Protein AF-A0A3M1HQQ3-F1 (afdb_monomer_lite)

Secondary structure (DSSP, 8-state):
--PPPPPPP-----PPPPP--HHHHHHHHHHHHHHHHHIIIIII--EEE----HHHHHHHHHHH-S-TTSS----PPBT---EEEE-SEE--B-SS---TTBGGGG---GGG-B----HHHHHHHHHHHHHHHHHTT-HHHH--TTSSS-HHHHHHHHHHHHHHHHHHHHIIIIIB-TTS-B--TTS---HHHHHHHHHHHHHHHHHHH-SS-TT-SS-TT--HHHHHHHHHHHHHHHHHTTTPPP-SHHHHHHHHHHHHHHHHH-S-HHHHHHHHHHHHHHHHHHHT----SHHHHHHHHHHHHHHHHHH--HHHHHHHHHHHHHHHHHEETTTTEETTB-EEEHHHHHHHHHHHHHHHHH-GGGS-HHHHHHHHHHHIIIIIIITSSB-----TTSSS-GGG-SS-GGGGS-TTSPPGGGSSTTT-B-S-B-SEEEE-SS-EEEEE-SEEHHHHHHHHHHHHGGGTTTS-SS------S--S-------TT--HHHHHHHHHHHHHHHHHIIIIII--EEE----HHHHHHHHHHH-S-TTSS----PPBS---EEEE-SEEEEEESS---TTBGGGG-EEE------HHHHHHHHHHHHHHHHHTT-HHHH--TTSSS-HHHHHHHHHHTTHHHHHHHHHHHSGGGS---HHHHHHHHHHHHHHHHHHH-SS-TTSSS-TT--HHHHHHHHHHHHHHHHHHHH----SHHHHHHHHHHHHHHHHH---HHHHHHHHHHHHHHHHHHTTS---SHHHHHHHHHHHHHHHHHHT-HHHHHHHHHHHHHHHHHEETTTTEETTB-EEEHHHHHHHHHHHHHHHHHTGGGS-HHHHHHHHHHHIIIIIITT-SB-----HHHHS-GGGTTS-HHHH--TTSPPGGGSSSSS-B-S-B-SEEEE-SS-EEE-TT-EEHHHHHHHHHHHHTT-TTTS-SSPPP-

Foldseek 3Di:
DDDDDDDDDDDDPPDDPDDQFLLLLLLQLQQLLLQALCLFFWAAPQAAFDDDDPVLLVVLQCQLAVDCPLQQGADDQAQTTGHLFGFFWFFQAFPAADDLRHSVRRYGDPVGTRRKTALLLLLLSLLSLQLQLLLLQQCVPQNGNHDSGNSNSNSSSSSSLVSSLSNLVCQVPQQQDPLLAGHMNVRHHDLLSLLSLLLSLLSSLQLQCDQAGPNHPGRSNHDNPSSVVSLVSSVSSLVSCLPDDDDDLSSLLSLLLSLQSNLQRHPDPVSNVSSLVSLLVSLVVLLPDDQQFLLSLLSSLNSLLSSCQSPLDCSSLLSSLVSVVVNLVQADLVQLDGVSDFKDFLLSVLSNLLSLLSCCVRSPPSHDNVSSRSSNSSNSCAVPAFQCQQLAFADQVRPDDPVRRPDDPSSRGHPPRHHQCGSDDPRGGRRFGFGMWGDPVPGIYRPGRMHRSSSRSSSSLSSSCSPCVSGNSRRRNLQDLPPFFFDDPRDPPQFLLLLLLQLQQLLVQALCLQFWQALQAQFDDDPPVLLVVLQCQLAVDCPLVAHADDAARTGGHLFHFQKFFQAFPAADDLSHSPRRYGPYDRRQGALLLLLLSLLSLLLQLLLLQQCVPQNGNHDSGNSHSSSSSLSSLVSSLSNLVCCVVVVVRYDDDLLSLLSLLLSLLSNLCLQCDQDGPNHPGRSSHDVVSNVSSQVVSVVSLVVLLPDDDQDLQSLQSSLLSLQSNLQRHPDPVSNVSSLVSLLVSLVNSLVRDDDDLLSLLSNLNSLLSNCVQNVNVVSLLSSLVSVVVSLVQQDLRQLDGNPDFKDFLLSLLSNLLSLLSCLVRNPPSHDNVSSRSSNSSNCCRCVASLCQFQAAADLVSPDDPVRSPDDPSSNHDSSHHHQCSSDDPRGGRRFGARMWGDPVGGIDGNSRMGRSSSRSSNSSSSSCSPCSSGNSRRDHD

pLDDT: mean 91.17, std 12.1, range [28.81, 98.88]

Structure (mmCIF, N/CA/C/O backbone):
data_AF-A0A3M1HQQ3-F1
#
_entry.id   AF-A0A3M1HQQ3-F1
#
loop_
_atom_site.group_PDB
_atom_site.id
_atom_site.type_symbol
_atom_site.label_atom_id
_atom_site.label_alt_id
_atom_site.label_comp_id
_atom_site.label_asym_id
_atom_site.label_entity_id
_atom_site.label_seq_id
_atom_site.pdbx_PDB_ins_code
_atom_site.Cartn_x
_atom_site.Cartn_y
_atom_site.Cartn_z
_atom_site.occupancy
_atom_site.B_iso_or_equiv
_atom_site.auth_seq_id
_atom_site.auth_comp_id
_atom_site.auth_asym_id
_atom_site.auth_atom_id
_atom_site.pdbx_PDB_model_num
ATOM 1 N N . THR A 1 1 ? 75.666 17.805 -26.712 1.00 41.66 1 THR A N 1
ATOM 2 C CA . THR A 1 1 ? 74.300 18.071 -27.202 1.00 41.66 1 THR A CA 1
ATOM 3 C C . THR A 1 1 ? 73.526 16.767 -27.164 1.00 41.66 1 THR A C 1
ATOM 5 O O . THR A 1 1 ? 73.668 15.949 -28.060 1.00 41.66 1 THR A O 1
ATOM 8 N N . GLN A 1 2 ? 72.806 16.530 -26.065 1.00 29.91 2 GLN A N 1
ATOM 9 C CA . GLN A 1 2 ? 71.859 15.421 -25.904 1.00 29.91 2 GLN A CA 1
ATOM 10 C C . GLN A 1 2 ? 70.430 15.991 -25.946 1.00 29.91 2 GLN A C 1
ATOM 12 O O . GLN A 1 2 ? 70.246 17.128 -25.502 1.00 29.91 2 GLN A O 1
ATOM 17 N N . PRO A 1 3 ? 69.455 15.251 -26.502 1.00 31.06 3 PRO A N 1
ATOM 18 C CA . PRO A 1 3 ? 68.058 15.666 -26.545 1.00 31.06 3 PRO A CA 1
ATOM 19 C C . PRO A 1 3 ? 67.423 15.602 -25.142 1.00 31.06 3 PRO A C 1
ATOM 21 O O . PRO A 1 3 ? 67.915 14.855 -24.292 1.00 31.06 3 PRO A O 1
ATOM 24 N N . PRO A 1 4 ? 66.373 16.401 -24.877 1.00 32.31 4 PRO A N 1
ATOM 25 C CA . PRO A 1 4 ? 65.733 16.465 -23.567 1.00 32.31 4 PRO A CA 1
ATOM 26 C C . PRO A 1 4 ? 64.999 15.152 -23.238 1.00 32.31 4 PRO A C 1
ATOM 28 O O . PRO A 1 4 ? 64.588 14.437 -24.157 1.00 32.31 4 PRO A O 1
ATOM 31 N N . PRO A 1 5 ? 64.842 14.820 -21.945 1.00 33.06 5 PRO A N 1
ATOM 32 C CA . PRO A 1 5 ? 64.223 13.576 -21.514 1.00 33.06 5 PRO A CA 1
ATOM 33 C C . PRO A 1 5 ? 62.713 13.581 -21.777 1.00 33.06 5 PRO A C 1
ATOM 35 O O . PRO A 1 5 ? 62.028 14.584 -21.584 1.00 33.06 5 PRO A O 1
ATOM 38 N N . THR A 1 6 ? 62.220 12.422 -22.206 1.00 31.19 6 THR A N 1
ATOM 39 C CA . THR A 1 6 ? 60.808 12.049 -22.312 1.00 31.19 6 THR A CA 1
ATOM 40 C C . THR A 1 6 ? 60.094 12.269 -20.971 1.00 31.19 6 THR A C 1
ATOM 42 O O . THR A 1 6 ? 60.658 11.887 -19.941 1.00 31.19 6 THR A O 1
ATOM 45 N N . PRO A 1 7 ? 58.870 12.831 -20.940 1.00 30.50 7 PRO A N 1
ATOM 46 C CA . PRO A 1 7 ? 58.086 12.872 -19.717 1.00 30.50 7 PRO A CA 1
ATOM 47 C C . PRO A 1 7 ? 57.716 11.439 -19.328 1.00 30.50 7 PRO A C 1
ATOM 49 O O . PRO A 1 7 ? 57.070 10.720 -20.089 1.00 30.50 7 PRO A O 1
ATOM 52 N N . THR A 1 8 ? 58.167 11.017 -18.152 1.00 30.44 8 THR A N 1
ATOM 53 C CA . THR A 1 8 ? 57.666 9.836 -17.451 1.00 30.44 8 THR A CA 1
ATOM 54 C C . THR A 1 8 ? 56.163 9.988 -17.254 1.00 30.44 8 THR A C 1
ATOM 56 O O . THR A 1 8 ? 55.733 10.909 -16.562 1.00 30.44 8 THR A O 1
ATOM 59 N N . GLN A 1 9 ? 55.386 9.088 -17.863 1.00 32.16 9 GLN A N 1
ATOM 60 C CA . GLN A 1 9 ? 53.999 8.856 -17.481 1.00 32.16 9 GLN A CA 1
ATOM 61 C C . GLN A 1 9 ? 53.966 8.580 -15.976 1.00 32.16 9 GLN A C 1
ATOM 63 O O . GLN A 1 9 ? 54.674 7.698 -15.482 1.00 32.16 9 GLN A O 1
ATOM 68 N N . SER A 1 10 ? 53.188 9.379 -15.251 1.00 29.61 10 SER A N 1
ATOM 69 C CA . SER A 1 10 ? 52.742 9.048 -13.908 1.00 29.61 10 SER A CA 1
ATOM 70 C C . SER A 1 10 ? 52.031 7.702 -13.983 1.00 29.61 10 SER A C 1
ATOM 72 O O . SER A 1 10 ? 51.030 7.566 -14.678 1.00 29.61 10 SER A O 1
ATOM 74 N N . VAL A 1 11 ? 52.598 6.702 -13.318 1.00 35.53 11 VAL A N 1
ATOM 75 C CA . VAL A 1 11 ? 51.930 5.426 -13.078 1.00 35.53 11 VAL A CA 1
ATOM 76 C C . VAL A 1 11 ? 50.754 5.740 -12.158 1.00 35.53 11 VAL A C 1
ATOM 78 O O . VAL A 1 11 ? 50.969 6.087 -10.995 1.00 35.53 11 VAL A O 1
ATOM 81 N N . GLU A 1 12 ? 49.538 5.706 -12.703 1.00 34.16 12 GLU A N 1
ATOM 82 C CA . GLU A 1 12 ? 48.314 5.681 -11.904 1.00 34.16 12 GLU A CA 1
ATOM 83 C C . GLU A 1 12 ? 48.396 4.517 -10.906 1.00 34.16 12 GLU A C 1
ATOM 85 O O . GLU A 1 12 ? 48.943 3.457 -11.239 1.00 34.16 12 GLU A O 1
ATOM 90 N N . PRO A 1 13 ? 47.918 4.701 -9.666 1.00 34.16 13 PRO A N 1
ATOM 91 C CA . PRO A 1 13 ? 47.920 3.630 -8.688 1.00 34.16 13 PRO A CA 1
ATOM 92 C C . PRO A 1 13 ? 47.094 2.469 -9.246 1.00 34.16 13 PRO A C 1
ATOM 94 O O . PRO A 1 13 ? 45.936 2.639 -9.610 1.00 34.16 13 PRO A O 1
ATOM 97 N N . THR A 1 14 ? 47.699 1.284 -9.329 1.00 40.09 14 THR A N 1
ATOM 98 C CA . THR A 1 14 ? 47.002 0.038 -9.650 1.00 40.09 14 THR A CA 1
ATOM 99 C C . THR A 1 14 ? 45.963 -0.222 -8.565 1.00 40.09 14 THR A C 1
ATOM 101 O O . THR A 1 14 ? 46.295 -0.788 -7.520 1.00 40.09 14 THR A O 1
ATOM 104 N N . ALA A 1 15 ? 44.735 0.244 -8.793 1.00 46.03 15 ALA A N 1
ATOM 105 C CA . ALA A 1 15 ? 43.575 -0.140 -8.012 1.00 46.03 15 ALA A CA 1
ATOM 106 C C . ALA A 1 15 ? 43.469 -1.669 -8.038 1.00 46.03 15 ALA A C 1
ATOM 108 O O . ALA A 1 15 ? 43.688 -2.307 -9.072 1.00 46.03 15 ALA A O 1
ATOM 109 N N . THR A 1 16 ? 43.206 -2.263 -6.878 1.00 43.47 16 THR A N 1
ATOM 110 C CA . THR A 1 16 ? 42.896 -3.688 -6.764 1.00 43.47 16 THR A CA 1
ATOM 111 C C . THR A 1 16 ? 41.784 -4.019 -7.768 1.00 43.47 16 THR A C 1
ATOM 113 O O . THR A 1 16 ? 40.809 -3.270 -7.806 1.00 43.47 16 THR A O 1
ATOM 116 N N . PRO A 1 17 ? 41.900 -5.079 -8.592 1.00 57.19 17 PRO A N 1
ATOM 117 C CA . PRO A 1 17 ? 40.824 -5.457 -9.501 1.00 57.19 17 PRO A CA 1
ATOM 118 C C . PRO A 1 17 ? 39.544 -5.685 -8.693 1.00 57.19 17 PRO A C 1
ATOM 120 O O . PRO A 1 17 ? 39.531 -6.545 -7.812 1.00 57.19 17 PRO A O 1
ATOM 123 N N . ILE A 1 18 ? 38.510 -4.888 -8.959 1.00 67.50 18 ILE A N 1
ATOM 124 C CA . ILE A 1 18 ? 37.188 -5.082 -8.363 1.00 67.50 18 ILE A CA 1
ATOM 125 C C . ILE A 1 18 ? 36.614 -6.368 -8.984 1.00 67.50 18 ILE A C 1
ATOM 127 O O . ILE A 1 18 ? 36.648 -6.501 -10.214 1.00 67.50 18 ILE A O 1
ATOM 131 N N . PRO A 1 19 ? 36.209 -7.364 -8.174 1.00 81.00 19 PRO A N 1
ATOM 132 C CA . PRO A 1 19 ? 35.578 -8.575 -8.687 1.00 81.00 19 PRO A CA 1
ATOM 133 C C . PRO A 1 19 ? 34.232 -8.233 -9.338 1.00 81.00 19 PRO A C 1
ATOM 135 O O . PRO A 1 19 ? 33.614 -7.237 -8.995 1.00 81.00 19 PRO A O 1
ATOM 138 N N . PHE A 1 20 ? 33.786 -9.056 -10.287 1.00 89.69 20 PHE A N 1
ATOM 139 C CA . PHE A 1 20 ? 32.436 -8.921 -10.831 1.00 89.69 20 PHE A CA 1
ATOM 140 C C . PHE A 1 20 ? 31.446 -9.536 -9.837 1.00 89.69 20 PHE A C 1
ATOM 142 O O . PHE A 1 20 ? 31.472 -10.753 -9.641 1.00 89.69 20 PHE A O 1
ATOM 149 N N . ASP A 1 21 ? 30.642 -8.697 -9.198 1.00 90.12 21 ASP A N 1
ATOM 150 C CA . ASP A 1 21 ? 29.618 -9.041 -8.211 1.00 90.12 21 ASP A CA 1
ATOM 151 C C . ASP A 1 21 ? 28.240 -8.493 -8.635 1.00 90.12 21 ASP A C 1
ATOM 153 O O . ASP A 1 21 ? 28.086 -7.988 -9.750 1.00 90.12 21 ASP A O 1
ATOM 157 N N . GLY A 1 22 ? 27.236 -8.639 -7.767 1.00 90.19 22 GLY A N 1
ATOM 158 C CA . GLY A 1 22 ? 25.864 -8.192 -8.019 1.00 90.19 22 GLY A CA 1
ATOM 159 C C . GLY A 1 22 ? 25.767 -6.714 -8.383 1.00 90.19 22 GLY A C 1
ATOM 160 O O . GLY A 1 22 ? 25.169 -6.373 -9.398 1.00 90.19 22 GLY A O 1
ATOM 161 N N . THR A 1 23 ? 26.461 -5.850 -7.638 1.00 90.44 23 THR A N 1
ATOM 162 C CA . THR A 1 23 ? 26.513 -4.408 -7.914 1.00 90.44 23 THR A CA 1
ATOM 163 C C . THR A 1 23 ? 27.097 -4.120 -9.295 1.00 90.44 23 THR A C 1
ATOM 165 O O . THR A 1 23 ? 26.548 -3.316 -10.040 1.00 90.44 23 THR A O 1
ATOM 168 N N . ALA A 1 24 ? 28.172 -4.808 -9.699 1.00 90.56 24 ALA A N 1
ATOM 169 C CA . ALA A 1 24 ? 28.702 -4.644 -11.053 1.00 90.56 24 ALA A CA 1
ATOM 170 C C . ALA A 1 24 ? 27.695 -5.063 -12.142 1.00 90.56 24 ALA A C 1
ATOM 172 O O . ALA A 1 24 ? 27.650 -4.430 -13.196 1.00 90.56 24 ALA A O 1
ATOM 173 N N . ALA A 1 25 ? 26.893 -6.107 -11.908 1.00 94.69 25 ALA A N 1
ATOM 174 C CA . ALA A 1 25 ? 25.847 -6.532 -12.838 1.00 94.69 25 ALA A CA 1
ATOM 175 C C . ALA A 1 25 ? 24.688 -5.523 -12.923 1.00 94.69 25 ALA A C 1
ATOM 177 O O . ALA A 1 25 ? 24.213 -5.239 -14.023 1.00 94.69 25 ALA A O 1
ATOM 178 N N . GLU A 1 26 ? 24.262 -4.963 -11.788 1.00 93.12 26 GLU A N 1
ATOM 179 C CA . GLU A 1 26 ? 23.223 -3.927 -11.714 1.00 93.12 26 GLU A CA 1
ATOM 180 C C . GLU A 1 26 ? 23.638 -2.672 -12.493 1.00 93.12 26 GLU A C 1
ATOM 182 O O . GLU A 1 26 ? 22.935 -2.243 -13.414 1.00 93.12 26 GLU A O 1
ATOM 187 N N . GLU A 1 27 ? 24.842 -2.169 -12.215 1.00 92.69 27 GLU A N 1
ATOM 188 C CA . GLU A 1 27 ? 25.409 -0.987 -12.864 1.00 92.69 27 GLU A CA 1
ATOM 189 C C . GLU A 1 27 ? 25.625 -1.195 -14.371 1.00 92.69 27 GLU A C 1
ATOM 191 O O . GLU A 1 27 ? 25.250 -0.355 -15.197 1.00 92.69 27 GLU A O 1
ATOM 196 N N . GLU A 1 28 ? 26.182 -2.340 -14.783 1.00 95.38 28 GLU A N 1
ATOM 197 C CA . GLU A 1 28 ? 26.309 -2.643 -16.211 1.00 95.38 28 GLU A CA 1
ATOM 198 C C . GLU A 1 28 ? 24.935 -2.740 -16.888 1.00 95.38 28 GLU A C 1
ATOM 200 O O . GLU A 1 28 ? 24.779 -2.271 -18.020 1.00 95.38 28 GLU A O 1
ATOM 205 N N . GLY A 1 29 ? 23.928 -3.286 -16.198 1.00 96.81 29 GLY A N 1
ATOM 206 C CA . GLY A 1 29 ? 22.537 -3.295 -16.643 1.00 96.81 29 GLY A CA 1
ATOM 207 C C . GLY A 1 29 ? 22.018 -1.884 -16.928 1.00 96.81 29 GLY A C 1
ATOM 208 O O . GLY A 1 29 ? 21.565 -1.611 -18.050 1.00 96.81 29 GLY A O 1
ATOM 209 N N . TYR A 1 30 ? 22.167 -0.965 -15.971 1.00 95.62 30 TYR A N 1
ATOM 210 C CA . TYR A 1 30 ? 21.825 0.453 -16.127 1.00 95.62 30 TYR A CA 1
ATOM 211 C C . TYR A 1 30 ? 22.492 1.075 -17.363 1.00 95.62 30 TYR A C 1
ATOM 213 O O . TYR A 1 30 ? 21.844 1.710 -18.206 1.00 95.62 30 TYR A O 1
ATOM 221 N N . TRP A 1 31 ? 23.789 0.840 -17.555 1.00 96.00 31 TRP A N 1
ATOM 222 C CA . TRP A 1 31 ? 24.512 1.401 -18.695 1.00 96.00 31 TRP A CA 1
ATOM 223 C C . TRP A 1 31 ? 24.129 0.763 -20.031 1.00 96.00 31 TRP A C 1
ATOM 225 O O . TRP A 1 31 ? 23.935 1.482 -21.019 1.00 96.00 31 TRP A O 1
ATOM 235 N N . TYR A 1 32 ? 23.975 -0.559 -20.094 1.00 98.06 32 TYR A N 1
ATOM 236 C CA . TYR A 1 32 ? 23.571 -1.262 -21.316 1.00 98.06 32 TYR A CA 1
ATOM 237 C C . TYR A 1 32 ? 22.164 -0.867 -21.739 1.00 98.06 32 TYR A C 1
ATOM 239 O O . TYR A 1 32 ? 21.920 -0.656 -22.930 1.00 98.06 32 TYR A O 1
ATOM 247 N N . SER A 1 33 ? 21.279 -0.654 -20.771 1.00 98.12 33 SER A N 1
ATOM 248 C CA . SER A 1 33 ? 19.953 -0.090 -20.977 1.00 98.12 33 SER A CA 1
ATOM 249 C C . SER A 1 33 ? 20.006 1.264 -21.707 1.00 98.12 33 SER A C 1
ATOM 251 O O . SER A 1 33 ? 19.304 1.478 -22.702 1.00 98.12 33 SER A O 1
ATOM 253 N N . ARG A 1 34 ? 20.899 2.171 -21.287 1.00 96.56 34 ARG A N 1
ATOM 254 C CA . ARG A 1 34 ? 21.109 3.478 -21.941 1.00 96.56 34 ARG A CA 1
ATOM 255 C C . ARG A 1 34 ? 21.717 3.358 -23.331 1.00 96.56 34 ARG A C 1
ATOM 257 O O . ARG A 1 34 ? 21.357 4.102 -24.249 1.00 96.56 34 ARG A O 1
ATOM 264 N N . TYR A 1 35 ? 22.701 2.472 -23.476 1.00 97.50 35 TYR A N 1
ATOM 265 C CA . TYR A 1 35 ? 23.421 2.279 -24.730 1.00 97.50 35 TYR A CA 1
ATOM 266 C C . TYR A 1 35 ? 22.481 1.774 -25.817 1.00 97.50 35 TYR A C 1
ATOM 268 O O . TYR A 1 35 ? 22.449 2.361 -26.901 1.00 97.50 35 TYR A O 1
ATOM 276 N N . ASN A 1 36 ? 21.685 0.752 -25.509 1.00 98.50 36 ASN A N 1
ATOM 277 C CA . ASN A 1 36 ? 20.722 0.174 -26.435 1.00 98.50 36 ASN A CA 1
ATOM 278 C C . ASN A 1 36 ? 19.669 1.204 -26.852 1.00 98.50 36 ASN A C 1
ATOM 280 O O . ASN A 1 36 ? 19.515 1.442 -28.052 1.00 98.50 36 ASN A O 1
ATOM 284 N N . LEU A 1 37 ? 19.042 1.897 -25.890 1.00 98.31 37 LEU A N 1
ATOM 285 C CA . LEU A 1 37 ? 18.065 2.951 -26.184 1.00 98.31 37 LEU A CA 1
ATOM 286 C C . LEU A 1 37 ? 18.659 4.016 -27.113 1.00 98.31 37 LEU A C 1
ATOM 288 O O . LEU A 1 37 ? 18.158 4.241 -28.211 1.00 98.31 37 LEU A O 1
ATOM 292 N N . GLY A 1 38 ? 19.761 4.657 -26.710 1.00 96.06 38 GLY A N 1
ATOM 293 C CA . GLY A 1 38 ? 20.320 5.779 -27.467 1.00 96.06 38 GLY A CA 1
ATOM 294 C C . GLY A 1 38 ? 20.820 5.389 -28.862 1.00 96.06 38 GLY A C 1
ATOM 295 O O . GLY A 1 38 ? 20.807 6.222 -29.772 1.00 96.06 38 GLY A O 1
ATOM 296 N N . ASN A 1 39 ? 21.273 4.144 -29.051 1.00 97.62 39 ASN A N 1
ATOM 297 C CA . ASN A 1 39 ? 21.634 3.633 -30.374 1.00 97.62 39 ASN A CA 1
ATOM 298 C C . ASN A 1 39 ? 20.414 3.373 -31.250 1.00 97.62 39 ASN A C 1
ATOM 300 O O . ASN A 1 39 ? 20.441 3.770 -32.417 1.00 97.62 39 ASN A O 1
ATOM 304 N N . LEU A 1 40 ? 19.339 2.820 -30.694 1.00 98.38 40 LEU A N 1
ATOM 305 C CA . LEU A 1 40 ? 18.083 2.658 -31.411 1.00 98.38 40 LEU A CA 1
ATOM 306 C C . LEU A 1 40 ? 17.488 4.019 -31.800 1.00 98.38 40 LEU A C 1
ATOM 308 O O . LEU A 1 40 ? 17.473 4.354 -32.985 1.00 98.38 40 LEU A O 1
ATOM 312 N N . VAL A 1 41 ? 17.067 4.828 -30.826 1.00 97.12 41 VAL A N 1
ATOM 313 C CA . VAL A 1 41 ? 16.124 5.935 -31.080 1.00 97.12 41 VAL A CA 1
ATOM 314 C C . VAL A 1 41 ? 16.782 7.203 -31.627 1.00 97.12 41 VAL A C 1
ATOM 316 O O . VAL A 1 41 ? 16.145 7.981 -32.322 1.00 97.12 41 VAL A O 1
ATOM 319 N N . PHE A 1 42 ? 18.094 7.399 -31.434 1.00 95.94 42 PHE A N 1
ATOM 320 C CA . PHE A 1 42 ? 18.775 8.614 -31.914 1.00 95.94 42 PHE A CA 1
ATOM 321 C C . PHE A 1 42 ? 19.762 8.412 -33.063 1.00 95.94 42 PHE A C 1
ATOM 323 O O . PHE A 1 42 ? 20.058 9.373 -33.792 1.00 95.94 42 PHE A O 1
ATOM 330 N N . ARG A 1 43 ? 20.330 7.208 -33.204 1.00 96.19 43 ARG A N 1
ATOM 331 C CA . ARG A 1 43 ? 21.541 6.974 -34.013 1.00 96.19 43 ARG A CA 1
ATOM 332 C C . ARG A 1 43 ? 21.319 6.022 -35.182 1.00 96.19 43 ARG A C 1
ATOM 334 O O . ARG A 1 43 ? 21.810 6.324 -36.268 1.00 96.19 43 ARG A O 1
ATOM 341 N N . SER A 1 44 ? 20.565 4.942 -35.003 1.00 97.50 44 SER A N 1
ATOM 342 C CA . SER A 1 44 ? 20.428 3.875 -36.005 1.00 97.50 44 SER A CA 1
ATOM 343 C C . SER A 1 44 ? 19.659 4.305 -37.262 1.00 97.50 44 SER A C 1
ATOM 345 O O . SER A 1 44 ? 20.046 3.942 -38.374 1.00 97.50 44 SER A O 1
ATOM 347 N N . ALA A 1 45 ? 18.610 5.122 -37.083 1.00 97.19 45 ALA A N 1
ATOM 348 C CA . ALA A 1 45 ? 17.505 5.312 -38.030 1.00 97.19 45 ALA A CA 1
ATOM 349 C C . ALA A 1 45 ? 16.739 4.016 -38.385 1.00 97.19 45 ALA A C 1
ATOM 351 O O . ALA A 1 45 ? 16.168 3.925 -39.473 1.00 97.19 45 ALA A O 1
ATOM 352 N N . LEU A 1 46 ? 16.706 3.038 -37.472 1.00 98.25 46 LEU A N 1
ATOM 353 C CA . LEU A 1 46 ? 15.932 1.794 -37.563 1.00 98.25 46 LEU A CA 1
ATOM 354 C C . LEU A 1 46 ? 14.431 2.049 -37.317 1.00 98.25 46 LEU A C 1
ATOM 356 O O . LEU A 1 46 ? 13.829 1.570 -36.358 1.00 98.25 46 LEU A O 1
ATOM 360 N N . GLY A 1 47 ? 13.816 2.854 -38.176 1.00 97.81 47 GLY A N 1
ATOM 361 C CA . GLY A 1 47 ? 12.404 3.185 -38.062 1.00 97.81 47 GLY A CA 1
ATOM 362 C C . GLY A 1 47 ? 11.981 4.356 -38.935 1.00 97.81 47 GLY A C 1
ATOM 363 O O . GLY A 1 47 ? 12.759 4.926 -39.710 1.00 97.81 47 GLY A O 1
ATOM 364 N N . GLU A 1 48 ? 10.725 4.756 -38.781 1.00 98.00 48 GLU A N 1
ATOM 365 C CA . GLU A 1 48 ? 10.234 5.995 -39.361 1.00 98.00 48 GLU A CA 1
ATOM 366 C C . GLU A 1 48 ? 10.708 7.186 -38.532 1.00 98.00 48 GLU A C 1
ATOM 368 O O . GLU A 1 48 ? 10.237 7.422 -37.422 1.00 98.00 48 GLU A O 1
ATOM 373 N N . THR A 1 49 ? 11.619 7.979 -39.093 1.00 96.31 49 THR A N 1
ATOM 374 C CA . THR A 1 49 ? 12.096 9.196 -38.423 1.00 96.31 49 THR A CA 1
ATOM 375 C C . THR A 1 49 ? 11.070 10.328 -38.484 1.00 96.31 49 THR A C 1
ATOM 377 O O . THR A 1 49 ? 10.331 10.471 -39.465 1.00 96.31 49 THR A O 1
ATOM 380 N N . PHE A 1 50 ? 11.068 11.199 -37.479 1.00 94.50 50 PHE A N 1
ATOM 381 C CA . PHE A 1 50 ? 10.387 12.491 -37.547 1.00 94.50 50 PHE A CA 1
ATOM 382 C C . PHE A 1 50 ? 11.352 13.637 -37.252 1.00 94.50 50 PHE A C 1
ATOM 384 O O . PHE A 1 50 ? 12.470 13.454 -36.778 1.00 94.50 50 PHE A O 1
ATOM 391 N N . LYS A 1 51 ? 10.927 14.857 -37.581 1.00 90.75 51 LYS A N 1
ATOM 392 C CA . LYS A 1 51 ? 11.683 16.068 -37.278 1.00 90.75 51 LYS A CA 1
ATOM 393 C C . LYS A 1 51 ? 10.850 16.934 -36.338 1.00 90.75 51 LYS A C 1
ATOM 395 O O . LYS A 1 51 ? 9.848 17.482 -36.802 1.00 90.75 51 LYS A O 1
ATOM 400 N N . PRO A 1 52 ? 11.240 17.066 -35.060 1.00 87.25 52 PRO A N 1
ATOM 401 C CA . PRO A 1 52 ? 10.585 17.990 -34.146 1.00 87.25 52 PRO A CA 1
ATOM 402 C C . PRO A 1 52 ? 10.567 19.415 -34.712 1.00 87.25 52 PRO A C 1
ATOM 404 O O . PRO A 1 52 ? 11.521 19.846 -35.374 1.00 87.25 52 PRO A O 1
ATOM 407 N N . ASP A 1 53 ? 9.483 20.147 -34.452 1.00 89.38 53 ASP A N 1
ATOM 408 C CA . ASP A 1 53 ? 9.388 21.560 -34.816 1.00 89.38 53 ASP A CA 1
ATOM 409 C C . ASP A 1 53 ? 10.522 22.349 -34.122 1.00 89.38 53 ASP A C 1
ATOM 411 O O . ASP A 1 53 ? 10.751 22.143 -32.924 1.00 89.38 53 ASP A O 1
ATOM 415 N N . PRO A 1 54 ? 11.248 23.238 -34.829 1.00 90.12 54 PRO A N 1
ATOM 416 C CA . PRO A 1 54 ? 12.271 24.082 -34.215 1.00 90.12 54 PRO A CA 1
ATOM 417 C C . PRO A 1 54 ? 11.809 24.839 -32.962 1.00 90.12 54 PRO A C 1
ATOM 419 O O . PRO A 1 54 ? 12.603 25.001 -32.036 1.00 90.12 54 PRO A O 1
ATOM 422 N N . GLU A 1 55 ? 10.546 25.270 -32.894 1.00 90.62 55 GLU A N 1
ATOM 423 C CA . GLU A 1 55 ? 10.004 25.952 -31.712 1.00 90.62 55 GLU A CA 1
ATOM 424 C C . GLU A 1 55 ? 9.806 24.992 -30.530 1.00 90.62 55 GLU A C 1
ATOM 426 O O . GLU A 1 55 ? 10.059 25.373 -29.388 1.00 90.62 55 GLU A O 1
ATOM 431 N N . ILE A 1 56 ? 9.448 23.727 -30.785 1.00 88.62 56 ILE A N 1
ATOM 432 C CA . ILE A 1 56 ? 9.389 22.688 -29.742 1.00 88.62 56 ILE A CA 1
ATOM 433 C C . ILE A 1 56 ? 10.794 22.411 -29.203 1.00 88.62 56 ILE A C 1
ATOM 435 O O . ILE A 1 56 ? 10.990 22.378 -27.993 1.00 88.62 56 ILE A O 1
ATOM 439 N N . ILE A 1 57 ? 11.795 22.287 -30.080 1.00 91.50 57 ILE A N 1
ATOM 440 C CA . ILE A 1 57 ? 13.193 22.097 -29.659 1.00 91.50 57 ILE A CA 1
ATOM 441 C C . ILE A 1 57 ? 13.679 23.269 -28.807 1.00 91.50 57 ILE A C 1
ATOM 443 O O . ILE A 1 57 ? 14.328 23.062 -27.785 1.00 91.50 57 ILE A O 1
ATOM 447 N N . LYS A 1 58 ? 13.342 24.500 -29.196 1.00 89.81 58 LYS A N 1
ATOM 448 C CA . LYS A 1 58 ? 13.675 25.689 -28.410 1.00 89.81 58 LYS A CA 1
ATOM 449 C C . LYS A 1 58 ? 13.000 25.671 -27.038 1.00 89.81 58 LYS A C 1
ATOM 451 O O . LYS A 1 58 ? 13.651 25.991 -26.049 1.00 89.81 58 LYS A O 1
ATOM 456 N N . SER A 1 59 ? 11.732 25.264 -26.972 1.00 90.31 59 SER A N 1
ATOM 457 C CA . SER A 1 59 ? 11.029 25.060 -25.703 1.00 90.31 59 SER A CA 1
ATOM 458 C C . SER A 1 59 ? 11.697 23.985 -24.849 1.00 90.31 59 SER A C 1
ATOM 460 O O . SER A 1 59 ? 11.788 24.164 -23.641 1.00 90.31 59 SER A O 1
ATOM 462 N N . PHE A 1 60 ? 12.182 22.893 -25.443 1.00 93.62 60 PHE A N 1
ATOM 463 C CA . PHE A 1 60 ? 12.863 21.838 -24.692 1.00 93.62 60 PHE A CA 1
ATOM 464 C C . PHE A 1 60 ? 14.180 22.318 -24.095 1.00 93.62 60 PHE A C 1
ATOM 466 O O . PHE A 1 60 ? 14.457 22.018 -22.941 1.00 93.62 60 PHE A O 1
ATOM 473 N N . ILE A 1 61 ? 14.958 23.106 -24.841 1.00 91.75 61 ILE A N 1
ATOM 474 C CA . ILE A 1 61 ? 16.184 23.724 -24.316 1.00 91.75 61 ILE A CA 1
ATOM 475 C C . ILE A 1 61 ? 15.850 24.593 -23.096 1.00 91.75 61 ILE A C 1
ATOM 477 O O . ILE A 1 61 ? 16.471 24.434 -22.058 1.00 91.75 61 ILE A O 1
ATOM 481 N N . GLN A 1 62 ? 14.814 25.433 -23.182 1.00 88.44 62 GLN A N 1
ATOM 482 C CA . GLN A 1 62 ? 14.404 26.309 -22.073 1.00 88.44 62 GLN A CA 1
ATOM 483 C C . GLN A 1 62 ? 13.879 25.558 -20.841 1.00 88.44 62 GLN A C 1
ATOM 485 O O . GLN A 1 62 ? 14.022 26.041 -19.724 1.00 88.44 62 GLN A O 1
ATOM 490 N N . LEU A 1 63 ? 13.230 24.407 -21.034 1.00 89.56 63 LEU A N 1
ATOM 491 C CA . LEU A 1 63 ? 12.740 23.571 -19.932 1.00 89.56 63 LEU A CA 1
ATOM 492 C C . LEU A 1 63 ? 13.857 22.744 -19.283 1.00 89.56 63 LEU A C 1
ATOM 494 O O . LEU A 1 63 ? 13.748 22.393 -18.111 1.00 89.56 63 LEU A O 1
ATOM 498 N N . ALA A 1 64 ? 14.902 22.412 -20.042 1.00 90.19 64 ALA A N 1
ATOM 499 C CA . ALA A 1 64 ? 16.068 21.687 -19.550 1.00 90.19 64 ALA A CA 1
ATOM 500 C C . ALA A 1 64 ? 17.088 22.603 -18.860 1.00 90.19 64 ALA A C 1
ATOM 502 O O . ALA A 1 64 ? 17.794 22.152 -17.963 1.00 90.19 64 ALA A O 1
ATOM 503 N N . ASP A 1 65 ? 17.164 23.863 -19.274 1.00 89.44 65 ASP A N 1
ATOM 504 C CA . ASP A 1 65 ? 18.187 24.819 -18.865 1.00 89.44 65 ASP A CA 1
ATOM 505 C C . ASP A 1 65 ? 17.563 26.217 -18.737 1.00 89.44 65 ASP A C 1
ATOM 507 O O . ASP A 1 65 ? 17.209 26.872 -19.727 1.00 89.44 65 ASP A O 1
ATOM 511 N N . ALA A 1 66 ? 17.388 26.660 -17.490 1.00 83.19 66 ALA A N 1
ATOM 512 C CA . ALA A 1 66 ? 16.847 27.974 -17.172 1.00 83.19 66 ALA A CA 1
ATOM 513 C C . ALA A 1 66 ? 17.917 29.081 -17.213 1.00 83.19 66 ALA A C 1
ATOM 515 O O . ALA A 1 66 ? 17.548 30.262 -17.186 1.00 83.19 66 ALA A O 1
ATOM 516 N N . ASN A 1 67 ? 19.208 28.736 -17.283 1.00 82.56 67 ASN A N 1
ATOM 517 C CA . ASN A 1 67 ? 20.330 29.669 -17.257 1.00 82.56 67 ASN A CA 1
ATOM 518 C C . ASN A 1 67 ? 21.437 29.292 -18.268 1.00 82.56 67 ASN A C 1
ATOM 520 O O . ASN A 1 67 ? 22.551 28.958 -17.882 1.00 82.56 67 ASN A O 1
ATOM 524 N N . PRO A 1 68 ? 21.210 29.497 -19.576 1.00 74.12 68 PRO A N 1
ATOM 525 C CA . PRO A 1 68 ? 22.131 29.038 -20.619 1.00 74.12 68 PRO A CA 1
ATOM 526 C C . PRO A 1 68 ? 23.517 29.708 -20.629 1.00 74.12 68 PRO A C 1
ATOM 528 O O . PRO A 1 68 ? 24.357 29.352 -21.455 1.00 74.12 68 PRO A O 1
ATOM 531 N N . ASP A 1 69 ? 23.762 30.690 -19.757 1.00 79.19 69 ASP A N 1
ATOM 532 C CA . ASP A 1 69 ? 25.031 31.413 -19.640 1.00 79.19 69 ASP A CA 1
ATOM 533 C C . ASP A 1 69 ? 25.993 30.802 -18.590 1.00 79.19 69 ASP A C 1
ATOM 535 O O . ASP A 1 69 ? 27.117 31.295 -18.454 1.00 79.19 69 ASP A O 1
ATOM 539 N N . ASP A 1 70 ? 25.596 29.761 -17.844 1.00 76.12 70 ASP A N 1
ATOM 540 C CA . ASP A 1 70 ? 26.433 29.120 -16.807 1.00 76.12 70 ASP A CA 1
ATOM 541 C C . ASP A 1 70 ? 27.479 28.126 -17.338 1.00 76.12 70 ASP A C 1
ATOM 543 O O . ASP A 1 70 ? 28.438 27.804 -16.636 1.00 76.12 70 ASP A O 1
ATOM 547 N N . GLY A 1 71 ? 27.368 27.730 -18.606 1.00 72.56 71 GLY A N 1
ATOM 548 C CA . GLY A 1 71 ? 28.305 26.826 -19.270 1.00 72.56 71 GLY A CA 1
ATOM 549 C C . GLY A 1 71 ? 27.790 25.400 -19.466 1.00 72.56 71 GLY A C 1
ATOM 550 O O . GLY A 1 71 ? 28.456 24.654 -20.189 1.00 72.56 71 GLY A O 1
ATOM 551 N N . ASP A 1 72 ? 26.613 25.044 -18.940 1.00 79.75 72 ASP A N 1
ATOM 552 C CA . ASP A 1 72 ? 25.942 23.756 -19.174 1.00 79.75 72 ASP A CA 1
ATOM 553 C C . ASP A 1 72 ? 24.734 23.909 -20.110 1.00 79.75 72 ASP A C 1
ATOM 555 O O . ASP A 1 72 ? 23.579 23.696 -19.758 1.00 79.75 72 ASP A O 1
ATOM 559 N N . THR A 1 73 ? 24.995 24.298 -21.360 1.00 81.19 73 THR A N 1
ATOM 560 C CA . THR A 1 73 ? 23.915 24.544 -22.323 1.00 81.19 73 THR A CA 1
ATOM 561 C C . THR A 1 73 ? 23.476 23.269 -23.043 1.00 81.19 73 THR A C 1
ATOM 563 O O . THR A 1 73 ? 24.241 22.653 -23.797 1.00 81.19 73 THR A O 1
ATOM 566 N N . ALA A 1 74 ? 22.192 22.927 -22.931 1.00 86.19 74 ALA A N 1
ATOM 567 C CA . ALA A 1 74 ? 21.591 21.854 -23.719 1.00 86.19 74 ALA A CA 1
ATOM 568 C C . ALA A 1 74 ? 21.574 22.176 -25.227 1.00 86.19 74 ALA A C 1
ATOM 570 O O . ALA A 1 74 ? 21.122 23.240 -25.658 1.00 86.19 74 ALA A O 1
ATOM 571 N N . ALA A 1 75 ? 21.996 21.221 -26.065 1.00 86.12 75 ALA A N 1
ATOM 572 C CA . ALA A 1 75 ? 21.930 21.362 -27.518 1.00 86.12 75 ALA A CA 1
ATOM 573 C C . ALA A 1 75 ? 21.516 20.058 -28.230 1.00 86.12 75 ALA A C 1
ATOM 575 O O . ALA A 1 75 ? 21.949 18.966 -27.845 1.00 86.12 75 ALA A O 1
ATOM 576 N N . PRO A 1 76 ? 20.738 20.142 -29.329 1.00 86.19 76 PRO A N 1
ATOM 577 C CA . PRO A 1 76 ? 20.495 18.996 -30.196 1.00 86.19 76 PRO A CA 1
ATOM 578 C C . PRO A 1 76 ? 21.807 18.497 -30.807 1.00 86.19 76 PRO A C 1
ATOM 580 O O . PRO A 1 76 ? 22.571 19.272 -31.390 1.00 86.19 76 PRO A O 1
ATOM 583 N N . LYS A 1 77 ? 22.060 17.188 -30.729 1.00 88.94 77 LYS A N 1
ATOM 584 C CA . LYS A 1 77 ? 23.236 16.590 -31.369 1.00 88.94 77 LYS A CA 1
ATOM 585 C C . LYS A 1 77 ? 23.087 16.596 -32.890 1.00 88.94 77 LYS A C 1
ATOM 587 O O . LYS A 1 77 ? 22.002 16.403 -33.446 1.00 88.94 77 LYS A O 1
ATOM 592 N N . LYS A 1 78 ? 24.206 16.819 -33.581 1.00 92.31 78 LYS A N 1
ATOM 593 C CA . LYS A 1 78 ? 24.252 16.806 -35.044 1.00 92.31 78 LYS A CA 1
ATOM 594 C C . LYS A 1 78 ? 23.845 15.424 -35.555 1.00 92.31 78 LYS A C 1
ATOM 596 O O . LYS A 1 78 ? 24.323 14.413 -35.052 1.00 92.31 78 LYS A O 1
ATOM 601 N N . GLY A 1 79 ? 22.974 15.398 -36.562 1.00 91.81 79 GLY A N 1
ATOM 602 C CA . GLY A 1 79 ? 22.564 14.155 -37.209 1.00 91.81 79 GLY A CA 1
ATOM 603 C C . GLY A 1 79 ? 21.692 13.248 -36.339 1.00 91.81 79 GLY A C 1
ATOM 604 O O . GLY A 1 79 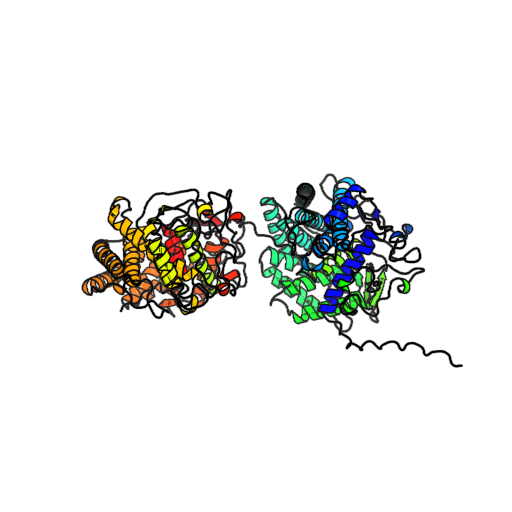? 21.612 12.059 -36.629 1.00 91.81 79 GLY A O 1
ATOM 605 N N . VAL A 1 80 ? 21.042 13.760 -35.289 1.00 93.88 80 VAL A N 1
ATOM 606 C CA . VAL A 1 80 ? 20.021 13.000 -34.548 1.00 93.88 80 VAL A CA 1
ATOM 607 C C . VAL A 1 80 ? 18.862 12.599 -35.476 1.00 93.88 80 VAL A C 1
ATOM 609 O O . VAL A 1 80 ? 18.496 13.366 -36.373 1.00 93.88 80 VAL A O 1
ATOM 612 N N . ALA A 1 81 ? 18.316 11.396 -35.301 1.00 94.88 81 ALA A N 1
ATOM 613 C CA . ALA A 1 81 ? 17.177 10.882 -36.068 1.00 94.88 81 ALA A CA 1
ATOM 614 C C . ALA A 1 81 ? 16.134 10.239 -35.144 1.00 94.88 81 ALA A C 1
ATOM 616 O O . ALA A 1 81 ? 16.087 9.015 -35.091 1.00 94.88 81 ALA A O 1
ATOM 617 N N . PRO A 1 82 ? 15.320 11.051 -34.442 1.00 95.69 82 PRO A N 1
ATOM 618 C CA . PRO A 1 82 ? 14.294 10.527 -33.552 1.00 95.69 82 PRO A CA 1
ATOM 619 C C . PRO A 1 82 ? 13.216 9.776 -34.344 1.00 95.69 82 PRO A C 1
ATOM 621 O O . PRO A 1 82 ? 12.913 10.135 -35.492 1.00 95.69 82 PRO A O 1
ATOM 624 N N . LEU A 1 83 ? 12.645 8.744 -33.737 1.00 97.62 83 LEU A N 1
ATOM 625 C CA . LEU A 1 83 ? 11.729 7.778 -34.327 1.00 97.62 83 LEU A CA 1
ATOM 626 C C . LEU A 1 83 ? 10.288 8.027 -33.864 1.00 97.62 83 LEU A C 1
ATOM 628 O O . LEU A 1 83 ? 10.005 8.312 -32.7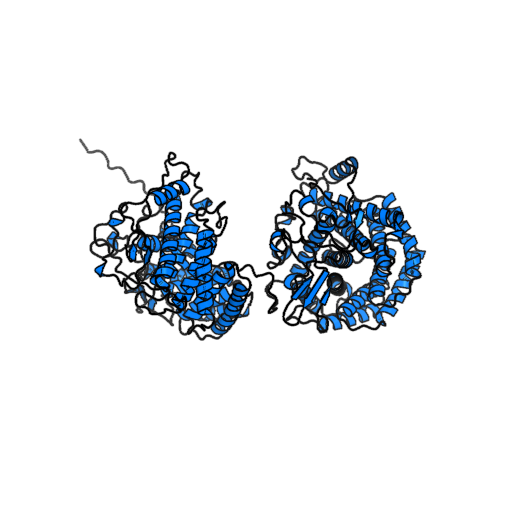08 1.00 97.62 83 LEU A O 1
ATOM 632 N N . ARG A 1 84 ? 9.346 7.937 -34.805 1.00 96.31 84 ARG A N 1
ATOM 633 C CA . ARG A 1 84 ? 7.895 7.926 -34.533 1.00 96.31 84 ARG A CA 1
ATOM 634 C C . ARG A 1 84 ? 7.275 6.541 -34.711 1.00 96.31 84 ARG A C 1
ATOM 636 O O . ARG A 1 84 ? 6.097 6.375 -34.424 1.00 96.31 84 ARG A O 1
ATOM 643 N N . ALA A 1 85 ? 8.042 5.594 -35.242 1.00 97.81 85 ALA A N 1
ATOM 644 C CA . ALA A 1 85 ? 7.740 4.173 -35.259 1.00 97.81 85 ALA A CA 1
ATOM 645 C C . ALA A 1 85 ? 9.047 3.397 -35.443 1.00 97.81 85 ALA A C 1
ATOM 647 O O . ALA A 1 85 ? 9.900 3.832 -36.223 1.00 97.81 85 ALA A O 1
ATOM 648 N N . VAL A 1 86 ? 9.194 2.266 -34.761 1.00 98.44 86 VAL A N 1
ATOM 649 C CA . VAL A 1 86 ? 10.385 1.410 -34.843 1.00 98.44 86 VAL A CA 1
ATOM 650 C C . VAL A 1 86 ? 10.163 0.203 -35.749 1.00 98.44 86 VAL A C 1
ATOM 652 O O . VAL A 1 86 ? 9.068 -0.352 -35.819 1.00 98.44 86 VAL A O 1
ATOM 655 N N . TYR A 1 87 ? 11.221 -0.204 -36.447 1.00 98.69 87 TYR A N 1
ATOM 656 C CA . TYR A 1 87 ? 11.244 -1.435 -37.238 1.00 98.69 87 TYR A CA 1
ATOM 657 C C . TYR A 1 87 ? 11.658 -2.637 -36.382 1.00 98.69 87 TYR A C 1
ATOM 659 O O . TYR A 1 87 ? 12.352 -2.474 -35.379 1.00 98.69 87 TYR A O 1
ATOM 667 N N . ALA A 1 88 ? 11.241 -3.841 -36.777 1.00 98.19 88 ALA A N 1
ATOM 668 C CA . ALA A 1 88 ? 11.406 -5.058 -35.985 1.00 98.19 88 ALA A CA 1
ATOM 669 C C . ALA A 1 88 ? 12.875 -5.432 -35.744 1.00 98.19 88 ALA A C 1
ATOM 671 O O . ALA A 1 88 ? 13.237 -5.769 -34.622 1.00 98.19 88 ALA A O 1
ATOM 672 N N . SER A 1 89 ? 13.736 -5.362 -36.766 1.00 98.69 89 SER A N 1
ATOM 673 C CA . SER A 1 89 ? 15.156 -5.700 -36.602 1.00 98.69 89 SER A CA 1
ATOM 674 C C . SER A 1 89 ? 16.067 -5.093 -37.667 1.00 98.69 89 SER A C 1
ATOM 676 O O . SER A 1 89 ? 15.615 -4.705 -38.746 1.00 98.69 89 SER A O 1
ATOM 678 N N . GLY A 1 90 ? 17.376 -5.055 -37.409 1.00 98.38 90 GLY A N 1
ATOM 679 C CA . GLY A 1 90 ? 18.379 -4.573 -38.366 1.00 98.38 90 GLY A CA 1
ATOM 680 C C . GLY A 1 90 ? 19.797 -5.047 -38.059 1.00 98.38 90 GLY A C 1
ATOM 681 O O . GLY A 1 90 ? 20.055 -5.629 -37.008 1.00 98.38 90 GLY A O 1
ATOM 682 N N . ASP A 1 91 ? 20.723 -4.812 -38.989 1.00 98.12 91 ASP A N 1
ATOM 683 C CA . ASP A 1 91 ? 22.151 -5.061 -38.775 1.00 98.12 91 ASP A CA 1
ATOM 684 C C . ASP A 1 91 ? 22.805 -3.846 -38.078 1.00 98.12 91 ASP A C 1
ATOM 686 O O . ASP A 1 91 ? 22.823 -2.761 -38.667 1.00 98.12 91 ASP A O 1
ATOM 690 N N . PRO A 1 92 ? 23.354 -3.992 -36.854 1.00 97.94 92 PRO A N 1
ATOM 691 C CA . PRO A 1 92 ? 23.909 -2.877 -36.089 1.00 97.94 92 PRO A CA 1
ATOM 692 C C . PRO A 1 92 ? 25.309 -2.412 -36.525 1.00 97.94 92 PRO A C 1
ATOM 694 O O . PRO A 1 92 ? 25.926 -1.585 -35.839 1.00 97.94 92 PRO A O 1
ATOM 697 N N . HIS A 1 93 ? 25.846 -2.921 -37.637 1.00 97.81 93 HIS A N 1
ATOM 698 C CA . HIS A 1 93 ? 27.109 -2.439 -38.196 1.00 97.81 93 HIS A CA 1
ATOM 699 C C . HIS A 1 93 ? 26.996 -1.008 -38.738 1.00 97.81 93 HIS A C 1
ATOM 701 O O . HIS A 1 93 ? 26.070 -0.647 -39.470 1.00 97.81 93 HIS A O 1
ATOM 707 N N . TYR A 1 94 ? 28.003 -0.186 -38.440 1.00 96.81 94 TYR A N 1
ATOM 708 C CA . TYR A 1 94 ? 28.096 1.147 -39.028 1.00 96.81 94 TYR A CA 1
ATOM 709 C C . TYR A 1 94 ? 28.474 1.066 -40.507 1.00 96.81 94 TYR A C 1
ATOM 711 O O . TYR A 1 94 ? 29.396 0.349 -40.893 1.00 96.81 94 TYR A O 1
ATOM 719 N N . ILE A 1 95 ? 27.821 1.882 -41.334 1.00 96.12 95 ILE A N 1
ATOM 720 C CA . ILE A 1 95 ? 28.087 1.955 -42.783 1.00 96.12 95 ILE A CA 1
ATOM 721 C C . ILE A 1 95 ? 29.184 2.962 -43.161 1.00 96.12 95 ILE A C 1
ATOM 723 O O . ILE A 1 95 ? 29.535 3.110 -44.332 1.00 96.12 95 ILE A O 1
ATOM 727 N N . GLN A 1 96 ? 29.714 3.691 -42.179 1.00 95.81 96 GLN A N 1
ATOM 728 C CA . GLN A 1 96 ? 30.788 4.661 -42.361 1.00 95.81 96 GLN A CA 1
ATOM 729 C C . GLN A 1 96 ? 31.576 4.867 -41.067 1.00 95.81 96 GLN A C 1
ATOM 731 O O . GLN A 1 96 ? 31.152 4.468 -39.986 1.00 95.81 96 GLN A O 1
ATOM 736 N N . LYS A 1 97 ? 32.738 5.520 -41.173 1.00 94.38 97 LYS A N 1
ATOM 737 C CA . LYS A 1 97 ? 33.615 5.774 -40.026 1.00 94.38 97 LYS A CA 1
ATOM 738 C C . LYS A 1 97 ? 32.901 6.596 -38.943 1.00 94.38 97 LYS A C 1
ATOM 740 O O . LYS A 1 97 ? 32.467 7.715 -39.212 1.00 94.38 97 LYS A O 1
ATOM 745 N N . LEU A 1 98 ? 32.894 6.056 -37.725 1.00 92.00 98 LEU A N 1
ATOM 746 C CA . LEU A 1 98 ? 32.315 6.661 -36.528 1.00 92.00 98 LEU A CA 1
ATOM 747 C C . LEU A 1 98 ? 32.937 8.029 -36.188 1.00 92.00 98 LEU A C 1
ATOM 749 O O . LEU A 1 98 ? 34.149 8.139 -35.977 1.00 92.00 98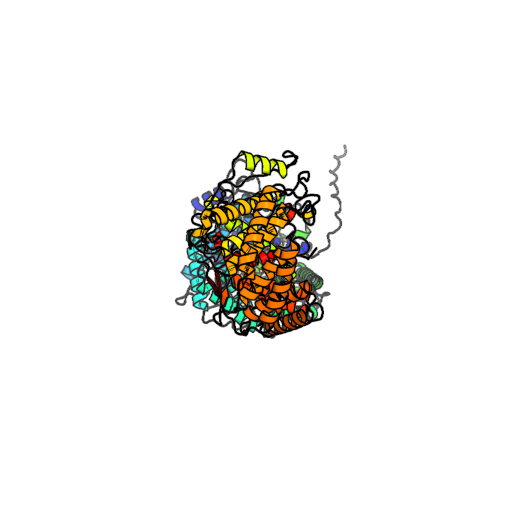 LEU A O 1
ATOM 753 N N . ASP A 1 99 ? 32.081 9.041 -36.059 1.00 91.56 99 ASP A N 1
ATOM 754 C CA . ASP A 1 99 ? 32.326 10.300 -35.354 1.00 91.56 99 ASP A CA 1
ATOM 755 C C . ASP A 1 99 ? 31.323 10.409 -34.196 1.00 91.56 99 ASP A C 1
ATOM 757 O O . ASP A 1 99 ? 30.107 10.486 -34.394 1.00 91.56 99 ASP A O 1
ATOM 761 N N . VAL A 1 100 ? 31.831 10.417 -32.963 1.00 87.31 100 VAL A N 1
ATOM 762 C CA . VAL A 1 100 ? 30.991 10.440 -31.755 1.00 87.31 100 VAL A CA 1
ATOM 763 C C . VAL A 1 100 ? 30.178 11.731 -31.612 1.00 87.31 100 VAL A C 1
ATOM 765 O O . VAL A 1 100 ? 29.160 11.731 -30.923 1.00 87.31 100 VAL A O 1
ATOM 768 N N . ASN A 1 101 ? 30.583 12.810 -32.292 1.00 88.06 101 ASN A N 1
ATOM 769 C CA . ASN A 1 101 ? 29.900 14.105 -32.266 1.00 88.06 101 ASN A CA 1
ATOM 770 C C . ASN A 1 101 ? 28.887 14.288 -33.411 1.00 88.06 101 ASN A C 1
ATOM 772 O O . ASN A 1 101 ? 28.192 15.306 -33.455 1.00 88.06 101 ASN A O 1
ATOM 776 N N . ASP A 1 102 ? 28.792 13.329 -34.338 1.00 94.12 102 ASP A N 1
ATOM 777 C CA . ASP A 1 102 ? 27.849 13.348 -35.457 1.00 94.12 102 ASP A CA 1
ATOM 778 C C . ASP A 1 102 ? 27.093 12.019 -35.537 1.00 94.12 102 ASP A C 1
ATOM 780 O O . ASP A 1 102 ? 27.583 11.023 -36.078 1.00 94.12 102 ASP A O 1
ATOM 784 N N . PHE A 1 103 ? 25.861 12.012 -35.028 1.00 94.81 103 PHE A N 1
ATOM 785 C CA . PHE A 1 103 ? 25.006 10.824 -35.020 1.00 94.81 103 PHE A CA 1
ATOM 786 C C . PHE A 1 103 ? 24.638 10.375 -36.438 1.00 94.81 103 PHE A C 1
ATOM 788 O O . PHE A 1 103 ? 24.315 9.208 -36.636 1.00 94.81 103 PHE A O 1
ATOM 795 N N . GLY A 1 104 ? 24.770 11.237 -37.454 1.00 95.00 104 GLY A N 1
ATOM 796 C CA . GLY A 1 104 ? 24.604 10.840 -38.852 1.00 95.00 104 GLY A CA 1
ATOM 797 C C . GLY A 1 104 ? 25.655 9.828 -39.321 1.00 95.00 104 GLY A C 1
ATOM 798 O O . GLY A 1 104 ? 25.419 9.113 -40.290 1.00 95.00 104 GLY A O 1
ATOM 799 N N . THR A 1 105 ? 26.793 9.728 -38.625 1.00 95.44 105 THR A N 1
ATOM 800 C CA . THR A 1 105 ? 27.819 8.705 -38.882 1.00 95.44 105 THR A CA 1
ATOM 801 C C . THR A 1 105 ? 27.547 7.363 -38.216 1.00 95.44 105 THR A C 1
ATOM 803 O O . THR A 1 105 ? 28.257 6.402 -38.490 1.00 95.44 105 THR A O 1
ATOM 806 N N . GLN A 1 106 ? 26.506 7.289 -37.387 1.00 95.56 106 GLN A N 1
ATOM 807 C CA . GLN A 1 106 ? 26.168 6.135 -36.552 1.00 95.56 106 GLN A CA 1
ATOM 808 C C . GLN A 1 106 ? 24.965 5.354 -37.104 1.00 95.56 106 GLN A C 1
ATOM 810 O O . GLN A 1 106 ? 24.339 4.579 -36.388 1.00 95.56 106 GLN A O 1
ATOM 815 N N . ARG A 1 107 ? 24.645 5.572 -38.386 1.00 96.75 107 ARG A N 1
ATOM 816 C CA . ARG A 1 107 ? 23.542 4.922 -39.097 1.00 96.75 107 ARG A CA 1
ATOM 817 C C . ARG A 1 107 ? 23.859 3.473 -39.424 1.00 96.75 107 ARG A C 1
ATOM 819 O O . ARG A 1 107 ? 25.003 3.133 -39.735 1.00 96.75 107 ARG A O 1
ATOM 826 N N . TRP A 1 108 ? 22.810 2.668 -39.407 1.00 97.81 108 TRP A N 1
ATOM 827 C CA . TRP A 1 108 ? 22.832 1.276 -39.840 1.00 97.81 108 TRP A CA 1
ATOM 828 C C . TRP A 1 108 ? 22.392 1.174 -41.299 1.00 97.81 108 TRP A C 1
ATOM 830 O O . TRP A 1 108 ? 21.836 2.132 -41.843 1.00 97.81 108 TRP A O 1
ATOM 840 N N . ASP A 1 109 ? 22.668 0.043 -41.950 1.00 97.06 109 ASP A N 1
ATOM 841 C CA . ASP A 1 109 ? 22.306 -0.153 -43.356 1.00 97.06 109 ASP A CA 1
ATOM 842 C C . ASP A 1 109 ? 20.788 -0.352 -43.506 1.00 97.06 109 ASP A C 1
ATOM 844 O O . ASP A 1 109 ? 20.281 -1.397 -43.088 1.00 97.06 109 ASP A O 1
ATOM 848 N N . PRO A 1 110 ? 20.051 0.566 -44.164 1.00 97.38 110 PRO A N 1
ATOM 849 C CA . PRO A 1 110 ? 18.614 0.405 -44.359 1.00 97.38 110 PRO A CA 1
ATOM 850 C C . PRO A 1 110 ? 18.234 -0.836 -45.169 1.00 97.38 110 PRO A C 1
ATOM 852 O O . PRO A 1 110 ? 17.107 -1.310 -45.060 1.00 97.38 110 PRO A O 1
ATOM 855 N N . ALA A 1 111 ? 19.150 -1.380 -45.980 1.00 97.75 111 ALA A N 1
ATOM 856 C CA . ALA A 1 111 ? 18.908 -2.618 -46.719 1.00 97.75 111 ALA A CA 1
ATOM 857 C C . ALA A 1 111 ? 18.856 -3.861 -45.812 1.00 97.75 111 ALA A C 1
ATOM 859 O O . ALA A 1 111 ? 18.369 -4.904 -46.244 1.00 97.75 111 ALA A O 1
ATOM 860 N N . SER A 1 112 ? 19.350 -3.758 -44.574 1.00 97.81 112 SER A N 1
ATOM 861 C CA . SER A 1 112 ? 19.339 -4.844 -43.587 1.00 97.81 112 SER A CA 1
ATOM 862 C C . SER A 1 112 ? 18.058 -4.906 -42.748 1.00 97.81 112 SER A C 1
ATOM 864 O O . SER A 1 112 ? 17.864 -5.878 -42.008 1.00 97.81 112 SER A O 1
ATOM 866 N N . PHE A 1 113 ? 17.217 -3.870 -42.826 1.00 98.50 113 PHE A N 1
ATOM 867 C CA . PHE A 1 113 ? 16.084 -3.688 -41.927 1.00 98.50 113 PHE A CA 1
ATOM 868 C C . PHE A 1 113 ? 14.945 -4.645 -42.267 1.00 98.50 113 PHE A C 1
ATOM 870 O O . PHE A 1 113 ? 14.516 -4.743 -43.417 1.00 98.50 113 PHE A O 1
ATOM 877 N N . ASP A 1 114 ? 14.420 -5.304 -41.241 1.00 98.25 114 ASP A N 1
ATOM 878 C CA . ASP A 1 114 ? 13.063 -5.830 -41.264 1.00 98.25 114 ASP A CA 1
ATOM 879 C C . ASP A 1 114 ? 12.119 -4.682 -40.915 1.00 98.25 114 ASP A C 1
ATOM 881 O O . ASP A 1 114 ? 11.998 -4.303 -39.753 1.00 98.25 114 ASP A O 1
ATOM 885 N N . THR A 1 115 ? 11.488 -4.101 -41.934 1.00 98.12 115 THR A N 1
ATOM 886 C CA . THR A 1 115 ? 10.669 -2.891 -41.797 1.00 98.12 115 THR A CA 1
ATOM 887 C C . THR A 1 115 ? 9.284 -3.139 -41.203 1.00 98.12 115 THR A C 1
ATOM 889 O O . THR A 1 115 ? 8.463 -2.222 -41.201 1.00 98.12 115 THR A O 1
ATOM 892 N N . THR A 1 116 ? 8.993 -4.354 -40.737 1.00 98.19 116 THR A N 1
ATOM 893 C CA . THR A 1 116 ? 7.739 -4.651 -40.041 1.00 98.19 116 THR A CA 1
ATOM 894 C C . THR A 1 116 ? 7.665 -3.817 -38.763 1.00 98.19 116 THR A C 1
ATOM 896 O O . THR A 1 116 ? 8.605 -3.806 -37.970 1.00 98.19 116 THR A O 1
ATOM 899 N N . ILE A 1 117 ? 6.560 -3.103 -38.556 1.00 98.25 117 ILE A N 1
ATOM 900 C CA . ILE A 1 117 ? 6.302 -2.347 -37.322 1.00 98.25 117 ILE A CA 1
ATOM 901 C C . ILE A 1 117 ? 5.348 -3.183 -36.481 1.00 98.25 117 ILE A C 1
ATOM 903 O O . ILE A 1 117 ? 4.202 -3.376 -36.882 1.00 98.25 117 ILE A O 1
ATOM 907 N N . THR A 1 118 ? 5.806 -3.683 -35.335 1.00 97.56 118 THR A N 1
ATOM 908 C CA . THR A 1 118 ? 5.010 -4.565 -34.468 1.00 97.56 118 THR A CA 1
ATOM 909 C C . THR A 1 118 ? 4.552 -3.843 -33.205 1.00 97.56 118 THR A C 1
ATOM 911 O O . THR A 1 118 ? 5.242 -2.962 -32.688 1.00 97.56 118 THR A O 1
ATOM 914 N N . ALA A 1 119 ? 3.392 -4.242 -32.672 1.00 96.88 119 ALA A N 1
ATOM 915 C CA . ALA A 1 119 ? 2.879 -3.715 -31.407 1.00 96.88 119 ALA A CA 1
ATOM 916 C C . ALA A 1 119 ? 3.873 -3.927 -30.252 1.00 96.88 119 ALA A C 1
ATOM 918 O O . ALA A 1 119 ? 4.080 -3.028 -29.446 1.00 96.88 119 ALA A O 1
ATOM 919 N N . ARG A 1 120 ? 4.543 -5.085 -30.210 1.00 97.56 120 ARG A N 1
ATOM 920 C CA . ARG A 1 120 ? 5.512 -5.424 -29.161 1.00 97.56 120 ARG A CA 1
ATOM 921 C C . ARG A 1 120 ? 6.775 -4.564 -29.209 1.00 97.56 120 ARG A C 1
ATOM 923 O O . ARG A 1 120 ? 7.180 -4.042 -28.177 1.00 97.56 120 ARG A O 1
ATOM 930 N N . ALA A 1 121 ? 7.367 -4.366 -30.392 1.00 98.44 121 ALA A N 1
ATOM 931 C CA . ALA A 1 121 ? 8.538 -3.498 -30.543 1.00 98.44 121 ALA A CA 1
ATOM 932 C C . ALA A 1 121 ? 8.208 -2.045 -30.172 1.00 98.44 121 ALA A C 1
ATOM 934 O O . ALA A 1 121 ? 8.965 -1.403 -29.445 1.00 98.44 121 ALA A O 1
ATOM 935 N N . MET A 1 122 ? 7.051 -1.548 -30.621 1.00 98.06 122 MET A N 1
ATOM 936 C CA . MET A 1 122 ? 6.559 -0.212 -30.278 1.00 98.06 122 MET A CA 1
ATOM 937 C C . MET A 1 122 ? 6.323 -0.060 -28.773 1.00 98.06 122 MET A C 1
ATOM 939 O O . MET A 1 122 ? 6.825 0.888 -28.177 1.00 98.06 122 MET A O 1
ATOM 943 N N . GLY A 1 123 ? 5.601 -0.998 -28.155 1.00 98.56 123 GLY A N 1
ATOM 944 C CA . GLY A 1 123 ? 5.253 -0.939 -26.738 1.00 98.56 123 GLY A CA 1
ATOM 945 C C . GLY A 1 123 ? 6.485 -0.945 -25.835 1.00 98.56 123 GLY A C 1
ATOM 946 O O . GLY A 1 123 ? 6.636 -0.044 -25.012 1.00 98.56 123 GLY A O 1
ATOM 947 N N . TRP A 1 124 ? 7.425 -1.873 -26.051 1.00 98.75 124 TRP A N 1
ATOM 948 C CA . TRP A 1 124 ? 8.657 -1.900 -25.259 1.00 98.75 124 TRP A CA 1
ATOM 949 C C . TRP A 1 124 ? 9.531 -0.667 -25.467 1.00 98.75 124 TRP A C 1
ATOM 951 O O . TRP A 1 124 ? 10.120 -0.181 -24.502 1.00 98.75 124 TRP A O 1
ATOM 961 N N . THR A 1 125 ? 9.596 -0.130 -26.692 1.00 98.88 125 THR A N 1
ATOM 962 C CA . THR A 1 125 ? 10.342 1.111 -26.957 1.00 98.88 125 THR A CA 1
ATOM 963 C C . THR A 1 125 ? 9.694 2.304 -26.257 1.00 98.88 125 THR A C 1
ATOM 965 O O . THR A 1 125 ? 10.403 3.102 -25.653 1.00 98.88 125 THR A O 1
ATOM 968 N N . MET A 1 126 ? 8.362 2.411 -26.286 1.00 98.81 126 MET A N 1
ATOM 969 C CA . MET A 1 126 ? 7.632 3.477 -25.597 1.00 98.81 126 MET A CA 1
ATOM 970 C C . MET A 1 126 ? 7.895 3.452 -24.091 1.00 98.81 126 MET A C 1
ATOM 972 O O . MET A 1 126 ? 8.268 4.486 -23.542 1.00 98.81 126 MET A O 1
ATOM 976 N N . ILE A 1 127 ? 7.757 2.285 -23.447 1.00 98.75 127 ILE A N 1
ATOM 977 C CA . ILE A 1 127 ? 8.101 2.106 -22.025 1.00 98.75 127 ILE A CA 1
ATOM 978 C C . ILE A 1 127 ? 9.546 2.559 -21.810 1.00 98.75 127 ILE A C 1
ATOM 980 O O . ILE A 1 127 ? 9.816 3.410 -20.970 1.00 98.75 127 ILE A O 1
ATOM 984 N N . LYS A 1 128 ? 10.476 2.126 -22.668 1.00 98.31 128 LYS A N 1
ATOM 985 C CA . LYS A 1 128 ? 11.893 2.456 -22.505 1.00 98.31 128 LYS A CA 1
ATOM 986 C C . LYS A 1 128 ? 12.212 3.940 -22.575 1.00 98.31 128 LYS A C 1
ATOM 988 O O . LYS A 1 128 ? 13.046 4.435 -21.809 1.00 98.31 128 LYS A O 1
ATOM 993 N N . GLU A 1 129 ? 11.581 4.635 -23.510 1.00 98.69 129 GLU A N 1
ATOM 994 C CA . GLU A 1 129 ? 11.683 6.081 -23.655 1.00 98.69 129 GLU A CA 1
ATOM 995 C C . GLU A 1 129 ? 11.149 6.791 -22.408 1.00 98.69 129 GLU A C 1
ATOM 997 O O . GLU A 1 129 ? 11.793 7.721 -21.926 1.00 98.69 129 GLU A O 1
ATOM 1002 N N . ILE A 1 130 ? 10.030 6.324 -21.845 1.00 97.88 130 ILE A N 1
ATOM 1003 C CA . ILE A 1 130 ? 9.419 6.893 -20.636 1.00 97.88 130 ILE A CA 1
ATOM 1004 C C . ILE A 1 130 ? 10.283 6.638 -19.401 1.00 97.88 130 ILE A C 1
ATOM 1006 O O . ILE A 1 130 ? 10.543 7.579 -18.650 1.00 97.88 130 ILE A O 1
ATOM 1010 N N . GLU A 1 131 ? 10.793 5.422 -19.218 1.00 97.06 131 GLU A N 1
ATOM 1011 C CA . GLU A 1 131 ? 11.640 5.068 -18.076 1.00 97.06 131 GLU A CA 1
ATOM 1012 C C . GLU A 1 131 ? 12.928 5.903 -18.051 1.00 97.06 131 GLU A C 1
ATOM 1014 O O . GLU A 1 131 ? 13.289 6.467 -17.020 1.00 97.06 131 GLU A O 1
ATOM 1019 N N . TRP A 1 132 ? 13.593 6.101 -19.197 1.00 97.25 132 TRP A N 1
ATOM 1020 C CA . TRP A 1 132 ? 14.745 7.015 -19.250 1.00 97.25 132 TRP A CA 1
ATOM 1021 C C . TRP A 1 132 ? 14.361 8.489 -19.166 1.00 97.25 132 TRP A C 1
ATOM 1023 O O . TRP A 1 132 ? 15.149 9.291 -18.663 1.00 97.25 132 TRP A O 1
ATOM 1033 N N . SER A 1 133 ? 13.172 8.879 -19.630 1.00 97.12 133 SER A N 1
ATOM 1034 C CA . SER A 1 133 ? 12.655 10.219 -19.357 1.00 97.12 133 SER A CA 1
ATOM 1035 C C . SER A 1 133 ? 12.522 10.450 -17.851 1.00 97.12 133 SER A C 1
ATOM 1037 O O . SER A 1 133 ? 12.948 11.511 -17.394 1.00 97.12 133 SER A O 1
ATOM 1039 N N . LYS A 1 134 ? 11.983 9.491 -17.084 1.00 95.62 134 LYS A N 1
ATOM 1040 C CA . LYS A 1 134 ? 11.906 9.548 -15.612 1.00 95.62 134 LYS A CA 1
ATOM 1041 C C . LYS A 1 134 ? 13.301 9.581 -14.984 1.00 95.62 134 LYS A C 1
ATOM 1043 O O . LYS A 1 134 ? 13.546 10.445 -14.152 1.00 95.62 134 LYS A O 1
ATOM 1048 N N . GLN A 1 135 ? 14.237 8.760 -15.463 1.00 95.06 135 GLN A N 1
ATOM 1049 C CA . GLN A 1 135 ? 15.619 8.758 -14.967 1.00 95.06 135 GLN A CA 1
ATOM 1050 C C . GLN A 1 135 ? 16.306 10.115 -15.144 1.00 95.06 135 GLN A C 1
ATOM 1052 O O . GLN A 1 135 ? 16.786 10.711 -14.187 1.00 95.06 135 GLN A O 1
ATOM 1057 N N . PHE A 1 136 ? 16.270 10.685 -16.352 1.00 95.31 136 PHE A N 1
ATOM 1058 C CA . PHE A 1 136 ? 16.778 12.042 -16.603 1.00 95.31 136 PHE A CA 1
ATOM 1059 C C . PHE A 1 136 ? 15.938 13.140 -15.935 1.00 95.31 136 PHE A C 1
ATOM 1061 O O . PHE A 1 136 ? 16.229 14.334 -16.087 1.00 95.31 136 PHE A O 1
ATOM 1068 N N . HIS A 1 137 ? 14.873 12.757 -15.227 1.00 93.81 137 HIS A N 1
ATOM 1069 C CA . HIS A 1 137 ? 14.085 13.657 -14.417 1.00 93.81 137 HIS A CA 1
ATOM 1070 C C . HIS A 1 137 ? 14.623 13.806 -12.980 1.00 93.81 137 HIS A C 1
ATOM 1072 O O . HIS A 1 137 ? 14.462 14.890 -12.421 1.00 93.81 137 HIS A O 1
ATOM 1078 N N . VAL A 1 138 ? 15.299 12.792 -12.424 1.00 92.69 138 VAL A N 1
ATOM 1079 C CA . VAL A 1 138 ? 15.772 12.728 -11.025 1.00 92.69 138 VAL A CA 1
ATOM 1080 C C . VAL A 1 138 ? 16.637 13.942 -10.666 1.00 92.69 138 VAL A C 1
ATOM 1082 O O . VAL A 1 138 ? 17.732 14.120 -11.206 1.00 92.69 138 VAL A O 1
ATOM 1085 N N . ASP A 1 139 ? 16.161 14.774 -9.731 1.00 91.12 139 ASP A N 1
ATOM 1086 C CA . ASP A 1 139 ? 16.776 16.083 -9.455 1.00 91.12 139 ASP A CA 1
ATOM 1087 C C . ASP A 1 139 ? 18.146 15.927 -8.764 1.00 91.12 139 ASP A C 1
ATOM 1089 O O . ASP A 1 139 ? 19.069 16.686 -9.044 1.00 91.12 139 ASP A O 1
ATOM 1093 N N . ASN A 1 140 ? 18.326 14.910 -7.913 1.00 87.44 140 ASN A N 1
ATOM 1094 C CA . ASN A 1 140 ? 19.600 14.673 -7.217 1.00 87.44 140 ASN A CA 1
ATOM 1095 C C . ASN A 1 140 ? 20.702 14.094 -8.120 1.00 87.44 140 ASN A C 1
ATOM 1097 O O . ASN A 1 140 ? 21.879 14.244 -7.803 1.00 87.44 140 ASN A O 1
ATOM 1101 N N . HIS A 1 141 ? 20.331 13.433 -9.220 1.00 89.38 141 HIS A N 1
ATOM 1102 C CA . HIS A 1 141 ? 21.271 12.765 -10.124 1.00 89.38 141 HIS A CA 1
ATOM 1103 C C . HIS A 1 141 ? 21.588 13.652 -11.331 1.00 89.38 141 HIS A C 1
ATOM 1105 O O . HIS A 1 141 ? 22.748 13.848 -11.685 1.00 89.38 141 HIS A O 1
ATOM 1111 N N . PHE A 1 142 ? 20.559 14.233 -11.954 1.00 91.94 142 PHE A N 1
ATOM 1112 C CA . PHE A 1 142 ? 20.698 15.037 -13.169 1.00 91.94 142 PHE A CA 1
ATOM 1113 C C . PHE A 1 142 ? 20.424 16.520 -12.955 1.00 91.94 142 PHE A C 1
ATOM 1115 O O . PHE A 1 142 ? 20.339 17.234 -13.950 1.00 91.94 142 PHE A O 1
ATOM 1122 N N . GLY A 1 143 ? 20.293 16.990 -11.713 1.00 90.50 143 GLY A N 1
ATOM 1123 C CA . GLY A 1 143 ? 20.067 18.394 -11.380 1.00 90.50 143 GLY A CA 1
ATOM 1124 C C . GLY A 1 143 ? 18.668 18.902 -11.740 1.00 90.50 143 GLY A C 1
ATOM 1125 O O . GLY A 1 143 ? 17.888 18.278 -12.464 1.00 90.50 143 GLY A O 1
ATOM 1126 N N . THR A 1 144 ? 18.367 20.103 -11.273 1.00 91.94 144 THR A N 1
ATOM 1127 C CA . THR A 1 144 ? 17.212 20.909 -11.668 1.00 91.94 144 THR A CA 1
ATOM 1128 C C . THR A 1 144 ? 17.576 21.831 -12.838 1.00 91.94 144 THR A C 1
ATOM 1130 O O . THR A 1 144 ? 18.755 22.070 -13.097 1.00 91.94 144 THR A O 1
ATOM 1133 N N . PRO A 1 145 ? 16.604 22.433 -13.552 1.00 90.50 145 PRO A N 1
ATOM 1134 C CA . PRO A 1 145 ? 16.905 23.403 -14.610 1.00 90.50 145 PRO A CA 1
ATOM 1135 C C . PRO A 1 145 ? 17.690 24.644 -14.153 1.00 90.50 145 PRO A C 1
ATOM 1137 O O . PRO A 1 145 ? 18.073 25.444 -15.001 1.00 90.50 145 PRO A O 1
ATOM 1140 N N . GLN A 1 146 ? 17.863 24.854 -12.846 1.00 89.19 146 GLN A N 1
ATOM 1141 C CA . GLN A 1 146 ? 18.644 25.951 -12.273 1.00 89.19 146 GLN A CA 1
ATOM 1142 C C . GLN A 1 146 ? 20.108 25.573 -12.000 1.00 89.19 146 GLN A C 1
ATOM 1144 O O . GLN A 1 146 ? 20.900 26.476 -11.735 1.00 89.19 146 GLN A O 1
ATOM 1149 N N . ASP A 1 147 ? 20.440 24.282 -12.028 1.00 88.62 147 ASP A N 1
ATOM 1150 C CA . ASP A 1 147 ? 21.779 23.774 -11.733 1.00 88.62 147 ASP A CA 1
ATOM 1151 C C . ASP A 1 147 ? 22.670 23.766 -12.983 1.00 88.62 147 ASP A C 1
ATOM 1153 O O . ASP A 1 147 ? 22.187 23.572 -14.102 1.00 88.62 147 ASP A O 1
ATOM 1157 N N . ASP A 1 148 ? 23.980 23.911 -12.767 1.00 87.38 148 ASP A N 1
ATOM 1158 C CA . ASP A 1 148 ? 25.032 24.049 -13.788 1.00 87.38 148 ASP A CA 1
ATOM 1159 C C . ASP A 1 148 ? 25.602 22.702 -14.282 1.00 87.38 148 ASP A C 1
ATOM 1161 O O . ASP A 1 148 ? 26.728 22.624 -14.783 1.00 87.38 148 ASP A O 1
ATOM 1165 N N . PHE A 1 149 ? 24.830 21.624 -14.128 1.00 89.69 149 PHE A N 1
ATOM 1166 C CA . PHE A 1 149 ? 25.135 20.295 -14.653 1.00 89.69 149 PHE A CA 1
ATOM 1167 C C . PHE A 1 149 ? 23.852 19.550 -15.054 1.00 89.69 149 PHE A C 1
ATOM 1169 O O . PHE A 1 149 ? 22.763 19.817 -14.543 1.00 89.69 149 PHE A O 1
ATOM 1176 N N . GLY A 1 150 ? 23.978 18.574 -15.960 1.00 90.56 150 GLY A N 1
ATOM 1177 C CA . GLY A 1 150 ? 22.894 17.668 -16.353 1.00 90.56 150 GLY A CA 1
ATOM 1178 C C . GLY A 1 150 ? 21.906 18.205 -17.401 1.00 90.56 150 GLY A C 1
ATOM 1179 O O . GLY A 1 150 ? 21.061 17.438 -17.878 1.00 90.56 150 GLY A O 1
ATOM 1180 N N . ALA A 1 151 ? 22.023 19.456 -17.858 1.00 93.00 151 ALA A N 1
ATOM 1181 C CA . ALA A 1 151 ? 21.096 20.077 -18.813 1.00 93.00 151 ALA A CA 1
ATOM 1182 C C . ALA A 1 151 ? 20.941 19.280 -20.112 1.00 93.00 151 ALA A C 1
ATOM 1184 O O . ALA A 1 151 ? 19.831 19.082 -20.618 1.00 93.00 151 ALA A O 1
ATOM 1185 N N . GLN A 1 152 ? 22.048 18.760 -20.650 1.00 92.50 152 GLN A N 1
ATOM 1186 C CA . GLN A 1 152 ? 22.020 17.926 -21.852 1.00 92.50 152 GLN A CA 1
ATOM 1187 C C . GLN A 1 152 ? 21.155 16.669 -21.670 1.00 92.50 152 GLN A C 1
ATOM 1189 O O . GLN A 1 152 ? 20.499 16.253 -22.629 1.00 92.50 152 GLN A O 1
ATOM 1194 N N . TRP A 1 153 ? 21.149 16.073 -20.477 1.00 94.31 153 TRP A N 1
ATOM 1195 C CA . TRP A 1 153 ? 20.398 14.857 -20.171 1.00 94.31 153 TRP A CA 1
ATOM 1196 C C . TRP A 1 153 ? 18.926 15.147 -19.904 1.00 94.31 153 TRP A C 1
ATOM 1198 O O . TRP A 1 153 ? 18.077 14.475 -20.486 1.00 94.31 153 TRP A O 1
ATOM 1208 N N . ARG A 1 154 ? 18.606 16.233 -19.189 1.00 94.69 154 ARG A N 1
ATOM 1209 C CA . ARG A 1 154 ? 17.223 16.733 -19.069 1.00 94.69 154 ARG A CA 1
ATOM 1210 C C . ARG A 1 154 ? 16.602 17.020 -20.442 1.00 94.69 154 ARG A C 1
ATOM 1212 O O . ARG A 1 154 ? 15.453 16.664 -20.702 1.00 94.69 154 ARG A O 1
ATOM 1219 N N . PHE A 1 155 ? 17.378 17.597 -21.365 1.00 95.44 155 PHE A N 1
ATOM 1220 C CA . PHE A 1 155 ? 16.952 17.798 -22.755 1.00 95.44 155 PHE A CA 1
ATOM 1221 C C . PHE A 1 155 ? 16.705 16.478 -23.496 1.00 95.44 155 PHE A C 1
ATOM 1223 O O . PHE A 1 155 ? 15.724 16.361 -24.231 1.00 95.44 155 PHE A O 1
ATOM 1230 N N . VAL A 1 156 ? 17.574 15.480 -23.308 1.00 95.75 156 VAL A N 1
ATOM 1231 C CA . VAL A 1 156 ? 17.364 14.138 -23.872 1.00 95.75 156 VAL A CA 1
ATOM 1232 C C . VAL A 1 156 ? 16.082 13.518 -23.313 1.00 95.75 156 VAL A C 1
ATOM 1234 O O . VAL A 1 156 ? 15.297 12.998 -24.099 1.00 95.75 156 VAL A O 1
ATOM 1237 N N . GLY A 1 157 ? 15.808 13.654 -22.013 1.00 96.62 157 GLY A N 1
ATOM 1238 C CA . GLY A 1 157 ? 14.565 13.193 -21.387 1.00 96.62 157 GLY A CA 1
ATOM 1239 C C . GLY A 1 157 ? 13.306 13.810 -22.007 1.00 96.62 157 GLY A C 1
ATOM 1240 O O . GLY A 1 157 ? 12.344 13.095 -22.282 1.00 96.62 157 GLY A O 1
ATOM 1241 N N . LEU A 1 158 ? 13.325 15.110 -22.325 1.00 96.31 158 LEU A N 1
ATOM 1242 C CA . LEU A 1 158 ? 12.229 15.784 -23.042 1.00 96.31 158 LEU A CA 1
ATOM 1243 C C . LEU A 1 158 ? 12.041 15.253 -24.469 1.00 96.31 158 LEU A C 1
ATOM 1245 O O . LEU A 1 158 ? 10.907 15.127 -24.939 1.00 96.31 158 LEU A O 1
ATOM 1249 N N . LEU A 1 159 ? 13.140 14.944 -25.163 1.00 96.50 159 LEU A N 1
ATOM 1250 C CA . LEU A 1 159 ? 13.089 14.388 -26.511 1.00 96.50 159 LEU A CA 1
ATOM 1251 C C . LEU A 1 159 ? 12.546 12.953 -26.507 1.00 96.50 159 LEU A C 1
ATOM 1253 O O . LEU A 1 159 ? 11.641 12.682 -27.288 1.00 96.50 159 LEU A O 1
ATOM 1257 N N . LEU A 1 160 ? 13.006 12.096 -25.591 1.00 98.19 160 LEU A N 1
ATOM 1258 C CA . LEU A 1 160 ? 12.490 10.732 -25.404 1.00 98.19 160 LEU A CA 1
ATOM 1259 C C . LEU A 1 160 ? 10.988 10.738 -25.092 1.00 98.19 160 LEU A C 1
ATOM 1261 O O . LEU A 1 160 ? 10.215 10.042 -25.744 1.00 98.19 160 LEU A O 1
ATOM 1265 N N . ASN A 1 161 ? 10.534 11.619 -24.192 1.00 97.62 161 ASN A N 1
ATOM 1266 C CA . ASN A 1 161 ? 9.106 11.771 -23.906 1.00 97.62 161 ASN A CA 1
ATOM 1267 C C . ASN A 1 161 ? 8.323 12.166 -25.171 1.00 97.62 161 ASN A C 1
ATOM 1269 O O . ASN A 1 161 ? 7.186 11.740 -25.372 1.00 97.62 161 ASN A O 1
ATOM 1273 N N . ALA A 1 162 ? 8.909 12.987 -26.047 1.00 96.56 162 ALA A N 1
ATOM 1274 C CA . ALA A 1 162 ? 8.297 13.338 -27.322 1.00 96.56 162 ALA A CA 1
ATOM 1275 C C . ALA A 1 162 ? 8.234 12.153 -28.298 1.00 96.56 162 ALA A C 1
ATOM 1277 O O . ALA A 1 162 ? 7.216 12.026 -28.982 1.00 96.56 162 ALA A O 1
ATOM 1278 N N . GLU A 1 163 ? 9.263 11.305 -28.354 1.00 97.38 163 GLU A N 1
ATOM 1279 C CA . GLU A 1 163 ? 9.267 10.069 -29.151 1.00 97.38 163 GLU A CA 1
ATOM 1280 C C . GLU A 1 163 ? 8.170 9.113 -28.686 1.00 97.38 163 GLU A C 1
ATOM 1282 O O . GLU A 1 163 ? 7.317 8.764 -29.503 1.00 97.38 163 GLU A O 1
ATOM 1287 N N . ALA A 1 164 ? 8.058 8.851 -27.379 1.00 98.56 164 ALA A N 1
ATOM 1288 C CA . ALA A 1 164 ? 7.034 7.958 -26.825 1.00 98.56 164 ALA A CA 1
ATOM 1289 C C . ALA A 1 164 ? 5.622 8.407 -27.218 1.00 98.56 164 ALA A C 1
ATOM 1291 O O . ALA A 1 164 ? 4.769 7.615 -27.631 1.00 98.56 164 ALA A O 1
ATOM 1292 N N . LYS A 1 165 ? 5.385 9.724 -27.193 1.00 98.12 165 LYS A N 1
ATOM 1293 C CA . LYS A 1 165 ? 4.126 10.320 -27.656 1.00 98.12 165 LYS A CA 1
ATOM 1294 C C . LYS A 1 165 ? 3.913 10.162 -29.157 1.00 98.12 165 LYS A C 1
ATOM 1296 O O . LYS A 1 165 ? 2.785 9.904 -29.576 1.00 98.12 165 LYS A O 1
ATOM 1301 N N . GLN A 1 166 ? 4.946 10.352 -29.979 1.00 98.00 166 GLN A N 1
ATOM 1302 C CA . GLN A 1 166 ? 4.831 10.149 -31.426 1.00 98.00 166 GLN A CA 1
ATOM 1303 C C . GLN A 1 166 ? 4.572 8.682 -31.768 1.00 98.00 166 GLN A C 1
ATOM 1305 O O . GLN A 1 166 ? 3.708 8.419 -32.602 1.00 98.00 166 GLN A O 1
ATOM 1310 N N . GLN A 1 167 ? 5.242 7.751 -31.091 1.00 98.06 167 GLN A N 1
ATOM 1311 C CA . GLN A 1 167 ? 5.040 6.314 -31.244 1.00 98.06 167 GLN A CA 1
ATOM 1312 C C . GLN A 1 167 ? 3.619 5.895 -30.855 1.00 98.06 167 GLN A C 1
ATOM 1314 O O . GLN A 1 167 ? 2.906 5.288 -31.660 1.00 98.06 167 GLN A O 1
ATOM 1319 N N . GLY A 1 168 ? 3.143 6.328 -29.686 1.00 97.88 168 GLY A N 1
ATOM 1320 C CA . GLY A 1 168 ? 1.775 6.061 -29.244 1.00 97.88 168 GLY A CA 1
ATOM 1321 C C . GLY A 1 168 ? 0.720 6.618 -30.207 1.00 97.88 168 GLY A C 1
ATOM 1322 O O . GLY A 1 168 ? -0.259 5.934 -30.515 1.00 97.88 168 GLY A O 1
ATOM 1323 N N . LEU A 1 169 ? 0.927 7.832 -30.733 1.00 98.06 169 LEU A N 1
ATOM 1324 C CA . LEU A 1 169 ? 0.043 8.438 -31.736 1.00 98.06 169 LEU A CA 1
ATOM 1325 C C . LEU A 1 169 ? 0.107 7.717 -33.087 1.00 98.06 169 LEU A C 1
ATOM 1327 O O . LEU A 1 169 ? -0.933 7.549 -33.724 1.00 98.06 169 LEU A O 1
ATOM 1331 N N . TYR A 1 170 ? 1.292 7.287 -33.524 1.00 98.44 170 TYR A N 1
ATOM 1332 C CA . TYR A 1 170 ? 1.458 6.527 -34.759 1.00 98.44 170 TYR A CA 1
ATOM 1333 C C . TYR A 1 170 ? 0.670 5.219 -34.696 1.00 98.44 170 TYR A C 1
ATOM 1335 O O . TYR A 1 170 ? -0.081 4.927 -35.628 1.00 98.44 170 TYR A O 1
ATOM 1343 N N . ALA A 1 171 ? 0.773 4.480 -33.587 1.00 98.06 171 ALA A N 1
ATOM 1344 C CA . ALA A 1 171 ? 0.027 3.243 -33.383 1.00 98.06 171 ALA A CA 1
ATOM 1345 C C . ALA A 1 171 ? -1.495 3.478 -33.450 1.00 98.06 171 ALA A C 1
ATOM 1347 O O . ALA A 1 171 ? -2.197 2.797 -34.200 1.00 98.06 171 ALA A O 1
ATOM 1348 N N . LEU A 1 172 ? -2.012 4.513 -32.775 1.00 97.62 172 LEU A N 1
ATOM 1349 C CA . LEU A 1 172 ? -3.443 4.855 -32.814 1.00 97.62 172 LEU A CA 1
ATOM 1350 C C . LEU A 1 172 ? -3.952 5.240 -34.207 1.00 97.62 172 LEU A C 1
ATOM 1352 O O . LEU A 1 172 ? -5.119 4.996 -34.521 1.00 97.62 172 LEU A O 1
ATOM 1356 N N . GLN A 1 173 ? -3.110 5.886 -35.013 1.00 96.88 173 GLN A N 1
ATOM 1357 C CA . GLN A 1 173 ? -3.492 6.433 -36.317 1.00 96.88 173 GLN A CA 1
ATOM 1358 C C . GLN A 1 173 ? -3.335 5.429 -37.458 1.00 96.88 173 GLN A C 1
ATOM 1360 O O . GLN A 1 173 ? -4.152 5.440 -38.377 1.00 96.88 173 GLN A O 1
ATOM 1365 N N . ASN A 1 174 ? -2.292 4.598 -37.416 1.00 97.38 174 ASN A N 1
ATOM 1366 C CA . ASN A 1 174 ? -1.879 3.778 -38.556 1.00 97.38 174 ASN A CA 1
ATOM 1367 C C . ASN A 1 174 ? -2.050 2.276 -38.318 1.00 97.38 174 ASN A C 1
ATOM 1369 O O . ASN A 1 174 ? -2.240 1.542 -39.281 1.00 97.38 174 ASN A O 1
ATOM 1373 N N . LEU A 1 175 ? -1.995 1.825 -37.062 1.00 97.50 175 LEU A N 1
ATOM 1374 C CA . LEU A 1 175 ? -1.952 0.400 -36.713 1.00 97.50 175 LEU A CA 1
ATOM 1375 C C . LEU A 1 175 ? -3.236 -0.093 -36.035 1.00 97.50 175 LEU A C 1
ATOM 1377 O O . LEU A 1 175 ? -3.566 -1.277 -36.079 1.00 97.50 175 LEU A O 1
ATOM 1381 N N . LYS A 1 176 ? -3.992 0.814 -35.414 1.00 97.62 176 LYS A N 1
ATOM 1382 C CA . LYS A 1 176 ? -5.237 0.483 -34.726 1.00 97.62 176 LYS A CA 1
ATOM 1383 C C . LYS A 1 176 ? -6.327 0.022 -35.699 1.00 97.62 176 LYS A C 1
ATOM 1385 O O . LYS A 1 176 ? -6.768 0.789 -36.557 1.00 97.62 176 LYS A O 1
ATOM 1390 N N . ASN A 1 177 ? -6.847 -1.183 -35.494 1.00 95.81 177 ASN A N 1
ATOM 1391 C CA . ASN A 1 177 ? -7.946 -1.733 -36.284 1.00 95.81 177 ASN A CA 1
ATOM 1392 C C . ASN A 1 177 ? -9.337 -1.252 -35.803 1.00 95.81 177 ASN A C 1
ATOM 1394 O O . ASN A 1 177 ? -9.471 -0.395 -34.920 1.00 95.81 177 ASN A O 1
ATOM 1398 N N . GLU A 1 178 ? -10.399 -1.786 -36.415 1.00 93.12 178 GLU A N 1
ATOM 1399 C CA . GLU A 1 178 ? -11.793 -1.440 -36.091 1.00 93.12 178 GLU A CA 1
ATOM 1400 C C . GLU A 1 178 ? -12.224 -1.916 -34.696 1.00 93.12 178 GLU A C 1
ATOM 1402 O O . GLU A 1 178 ? -13.117 -1.321 -34.096 1.00 93.12 178 GLU A O 1
ATOM 1407 N N . GLN A 1 179 ? -11.582 -2.963 -34.175 1.00 91.50 179 GLN A N 1
ATOM 1408 C CA . GLN A 1 179 ? -11.832 -3.527 -32.850 1.00 91.50 179 GLN A CA 1
ATOM 1409 C C . GLN A 1 179 ? -11.093 -2.778 -31.737 1.00 91.50 179 GLN A C 1
ATOM 1411 O O . GLN A 1 179 ? -11.350 -3.069 -30.580 1.00 91.50 179 GLN A O 1
ATOM 1416 N N . GLY A 1 180 ? -10.206 -1.831 -32.065 1.00 93.88 180 GLY A N 1
ATOM 1417 C CA . GLY A 1 180 ? -9.395 -1.108 -31.081 1.00 93.88 180 GLY A CA 1
ATOM 1418 C C . GLY A 1 180 ? -8.063 -1.780 -30.732 1.00 93.88 180 GLY A C 1
ATOM 1419 O O . GLY A 1 180 ? -7.328 -1.241 -29.912 1.00 93.88 180 GLY A O 1
ATOM 1420 N N . LEU A 1 181 ? -7.721 -2.899 -31.380 1.00 97.81 181 LEU A N 1
ATOM 1421 C CA . LEU A 1 181 ? -6.431 -3.583 -31.230 1.00 97.81 181 LEU A CA 1
ATOM 1422 C C . LEU A 1 181 ? -5.369 -2.946 -32.134 1.00 97.81 181 LEU A C 1
ATOM 1424 O O . LEU A 1 181 ? -5.695 -2.414 -33.199 1.00 97.81 181 LEU A O 1
ATOM 1428 N N . ILE A 1 182 ? -4.102 -3.035 -31.738 1.00 98.19 182 ILE A N 1
ATOM 1429 C CA . ILE A 1 182 ? -2.950 -2.518 -32.485 1.00 98.19 182 ILE A CA 1
ATOM 1430 C C . ILE A 1 182 ? -2.374 -3.643 -33.349 1.00 98.19 182 ILE A C 1
ATOM 1432 O O . ILE A 1 182 ? -1.729 -4.555 -32.834 1.00 98.19 182 ILE A O 1
ATOM 1436 N N . ALA A 1 183 ? -2.622 -3.606 -34.656 1.00 97.50 183 ALA A N 1
ATOM 1437 C CA . ALA A 1 183 ? -2.031 -4.557 -35.592 1.00 97.50 183 ALA A CA 1
ATOM 1438 C C . ALA A 1 183 ? -0.572 -4.207 -35.911 1.00 97.50 183 ALA A C 1
ATOM 1440 O O . ALA A 1 183 ? -0.125 -3.087 -35.676 1.00 97.50 183 ALA A O 1
ATOM 1441 N N . ASP A 1 184 ? 0.178 -5.152 -36.463 1.00 96.50 184 ASP A N 1
ATOM 1442 C CA . ASP A 1 184 ? 1.432 -4.818 -37.129 1.00 96.50 184 ASP A CA 1
ATOM 1443 C C . ASP A 1 184 ? 1.184 -4.119 -38.480 1.00 96.50 184 ASP A C 1
ATOM 1445 O O . ASP A 1 184 ? 0.048 -3.990 -38.955 1.00 96.50 184 ASP A O 1
ATOM 1449 N N . SER A 1 185 ? 2.257 -3.654 -39.120 1.00 96.62 185 SER A N 1
ATOM 1450 C CA . SER A 1 185 ? 2.193 -3.013 -40.441 1.00 96.62 185 SER A CA 1
ATOM 1451 C C . SER A 1 185 ? 1.639 -3.912 -41.558 1.00 96.62 185 SER A C 1
ATOM 1453 O O . SER A 1 185 ? 1.234 -3.392 -42.599 1.00 96.62 185 SER A O 1
ATOM 1455 N N . ASP A 1 186 ? 1.584 -5.230 -41.343 1.00 94.81 186 ASP A N 1
ATOM 1456 C CA . ASP A 1 186 ? 1.027 -6.226 -42.265 1.00 94.81 186 ASP A CA 1
ATOM 1457 C C . ASP A 1 186 ? -0.428 -6.614 -41.916 1.00 94.81 186 ASP A C 1
ATOM 1459 O O . ASP A 1 186 ? -1.066 -7.410 -42.618 1.00 94.81 186 ASP A O 1
ATOM 1463 N N . GLY A 1 187 ? -0.990 -6.027 -40.856 1.00 93.69 187 GLY A N 1
ATOM 1464 C CA . GLY A 1 187 ? -2.357 -6.239 -40.392 1.00 93.69 187 GLY A CA 1
ATOM 1465 C C . GLY A 1 187 ? -2.562 -7.468 -39.500 1.00 93.69 187 GLY A C 1
ATOM 1466 O O . GLY A 1 187 ? -3.716 -7.845 -39.276 1.00 93.69 187 GLY A O 1
ATOM 1467 N N . GLN A 1 188 ? -1.501 -8.112 -39.004 1.00 96.44 188 GLN A N 1
ATOM 1468 C CA . GLN A 1 188 ? -1.597 -9.220 -38.044 1.00 96.44 188 GLN A CA 1
ATOM 1469 C C . GLN A 1 188 ? -1.668 -8.714 -36.600 1.00 96.44 188 GLN A C 1
ATOM 1471 O O . GLN A 1 188 ? -1.204 -7.625 -36.275 1.00 96.44 188 GLN A O 1
ATOM 1476 N N . ILE A 1 189 ? -2.264 -9.520 -35.718 1.00 96.75 189 ILE A N 1
ATOM 1477 C CA . ILE A 1 189 ? -2.344 -9.229 -34.283 1.00 96.75 189 ILE A CA 1
ATOM 1478 C C . ILE A 1 189 ? -1.338 -10.102 -33.536 1.00 96.75 189 ILE A C 1
ATOM 1480 O O . ILE A 1 189 ? -1.485 -11.323 -33.498 1.00 96.75 189 ILE A O 1
ATOM 1484 N N . ASP A 1 190 ? -0.367 -9.454 -32.897 1.00 96.56 190 ASP A N 1
ATOM 1485 C CA . ASP A 1 190 ? 0.443 -10.042 -31.830 1.00 96.56 190 ASP A CA 1
ATOM 1486 C C . ASP A 1 190 ? -0.278 -9.823 -30.495 1.00 96.56 190 ASP A C 1
ATOM 1488 O O . ASP A 1 190 ? -0.422 -8.682 -30.047 1.00 96.56 190 ASP A O 1
ATOM 1492 N N . TRP A 1 191 ? -0.764 -10.909 -29.886 1.00 97.56 191 TRP A N 1
ATOM 1493 C CA . TRP A 1 191 ? -1.541 -10.849 -28.648 1.00 97.56 191 TRP A CA 1
ATOM 1494 C C . TRP A 1 191 ? -0.702 -10.442 -27.439 1.00 97.56 191 TRP A C 1
ATOM 1496 O O . TRP A 1 191 ? -1.153 -9.576 -26.691 1.00 97.56 191 TRP A O 1
ATOM 1506 N N . SER A 1 192 ? 0.519 -10.964 -27.272 1.00 97.62 192 SER A N 1
ATOM 1507 C CA . SER A 1 192 ? 1.389 -10.488 -26.188 1.00 97.62 192 SER A CA 1
ATOM 1508 C C . SER A 1 192 ? 1.788 -9.030 -26.410 1.00 97.62 192 SER A C 1
ATOM 1510 O O . SER A 1 192 ? 1.791 -8.241 -25.469 1.00 97.62 192 SER A O 1
ATOM 1512 N N . GLY A 1 193 ? 1.980 -8.624 -27.669 1.00 98.12 193 GLY A N 1
ATOM 1513 C CA . GLY A 1 193 ? 2.176 -7.220 -28.035 1.00 98.12 193 GLY A CA 1
ATOM 1514 C C . GLY A 1 193 ? 1.010 -6.296 -27.653 1.00 98.12 193 GLY A C 1
ATOM 1515 O O . GLY A 1 193 ? 1.243 -5.118 -27.393 1.00 98.12 193 GLY A O 1
ATOM 1516 N N . GLN A 1 194 ? -0.233 -6.796 -27.562 1.00 98.62 194 GLN A N 1
ATOM 1517 C CA . GLN A 1 194 ? -1.357 -5.984 -27.068 1.00 98.62 194 GLN A CA 1
ATOM 1518 C C . GLN A 1 194 ? -1.217 -5.667 -25.579 1.00 98.62 194 GLN A C 1
ATOM 1520 O O . GLN A 1 194 ? -1.517 -4.550 -25.168 1.00 98.62 194 GLN A O 1
ATOM 1525 N N . TRP A 1 195 ? -0.760 -6.631 -24.779 1.00 98.62 195 TRP A N 1
ATOM 1526 C CA . TRP A 1 195 ? -0.526 -6.429 -23.350 1.00 98.62 195 TRP A CA 1
ATOM 1527 C C . TRP A 1 195 ? 0.599 -5.421 -23.122 1.00 98.62 195 TRP A C 1
ATOM 1529 O O . TRP A 1 195 ? 0.403 -4.445 -22.406 1.00 98.62 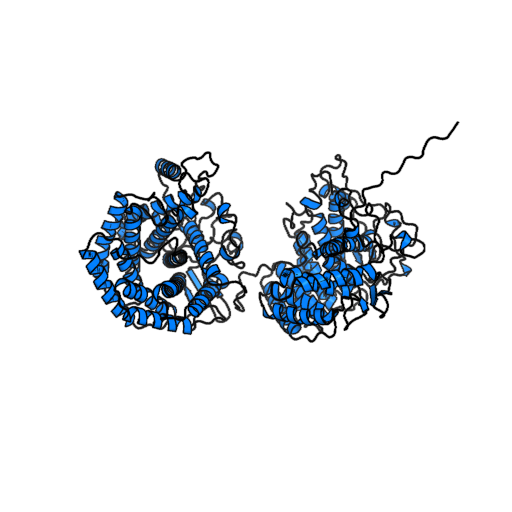195 TRP A O 1
ATOM 1539 N N . VAL A 1 196 ? 1.708 -5.553 -23.851 1.00 98.75 196 VAL A N 1
ATOM 1540 C CA . VAL A 1 196 ? 2.813 -4.580 -23.793 1.00 98.75 196 VAL A CA 1
ATOM 1541 C C . VAL A 1 196 ? 2.354 -3.174 -24.214 1.00 98.75 196 VAL A C 1
ATOM 1543 O O . VAL A 1 196 ? 2.738 -2.182 -23.604 1.00 98.75 196 VAL A O 1
ATOM 1546 N N . MET A 1 197 ? 1.483 -3.050 -25.222 1.00 98.75 197 MET A N 1
ATOM 1547 C CA . MET A 1 197 ? 0.907 -1.749 -25.596 1.00 98.75 197 MET A CA 1
ATOM 1548 C C . MET A 1 197 ? -0.041 -1.176 -24.532 1.00 98.75 197 MET A C 1
ATOM 1550 O O . MET A 1 197 ? -0.116 0.045 -24.391 1.00 98.75 197 MET A O 1
ATOM 1554 N N . LEU A 1 198 ? -0.776 -2.023 -23.803 1.00 98.88 198 LEU A N 1
ATOM 1555 C CA . LEU A 1 198 ? -1.625 -1.585 -22.691 1.00 98.88 198 LEU A CA 1
ATOM 1556 C C . LEU A 1 198 ? -0.763 -0.971 -21.586 1.00 98.88 198 LEU A C 1
ATOM 1558 O O . LEU A 1 198 ? -1.045 0.146 -21.158 1.00 98.88 198 LEU A O 1
ATOM 1562 N N . GLU A 1 199 ? 0.313 -1.659 -21.209 1.00 98.62 199 GLU A N 1
ATOM 1563 C CA . GLU A 1 199 ? 1.316 -1.160 -20.268 1.00 98.62 199 GLU A CA 1
ATOM 1564 C C . GLU A 1 199 ? 1.914 0.169 -20.734 1.00 98.62 199 GLU A C 1
ATOM 1566 O O . GLU A 1 199 ? 1.840 1.166 -20.019 1.00 98.62 199 GLU A O 1
ATOM 1571 N N . ALA A 1 200 ? 2.399 0.224 -21.977 1.00 98.81 200 ALA A N 1
ATOM 1572 C CA . ALA A 1 200 ? 3.026 1.415 -22.539 1.00 98.81 200 ALA A CA 1
ATOM 1573 C C . ALA A 1 200 ? 2.104 2.645 -22.542 1.00 98.81 200 ALA A C 1
ATOM 1575 O O . ALA A 1 200 ? 2.545 3.762 -22.264 1.00 98.81 200 ALA A O 1
ATOM 1576 N N . TYR A 1 201 ? 0.814 2.473 -22.856 1.00 98.81 201 TYR A N 1
ATOM 1577 C CA . TYR A 1 201 ? -0.146 3.577 -22.790 1.00 98.81 201 TYR A CA 1
ATOM 1578 C C . TYR A 1 201 ? -0.458 3.998 -21.356 1.00 98.81 201 TYR A C 1
ATOM 1580 O O . TYR A 1 201 ? -0.584 5.199 -21.105 1.00 98.81 201 TYR A O 1
ATOM 1588 N N . SER A 1 202 ? -0.586 3.039 -20.440 1.00 98.56 202 SER A N 1
ATOM 1589 C CA . SER A 1 202 ? -0.820 3.298 -19.020 1.00 98.56 202 SER A CA 1
ATOM 1590 C C . SER A 1 202 ? 0.330 4.061 -18.382 1.00 98.56 202 SER A C 1
ATOM 1592 O O . SER A 1 202 ? 0.101 5.102 -17.764 1.00 98.56 202 SER A O 1
ATOM 1594 N N . ASP A 1 203 ? 1.558 3.605 -18.603 1.00 98.00 203 ASP A N 1
ATOM 1595 C CA . ASP A 1 203 ? 2.751 4.249 -18.075 1.00 98.00 203 ASP A CA 1
ATOM 1596 C C . ASP A 1 203 ? 2.941 5.666 -18.648 1.00 98.00 203 ASP A C 1
ATOM 1598 O O . ASP A 1 203 ? 3.099 6.644 -17.908 1.00 98.00 203 ASP A O 1
ATOM 1602 N N . LEU A 1 204 ? 2.777 5.833 -19.969 1.00 98.31 204 LEU A N 1
ATOM 1603 C CA . LEU A 1 204 ? 2.846 7.154 -20.606 1.00 98.31 204 LEU A CA 1
ATOM 1604 C C . LEU A 1 204 ? 1.789 8.110 -20.051 1.00 98.31 204 LEU A C 1
ATOM 1606 O O . LEU A 1 204 ? 2.072 9.284 -19.801 1.00 98.31 204 LEU A O 1
ATOM 1610 N N . ALA A 1 205 ? 0.557 7.629 -19.881 1.00 98.19 205 ALA A N 1
ATOM 1611 C CA . ALA A 1 205 ? -0.524 8.431 -19.331 1.00 98.19 205 ALA A CA 1
ATOM 1612 C C . ALA A 1 205 ? -0.214 8.870 -17.896 1.00 98.19 205 ALA A C 1
ATOM 1614 O O . ALA A 1 205 ? -0.390 10.047 -17.574 1.00 98.19 205 ALA A O 1
ATOM 1615 N N . ALA A 1 206 ? 0.296 7.962 -17.062 1.00 96.25 206 ALA A N 1
ATOM 1616 C CA . ALA A 1 206 ? 0.667 8.243 -15.681 1.00 96.25 206 ALA A CA 1
ATOM 1617 C C . ALA A 1 206 ? 1.781 9.288 -15.589 1.00 96.25 206 ALA A C 1
ATOM 1619 O O . ALA A 1 206 ? 1.617 10.309 -14.914 1.00 96.25 206 ALA A O 1
ATOM 1620 N N . ALA A 1 207 ? 2.867 9.093 -16.341 1.00 96.06 207 ALA A N 1
ATOM 1621 C CA . ALA A 1 207 ? 4.003 10.008 -16.362 1.00 96.06 207 ALA A CA 1
ATOM 1622 C C . ALA A 1 207 ? 3.612 11.421 -16.825 1.00 96.06 207 ALA A C 1
ATOM 1624 O O . ALA A 1 207 ? 4.144 12.407 -16.323 1.00 96.06 207 ALA A O 1
ATOM 1625 N N . LEU A 1 208 ? 2.667 11.552 -17.762 1.00 97.69 208 LEU A N 1
ATOM 1626 C CA . LEU A 1 208 ? 2.178 12.855 -18.229 1.00 97.69 208 LEU A CA 1
ATOM 1627 C C . LEU A 1 208 ? 1.154 13.494 -17.281 1.00 97.69 208 LEU A C 1
ATOM 1629 O O . LEU A 1 208 ? 0.985 14.713 -17.308 1.00 97.69 208 LEU A O 1
ATOM 1633 N N . LYS A 1 209 ? 0.435 12.697 -16.486 1.00 95.62 209 LYS A N 1
ATOM 1634 C CA . LYS A 1 209 ? -0.602 13.177 -15.565 1.00 95.62 209 LYS A CA 1
ATOM 1635 C C . LYS A 1 209 ? -0.028 13.678 -14.246 1.00 95.62 209 LYS A C 1
ATOM 1637 O O . LYS A 1 209 ? -0.574 14.623 -13.688 1.00 95.62 209 LYS A O 1
ATOM 1642 N N . ALA A 1 210 ? 1.030 13.044 -13.749 1.00 92.88 210 ALA A N 1
ATOM 1643 C CA . ALA A 1 210 ? 1.583 13.334 -12.433 1.00 92.88 210 ALA A CA 1
ATOM 1644 C C . ALA A 1 210 ? 2.052 14.796 -12.311 1.00 92.88 210 ALA A C 1
ATOM 1646 O O . ALA A 1 210 ? 2.660 15.334 -13.240 1.00 92.88 210 ALA A O 1
ATOM 1647 N N . ASP A 1 211 ? 1.792 15.439 -11.173 1.00 91.00 211 ASP A N 1
ATOM 1648 C CA . ASP A 1 211 ? 2.261 16.810 -10.902 1.00 91.00 211 ASP A CA 1
ATOM 1649 C C . ASP A 1 211 ? 3.777 16.855 -10.635 1.00 91.00 211 ASP A C 1
ATOM 1651 O O . ASP A 1 211 ? 4.454 17.837 -10.953 1.00 91.00 211 ASP A O 1
ATOM 1655 N N . ALA A 1 212 ? 4.318 15.757 -10.104 1.00 91.81 212 ALA A N 1
ATOM 1656 C CA . ALA A 1 212 ? 5.738 15.510 -9.894 1.00 91.81 212 ALA A CA 1
ATOM 1657 C C . ALA A 1 212 ? 6.070 14.049 -10.230 1.00 91.81 212 ALA A C 1
ATOM 1659 O O . ALA A 1 212 ? 5.221 13.170 -10.085 1.00 91.81 212 ALA A O 1
ATOM 1660 N N . LEU A 1 213 ? 7.296 13.803 -10.689 1.00 90.19 213 LEU A N 1
ATOM 1661 C CA . LEU A 1 213 ? 7.835 12.450 -10.841 1.00 90.19 213 LEU A CA 1
ATOM 1662 C C . LEU A 1 213 ? 8.631 12.050 -9.588 1.00 90.19 213 LEU A C 1
ATOM 1664 O O . LEU A 1 213 ? 9.045 12.938 -8.836 1.00 90.19 213 LEU A O 1
ATOM 1668 N N . PRO A 1 214 ? 8.847 10.743 -9.343 1.00 83.81 214 PRO A N 1
ATOM 1669 C CA . PRO A 1 214 ? 9.702 10.282 -8.253 1.00 83.81 214 PRO A CA 1
ATOM 1670 C C . PRO A 1 214 ? 11.056 11.006 -8.243 1.00 83.81 214 PRO A C 1
ATOM 1672 O O . PRO A 1 214 ? 11.639 11.254 -9.295 1.00 83.81 214 PRO A O 1
ATOM 1675 N N . HIS A 1 215 ? 11.535 11.364 -7.048 1.00 88.94 215 HIS A N 1
ATOM 1676 C CA . HIS A 1 215 ? 12.811 12.069 -6.835 1.00 88.94 215 HIS A CA 1
ATOM 1677 C C . HIS A 1 215 ? 12.923 13.443 -7.514 1.00 88.94 215 HIS A C 1
ATOM 1679 O O . HIS A 1 215 ? 14.030 13.946 -7.735 1.00 88.94 215 HIS A O 1
ATOM 1685 N N . SER A 1 216 ? 11.786 14.080 -7.804 1.00 88.88 216 SER A N 1
ATOM 1686 C CA . SER A 1 216 ? 11.753 15.417 -8.388 1.00 88.88 216 SER A CA 1
ATOM 1687 C C . SER A 1 216 ? 10.699 16.315 -7.757 1.00 88.88 216 SER A C 1
ATOM 1689 O O . SER A 1 216 ? 9.597 15.884 -7.427 1.00 88.88 216 SER A O 1
ATOM 1691 N N . ALA A 1 217 ? 11.006 17.606 -7.637 1.00 86.69 217 ALA A N 1
ATOM 1692 C CA . ALA A 1 217 ? 10.093 18.593 -7.052 1.00 86.69 217 ALA A CA 1
ATOM 1693 C C . ALA A 1 217 ? 8.924 18.988 -7.979 1.00 86.69 217 ALA A C 1
ATOM 1695 O O . ALA A 1 217 ? 7.967 19.628 -7.546 1.00 86.69 217 ALA A O 1
ATOM 1696 N N . SER A 1 218 ? 9.013 18.665 -9.269 1.00 90.44 218 SER A N 1
ATOM 1697 C CA . SER A 1 218 ? 8.005 18.977 -10.290 1.00 90.44 218 SER A CA 1
ATOM 1698 C C . SER A 1 218 ? 8.062 17.957 -11.425 1.00 90.44 218 SER A C 1
ATOM 1700 O O . SER A 1 218 ? 8.947 17.108 -11.433 1.00 90.44 218 SER A O 1
ATOM 1702 N N . ASN A 1 219 ? 7.140 18.029 -12.385 1.00 93.62 219 ASN A N 1
ATOM 1703 C CA . ASN A 1 219 ? 7.171 17.215 -13.598 1.00 93.62 219 ASN A CA 1
ATOM 1704 C C . ASN A 1 219 ? 7.282 18.093 -14.857 1.00 93.62 219 ASN A C 1
ATOM 1706 O O . ASN A 1 219 ? 6.319 18.730 -15.290 1.00 93.62 219 ASN A O 1
ATOM 1710 N N . ARG A 1 220 ? 8.455 18.081 -15.499 1.00 93.19 220 ARG A N 1
ATOM 1711 C CA . ARG A 1 220 ? 8.747 18.798 -16.755 1.00 93.19 220 ARG A CA 1
ATOM 1712 C C . ARG A 1 220 ? 7.972 18.241 -17.952 1.00 93.19 220 ARG A C 1
ATOM 1714 O O . ARG A 1 220 ? 7.865 18.916 -18.977 1.00 93.19 220 ARG A O 1
ATOM 1721 N N . TYR A 1 221 ? 7.435 17.030 -17.834 1.00 95.06 221 TYR A N 1
ATOM 1722 C CA . TYR A 1 221 ? 6.642 16.362 -18.865 1.00 95.06 221 TYR A CA 1
ATOM 1723 C C . TYR A 1 221 ? 5.133 16.523 -18.656 1.00 95.06 221 TYR A C 1
ATOM 1725 O O . TYR A 1 221 ? 4.369 16.078 -19.516 1.00 95.06 221 TYR A O 1
ATOM 1733 N N . HIS A 1 222 ? 4.702 17.161 -17.560 1.00 96.00 222 HIS A N 1
ATOM 1734 C CA . HIS A 1 222 ? 3.296 17.279 -17.186 1.00 96.00 222 HIS A CA 1
ATOM 1735 C C . HIS A 1 222 ? 2.450 17.844 -18.336 1.00 96.00 222 HIS A C 1
ATOM 1737 O O . HIS A 1 222 ? 2.648 18.967 -18.811 1.00 96.00 222 HIS A O 1
ATOM 1743 N N . ASN A 1 223 ? 1.502 17.038 -18.808 1.00 95.56 223 ASN A N 1
ATOM 1744 C CA . ASN A 1 223 ? 0.610 17.358 -19.913 1.00 95.56 223 ASN A CA 1
ATOM 1745 C C . ASN A 1 223 ? -0.712 16.585 -19.760 1.00 95.56 223 ASN A C 1
ATOM 1747 O O . ASN A 1 223 ? -0.896 15.537 -20.389 1.00 95.56 223 ASN A O 1
ATOM 1751 N N . PRO A 1 224 ? -1.664 17.094 -18.960 1.00 93.00 224 PRO A N 1
ATOM 1752 C CA . PRO A 1 224 ? -2.892 16.372 -18.636 1.00 93.00 224 PRO A CA 1
ATOM 1753 C C . PRO A 1 224 ? -3.785 16.143 -19.864 1.00 93.00 224 PRO A C 1
ATOM 1755 O O . PRO A 1 224 ? -4.542 15.174 -19.920 1.00 93.00 224 PRO A O 1
ATOM 1758 N N . GLN A 1 225 ? -3.683 16.992 -20.893 1.00 92.75 225 GLN A N 1
ATOM 1759 C CA . GLN A 1 225 ? -4.430 16.811 -22.138 1.00 92.75 225 GLN A CA 1
ATOM 1760 C C . GLN A 1 225 ? -3.933 15.586 -22.909 1.00 92.75 225 GLN A C 1
ATOM 1762 O O . GLN A 1 225 ? -4.743 14.782 -23.366 1.00 92.75 225 GLN A O 1
ATOM 1767 N N . GLN A 1 226 ? -2.615 15.427 -23.051 1.00 93.38 226 GLN A N 1
ATOM 1768 C CA . GLN A 1 226 ? -2.041 14.243 -23.691 1.00 93.38 226 GLN A CA 1
ATOM 1769 C C . GLN A 1 226 ? -2.151 13.007 -22.797 1.00 93.38 226 GLN A C 1
ATOM 1771 O O . GLN A 1 226 ? -2.430 11.931 -23.320 1.00 93.38 226 GLN A O 1
ATOM 1776 N N . ALA A 1 227 ? -2.049 13.160 -21.475 1.00 97.25 227 ALA A N 1
ATOM 1777 C CA . ALA A 1 227 ? -2.326 12.082 -20.529 1.00 97.25 227 ALA A CA 1
ATOM 1778 C C . ALA A 1 227 ? -3.730 11.495 -20.741 1.00 97.25 227 ALA A C 1
ATOM 1780 O O . ALA A 1 227 ? -3.882 10.283 -20.831 1.00 97.25 227 ALA A O 1
ATOM 1781 N N . SER A 1 228 ? -4.749 12.343 -20.931 1.00 94.44 228 SER A N 1
ATOM 1782 C CA . SER A 1 228 ? -6.115 11.891 -21.226 1.00 94.44 228 SER A CA 1
ATOM 1783 C C . SER A 1 228 ? -6.231 11.137 -22.559 1.00 94.44 228 SER A C 1
ATOM 1785 O O . SER A 1 228 ? -7.003 10.183 -22.652 1.00 94.44 228 SER A O 1
ATOM 1787 N N . VAL A 1 229 ? -5.453 11.511 -23.583 1.00 95.50 229 VAL A N 1
ATOM 1788 C CA . VAL A 1 229 ? -5.422 10.790 -24.870 1.00 95.50 229 VAL A CA 1
ATOM 1789 C C . VAL A 1 229 ? -4.871 9.377 -24.691 1.00 95.50 229 VAL A C 1
ATOM 1791 O O . VAL A 1 229 ? -5.488 8.424 -25.165 1.00 95.50 229 VAL A O 1
ATOM 1794 N N . PHE A 1 230 ? -3.737 9.232 -24.005 1.00 98.25 230 PHE A N 1
ATOM 1795 C CA . PHE A 1 230 ? -3.104 7.926 -23.812 1.00 98.25 230 PHE A CA 1
ATOM 1796 C C . PHE A 1 230 ? -3.834 7.071 -22.770 1.00 98.25 230 PHE A C 1
ATOM 1798 O O . PHE A 1 230 ? -4.016 5.882 -23.001 1.00 98.25 230 PHE A O 1
ATOM 1805 N N . GLY A 1 231 ? -4.392 7.668 -21.714 1.00 97.88 231 GLY A N 1
ATOM 1806 C CA . GLY A 1 231 ? -5.279 6.967 -20.780 1.00 97.88 231 GLY A CA 1
ATOM 1807 C C . GLY A 1 231 ? -6.550 6.459 -21.468 1.00 97.88 231 GLY A C 1
ATOM 1808 O O . GLY A 1 231 ? -6.965 5.322 -21.266 1.00 97.88 231 GLY A O 1
ATOM 1809 N N . GLY A 1 232 ? -7.123 7.249 -22.383 1.00 96.62 232 GLY A N 1
ATOM 1810 C CA . GLY A 1 232 ? -8.231 6.801 -23.231 1.00 96.62 232 GLY A CA 1
ATOM 1811 C C . GLY A 1 232 ? -7.845 5.674 -24.198 1.00 96.62 232 GLY A C 1
ATOM 1812 O O . GLY A 1 232 ? -8.667 4.801 -24.479 1.00 96.62 232 GLY A O 1
ATOM 1813 N N . ALA A 1 233 ? -6.603 5.664 -24.693 1.00 98.19 233 ALA A N 1
ATOM 1814 C CA . ALA A 1 233 ? -6.071 4.564 -25.497 1.00 98.19 233 ALA A CA 1
ATOM 1815 C C . ALA A 1 233 ? -5.893 3.281 -24.672 1.00 98.19 233 ALA A C 1
ATOM 1817 O O . ALA A 1 233 ? -6.294 2.214 -25.139 1.00 98.19 233 ALA A O 1
ATOM 1818 N N . ALA A 1 234 ? -5.380 3.392 -23.443 1.00 98.62 234 ALA A N 1
ATOM 1819 C CA . ALA A 1 234 ? -5.285 2.280 -22.501 1.00 98.62 234 ALA A CA 1
ATOM 1820 C C . ALA A 1 234 ? -6.675 1.702 -22.187 1.00 98.62 234 ALA A C 1
ATOM 1822 O O . ALA A 1 234 ? -6.889 0.503 -22.330 1.00 98.62 234 ALA A O 1
ATOM 1823 N N . ASP A 1 235 ? -7.662 2.551 -21.882 1.00 97.75 235 ASP A N 1
ATOM 1824 C CA . ASP A 1 235 ? -9.048 2.126 -21.640 1.00 97.75 235 ASP A CA 1
ATOM 1825 C C . ASP A 1 235 ? -9.672 1.393 -22.833 1.00 97.75 235 ASP A C 1
ATOM 1827 O O . ASP A 1 235 ? -10.390 0.405 -22.670 1.00 97.75 235 ASP A O 1
ATOM 1831 N N . MET A 1 236 ? -9.425 1.891 -24.044 1.00 97.81 236 MET A N 1
ATOM 1832 C CA . MET A 1 236 ? -9.901 1.265 -25.274 1.00 97.81 236 MET A CA 1
ATOM 1833 C C . MET A 1 236 ? -9.261 -0.111 -25.471 1.00 97.81 236 MET A C 1
ATOM 1835 O O . MET A 1 236 ? -9.963 -1.063 -25.820 1.00 97.81 236 MET A O 1
ATOM 1839 N N . LEU A 1 237 ? -7.951 -0.229 -25.256 1.00 97.94 237 LEU A N 1
ATOM 1840 C CA . LEU A 1 237 ? -7.239 -1.490 -25.426 1.00 97.94 237 LEU A CA 1
ATOM 1841 C C . LEU A 1 237 ? -7.642 -2.501 -24.345 1.00 97.94 237 LEU A C 1
ATOM 1843 O O . LEU A 1 237 ? -7.958 -3.641 -24.675 1.00 97.94 237 LEU A O 1
ATOM 1847 N N . PHE A 1 238 ? -7.769 -2.065 -23.089 1.00 98.50 238 PHE A N 1
ATOM 1848 C CA . PHE A 1 238 ? -8.309 -2.869 -21.991 1.00 98.50 238 PHE A CA 1
ATOM 1849 C C . PHE A 1 238 ? -9.698 -3.432 -22.323 1.00 98.50 238 PHE A C 1
ATOM 1851 O O . PHE A 1 238 ? -9.922 -4.636 -22.177 1.00 98.50 238 PHE A O 1
ATOM 1858 N N . ALA A 1 239 ? -10.601 -2.591 -22.845 1.00 96.75 239 ALA A N 1
ATOM 1859 C CA . ALA A 1 239 ? -11.935 -3.008 -23.282 1.00 96.75 239 ALA A CA 1
ATOM 1860 C C . ALA A 1 239 ? -11.895 -3.981 -24.476 1.00 96.75 239 ALA A C 1
ATOM 1862 O O . ALA A 1 239 ? -12.675 -4.928 -24.549 1.00 96.75 239 ALA A O 1
ATOM 1863 N N . SER A 1 240 ? -10.966 -3.780 -25.411 1.00 97.00 240 SER A N 1
ATOM 1864 C CA . SER A 1 240 ? -10.774 -4.677 -26.563 1.00 97.00 240 SER A CA 1
ATOM 1865 C C . SER A 1 240 ? -10.242 -6.049 -26.137 1.00 97.00 240 SER A C 1
ATOM 1867 O O . SER A 1 240 ? -10.478 -7.055 -26.807 1.00 97.00 240 SER A O 1
ATOM 1869 N N . LEU A 1 241 ? -9.541 -6.093 -25.005 1.00 97.31 241 LEU A N 1
ATOM 1870 C CA . LEU A 1 241 ? -8.979 -7.297 -24.413 1.00 97.31 241 LEU A CA 1
ATOM 1871 C C . LEU A 1 241 ? -9.924 -7.973 -23.416 1.00 97.31 241 LEU A C 1
ATOM 1873 O O . LEU A 1 241 ? -9.553 -9.027 -22.912 1.00 97.31 241 LEU A O 1
ATOM 1877 N N . THR A 1 242 ? -11.111 -7.434 -23.107 1.00 89.69 242 THR A N 1
ATOM 1878 C CA . THR A 1 242 ? -12.001 -7.952 -22.043 1.00 89.69 242 THR A CA 1
ATOM 1879 C C . THR A 1 242 ? -12.259 -9.459 -22.148 1.00 89.69 242 THR A C 1
ATOM 1881 O O . THR A 1 242 ? -12.124 -10.170 -21.154 1.00 89.69 242 THR A O 1
ATOM 1884 N N . ASP A 1 243 ? -12.535 -9.965 -23.352 1.00 87.56 243 ASP A N 1
ATOM 1885 C CA . ASP A 1 243 ? -12.827 -11.388 -23.586 1.00 87.56 243 ASP A CA 1
ATOM 1886 C C . ASP A 1 243 ? -11.576 -12.234 -23.902 1.00 87.56 243 ASP A C 1
ATOM 1888 O O . ASP A 1 243 ? -11.672 -13.451 -24.100 1.00 87.56 243 ASP A O 1
ATOM 1892 N N . ARG A 1 244 ? -10.382 -11.622 -23.961 1.00 95.00 244 ARG A N 1
ATOM 1893 C CA . ARG A 1 244 ? -9.136 -12.339 -24.252 1.00 95.00 244 ARG A CA 1
ATOM 1894 C C . ARG A 1 244 ? -8.714 -13.161 -23.040 1.00 95.00 244 ARG A C 1
ATOM 1896 O O . ARG A 1 244 ? -8.373 -12.631 -21.984 1.00 95.00 244 ARG A O 1
ATOM 1903 N N . GLN A 1 245 ? -8.679 -14.474 -23.236 1.00 94.19 245 GLN A N 1
ATOM 1904 C CA . GLN A 1 245 ? -7.962 -15.403 -22.374 1.00 94.19 245 GLN A CA 1
ATOM 1905 C C . GLN A 1 245 ? -6.571 -15.653 -22.970 1.00 94.19 245 GLN A C 1
ATOM 1907 O O . GLN A 1 245 ? -6.532 -16.149 -24.100 1.00 94.19 245 GLN A O 1
ATOM 1912 N N . PRO A 1 246 ? -5.475 -15.330 -22.261 1.00 97.25 246 PRO A N 1
ATOM 1913 C CA . PRO A 1 246 ? -4.116 -15.585 -22.730 1.00 97.25 246 PRO A CA 1
ATOM 1914 C C . PRO A 1 246 ? -3.884 -17.051 -23.122 1.00 97.25 246 PRO A C 1
ATOM 1916 O O . PRO A 1 246 ? -4.457 -17.957 -22.506 1.00 97.25 246 PRO A O 1
ATOM 1919 N N . ALA A 1 247 ? -3.116 -17.279 -24.189 1.00 96.00 247 ALA A N 1
ATOM 1920 C CA . ALA A 1 247 ? -2.948 -18.603 -24.794 1.00 96.00 247 ALA A CA 1
ATOM 1921 C C . ALA A 1 247 ? -1.860 -19.459 -24.135 1.00 96.00 247 ALA A C 1
ATOM 1923 O O . ALA A 1 247 ? -1.983 -20.685 -24.141 1.00 96.00 247 ALA A O 1
ATOM 1924 N N . ASP A 1 248 ? -0.823 -18.835 -23.584 1.00 97.75 248 ASP A N 1
ATOM 1925 C CA . ASP A 1 248 ? 0.363 -19.500 -23.048 1.00 97.75 248 ASP A CA 1
ATOM 1926 C C . ASP A 1 248 ? 0.947 -18.749 -21.835 1.00 97.75 248 ASP A C 1
ATOM 1928 O O . ASP A 1 248 ? 0.371 -17.778 -21.342 1.00 97.75 248 ASP A O 1
ATOM 1932 N N . ILE A 1 249 ? 2.059 -19.271 -21.305 1.00 98.62 249 ILE A N 1
ATOM 1933 C CA . ILE A 1 249 ? 2.738 -18.772 -20.100 1.00 98.62 249 ILE A CA 1
ATOM 1934 C C . ILE A 1 249 ? 3.277 -17.349 -20.304 1.00 98.62 249 ILE A C 1
ATOM 1936 O O . ILE A 1 249 ? 3.151 -16.519 -19.403 1.00 98.62 249 ILE A O 1
ATOM 1940 N N . GLU A 1 250 ? 3.849 -17.067 -21.477 1.00 98.38 250 GLU A N 1
ATOM 1941 C CA . GLU A 1 250 ? 4.372 -15.744 -21.829 1.00 98.38 250 GLU A CA 1
ATOM 1942 C C . GLU A 1 250 ? 3.241 -14.716 -21.824 1.00 98.38 250 GLU A C 1
ATOM 1944 O O . GLU A 1 250 ? 3.304 -13.717 -21.103 1.00 98.38 250 GLU A O 1
ATOM 1949 N N . GLU A 1 251 ? 2.171 -14.975 -22.579 1.00 98.50 251 GLU A N 1
ATOM 1950 C CA . GLU A 1 251 ? 1.057 -14.038 -22.670 1.00 98.50 251 GLU A CA 1
ATOM 1951 C C . GLU A 1 251 ? 0.357 -13.864 -21.316 1.00 98.50 251 GLU A C 1
ATOM 1953 O O . GLU A 1 251 ? -0.057 -12.755 -20.994 1.00 98.50 251 GLU A O 1
ATOM 1958 N N . LEU A 1 252 ? 0.239 -14.920 -20.499 1.00 98.38 252 LEU A N 1
ATOM 1959 C CA . LEU A 1 252 ? -0.291 -14.814 -19.133 1.00 98.38 252 LEU A CA 1
ATOM 1960 C C . LEU A 1 252 ? 0.541 -13.858 -18.276 1.00 98.38 252 LEU A C 1
ATOM 1962 O O . LEU A 1 252 ? -0.020 -12.990 -17.610 1.00 98.38 252 LEU A O 1
ATOM 1966 N N . SER A 1 253 ? 1.863 -14.021 -18.292 1.00 98.75 253 SER A N 1
ATOM 1967 C CA . SER A 1 253 ? 2.779 -13.205 -17.497 1.00 98.75 253 SER A CA 1
ATOM 1968 C C . SER A 1 253 ? 2.745 -11.736 -17.916 1.00 98.75 253 SER A C 1
ATOM 1970 O O . SER A 1 253 ? 2.609 -10.854 -17.067 1.00 98.75 253 SER A O 1
ATOM 1972 N N . LEU A 1 254 ? 2.787 -11.471 -19.225 1.00 98.75 254 LEU A N 1
ATOM 1973 C CA . LEU A 1 254 ? 2.703 -10.115 -19.774 1.00 98.75 254 LEU A CA 1
ATOM 1974 C C . LEU A 1 254 ? 1.324 -9.488 -19.547 1.00 98.75 254 LEU A C 1
ATOM 1976 O O . LEU A 1 254 ? 1.226 -8.295 -19.276 1.00 98.75 254 LEU A O 1
ATOM 1980 N N . ALA A 1 255 ? 0.249 -10.281 -19.602 1.00 98.81 255 ALA A N 1
ATOM 1981 C CA . ALA A 1 255 ? -1.087 -9.800 -19.277 1.00 98.81 255 ALA A CA 1
ATOM 1982 C C . ALA A 1 255 ? -1.188 -9.350 -17.818 1.00 98.81 255 ALA A C 1
ATOM 1984 O O . ALA A 1 255 ? -1.794 -8.316 -17.557 1.00 98.81 255 ALA A O 1
ATOM 1985 N N . ILE A 1 256 ? -0.609 -10.099 -16.873 1.00 98.69 256 ILE A N 1
ATOM 1986 C CA . ILE A 1 256 ? -0.610 -9.711 -15.457 1.00 98.69 256 ILE A CA 1
ATOM 1987 C C . ILE A 1 256 ? 0.145 -8.390 -15.267 1.00 98.69 256 ILE A C 1
ATOM 1989 O O . ILE A 1 256 ? -0.438 -7.462 -14.718 1.00 98.69 256 ILE A O 1
ATOM 1993 N N . GLN A 1 257 ? 1.371 -8.277 -15.788 1.00 98.31 257 GLN A N 1
ATOM 1994 C CA . GLN A 1 257 ? 2.185 -7.052 -15.715 1.00 98.31 257 GLN A CA 1
ATOM 1995 C C . GLN A 1 257 ? 1.439 -5.828 -16.272 1.00 98.31 257 GLN A C 1
ATOM 1997 O O . GLN A 1 257 ? 1.264 -4.818 -15.585 1.00 98.31 257 GLN A O 1
ATOM 2002 N N . ALA A 1 258 ? 0.881 -5.956 -17.478 1.00 98.69 258 ALA A N 1
ATOM 2003 C CA . ALA A 1 258 ? 0.140 -4.878 -18.121 1.00 98.69 258 ALA A CA 1
ATOM 2004 C C . ALA A 1 258 ? -1.144 -4.496 -17.373 1.00 98.69 258 ALA A C 1
ATOM 2006 O O . ALA A 1 258 ? -1.514 -3.321 -17.318 1.00 98.69 258 ALA A O 1
ATOM 2007 N N . LEU A 1 259 ? -1.846 -5.477 -16.798 1.00 98.50 259 LEU A N 1
ATOM 2008 C CA . LEU A 1 259 ? -3.030 -5.226 -15.981 1.00 98.50 259 LEU A CA 1
ATOM 2009 C C . LEU A 1 259 ? -2.675 -4.520 -14.671 1.00 98.50 259 LEU A C 1
ATOM 2011 O O . LEU A 1 259 ? -3.473 -3.691 -14.239 1.00 98.50 259 LEU A O 1
ATOM 2015 N N . THR A 1 260 ? -1.514 -4.793 -14.069 1.00 97.31 260 THR A N 1
ATOM 2016 C CA . THR A 1 260 ? -1.032 -4.070 -12.881 1.00 97.31 260 THR A CA 1
ATOM 2017 C C . THR A 1 260 ? -0.809 -2.594 -13.208 1.00 97.31 260 THR A C 1
ATOM 2019 O O . THR A 1 260 ? -1.388 -1.724 -12.555 1.00 97.31 260 THR A O 1
ATOM 2022 N N . TRP A 1 261 ? -0.073 -2.293 -14.283 1.00 97.12 261 TRP A N 1
ATOM 2023 C CA . TRP A 1 261 ? 0.107 -0.919 -14.769 1.00 97.12 261 TRP A CA 1
ATOM 2024 C C . TRP A 1 261 ? -1.212 -0.234 -15.104 1.00 97.12 261 TRP A C 1
ATOM 2026 O O . TRP A 1 261 ? -1.430 0.926 -14.752 1.00 97.12 261 TRP A O 1
ATOM 2036 N N . TYR A 1 262 ? -2.136 -0.944 -15.743 1.00 98.25 262 TYR A N 1
ATOM 2037 C CA . TYR A 1 262 ? -3.452 -0.396 -16.036 1.00 98.25 262 TYR A CA 1
ATOM 2038 C C . TYR A 1 262 ? -4.270 -0.110 -14.771 1.00 98.25 262 TYR A C 1
ATOM 2040 O O . TYR A 1 262 ? -4.842 0.974 -14.638 1.00 98.25 262 TYR A O 1
ATOM 2048 N N . ALA A 1 263 ? -4.280 -1.038 -13.814 1.00 95.94 263 ALA A N 1
ATOM 2049 C CA . ALA A 1 263 ? -4.972 -0.882 -12.541 1.00 95.94 263 ALA A CA 1
ATOM 2050 C C . ALA A 1 263 ? -4.399 0.274 -11.709 1.00 95.94 263 ALA A C 1
ATOM 2052 O O . ALA A 1 263 ? -5.165 0.988 -11.072 1.00 95.94 263 ALA A O 1
ATOM 2053 N N . ALA A 1 264 ? -3.086 0.502 -11.734 1.00 93.31 264 ALA A N 1
ATOM 2054 C CA . ALA A 1 264 ? -2.457 1.610 -11.014 1.00 93.31 264 ALA A CA 1
ATOM 2055 C C . ALA A 1 264 ? -2.791 2.995 -11.602 1.00 93.31 264 ALA A C 1
ATOM 2057 O O . ALA A 1 264 ? -2.641 4.009 -10.924 1.00 93.31 264 ALA A O 1
ATOM 2058 N N . THR A 1 265 ? -3.216 3.060 -12.867 1.00 92.56 265 THR A N 1
ATOM 2059 C CA . THR A 1 265 ? -3.241 4.319 -13.633 1.00 92.56 265 THR A CA 1
ATOM 2060 C C . THR A 1 265 ? -4.629 4.752 -14.094 1.00 92.56 265 THR A C 1
ATOM 2062 O O . THR A 1 265 ? -4.838 5.939 -14.362 1.00 92.56 265 THR A O 1
ATOM 2065 N N . THR A 1 266 ? -5.592 3.831 -14.194 1.00 92.50 266 THR A N 1
ATOM 2066 C CA . THR A 1 266 ? -6.946 4.155 -14.657 1.00 92.50 266 THR A CA 1
ATOM 2067 C C . THR A 1 266 ? -7.738 4.966 -13.624 1.00 92.50 266 THR A C 1
ATOM 2069 O O . THR A 1 266 ? -7.796 4.631 -12.448 1.00 92.50 266 THR A O 1
ATOM 2072 N N . ASP A 1 267 ? -8.435 6.009 -14.087 1.00 85.94 267 ASP A N 1
ATOM 2073 C CA . ASP A 1 267 ? -9.371 6.806 -13.272 1.00 85.94 267 ASP A CA 1
ATOM 2074 C C . ASP A 1 267 ? -10.754 6.146 -13.118 1.00 85.94 267 ASP A C 1
ATOM 2076 O O . ASP A 1 267 ? -11.690 6.727 -12.562 1.00 85.94 267 ASP A O 1
ATOM 2080 N N . LYS A 1 268 ? -10.936 4.951 -13.689 1.00 84.31 268 LYS A N 1
ATOM 2081 C CA . LYS A 1 268 ? -12.218 4.249 -13.722 1.00 84.31 268 LYS A CA 1
ATOM 2082 C C . LYS A 1 268 ? -12.208 3.108 -12.720 1.00 84.31 268 LYS A C 1
ATOM 2084 O O . LYS A 1 268 ? -11.788 2.005 -13.055 1.00 84.31 268 LYS A O 1
ATOM 2089 N N . ASN A 1 269 ? -12.800 3.336 -11.549 1.00 81.19 269 ASN A N 1
ATOM 2090 C CA . ASN A 1 269 ? -12.888 2.334 -10.476 1.00 81.19 269 ASN A CA 1
ATOM 2091 C C . ASN A 1 269 ? -13.406 0.965 -10.960 1.00 81.19 269 ASN A C 1
ATOM 2093 O O . ASN A 1 269 ? -12.894 -0.068 -10.550 1.00 81.19 269 ASN A O 1
ATOM 2097 N N . GLY A 1 270 ? -14.396 0.940 -11.863 1.00 80.38 270 GLY A N 1
ATOM 2098 C CA . GLY A 1 270 ? -14.897 -0.315 -12.439 1.00 80.38 270 GLY A CA 1
ATOM 2099 C C . GLY A 1 270 ? -13.845 -1.058 -13.269 1.00 80.38 270 GLY A C 1
ATOM 2100 O O . GLY A 1 270 ? -13.674 -2.259 -13.111 1.00 80.38 270 GLY A O 1
ATOM 2101 N N . ASN A 1 271 ? -13.084 -0.335 -14.093 1.00 90.12 271 ASN A N 1
ATOM 2102 C CA . ASN A 1 271 ? -12.027 -0.931 -14.906 1.00 90.12 271 ASN A CA 1
ATOM 2103 C C . ASN A 1 271 ? -10.844 -1.388 -14.045 1.00 90.12 271 ASN A C 1
ATOM 2105 O O . ASN A 1 271 ? -10.257 -2.429 -14.326 1.00 90.12 271 ASN A O 1
ATOM 2109 N N . GLN A 1 272 ? -10.514 -0.635 -12.993 1.00 89.69 272 GLN A N 1
ATOM 2110 C CA . GLN A 1 272 ? -9.498 -1.027 -12.020 1.00 89.69 272 GLN A CA 1
ATOM 2111 C C . GLN A 1 272 ? -9.894 -2.326 -11.306 1.00 89.69 272 GLN A C 1
ATOM 2113 O O . GLN A 1 272 ? -9.100 -3.261 -11.258 1.00 89.69 272 GLN A O 1
ATOM 2118 N N . ALA A 1 273 ? -11.135 -2.428 -10.820 1.00 81.38 273 ALA A N 1
ATOM 2119 C CA . ALA A 1 273 ? -11.650 -3.645 -10.191 1.00 81.38 273 ALA A CA 1
ATOM 2120 C C . ALA A 1 273 ? -11.647 -4.847 -11.155 1.00 81.38 273 ALA A C 1
ATOM 2122 O O . ALA A 1 273 ? -11.195 -5.934 -10.790 1.00 81.38 273 ALA A O 1
ATOM 2123 N N . ASP A 1 274 ? -12.079 -4.650 -12.404 1.00 85.81 274 ASP A N 1
ATOM 2124 C CA . ASP A 1 274 ? -12.048 -5.694 -13.434 1.00 85.81 274 ASP A CA 1
ATOM 2125 C C . ASP A 1 274 ? -10.608 -6.136 -13.749 1.00 85.81 274 ASP A C 1
ATOM 2127 O O . ASP A 1 274 ? -10.345 -7.326 -13.936 1.00 85.81 274 ASP A O 1
ATOM 2131 N N . ALA A 1 275 ? -9.654 -5.201 -13.791 1.00 94.75 275 ALA A N 1
ATOM 2132 C CA . ALA A 1 275 ? -8.242 -5.514 -13.987 1.00 94.75 275 ALA A CA 1
ATOM 2133 C C . ALA A 1 275 ? -7.696 -6.369 -12.835 1.00 94.75 275 ALA A C 1
ATOM 2135 O O . ALA A 1 275 ? -7.119 -7.425 -13.090 1.00 94.75 275 ALA A O 1
ATOM 2136 N N . LEU A 1 276 ? -7.973 -5.987 -11.585 1.00 90.06 276 LEU A N 1
ATOM 2137 C CA . LEU A 1 276 ? -7.596 -6.748 -10.388 1.00 90.06 276 LEU A CA 1
ATOM 2138 C C . LEU A 1 276 ? -8.197 -8.162 -10.378 1.00 90.06 276 LEU A C 1
ATOM 2140 O O . LEU A 1 276 ? -7.510 -9.141 -10.076 1.00 90.06 276 LEU A O 1
ATOM 2144 N N . GLN A 1 277 ? -9.463 -8.312 -10.776 1.00 87.88 277 GLN A N 1
ATOM 2145 C CA . GLN A 1 277 ? -10.094 -9.630 -10.891 1.00 87.88 277 GLN A CA 1
ATOM 2146 C C . GLN A 1 277 ? -9.392 -10.508 -11.937 1.00 87.88 277 GLN A C 1
ATOM 2148 O O . GLN A 1 277 ? -9.217 -11.717 -11.741 1.00 87.88 277 GLN A O 1
ATOM 2153 N N . ARG A 1 278 ? -8.985 -9.914 -13.061 1.00 94.56 278 ARG A N 1
ATOM 2154 C CA . ARG A 1 278 ? -8.269 -10.623 -14.126 1.00 94.56 278 ARG A CA 1
ATOM 2155 C C . ARG A 1 278 ? -6.851 -10.993 -13.717 1.00 94.56 278 ARG A C 1
ATOM 2157 O O . ARG A 1 278 ? -6.443 -12.101 -14.047 1.00 94.56 278 ARG A O 1
ATOM 2164 N N . ILE A 1 279 ? -6.156 -10.138 -12.965 1.00 96.38 279 ILE A N 1
ATOM 2165 C CA . ILE A 1 279 ? -4.854 -10.459 -12.364 1.00 96.38 279 ILE A CA 1
ATOM 2166 C C . ILE A 1 279 ? -4.978 -11.712 -11.500 1.00 96.38 279 ILE A C 1
ATOM 2168 O O . ILE A 1 279 ? -4.229 -12.657 -11.712 1.00 96.38 279 ILE A O 1
ATOM 2172 N N . THR A 1 280 ? -5.981 -11.787 -10.619 1.00 92.56 280 THR A N 1
ATOM 2173 C CA . THR A 1 280 ? -6.240 -12.992 -9.810 1.00 92.56 280 THR A CA 1
ATOM 2174 C C . THR A 1 280 ? -6.488 -14.219 -10.691 1.00 92.56 280 THR A C 1
ATOM 2176 O O . THR A 1 280 ? -5.815 -15.235 -10.554 1.00 92.56 280 THR A O 1
ATOM 2179 N N . ARG A 1 281 ? -7.403 -14.127 -11.664 1.00 95.50 281 ARG A N 1
ATOM 2180 C CA . ARG A 1 281 ? -7.712 -15.257 -12.557 1.00 95.50 281 ARG A CA 1
ATOM 2181 C C . ARG A 1 281 ? -6.486 -15.739 -13.341 1.00 95.50 281 ARG A C 1
ATOM 2183 O O . ARG A 1 281 ? -6.312 -16.943 -13.524 1.00 95.50 281 ARG A O 1
ATOM 2190 N N . PHE A 1 282 ? -5.691 -14.821 -13.878 1.00 98.25 282 PHE A N 1
ATOM 2191 C CA . PHE A 1 282 ? -4.501 -15.161 -14.655 1.00 98.25 282 PHE A CA 1
ATOM 2192 C C . PHE A 1 282 ? -3.370 -15.653 -13.752 1.00 98.25 282 PHE A C 1
ATOM 2194 O O . PHE A 1 282 ? -2.681 -16.590 -14.142 1.00 98.25 282 PHE A O 1
ATOM 2201 N N . GLY A 1 283 ? -3.253 -15.127 -12.531 1.00 97.88 283 GLY A N 1
ATOM 2202 C CA . GLY A 1 283 ? -2.372 -15.639 -11.483 1.00 97.88 283 GLY A CA 1
ATOM 2203 C C . GLY A 1 283 ? -2.684 -17.092 -11.131 1.00 97.88 283 GLY A C 1
ATOM 2204 O O . GLY A 1 283 ? -1.780 -17.920 -11.138 1.00 97.88 283 GLY A O 1
ATOM 2205 N N . ASP A 1 284 ? -3.960 -17.447 -10.944 1.00 96.75 284 ASP A N 1
ATOM 2206 C CA . ASP A 1 284 ? -4.386 -18.839 -10.721 1.00 96.75 284 ASP A CA 1
ATOM 2207 C C . ASP A 1 284 ? -3.999 -19.758 -11.893 1.00 96.75 284 ASP A C 1
ATOM 2209 O O . ASP A 1 284 ? -3.524 -20.879 -11.697 1.00 96.75 284 ASP A O 1
ATOM 2213 N N . MET A 1 285 ? -4.190 -19.289 -13.133 1.00 97.94 285 MET A N 1
ATOM 2214 C CA . MET A 1 285 ? -3.797 -20.038 -14.333 1.00 97.94 285 MET A CA 1
ATOM 2215 C C . MET A 1 285 ? -2.278 -20.214 -14.425 1.00 97.94 285 MET A C 1
ATOM 2217 O O . MET A 1 285 ? -1.815 -21.295 -14.788 1.00 97.94 285 MET A O 1
ATOM 2221 N N . LEU A 1 286 ? -1.516 -19.171 -14.095 1.00 97.94 286 LEU A N 1
ATOM 2222 C CA . LEU A 1 286 ? -0.059 -19.167 -14.147 1.00 97.94 286 LEU A CA 1
ATOM 2223 C C . LEU A 1 286 ? 0.546 -20.037 -13.034 1.00 97.94 286 LEU A C 1
ATOM 2225 O O . LEU A 1 286 ? 1.471 -20.798 -13.297 1.00 97.94 286 LEU A O 1
ATOM 2229 N N . ALA A 1 287 ? -0.033 -20.022 -11.831 1.00 98.00 287 ALA A N 1
ATOM 2230 C CA . ALA A 1 287 ? 0.360 -20.887 -10.715 1.00 98.00 287 ALA A CA 1
ATOM 2231 C C . ALA A 1 287 ? 0.111 -22.378 -11.005 1.00 98.00 287 ALA A C 1
ATOM 2233 O O . ALA A 1 287 ? 0.815 -23.243 -10.489 1.00 98.00 287 ALA A O 1
ATOM 2234 N N . ALA A 1 288 ? -0.882 -22.689 -11.844 1.00 97.12 288 ALA A N 1
ATOM 2235 C CA . ALA A 1 288 ? -1.171 -24.047 -12.298 1.00 97.12 288 ALA A CA 1
ATOM 2236 C C . ALA A 1 288 ? -0.363 -24.472 -13.541 1.00 97.12 288 ALA A C 1
ATOM 2238 O O . ALA A 1 288 ? -0.482 -25.623 -13.982 1.00 97.12 288 ALA A O 1
ATOM 2239 N N . ALA A 1 289 ? 0.417 -23.566 -14.136 1.00 96.88 289 ALA A N 1
ATOM 2240 C CA . ALA A 1 289 ? 1.185 -23.849 -15.339 1.00 96.88 289 ALA A CA 1
ATOM 2241 C C . ALA A 1 289 ? 2.335 -24.833 -15.065 1.00 96.88 289 ALA A C 1
ATOM 2243 O O . ALA A 1 289 ? 2.826 -24.976 -13.947 1.00 96.88 289 ALA A O 1
ATOM 2244 N N . GLN A 1 290 ? 2.774 -25.529 -16.114 1.00 96.75 290 GLN A N 1
ATOM 2245 C CA . GLN A 1 290 ? 3.880 -26.487 -16.053 1.00 96.75 290 GLN A CA 1
ATOM 2246 C C . GLN A 1 290 ? 5.009 -26.011 -16.971 1.00 96.75 290 GLN A C 1
ATOM 2248 O O . GLN A 1 290 ? 5.049 -26.434 -18.128 1.00 96.75 290 GLN A O 1
ATOM 2253 N N . PRO A 1 291 ? 5.892 -25.116 -16.492 1.00 97.69 291 PRO A N 1
ATOM 2254 C CA . PRO A 1 291 ? 6.940 -24.538 -17.323 1.00 97.69 291 PRO A CA 1
ATOM 2255 C C . PRO A 1 291 ? 8.002 -25.583 -17.694 1.00 97.69 291 PRO A C 1
ATOM 2257 O O . PRO A 1 291 ? 8.518 -26.312 -16.839 1.00 97.69 291 PRO A O 1
ATOM 2260 N N . ALA A 1 292 ? 8.341 -25.650 -18.978 1.00 96.25 292 ALA A N 1
ATOM 2261 C CA . ALA A 1 292 ? 9.223 -26.658 -19.558 1.00 96.25 292 ALA A CA 1
ATOM 2262 C C . ALA A 1 292 ? 10.715 -26.304 -19.470 1.00 96.25 292 ALA A C 1
ATOM 2264 O O . ALA A 1 292 ? 11.551 -27.207 -19.463 1.00 96.25 292 ALA A O 1
ATOM 2265 N N . ASN A 1 293 ? 11.054 -25.015 -19.416 1.00 98.06 293 ASN A N 1
ATOM 2266 C CA . ASN A 1 293 ? 12.429 -24.514 -19.459 1.00 98.06 293 ASN A CA 1
ATOM 2267 C C . ASN A 1 293 ? 12.618 -23.272 -18.570 1.00 98.06 293 ASN A C 1
ATOM 2269 O O . ASN A 1 293 ? 11.660 -22.775 -17.971 1.00 98.06 293 ASN A O 1
ATOM 2273 N N . ALA A 1 294 ? 13.855 -22.781 -18.477 1.00 98.12 294 ALA A N 1
ATOM 2274 C CA . ALA A 1 294 ? 14.205 -21.610 -17.680 1.00 98.12 294 ALA A CA 1
ATOM 2275 C C . ALA A 1 294 ? 13.410 -20.350 -18.066 1.00 98.12 294 ALA A C 1
ATOM 2277 O O . ALA A 1 294 ? 12.903 -19.666 -17.179 1.00 98.12 294 ALA A O 1
ATOM 2278 N N . THR A 1 295 ? 13.223 -20.068 -19.359 1.00 98.62 295 THR A N 1
ATOM 2279 C CA . THR A 1 295 ? 12.429 -18.915 -19.820 1.00 98.62 295 THR A CA 1
ATOM 2280 C C . THR A 1 295 ? 10.963 -18.999 -19.385 1.00 98.62 295 THR A C 1
ATOM 2282 O O . THR A 1 295 ? 10.427 -18.034 -18.847 1.00 98.62 295 THR A O 1
ATOM 2285 N N . GLU A 1 296 ? 10.303 -20.149 -19.535 1.00 98.75 296 GLU A N 1
ATOM 2286 C CA . GLU A 1 296 ? 8.918 -20.311 -19.070 1.00 98.75 296 GLU A CA 1
ATOM 2287 C C . GLU A 1 296 ? 8.812 -20.204 -17.542 1.00 98.75 296 GLU A C 1
ATOM 2289 O O . GLU A 1 296 ? 7.858 -19.617 -17.032 1.00 98.75 296 GLU A O 1
ATOM 2294 N N . ARG A 1 297 ? 9.803 -20.710 -16.793 1.00 98.69 297 ARG A N 1
ATOM 2295 C CA . ARG A 1 297 ? 9.863 -20.519 -15.332 1.00 98.69 297 ARG A CA 1
ATOM 2296 C C . ARG A 1 297 ? 10.022 -19.047 -14.971 1.00 98.69 297 ARG A C 1
ATOM 2298 O O . ARG A 1 297 ? 9.375 -18.594 -14.035 1.00 98.69 297 ARG A O 1
ATOM 2305 N N . ALA A 1 298 ? 10.822 -18.299 -15.727 1.00 98.88 298 ALA A N 1
ATOM 2306 C CA . ALA A 1 298 ? 10.992 -16.866 -15.526 1.00 98.88 298 ALA A CA 1
ATOM 2307 C C . ALA A 1 298 ? 9.678 -16.103 -15.740 1.00 98.88 298 ALA A C 1
ATOM 2309 O O . ALA A 1 298 ? 9.302 -15.301 -14.891 1.00 98.88 298 ALA A O 1
ATOM 2310 N N . PHE A 1 299 ? 8.924 -16.407 -16.802 1.00 98.88 299 PHE A N 1
ATOM 2311 C CA . PHE A 1 299 ? 7.597 -15.816 -17.008 1.00 98.88 299 PHE A CA 1
ATOM 2312 C C . PHE A 1 299 ? 6.630 -16.151 -15.866 1.00 98.88 299 PHE A C 1
ATOM 2314 O O . PHE A 1 299 ? 5.911 -15.261 -15.404 1.00 98.88 299 PHE A O 1
ATOM 2321 N N . VAL A 1 300 ? 6.631 -17.400 -15.381 1.00 98.88 300 VAL A N 1
ATOM 2322 C CA . VAL A 1 300 ? 5.844 -17.802 -14.203 1.00 98.88 300 VAL A CA 1
ATOM 2323 C C . VAL A 1 300 ? 6.228 -16.961 -12.984 1.00 98.88 300 VAL A C 1
ATOM 2325 O O . VAL A 1 300 ? 5.348 -16.363 -12.375 1.00 98.88 300 VAL A O 1
ATOM 2328 N N . ILE A 1 301 ? 7.519 -16.856 -12.661 1.00 98.88 301 ILE A N 1
ATOM 2329 C CA . ILE A 1 301 ? 8.017 -16.069 -11.522 1.00 98.88 301 ILE A CA 1
ATOM 2330 C C . ILE A 1 301 ? 7.621 -14.595 -11.665 1.00 98.88 301 ILE A C 1
ATOM 2332 O O . ILE A 1 301 ? 6.940 -14.063 -10.791 1.00 98.88 301 ILE A O 1
ATOM 2336 N N . ARG A 1 302 ? 7.988 -13.947 -12.778 1.00 98.25 302 ARG A N 1
ATOM 2337 C CA . ARG A 1 302 ? 7.751 -12.514 -13.020 1.00 98.25 302 ARG A CA 1
ATOM 2338 C C . ARG A 1 302 ? 6.268 -12.154 -12.909 1.00 98.25 302 ARG A C 1
ATOM 2340 O O . ARG A 1 302 ? 5.932 -11.156 -12.278 1.00 98.25 302 ARG A O 1
ATOM 2347 N N . GLY A 1 303 ? 5.385 -12.977 -13.482 1.00 98.44 303 GLY A N 1
ATOM 2348 C CA . GLY A 1 303 ? 3.938 -12.758 -13.444 1.00 98.44 303 GLY A CA 1
ATOM 2349 C C . GLY A 1 303 ? 3.311 -13.073 -12.083 1.00 98.44 303 GLY A C 1
ATOM 2350 O O . GLY A 1 303 ? 2.418 -12.357 -11.638 1.00 98.44 303 GLY A O 1
ATOM 2351 N N . LEU A 1 304 ? 3.776 -14.112 -11.383 1.00 98.69 304 LEU A N 1
ATOM 2352 C CA . LEU A 1 304 ? 3.260 -14.454 -10.054 1.00 98.69 304 LEU A CA 1
ATOM 2353 C C . LEU A 1 304 ? 3.714 -13.479 -8.968 1.00 98.69 304 LEU A C 1
ATOM 2355 O O . LEU A 1 304 ? 2.944 -13.232 -8.045 1.00 98.69 304 LEU A O 1
ATOM 2359 N N . ILE A 1 305 ? 4.908 -12.894 -9.080 1.00 97.69 305 ILE A N 1
ATOM 2360 C CA . ILE A 1 305 ? 5.343 -11.826 -8.170 1.00 97.69 305 ILE A CA 1
ATOM 2361 C C . ILE A 1 305 ? 4.470 -10.578 -8.337 1.00 97.69 305 ILE A C 1
ATOM 2363 O O . ILE A 1 305 ? 4.039 -10.006 -7.339 1.00 97.69 305 ILE A O 1
ATOM 2367 N N . GLU A 1 306 ? 4.117 -10.203 -9.567 1.00 95.44 306 GLU A N 1
ATOM 2368 C CA . GLU A 1 306 ? 3.149 -9.123 -9.813 1.00 95.44 306 GLU A CA 1
ATOM 2369 C C . GLU A 1 306 ? 1.763 -9.445 -9.259 1.00 95.44 306 GLU A C 1
ATOM 2371 O O . GLU A 1 306 ? 1.150 -8.621 -8.578 1.00 95.44 306 GLU A O 1
ATOM 2376 N N . ALA A 1 307 ? 1.275 -10.665 -9.500 1.00 95.31 307 ALA A N 1
ATOM 2377 C CA . ALA A 1 307 ? -0.001 -11.106 -8.955 1.00 95.31 307 ALA A CA 1
ATOM 2378 C C . ALA A 1 307 ? 0.014 -11.079 -7.420 1.00 95.31 307 ALA A C 1
ATOM 2380 O O . ALA A 1 307 ? -0.943 -10.600 -6.816 1.00 95.31 307 ALA A O 1
ATOM 2381 N N . TYR A 1 308 ? 1.093 -11.542 -6.783 1.00 93.75 308 TYR A N 1
ATOM 2382 C CA . TYR A 1 308 ? 1.286 -11.475 -5.333 1.00 93.75 308 TYR A CA 1
ATOM 2383 C C . TYR A 1 308 ? 1.221 -10.033 -4.836 1.00 93.75 308 TYR A C 1
ATOM 2385 O O . TYR A 1 308 ? 0.358 -9.718 -4.022 1.00 93.75 308 TYR A O 1
ATOM 2393 N N . ARG A 1 309 ? 2.058 -9.141 -5.369 1.00 90.62 309 ARG A N 1
ATOM 2394 C CA . ARG A 1 309 ? 2.114 -7.741 -4.929 1.00 90.62 309 ARG A CA 1
ATOM 2395 C C . ARG A 1 309 ? 0.798 -7.006 -5.084 1.00 90.62 309 ARG A C 1
ATOM 2397 O O . ARG A 1 309 ? 0.431 -6.205 -4.236 1.00 90.62 309 ARG A O 1
ATOM 2404 N N . THR A 1 310 ? 0.092 -7.295 -6.167 1.00 85.19 310 THR A N 1
ATOM 2405 C CA . THR A 1 310 ? -1.147 -6.596 -6.495 1.00 85.19 310 THR A CA 1
ATOM 2406 C C . THR A 1 310 ? -2.337 -7.117 -5.691 1.00 85.19 310 THR A C 1
ATOM 2408 O O . THR A 1 310 ? -3.298 -6.386 -5.464 1.00 85.19 310 THR A O 1
ATOM 2411 N N . THR A 1 311 ? -2.309 -8.386 -5.272 1.00 81.44 311 THR A N 1
ATOM 2412 C CA . THR A 1 311 ? -3.456 -9.039 -4.612 1.00 81.44 311 THR A CA 1
ATOM 2413 C C . THR A 1 311 ? -3.235 -9.362 -3.137 1.00 81.44 311 THR A C 1
ATOM 2415 O O . THR A 1 311 ? -4.194 -9.719 -2.459 1.00 81.44 311 THR A O 1
ATOM 2418 N N . GLY A 1 312 ? -1.995 -9.301 -2.645 1.00 79.19 312 GLY A N 1
ATOM 2419 C CA . GLY A 1 312 ? -1.606 -9.785 -1.317 1.00 79.19 312 GLY A CA 1
ATOM 2420 C C . GLY A 1 312 ? -1.724 -11.306 -1.145 1.00 79.19 312 GLY A C 1
ATOM 2421 O O . GLY A 1 312 ? -1.662 -11.807 -0.028 1.00 79.19 312 GLY A O 1
ATOM 2422 N N . ASN A 1 313 ? -1.948 -12.072 -2.222 1.00 79.50 313 ASN A N 1
ATOM 2423 C CA . ASN A 1 313 ? -2.184 -13.508 -2.111 1.00 79.50 313 ASN A CA 1
ATOM 2424 C C . ASN A 1 313 ? -0.870 -14.306 -2.098 1.00 79.50 313 ASN A C 1
ATOM 2426 O O . ASN A 1 313 ? -0.291 -14.600 -3.150 1.00 79.50 313 ASN A O 1
ATOM 2430 N N . ASP A 1 314 ? -0.462 -14.741 -0.905 1.00 84.38 314 ASP A N 1
ATOM 2431 C CA . ASP A 1 314 ? 0.742 -15.548 -0.665 1.00 84.38 314 ASP A CA 1
ATOM 2432 C C . ASP A 1 314 ? 0.796 -16.853 -1.471 1.00 84.38 314 ASP A C 1
ATOM 2434 O O . ASP A 1 314 ? 1.878 -17.403 -1.677 1.00 84.38 314 ASP A O 1
ATOM 2438 N N . THR A 1 315 ? -0.331 -17.367 -1.987 1.00 88.88 315 THR A N 1
ATOM 2439 C CA . THR A 1 315 ? -0.286 -18.552 -2.860 1.00 88.88 315 THR A CA 1
ATOM 2440 C C . THR A 1 315 ? 0.495 -18.291 -4.143 1.00 88.88 315 THR A C 1
ATOM 2442 O O . THR A 1 315 ? 1.118 -19.212 -4.668 1.00 88.88 315 THR A O 1
ATOM 2445 N N . TYR A 1 316 ? 0.478 -17.056 -4.652 1.00 93.69 316 TYR A N 1
ATOM 2446 C CA . TYR A 1 316 ? 1.269 -16.685 -5.824 1.00 93.69 316 TYR A CA 1
ATOM 2447 C C . TYR A 1 316 ? 2.749 -16.563 -5.475 1.00 93.69 316 TYR A C 1
ATOM 2449 O O . TYR A 1 316 ? 3.573 -17.076 -6.227 1.00 93.69 316 TYR A O 1
ATOM 2457 N N . LEU A 1 317 ? 3.085 -15.995 -4.311 1.00 93.38 317 LEU A N 1
ATOM 2458 C CA . LEU A 1 317 ? 4.465 -15.948 -3.823 1.00 93.38 317 LEU A CA 1
ATOM 2459 C C . LEU A 1 317 ? 5.031 -17.360 -3.611 1.00 93.38 317 LEU A C 1
ATOM 2461 O O . LEU A 1 317 ? 6.130 -17.659 -4.068 1.00 93.38 317 LEU A O 1
ATOM 2465 N N . ALA A 1 318 ? 4.259 -18.262 -3.002 1.00 91.94 318 ALA A N 1
ATOM 2466 C CA . ALA A 1 318 ? 4.654 -19.657 -2.820 1.00 91.94 318 ALA A CA 1
ATOM 2467 C C . ALA A 1 318 ? 4.838 -20.397 -4.158 1.00 91.94 318 ALA A C 1
ATOM 2469 O O . ALA A 1 318 ? 5.769 -21.187 -4.313 1.00 91.94 318 ALA A O 1
ATOM 2470 N N . ALA A 1 319 ? 3.975 -20.139 -5.144 1.00 97.88 319 ALA A N 1
ATOM 2471 C CA . ALA A 1 319 ? 4.111 -20.719 -6.479 1.00 97.88 319 ALA A CA 1
ATOM 2472 C C . ALA A 1 319 ? 5.308 -20.133 -7.254 1.00 97.88 319 ALA A C 1
ATOM 2474 O O . ALA A 1 319 ? 6.007 -20.879 -7.941 1.00 97.88 319 ALA A O 1
ATOM 2475 N N . ALA A 1 320 ? 5.596 -18.835 -7.101 1.00 98.25 320 ALA A N 1
ATOM 2476 C CA . ALA A 1 320 ? 6.800 -18.204 -7.639 1.00 98.25 320 ALA A CA 1
ATOM 2477 C C . ALA A 1 320 ? 8.066 -18.802 -7.008 1.00 98.25 320 ALA A C 1
ATOM 2479 O O . ALA A 1 320 ? 8.995 -19.156 -7.730 1.00 98.25 320 ALA A O 1
ATOM 2480 N N . ALA A 1 321 ? 8.074 -19.000 -5.686 1.00 97.75 321 ALA A N 1
ATOM 2481 C CA . ALA A 1 321 ? 9.165 -19.656 -4.973 1.00 97.75 321 ALA A CA 1
ATOM 2482 C C . ALA A 1 321 ? 9.396 -21.092 -5.468 1.00 97.75 321 ALA A C 1
ATOM 2484 O O . ALA A 1 321 ? 10.526 -21.457 -5.773 1.00 97.75 321 ALA A O 1
ATOM 2485 N N . ALA A 1 322 ? 8.338 -21.885 -5.665 1.00 98.25 322 ALA A N 1
ATOM 2486 C CA . ALA A 1 322 ? 8.463 -23.235 -6.221 1.00 98.25 322 ALA A CA 1
ATOM 2487 C C . ALA A 1 322 ? 9.010 -23.240 -7.664 1.00 98.25 322 ALA A C 1
ATOM 2489 O O . ALA A 1 322 ? 9.801 -24.110 -8.040 1.00 98.25 322 ALA A O 1
ATOM 2490 N N . ALA A 1 323 ? 8.609 -22.266 -8.488 1.00 98.56 323 ALA A N 1
ATOM 2491 C CA . ALA A 1 323 ? 9.168 -22.092 -9.827 1.00 98.56 323 ALA A CA 1
ATOM 2492 C C . ALA A 1 323 ? 10.650 -21.679 -9.779 1.00 98.56 323 ALA A C 1
ATOM 2494 O O . ALA A 1 323 ? 11.438 -22.159 -10.601 1.00 98.56 323 ALA A O 1
ATOM 2495 N N . PHE A 1 324 ? 11.035 -20.849 -8.803 1.00 98.69 324 PHE A N 1
ATOM 2496 C CA . PHE A 1 324 ? 12.423 -20.472 -8.551 1.00 98.69 324 PHE A CA 1
ATOM 2497 C C . PHE A 1 324 ? 13.266 -21.655 -8.072 1.00 98.69 324 PHE A C 1
ATOM 2499 O O . PHE A 1 324 ? 14.312 -21.892 -8.657 1.00 98.69 324 PHE A O 1
ATOM 2506 N N . GLU A 1 325 ? 12.801 -22.463 -7.116 1.00 98.38 325 GLU A N 1
ATOM 2507 C CA . GLU A 1 325 ? 13.509 -23.679 -6.681 1.00 98.38 325 GLU A CA 1
ATOM 2508 C C . GLU A 1 325 ? 13.809 -24.608 -7.868 1.00 98.38 325 GLU A C 1
ATOM 2510 O O . GLU A 1 325 ? 14.913 -25.138 -8.005 1.00 98.38 325 GLU A O 1
ATOM 2515 N N . ALA A 1 326 ? 12.842 -24.775 -8.777 1.00 98.12 326 ALA A N 1
ATOM 2516 C CA . ALA A 1 326 ? 13.048 -25.547 -9.996 1.00 98.12 326 ALA A CA 1
ATOM 2517 C C . ALA A 1 326 ? 14.064 -24.881 -10.940 1.00 98.12 326 ALA A C 1
ATOM 2519 O O . ALA A 1 326 ? 14.882 -25.577 -11.538 1.00 98.12 326 ALA A O 1
ATOM 2520 N N . MET A 1 327 ? 14.008 -23.556 -11.110 1.00 98.19 327 MET A N 1
ATOM 2521 C CA . MET A 1 327 ? 14.971 -22.783 -11.906 1.00 98.19 327 MET A CA 1
ATOM 2522 C C . MET A 1 327 ? 16.392 -22.878 -11.331 1.00 98.19 327 MET A C 1
ATOM 2524 O O . MET A 1 327 ? 17.322 -23.143 -12.087 1.00 98.19 327 MET A O 1
ATOM 2528 N N . ALA A 1 328 ? 16.555 -22.731 -10.019 1.00 98.31 328 ALA A N 1
ATOM 2529 C CA . ALA A 1 328 ? 17.832 -22.819 -9.324 1.00 98.31 328 ALA A CA 1
ATOM 2530 C C . ALA A 1 328 ? 18.445 -24.220 -9.435 1.00 98.31 328 ALA A C 1
ATOM 2532 O O . ALA A 1 328 ? 19.609 -24.361 -9.804 1.00 98.31 328 ALA A O 1
ATOM 2533 N N . ALA A 1 329 ? 17.637 -25.270 -9.252 1.00 98.00 329 ALA A N 1
ATOM 2534 C CA . ALA A 1 329 ? 18.079 -26.655 -9.429 1.00 98.00 329 ALA A CA 1
ATOM 2535 C C . ALA A 1 329 ? 18.512 -26.996 -10.870 1.00 98.00 329 ALA A C 1
ATOM 2537 O O . ALA A 1 329 ? 19.217 -27.981 -11.083 1.00 98.00 329 ALA A O 1
ATOM 2538 N N . ASP A 1 330 ? 18.062 -26.215 -11.851 1.00 97.88 330 ASP A N 1
ATOM 2539 C CA . ASP A 1 330 ? 18.388 -26.360 -13.272 1.00 97.88 330 ASP A CA 1
ATOM 2540 C C . ASP A 1 330 ? 19.577 -25.487 -13.700 1.00 97.88 330 ASP A C 1
ATOM 2542 O O . ASP A 1 330 ? 20.074 -25.634 -14.814 1.00 97.88 330 ASP A O 1
ATOM 2546 N N . PHE A 1 331 ? 20.042 -24.573 -12.845 1.00 98.38 331 PHE A N 1
ATOM 2547 C CA . PHE A 1 331 ? 21.132 -23.659 -13.163 1.00 98.38 331 PHE A CA 1
ATOM 2548 C C . PHE A 1 331 ? 22.501 -24.318 -12.963 1.00 98.38 331 PHE A C 1
ATOM 2550 O O . PHE A 1 331 ? 22.812 -24.852 -11.898 1.00 98.38 331 PHE A O 1
ATOM 2557 N N . ASN A 1 332 ? 23.366 -24.230 -13.974 1.00 97.12 332 ASN A N 1
ATOM 2558 C CA . ASN A 1 332 ? 24.733 -24.728 -13.904 1.00 97.12 332 ASN A CA 1
ATOM 2559 C C . ASN A 1 332 ? 25.724 -23.567 -13.680 1.00 97.12 332 ASN A C 1
ATOM 2561 O O . ASN A 1 332 ? 26.095 -22.886 -14.645 1.00 97.12 332 ASN A O 1
ATOM 2565 N N . PRO A 1 333 ? 26.243 -23.369 -12.451 1.00 94.88 333 PRO A N 1
ATOM 2566 C CA . PRO A 1 333 ? 27.085 -22.220 -12.123 1.00 94.88 333 PRO A CA 1
ATOM 2567 C C . PRO A 1 333 ? 28.473 -22.252 -12.779 1.00 94.88 333 PRO A C 1
ATOM 2569 O O . PRO A 1 333 ? 29.136 -21.216 -12.827 1.00 94.88 333 PRO A O 1
ATOM 2572 N N . GLU A 1 334 ? 28.934 -23.405 -13.286 1.00 93.12 334 GLU A N 1
ATOM 2573 C CA . GLU A 1 334 ? 30.216 -23.502 -14.003 1.00 93.12 334 GLU A CA 1
ATOM 2574 C C . GLU A 1 334 ? 30.124 -22.926 -15.420 1.00 93.12 334 GLU A C 1
ATOM 2576 O O . GLU A 1 334 ? 31.105 -22.390 -15.941 1.00 93.12 334 GLU A O 1
ATOM 2581 N N . THR A 1 335 ? 28.952 -23.043 -16.045 1.00 93.44 335 THR A N 1
ATOM 2582 C CA . THR A 1 335 ? 28.717 -22.592 -17.427 1.00 93.44 335 THR A CA 1
ATOM 2583 C C . THR A 1 335 ? 27.915 -21.293 -17.502 1.00 93.44 335 THR A C 1
ATOM 2585 O O . THR A 1 335 ? 28.021 -20.566 -18.492 1.00 93.44 335 THR A O 1
ATOM 2588 N N . GLY A 1 336 ? 27.139 -20.988 -16.458 1.00 94.06 336 GLY A N 1
ATOM 2589 C CA . GLY A 1 336 ? 26.179 -19.889 -16.424 1.00 94.06 336 GLY A CA 1
ATOM 2590 C C . GLY A 1 336 ? 24.943 -20.127 -17.297 1.00 94.06 336 GLY A C 1
ATOM 2591 O O . GLY A 1 336 ? 24.269 -19.166 -17.646 1.00 94.06 336 GLY A O 1
ATOM 2592 N N . ALA A 1 337 ? 24.679 -21.374 -17.700 1.00 95.94 337 ALA A N 1
ATOM 2593 C CA . ALA A 1 337 ? 23.514 -21.778 -18.485 1.00 95.94 337 ALA A CA 1
ATOM 2594 C C . ALA A 1 337 ? 22.589 -22.687 -17.663 1.00 95.94 337 ALA A C 1
ATOM 2596 O O . ALA A 1 337 ? 23.019 -23.324 -16.701 1.00 95.94 337 ALA A O 1
ATOM 2597 N N . PHE A 1 338 ? 21.328 -22.771 -18.073 1.00 97.69 338 PHE A N 1
ATOM 2598 C CA . PHE A 1 338 ? 20.348 -23.707 -17.530 1.00 97.69 338 PHE A CA 1
ATOM 2599 C C . PHE A 1 338 ? 20.392 -25.053 -18.276 1.00 97.69 338 PHE A C 1
ATOM 2601 O O . PHE A 1 338 ? 20.480 -25.090 -19.502 1.00 97.69 338 PHE A O 1
ATOM 2608 N N . ASP A 1 339 ? 20.300 -26.179 -17.572 1.00 97.19 339 ASP A N 1
ATOM 2609 C CA . ASP A 1 339 ? 20.348 -27.512 -18.191 1.00 97.19 339 ASP A CA 1
ATOM 2610 C C . ASP A 1 339 ? 19.139 -27.764 -19.114 1.00 97.19 339 ASP A C 1
ATOM 2612 O O . ASP A 1 339 ? 19.252 -28.464 -20.127 1.00 97.19 339 ASP A O 1
ATOM 2616 N N . SER A 1 340 ? 17.987 -27.156 -18.815 1.00 97.19 340 SER A N 1
ATOM 2617 C CA . SER A 1 340 ? 16.784 -27.215 -19.655 1.00 97.19 340 SER A CA 1
ATOM 2618 C C . SER A 1 340 ? 16.847 -26.350 -20.918 1.00 97.19 340 SER A C 1
ATOM 2620 O O . SER A 1 340 ? 16.008 -26.516 -21.809 1.00 97.19 340 SER A O 1
ATOM 2622 N N . GLN A 1 341 ? 17.809 -25.426 -21.018 1.00 97.06 341 GLN A N 1
ATOM 2623 C CA . GLN A 1 341 ? 17.855 -24.430 -22.084 1.00 97.06 341 GLN A CA 1
ATOM 2624 C C . GLN A 1 341 ? 19.270 -23.913 -22.328 1.00 97.06 341 GLN A C 1
ATOM 2626 O O . GLN A 1 341 ? 19.892 -23.315 -21.465 1.00 97.06 341 GLN A O 1
ATOM 2631 N N . ASN A 1 342 ? 19.767 -24.032 -23.553 1.00 95.44 342 ASN A N 1
ATOM 2632 C CA . ASN A 1 342 ? 21.106 -23.559 -23.907 1.00 95.44 342 ASN A CA 1
ATOM 2633 C C . ASN A 1 342 ? 21.116 -22.484 -24.999 1.00 95.44 342 ASN A C 1
ATOM 2635 O O . ASN A 1 342 ? 22.194 -22.043 -25.383 1.00 95.44 342 ASN A O 1
ATOM 2639 N N . THR A 1 343 ? 19.957 -22.058 -25.498 1.00 98.25 343 THR A N 1
ATOM 2640 C CA . THR A 1 343 ? 19.818 -20.960 -26.463 1.00 98.25 343 THR A CA 1
ATOM 2641 C C . THR A 1 343 ? 18.862 -19.920 -25.893 1.00 98.25 343 THR A C 1
ATOM 2643 O O . THR A 1 343 ? 17.788 -20.260 -25.385 1.00 98.25 343 THR A O 1
ATOM 2646 N N . TYR A 1 344 ? 19.266 -18.656 -25.958 1.00 98.50 344 TYR A N 1
ATOM 2647 C CA . TYR A 1 344 ? 18.541 -17.534 -25.385 1.00 98.50 344 TYR A CA 1
ATOM 2648 C C . TYR A 1 344 ? 18.472 -16.421 -26.414 1.00 98.50 344 TYR A C 1
ATOM 2650 O O . TYR A 1 344 ? 19.504 -15.908 -26.850 1.00 98.50 344 TYR A O 1
ATOM 2658 N N . THR A 1 345 ? 17.253 -16.036 -26.774 1.00 98.81 345 THR A N 1
ATOM 2659 C CA . THR A 1 345 ? 17.037 -14.737 -27.402 1.00 98.81 345 THR A CA 1
ATOM 2660 C C . THR A 1 345 ? 17.266 -13.636 -26.365 1.00 98.81 345 THR A C 1
ATOM 2662 O O . THR A 1 345 ? 17.241 -13.884 -25.155 1.00 98.81 345 THR A O 1
ATOM 2665 N N . ILE A 1 346 ? 17.460 -12.402 -26.813 1.00 98.56 346 ILE A N 1
ATOM 2666 C CA . ILE A 1 346 ? 17.554 -11.255 -25.903 1.00 98.56 346 ILE A CA 1
ATOM 2667 C C . ILE A 1 346 ? 16.267 -11.055 -25.076 1.00 98.56 346 ILE A C 1
ATOM 2669 O O . ILE A 1 346 ? 16.349 -10.675 -23.912 1.00 98.56 346 ILE A O 1
ATOM 2673 N N . ASP A 1 347 ? 15.100 -11.425 -25.612 1.00 98.31 347 ASP A N 1
ATOM 2674 C CA . ASP A 1 347 ? 13.827 -11.441 -24.872 1.00 98.31 347 ASP A CA 1
ATOM 2675 C C . ASP A 1 347 ? 13.814 -12.502 -23.751 1.00 98.31 347 ASP A C 1
ATOM 2677 O O . ASP A 1 347 ? 13.381 -12.233 -22.631 1.00 98.31 347 ASP A O 1
ATOM 2681 N N . ASN A 1 348 ? 14.389 -13.685 -24.003 1.00 98.69 348 ASN A N 1
ATOM 2682 C CA . ASN A 1 348 ? 14.552 -14.721 -22.979 1.00 98.69 348 ASN A CA 1
ATOM 2683 C C . ASN A 1 348 ? 15.459 -14.243 -21.836 1.00 98.69 348 ASN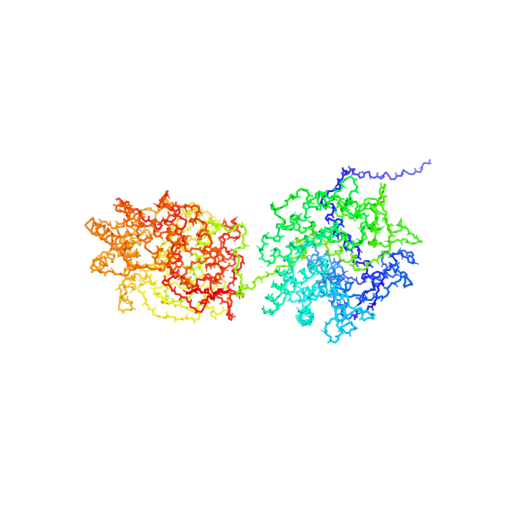 A C 1
ATOM 2685 O O . ASN A 1 348 ? 15.201 -14.549 -20.672 1.00 98.69 348 ASN A O 1
ATOM 2689 N N . VAL A 1 349 ? 16.528 -13.513 -22.163 1.00 98.81 349 VAL A N 1
ATOM 2690 C CA . VAL A 1 349 ? 17.424 -12.917 -21.162 1.00 98.81 349 VAL A CA 1
ATOM 2691 C C . VAL A 1 349 ? 16.697 -11.836 -20.366 1.00 98.81 349 VAL A C 1
ATOM 2693 O O . VAL A 1 349 ? 16.831 -11.820 -19.145 1.00 98.81 349 VAL A O 1
ATOM 2696 N N . ALA A 1 350 ? 15.897 -10.992 -21.028 1.00 98.75 350 ALA A N 1
ATOM 2697 C CA . ALA A 1 350 ? 15.094 -9.957 -20.379 1.00 98.75 350 ALA A CA 1
ATOM 2698 C C . ALA A 1 350 ? 14.225 -10.541 -19.261 1.00 98.75 350 ALA A C 1
ATOM 2700 O O . ALA A 1 350 ? 14.370 -10.153 -18.104 1.00 98.75 350 ALA A O 1
ATOM 2701 N N . VAL A 1 351 ? 13.397 -11.542 -19.583 1.00 98.69 351 VAL A N 1
ATOM 2702 C CA . VAL A 1 351 ? 12.474 -12.122 -18.600 1.00 98.69 351 VAL A CA 1
ATOM 2703 C C . VAL A 1 351 ? 13.197 -12.877 -17.483 1.00 98.69 351 VAL A C 1
ATOM 2705 O O . VAL A 1 351 ? 12.765 -12.801 -16.337 1.00 98.69 351 VAL A O 1
ATOM 2708 N N . ILE A 1 352 ? 14.304 -13.580 -17.766 1.00 98.88 352 ILE A N 1
ATOM 2709 C CA . ILE A 1 352 ? 15.086 -14.267 -16.720 1.00 98.88 352 ILE A CA 1
ATOM 2710 C C . ILE A 1 352 ? 15.650 -13.248 -15.729 1.00 98.88 352 ILE A C 1
ATOM 2712 O O . ILE A 1 352 ? 15.496 -13.417 -14.519 1.00 98.88 352 ILE A O 1
ATOM 2716 N N . MET A 1 353 ? 16.256 -12.173 -16.233 1.00 98.62 353 MET A N 1
ATOM 2717 C CA . MET A 1 353 ? 16.805 -11.121 -15.382 1.00 98.62 353 MET A CA 1
ATOM 2718 C C . MET A 1 353 ? 15.707 -10.384 -14.607 1.00 98.62 353 MET A C 1
ATOM 2720 O O . MET A 1 353 ? 15.865 -10.164 -13.407 1.00 98.62 353 MET A O 1
ATOM 2724 N N . GLY A 1 354 ? 14.578 -10.076 -15.249 1.00 98.06 354 GLY A N 1
ATOM 2725 C CA . GLY A 1 354 ? 13.425 -9.446 -14.605 1.00 98.06 354 GLY A CA 1
ATOM 2726 C C . GLY A 1 354 ? 12.795 -10.310 -13.514 1.00 98.06 354 GLY A C 1
ATOM 2727 O O . GLY A 1 354 ? 12.472 -9.825 -12.431 1.00 98.06 354 GLY A O 1
ATOM 2728 N N . ALA A 1 355 ? 12.678 -11.620 -13.746 1.00 98.75 355 ALA A N 1
ATOM 2729 C CA . ALA A 1 355 ? 12.187 -12.574 -12.755 1.00 98.75 355 ALA A CA 1
ATOM 2730 C C . ALA A 1 355 ? 13.085 -12.616 -11.511 1.00 98.75 355 ALA A C 1
ATOM 2732 O O . ALA A 1 355 ? 12.587 -12.487 -10.391 1.00 98.75 355 ALA A O 1
ATOM 2733 N N . LEU A 1 356 ? 14.402 -12.738 -11.699 1.00 98.44 356 LEU A N 1
ATOM 2734 C CA . LEU A 1 356 ? 15.371 -12.744 -10.599 1.00 98.44 356 LEU A CA 1
ATOM 2735 C C . LEU A 1 356 ? 15.369 -11.406 -9.845 1.00 98.44 356 LEU A C 1
ATOM 2737 O O . LEU A 1 356 ? 15.310 -11.403 -8.618 1.00 98.44 356 LEU A O 1
ATOM 2741 N N . ASN A 1 357 ? 15.329 -10.277 -10.558 1.00 96.06 357 ASN A N 1
ATOM 2742 C CA . ASN A 1 357 ? 15.224 -8.947 -9.952 1.00 96.06 357 ASN A CA 1
ATOM 2743 C C . ASN A 1 357 ? 13.931 -8.785 -9.130 1.00 96.06 357 ASN A C 1
ATOM 2745 O O . ASN A 1 357 ? 13.949 -8.293 -8.004 1.00 96.06 357 ASN A O 1
ATOM 2749 N N . SER A 1 358 ? 12.800 -9.282 -9.642 1.00 94.69 358 SER A N 1
ATOM 2750 C CA . SER A 1 358 ? 11.529 -9.256 -8.910 1.00 94.69 358 SER A CA 1
ATOM 2751 C C . SER A 1 358 ? 11.579 -10.078 -7.613 1.00 94.69 358 SER A C 1
ATOM 2753 O O . SER A 1 358 ? 11.016 -9.668 -6.600 1.00 94.69 358 SER A O 1
ATOM 2755 N N . LEU A 1 359 ? 12.310 -11.198 -7.593 1.00 94.12 359 LEU A N 1
ATOM 2756 C CA . LEU A 1 359 ? 12.519 -11.992 -6.379 1.00 94.12 359 LEU A CA 1
ATOM 2757 C C . LEU A 1 359 ? 13.444 -11.299 -5.378 1.00 94.12 359 LEU A C 1
ATOM 2759 O O . LEU A 1 359 ? 13.173 -11.374 -4.181 1.00 94.12 359 LEU A O 1
ATOM 2763 N N . LYS A 1 360 ? 14.481 -10.588 -5.841 1.00 89.00 360 LYS A N 1
ATOM 2764 C CA . LYS A 1 360 ? 15.358 -9.789 -4.965 1.00 89.00 360 LYS A CA 1
ATOM 2765 C C . LYS A 1 360 ? 14.560 -8.776 -4.147 1.00 89.00 360 LYS A C 1
ATOM 2767 O O . LYS A 1 360 ? 14.798 -8.625 -2.953 1.00 89.00 360 LYS A O 1
ATOM 2772 N N . PHE A 1 361 ? 13.582 -8.123 -4.770 1.00 83.75 361 PHE A N 1
ATOM 2773 C CA . PHE A 1 361 ? 12.766 -7.115 -4.097 1.00 83.75 361 PHE A CA 1
ATOM 2774 C C . PHE A 1 361 ? 11.577 -7.688 -3.317 1.00 83.75 361 PHE A C 1
ATOM 2776 O O . PHE A 1 361 ? 11.252 -7.180 -2.245 1.00 83.75 361 PHE A O 1
ATOM 2783 N N . PHE A 1 362 ? 10.911 -8.725 -3.836 1.00 88.25 362 PHE A N 1
ATOM 2784 C CA . PHE A 1 362 ? 9.586 -9.141 -3.346 1.00 88.25 362 PHE A CA 1
ATOM 2785 C C . PHE A 1 362 ? 9.500 -10.608 -2.922 1.00 88.25 362 PHE A C 1
ATOM 2787 O O . PHE A 1 362 ? 8.455 -11.040 -2.439 1.00 88.25 362 PHE A O 1
ATOM 2794 N N . GLY A 1 363 ? 10.580 -11.377 -3.073 1.00 74.81 363 GLY A N 1
ATOM 2795 C CA . GLY A 1 363 ? 10.640 -12.784 -2.676 1.00 74.81 363 GLY A CA 1
ATOM 2796 C C . GLY A 1 363 ? 10.637 -12.988 -1.158 1.00 74.81 363 GLY A C 1
ATOM 2797 O O . GLY A 1 363 ? 10.127 -13.997 -0.670 1.00 74.81 363 GLY A O 1
ATOM 2798 N N . GLY A 1 364 ? 11.169 -12.023 -0.399 1.00 83.25 364 GLY A N 1
ATOM 2799 C CA . GLY A 1 364 ? 11.230 -12.077 1.063 1.00 83.25 364 GLY A CA 1
ATOM 2800 C C . GLY A 1 364 ? 11.843 -13.386 1.575 1.00 83.25 364 GLY A C 1
ATOM 2801 O O . GLY A 1 364 ? 12.824 -13.880 1.030 1.00 83.25 364 GLY A O 1
ATOM 2802 N N . ASN A 1 365 ? 11.232 -13.977 2.604 1.00 86.06 365 ASN A N 1
ATOM 2803 C CA . ASN A 1 365 ? 11.674 -15.259 3.170 1.00 86.06 365 ASN A CA 1
ATOM 2804 C C . ASN A 1 365 ? 11.178 -16.490 2.385 1.00 86.06 365 ASN A C 1
ATOM 2806 O O . ASN A 1 365 ? 11.421 -17.615 2.819 1.00 86.06 365 ASN A O 1
ATOM 2810 N N . ALA A 1 366 ? 10.442 -16.307 1.282 1.00 83.69 366 ALA A N 1
ATOM 2811 C CA . ALA A 1 366 ? 9.930 -17.424 0.487 1.00 83.69 366 ALA A CA 1
ATOM 2812 C C . ALA A 1 366 ? 11.007 -18.053 -0.412 1.00 83.69 366 ALA A C 1
ATOM 2814 O O . ALA A 1 366 ? 10.827 -19.176 -0.873 1.00 83.69 366 ALA A O 1
ATOM 2815 N N . VAL A 1 367 ? 12.117 -17.348 -0.649 1.00 86.88 367 VAL A N 1
ATOM 2816 C CA . VAL A 1 367 ? 13.259 -17.803 -1.454 1.00 86.88 367 VAL A CA 1
ATOM 2817 C C . VAL A 1 367 ? 14.574 -17.537 -0.722 1.00 86.88 367 VAL A C 1
ATOM 2819 O O . VAL A 1 367 ? 14.649 -16.659 0.137 1.00 86.88 367 VAL A O 1
ATOM 2822 N N . ASP A 1 368 ? 15.628 -18.279 -1.065 1.00 89.69 368 ASP A N 1
ATOM 2823 C CA . ASP A 1 368 ? 16.981 -17.969 -0.596 1.00 89.69 368 ASP A CA 1
ATOM 2824 C C . ASP A 1 368 ? 17.528 -16.766 -1.380 1.00 89.69 368 ASP A C 1
ATOM 2826 O O . ASP A 1 368 ? 17.912 -16.881 -2.544 1.00 89.69 368 ASP A O 1
ATOM 2830 N N . ALA A 1 369 ? 17.552 -15.596 -0.739 1.00 84.06 369 ALA A N 1
ATOM 2831 C CA . ALA A 1 369 ? 18.032 -14.361 -1.354 1.00 84.06 369 ALA A CA 1
ATOM 2832 C C . ALA A 1 369 ? 19.498 -14.445 -1.821 1.00 84.06 369 ALA A C 1
ATOM 2834 O O . ALA A 1 369 ? 19.856 -13.803 -2.806 1.00 84.06 369 ALA A O 1
ATOM 2835 N N . GLY A 1 370 ? 20.338 -15.244 -1.152 1.00 87.06 370 GLY A N 1
ATOM 2836 C CA . GLY A 1 370 ? 21.719 -15.464 -1.577 1.00 87.06 370 GLY A CA 1
ATOM 2837 C C . GLY A 1 370 ? 21.792 -16.271 -2.870 1.00 87.06 370 GLY A C 1
ATOM 2838 O O . GLY A 1 370 ? 22.544 -15.919 -3.773 1.00 87.06 370 GLY A O 1
ATOM 2839 N N . GLU A 1 371 ? 20.961 -17.305 -3.000 1.00 95.56 371 GLU A N 1
ATOM 2840 C CA . GLU A 1 371 ? 20.882 -18.109 -4.225 1.00 95.56 371 GLU A CA 1
ATOM 2841 C C . GLU A 1 371 ? 20.307 -17.309 -5.405 1.00 95.56 371 GLU A C 1
ATOM 2843 O O . GLU A 1 371 ? 20.810 -17.417 -6.525 1.00 95.56 371 GLU A O 1
ATOM 2848 N N . VAL A 1 372 ? 19.298 -16.459 -5.165 1.00 94.12 372 VAL A N 1
ATOM 2849 C CA . VAL A 1 372 ? 18.776 -15.530 -6.186 1.00 94.12 372 VAL A CA 1
ATOM 2850 C C . VAL A 1 372 ? 19.893 -14.609 -6.687 1.00 94.12 372 VAL A C 1
ATOM 2852 O O . VAL A 1 372 ? 20.075 -14.478 -7.899 1.00 94.12 372 VAL A O 1
ATOM 2855 N N . GLU A 1 373 ? 20.655 -14.005 -5.772 1.00 91.44 373 GLU A N 1
ATOM 2856 C CA . GLU A 1 373 ? 21.753 -13.086 -6.097 1.00 91.44 373 GLU A CA 1
ATOM 2857 C C . GLU A 1 373 ? 22.887 -13.781 -6.867 1.00 91.44 373 GLU A C 1
ATOM 2859 O O . GLU A 1 373 ? 23.407 -13.242 -7.852 1.00 91.44 373 GLU A O 1
ATOM 2864 N N . ASP A 1 374 ? 23.239 -15.004 -6.467 1.00 94.31 374 ASP A N 1
ATOM 2865 C CA . ASP A 1 374 ? 24.265 -15.812 -7.126 1.00 94.31 374 ASP A CA 1
ATOM 2866 C C . ASP A 1 374 ? 23.869 -16.149 -8.571 1.00 94.31 374 ASP A C 1
ATOM 2868 O O . ASP A 1 374 ? 24.686 -16.008 -9.489 1.00 94.31 374 ASP A O 1
ATOM 2872 N N . ILE A 1 375 ? 22.616 -16.561 -8.804 1.00 98.19 375 ILE A N 1
ATOM 2873 C CA . ILE A 1 375 ? 22.112 -16.867 -10.152 1.00 98.19 375 ILE A CA 1
ATOM 2874 C C . ILE A 1 375 ? 22.014 -15.591 -10.988 1.00 98.19 375 ILE A C 1
ATOM 2876 O O . ILE A 1 375 ? 22.474 -15.595 -12.129 1.00 98.19 375 ILE A O 1
ATOM 2880 N N . PHE A 1 376 ? 21.480 -14.499 -10.432 1.00 98.19 376 PHE A N 1
ATOM 2881 C CA . PHE A 1 376 ? 21.397 -13.191 -11.095 1.00 98.19 376 PHE A CA 1
ATOM 2882 C C . PHE A 1 376 ? 22.770 -12.746 -11.606 1.00 98.19 376 PHE A C 1
ATOM 2884 O O . PHE A 1 376 ? 22.958 -12.511 -12.803 1.00 98.19 376 PHE A O 1
ATOM 2891 N N . THR A 1 377 ? 23.759 -12.728 -10.713 1.00 96.88 377 THR A N 1
ATOM 2892 C CA . THR A 1 377 ? 25.121 -12.282 -11.020 1.00 96.88 377 THR A CA 1
ATOM 2893 C C . THR A 1 377 ? 25.800 -13.207 -12.030 1.00 96.88 377 THR A C 1
ATOM 2895 O O . THR A 1 377 ? 26.420 -12.752 -12.997 1.00 96.88 377 THR A O 1
ATOM 2898 N N . ASN A 1 378 ? 25.694 -14.524 -11.832 1.00 97.62 378 ASN A N 1
ATOM 2899 C CA . ASN A 1 378 ? 26.369 -15.512 -12.671 1.00 97.62 378 ASN A CA 1
ATOM 2900 C C . ASN A 1 378 ? 25.744 -15.593 -14.073 1.00 97.62 378 ASN A C 1
ATOM 2902 O O . ASN A 1 378 ? 26.475 -15.621 -15.070 1.00 97.62 378 ASN A O 1
ATOM 2906 N N . PHE A 1 379 ? 24.413 -15.570 -14.173 1.00 98.25 379 PHE A N 1
ATOM 2907 C CA . PHE A 1 379 ? 23.721 -15.558 -15.457 1.00 98.25 379 PHE A CA 1
ATOM 2908 C C . PHE A 1 379 ? 24.024 -14.272 -16.231 1.00 98.25 379 PHE A C 1
ATOM 2910 O O . PHE A 1 379 ? 24.421 -14.368 -17.390 1.00 98.25 379 PHE A O 1
ATOM 2917 N N . PHE A 1 380 ? 23.977 -13.090 -15.603 1.00 98.31 380 PHE A N 1
ATOM 2918 C CA . PHE A 1 380 ? 24.353 -11.836 -16.271 1.00 98.31 380 PHE A CA 1
ATOM 2919 C C . PHE A 1 380 ? 25.804 -11.877 -16.779 1.00 98.31 380 PHE A C 1
ATOM 2921 O O . PHE A 1 380 ? 26.077 -11.645 -17.961 1.00 98.31 380 PHE A O 1
ATOM 2928 N N . LEU A 1 381 ? 26.751 -12.272 -15.921 1.00 96.56 381 LEU A N 1
ATOM 2929 C CA . LEU A 1 381 ? 28.164 -12.384 -16.290 1.00 96.56 381 LEU A CA 1
ATOM 2930 C C . LEU A 1 381 ? 28.391 -13.295 -17.505 1.00 96.56 381 LEU A C 1
ATOM 2932 O O . LEU A 1 381 ? 29.263 -13.030 -18.337 1.00 96.56 381 LEU A O 1
ATOM 2936 N N . ASN A 1 382 ? 27.666 -14.404 -17.606 1.00 96.75 382 ASN A N 1
ATOM 2937 C CA . ASN A 1 382 ? 27.904 -15.377 -18.666 1.00 96.75 382 ASN A CA 1
ATOM 2938 C C . ASN A 1 382 ? 27.043 -15.113 -19.904 1.00 96.75 382 ASN A C 1
ATOM 2940 O O . ASN A 1 382 ? 27.596 -14.959 -20.993 1.00 96.75 382 ASN A O 1
ATOM 2944 N N . ALA A 1 383 ? 25.726 -15.007 -19.740 1.00 96.44 383 ALA A N 1
ATOM 2945 C CA . ALA A 1 383 ? 24.771 -14.858 -20.830 1.00 96.44 383 ALA A CA 1
ATOM 2946 C C . ALA A 1 383 ? 24.733 -13.443 -21.425 1.00 96.44 383 ALA A C 1
ATOM 2948 O O . ALA A 1 383 ? 24.440 -13.328 -22.612 1.00 96.44 383 ALA A O 1
ATOM 2949 N N . VAL A 1 384 ? 25.068 -12.385 -20.671 1.00 97.50 384 VAL A N 1
ATOM 2950 C CA . VAL A 1 384 ? 25.123 -11.001 -21.192 1.00 97.50 384 VAL A CA 1
ATOM 2951 C C . VAL A 1 384 ? 26.547 -10.620 -21.598 1.00 97.50 384 VAL A C 1
ATOM 2953 O O . VAL A 1 384 ? 26.785 -10.216 -22.739 1.00 97.50 384 VAL A O 1
ATOM 2956 N N . ASN A 1 385 ? 27.511 -10.784 -20.686 1.00 96.12 385 ASN A N 1
ATOM 2957 C CA . ASN A 1 385 ? 28.869 -10.267 -20.886 1.00 96.12 385 ASN A CA 1
ATOM 2958 C C . ASN A 1 385 ? 29.777 -11.195 -21.695 1.00 96.12 385 ASN A C 1
ATOM 2960 O O . ASN A 1 385 ? 30.362 -10.787 -22.700 1.00 96.12 385 ASN A O 1
ATOM 2964 N N . LYS A 1 386 ? 29.948 -12.444 -21.253 1.00 94.75 386 LYS A N 1
ATOM 2965 C CA . LYS A 1 386 ? 30.914 -13.367 -21.878 1.00 94.75 386 LYS A CA 1
ATOM 2966 C C . LYS A 1 386 ? 30.410 -13.993 -23.173 1.00 94.75 386 LYS A C 1
ATOM 2968 O O . LYS A 1 386 ? 31.232 -14.448 -23.966 1.00 94.75 386 LYS A O 1
ATOM 2973 N N . SER A 1 387 ? 29.100 -14.024 -23.386 1.00 96.19 387 SER A N 1
ATOM 2974 C CA . SER A 1 387 ? 28.491 -14.615 -24.578 1.00 96.19 387 SER A CA 1
ATOM 2975 C C . SER A 1 387 ? 28.667 -13.792 -25.849 1.00 96.19 387 SER A C 1
ATOM 2977 O O . SER A 1 387 ? 28.572 -14.338 -26.948 1.00 96.19 387 SER A O 1
ATOM 2979 N N . GLY A 1 388 ? 28.932 -12.492 -25.702 1.00 95.25 388 GLY A N 1
ATOM 2980 C CA . GLY A 1 388 ? 28.868 -11.531 -26.796 1.00 95.25 388 GLY A CA 1
ATOM 2981 C C . GLY A 1 388 ? 27.458 -11.004 -27.068 1.00 95.25 388 GLY A C 1
ATOM 2982 O O . GLY A 1 388 ? 27.281 -10.320 -28.074 1.00 95.25 388 GLY A O 1
ATOM 2983 N N . LEU A 1 389 ? 26.479 -11.282 -26.191 1.00 98.06 389 LEU A N 1
ATOM 2984 C CA . LEU A 1 389 ? 25.135 -10.711 -26.293 1.00 98.06 389 LEU A CA 1
ATOM 2985 C C . LEU A 1 389 ? 25.215 -9.186 -26.335 1.00 98.06 389 LEU A C 1
ATOM 2987 O O . LEU A 1 389 ? 24.719 -8.598 -27.285 1.00 98.06 389 LEU A O 1
ATOM 2991 N N . GLN A 1 390 ? 25.899 -8.531 -25.390 1.00 98.31 390 GLN A N 1
ATOM 2992 C CA . GLN A 1 390 ? 26.279 -7.127 -25.569 1.00 98.31 390 GLN A CA 1
ATOM 2993 C C . GLN A 1 390 ? 27.443 -7.043 -26.573 1.00 98.31 390 GLN A C 1
ATOM 2995 O O . GLN A 1 390 ? 28.588 -7.364 -26.249 1.00 98.31 390 GLN A O 1
ATOM 3000 N N . GLN A 1 391 ? 27.168 -6.591 -27.801 1.00 97.88 391 GLN A N 1
ATOM 3001 C CA . GLN A 1 391 ? 28.126 -6.691 -28.913 1.00 97.88 391 GLN A CA 1
ATOM 3002 C C . GLN A 1 391 ? 29.290 -5.699 -28.809 1.00 97.88 391 GLN A C 1
ATOM 3004 O O . GLN A 1 391 ? 30.394 -5.964 -29.285 1.00 97.88 391 GLN A O 1
ATOM 3009 N N . SER A 1 392 ? 29.059 -4.530 -28.209 1.00 97.19 392 SER A N 1
ATOM 3010 C CA . SER A 1 392 ? 30.117 -3.556 -27.934 1.00 97.19 392 SER A CA 1
ATOM 3011 C C . SER A 1 392 ? 29.737 -2.588 -26.815 1.00 97.19 392 SER A C 1
ATOM 3013 O O . SER A 1 392 ? 28.562 -2.423 -26.501 1.00 97.19 392 SER A O 1
ATOM 3015 N N . VAL A 1 393 ? 30.714 -1.894 -26.228 1.00 95.44 393 VAL A N 1
ATOM 3016 C CA . VAL A 1 393 ? 30.479 -0.832 -25.227 1.00 95.44 393 VAL A CA 1
ATOM 3017 C C . VAL A 1 393 ? 31.266 0.428 -25.583 1.00 95.44 393 VAL A C 1
ATOM 3019 O O . VAL A 1 393 ? 32.421 0.323 -26.002 1.00 95.44 393 VAL A O 1
ATOM 3022 N N . PRO A 1 394 ? 30.716 1.646 -25.439 1.00 93.06 394 PRO A N 1
ATOM 3023 C CA . PRO A 1 394 ? 31.446 2.860 -25.784 1.00 93.06 394 PRO A CA 1
ATOM 3024 C C . PRO A 1 394 ? 32.660 3.092 -24.854 1.00 93.06 394 PRO A C 1
ATOM 3026 O O . PRO A 1 394 ? 32.771 2.503 -23.771 1.00 93.06 394 PRO A O 1
ATOM 3029 N N . PRO A 1 395 ? 33.627 3.936 -25.255 1.00 89.44 395 PRO A N 1
ATOM 3030 C CA . PRO A 1 395 ? 34.597 4.505 -24.317 1.00 89.44 395 PRO A CA 1
ATOM 3031 C C . PRO A 1 395 ? 33.887 5.284 -23.195 1.00 89.44 395 PRO A C 1
ATOM 3033 O O . PRO A 1 395 ? 32.850 5.884 -23.454 1.00 89.44 395 PRO A O 1
ATOM 3036 N N . ILE A 1 396 ? 34.449 5.315 -21.979 1.00 86.31 396 ILE A N 1
ATOM 3037 C CA . ILE A 1 396 ? 33.824 5.965 -20.806 1.00 86.31 396 ILE A CA 1
ATOM 3038 C C . ILE A 1 396 ? 33.405 7.423 -21.085 1.00 86.31 396 ILE A C 1
ATOM 3040 O O . ILE A 1 396 ? 32.232 7.718 -20.878 1.00 86.31 396 ILE A O 1
ATOM 3044 N N . PRO A 1 397 ? 34.247 8.291 -21.688 1.00 84.81 397 PRO A N 1
ATOM 3045 C CA . PRO A 1 397 ? 33.865 9.684 -21.959 1.00 84.81 397 PRO A CA 1
ATOM 3046 C C . PRO A 1 397 ? 32.785 9.858 -23.039 1.00 84.81 397 PRO A C 1
ATOM 3048 O O . PRO A 1 397 ? 32.406 10.976 -23.378 1.00 84.81 397 PRO A O 1
ATOM 3051 N N . VAL A 1 398 ? 32.336 8.769 -23.668 1.00 82.56 398 VAL A N 1
ATOM 3052 C CA . VAL A 1 398 ? 31.321 8.790 -24.718 1.00 82.56 398 VAL A CA 1
ATOM 3053 C C . VAL A 1 398 ? 29.992 8.337 -24.122 1.00 82.56 398 VAL A C 1
ATOM 3055 O O . VAL A 1 398 ? 29.894 7.265 -23.526 1.00 82.56 398 VAL A O 1
ATOM 3058 N N . ALA A 1 399 ? 28.957 9.148 -24.360 1.00 74.50 399 ALA A N 1
ATOM 3059 C CA . ALA A 1 399 ? 27.592 8.949 -23.868 1.00 74.50 399 ALA A CA 1
ATOM 3060 C C . ALA A 1 399 ? 27.407 9.102 -22.342 1.00 74.50 399 ALA A C 1
ATOM 3062 O O . ALA A 1 399 ? 26.414 8.602 -21.822 1.00 74.50 399 ALA A O 1
ATOM 3063 N N . LYS A 1 400 ? 28.319 9.815 -21.661 1.00 84.62 400 LYS A N 1
ATOM 3064 C CA . LYS A 1 400 ? 28.276 10.129 -20.219 1.00 84.62 400 LYS A CA 1
ATOM 3065 C C . LYS A 1 400 ? 28.672 11.585 -19.971 1.00 84.62 400 LYS A C 1
ATOM 3067 O O . LYS A 1 400 ? 29.483 12.122 -20.729 1.00 84.62 400 LYS A O 1
ATOM 3072 N N . GLY A 1 401 ? 28.099 12.214 -18.949 1.00 81.06 401 GLY A N 1
ATOM 3073 C CA . GLY A 1 401 ? 28.582 13.481 -18.393 1.00 81.06 401 GLY A CA 1
ATOM 3074 C C . GLY A 1 401 ? 29.897 13.280 -17.642 1.00 81.06 401 GLY A C 1
ATOM 3075 O O . GLY A 1 401 ? 30.246 12.152 -17.311 1.00 81.06 401 GLY A O 1
ATOM 3076 N N . GLU A 1 402 ? 30.664 14.343 -17.393 1.00 83.81 402 GLU A N 1
ATOM 3077 C CA . GLU A 1 402 ? 31.903 14.232 -16.596 1.00 83.81 402 GLU A CA 1
ATOM 3078 C C . GLU A 1 402 ? 31.614 13.769 -15.161 1.00 83.81 402 GLU A C 1
ATOM 3080 O O . GLU A 1 402 ? 32.341 12.933 -14.642 1.00 83.81 402 GLU A O 1
ATOM 3085 N N . PHE A 1 403 ? 30.496 14.214 -14.582 1.00 83.06 403 PHE A N 1
ATOM 3086 C CA . PHE A 1 403 ? 30.045 13.830 -13.241 1.00 83.06 403 PHE A CA 1
ATOM 3087 C C . PHE A 1 403 ? 29.633 12.351 -13.104 1.00 83.06 403 PHE A C 1
ATOM 3089 O O . PHE A 1 403 ? 29.554 11.847 -11.994 1.00 83.06 403 PHE A O 1
ATOM 3096 N N . GLU A 1 404 ? 29.389 11.647 -14.215 1.00 85.75 404 GLU A N 1
ATOM 3097 C CA . GLU A 1 404 ? 28.993 10.227 -14.228 1.00 85.75 404 GLU A CA 1
ATOM 3098 C C . GLU A 1 404 ? 30.207 9.286 -14.409 1.00 85.75 404 GLU A C 1
ATOM 3100 O O . GLU A 1 404 ? 30.026 8.097 -14.658 1.00 85.75 404 GLU A O 1
ATOM 3105 N N . GLN A 1 405 ? 31.448 9.801 -14.406 1.00 86.12 405 GLN A N 1
ATOM 3106 C CA . GLN A 1 405 ? 32.658 9.040 -14.785 1.00 86.12 405 GLN A CA 1
ATOM 3107 C C . GLN A 1 405 ? 33.540 8.611 -13.607 1.00 86.12 405 GLN A C 1
ATOM 3109 O O . GLN A 1 405 ? 34.538 7.927 -13.838 1.00 86.12 405 GLN A O 1
ATOM 3114 N N . ASP A 1 406 ? 33.187 8.989 -12.378 1.00 84.75 406 ASP A N 1
ATOM 3115 C CA . ASP A 1 406 ? 34.008 8.735 -11.186 1.00 84.75 406 ASP A CA 1
ATOM 3116 C C . ASP A 1 406 ? 33.892 7.293 -10.651 1.00 84.75 406 ASP A C 1
ATOM 3118 O O . ASP A 1 406 ? 34.615 6.907 -9.729 1.00 84.75 406 ASP A O 1
ATOM 3122 N N . GLU A 1 407 ? 33.044 6.474 -11.275 1.00 86.62 407 GLU A N 1
ATOM 3123 C CA . GLU A 1 407 ? 32.824 5.080 -10.903 1.00 86.62 407 GLU A CA 1
ATOM 3124 C C . GLU A 1 407 ? 33.869 4.103 -11.484 1.00 86.62 407 GLU A C 1
ATOM 3126 O O . GLU A 1 407 ? 34.540 4.378 -12.491 1.00 86.62 407 GLU A O 1
ATOM 3131 N N . PRO A 1 408 ? 34.024 2.910 -10.880 1.00 89.50 408 PRO A N 1
ATOM 3132 C CA . PRO A 1 408 ? 34.844 1.835 -11.417 1.00 89.50 408 PRO A CA 1
ATOM 3133 C C . PRO A 1 408 ? 34.576 1.520 -12.901 1.00 89.50 408 PRO A C 1
ATOM 3135 O O . PRO A 1 408 ? 33.433 1.305 -13.292 1.00 89.50 408 PRO A O 1
ATOM 3138 N N . PRO A 1 409 ? 35.619 1.335 -13.741 1.00 88.94 409 PRO A N 1
ATOM 3139 C CA . PRO A 1 409 ? 35.444 0.988 -15.154 1.00 88.94 409 PRO A CA 1
ATOM 3140 C C . PRO A 1 409 ? 34.574 -0.244 -15.428 1.00 88.94 409 PRO A C 1
ATOM 3142 O O . PRO A 1 409 ? 33.973 -0.322 -16.498 1.00 88.94 409 PRO A O 1
ATOM 3145 N N . ILE A 1 410 ? 34.536 -1.191 -14.482 1.00 89.25 410 ILE A N 1
ATOM 3146 C CA . ILE A 1 410 ? 33.725 -2.408 -14.561 1.00 89.25 410 ILE A CA 1
ATOM 3147 C C . ILE A 1 410 ? 32.223 -2.097 -14.577 1.00 89.25 410 ILE A C 1
ATOM 3149 O O . ILE A 1 410 ? 31.495 -2.798 -15.252 1.00 89.25 410 ILE A O 1
ATOM 3153 N N . PHE A 1 411 ? 31.768 -1.003 -13.963 1.00 92.38 411 PHE A N 1
ATOM 3154 C CA . PHE A 1 411 ? 30.353 -0.610 -13.959 1.00 92.38 411 PHE A CA 1
ATOM 3155 C C . PHE A 1 411 ? 29.867 -0.159 -15.342 1.00 92.38 411 PHE A C 1
ATOM 3157 O O . PHE A 1 411 ? 28.703 -0.302 -15.685 1.00 92.38 411 PHE A O 1
ATOM 3164 N N . PHE A 1 412 ? 30.762 0.337 -16.201 1.00 91.25 412 PHE A N 1
ATOM 3165 C CA . PHE A 1 412 ? 30.383 0.847 -17.524 1.00 91.25 412 PHE A CA 1
ATOM 3166 C C . PHE A 1 412 ? 30.405 -0.202 -18.638 1.00 91.25 412 PHE A C 1
ATOM 3168 O O . PHE A 1 412 ? 30.009 0.108 -19.774 1.00 91.25 412 PHE A O 1
ATOM 3175 N N . GLY A 1 413 ? 30.942 -1.388 -18.353 1.00 92.06 413 GLY A N 1
ATOM 3176 C CA . GLY A 1 413 ? 30.966 -2.518 -19.266 1.00 92.06 413 GLY A CA 1
ATOM 3177 C C . GLY A 1 413 ? 32.150 -3.456 -19.065 1.00 92.06 413 GLY A C 1
ATOM 3178 O O . GLY A 1 413 ? 33.287 -3.035 -18.815 1.00 92.06 413 GLY A O 1
ATOM 3179 N N . TYR A 1 414 ? 31.887 -4.736 -19.302 1.00 94.38 414 TYR A N 1
ATOM 3180 C CA . TYR A 1 414 ? 32.814 -5.803 -18.972 1.00 94.38 414 TYR A CA 1
ATOM 3181 C C . TYR A 1 414 ? 34.119 -5.732 -19.794 1.00 94.38 414 TYR A C 1
ATOM 3183 O O . TYR A 1 414 ? 34.078 -5.463 -21.002 1.00 94.38 414 TYR A O 1
ATOM 3191 N N . PRO A 1 415 ? 35.308 -6.019 -19.214 1.00 90.44 415 PRO A N 1
ATOM 3192 C CA . PRO A 1 415 ? 36.595 -5.685 -19.837 1.00 90.44 415 PRO A CA 1
ATOM 3193 C C . PRO A 1 415 ? 36.877 -6.377 -21.173 1.00 90.44 415 PRO A C 1
ATOM 3195 O O . PRO A 1 415 ? 37.703 -5.898 -21.951 1.00 90.44 415 PRO A O 1
ATOM 3198 N N . THR A 1 416 ? 36.238 -7.520 -21.434 1.00 90.50 416 THR A N 1
ATOM 3199 C CA . THR A 1 416 ? 36.423 -8.280 -22.678 1.00 90.50 416 THR A CA 1
ATOM 3200 C C . THR A 1 416 ? 35.495 -7.838 -23.803 1.00 90.50 416 THR A C 1
ATOM 3202 O O . THR A 1 416 ? 35.714 -8.251 -24.941 1.00 90.50 416 THR A O 1
ATOM 3205 N N . ILE A 1 417 ? 34.485 -7.010 -23.523 1.00 95.38 417 ILE A N 1
ATOM 3206 C CA . ILE A 1 417 ? 33.566 -6.522 -24.552 1.00 95.38 417 ILE A CA 1
ATOM 3207 C C . ILE A 1 417 ? 34.293 -5.465 -25.398 1.00 95.38 417 ILE A C 1
ATOM 3209 O O . ILE A 1 417 ? 34.850 -4.498 -24.860 1.00 95.38 417 ILE A O 1
ATOM 3213 N N . PRO A 1 418 ? 34.329 -5.620 -26.733 1.00 95.50 418 PRO A N 1
ATOM 3214 C CA . PRO A 1 418 ? 35.069 -4.709 -27.589 1.00 95.50 418 PRO A CA 1
ATOM 3215 C C . PRO A 1 418 ? 34.439 -3.311 -27.612 1.00 95.50 418 PRO A C 1
ATOM 3217 O O . PRO A 1 418 ? 33.233 -3.116 -27.466 1.00 95.50 418 PRO A O 1
ATOM 3220 N N . LYS A 1 419 ? 35.273 -2.298 -27.857 1.00 93.88 419 LYS A N 1
ATOM 3221 C CA . LYS A 1 419 ? 34.792 -0.953 -28.204 1.00 93.88 419 LYS A CA 1
ATOM 3222 C C . LYS A 1 419 ? 34.261 -0.956 -29.646 1.00 93.88 419 LYS A C 1
ATOM 3224 O O . LYS A 1 419 ? 34.754 -1.758 -30.438 1.00 93.88 419 LYS A O 1
ATOM 3229 N N . PRO A 1 420 ? 33.352 -0.043 -30.047 1.00 93.44 420 PRO A N 1
ATOM 3230 C CA . PRO A 1 420 ? 32.654 -0.132 -31.332 1.00 93.44 420 PRO A CA 1
ATOM 3231 C C . PRO A 1 420 ? 33.568 -0.349 -32.547 1.00 93.44 420 PRO A C 1
ATOM 3233 O O . PRO A 1 420 ? 33.342 -1.313 -33.273 1.00 93.44 420 PRO A O 1
ATOM 3236 N N . PRO A 1 421 ? 34.672 0.409 -32.741 1.00 90.50 421 PRO A N 1
ATOM 3237 C CA . PRO A 1 421 ? 35.560 0.207 -33.895 1.00 90.50 421 PRO A CA 1
ATOM 3238 C C . PRO A 1 421 ? 36.329 -1.125 -33.890 1.00 90.50 421 PRO A C 1
ATOM 3240 O O . PRO A 1 421 ? 36.983 -1.455 -34.874 1.00 90.50 421 PRO A O 1
ATOM 3243 N N . MET A 1 422 ? 36.318 -1.849 -32.769 1.00 90.69 422 MET A N 1
ATOM 3244 C CA . MET A 1 422 ? 37.000 -3.129 -32.559 1.00 90.69 422 MET A CA 1
ATOM 3245 C C . MET A 1 422 ? 36.030 -4.317 -32.520 1.00 90.69 422 MET A C 1
ATOM 3247 O O . MET A 1 422 ? 36.487 -5.448 -32.386 1.00 90.69 422 MET A O 1
ATOM 3251 N N . ALA A 1 423 ? 34.719 -4.074 -32.613 1.00 90.88 423 ALA A N 1
ATOM 3252 C CA . ALA A 1 423 ? 33.689 -5.094 -32.427 1.00 90.88 423 ALA A CA 1
ATOM 3253 C C . ALA A 1 423 ? 33.414 -5.952 -33.676 1.00 90.88 423 ALA A C 1
ATOM 3255 O O . ALA A 1 423 ? 32.738 -6.965 -33.576 1.00 90.88 423 ALA A O 1
ATOM 3256 N N . GLY A 1 424 ? 33.968 -5.588 -34.838 1.00 88.44 424 GLY A N 1
ATOM 3257 C CA . GLY A 1 424 ? 33.731 -6.279 -36.111 1.00 88.44 424 GLY A CA 1
ATOM 3258 C C . GLY A 1 424 ? 33.218 -5.341 -37.208 1.00 88.44 424 GLY A C 1
ATOM 3259 O O . GLY A 1 424 ? 32.895 -4.183 -36.948 1.00 88.44 424 GLY A O 1
ATOM 3260 N N . GLY A 1 425 ? 33.199 -5.831 -38.451 1.00 89.75 425 GLY A N 1
ATOM 3261 C CA . GLY A 1 425 ? 32.825 -5.063 -39.648 1.00 89.75 425 GLY A CA 1
ATOM 3262 C C . GLY A 1 425 ? 33.818 -3.970 -40.064 1.00 89.75 425 GLY A C 1
ATOM 3263 O O . GLY A 1 425 ? 34.830 -3.725 -39.408 1.00 89.75 425 GLY A O 1
ATOM 3264 N N . ASP A 1 426 ? 33.528 -3.301 -41.184 1.00 91.94 426 ASP A N 1
ATOM 3265 C CA . ASP A 1 426 ? 34.435 -2.312 -41.792 1.00 91.94 426 ASP A CA 1
ATOM 3266 C C . ASP A 1 426 ? 34.608 -1.043 -40.939 1.00 91.94 426 ASP A C 1
ATOM 3268 O O . ASP A 1 426 ? 35.653 -0.385 -40.995 1.00 91.94 426 ASP A O 1
ATOM 3272 N N . PHE A 1 427 ? 33.595 -0.695 -40.137 1.00 94.00 427 PHE A N 1
ATOM 3273 C CA . PHE A 1 427 ? 33.572 0.533 -39.336 1.00 94.00 427 PHE A CA 1
ATOM 3274 C C . PHE A 1 427 ? 33.175 0.330 -37.867 1.00 94.00 427 PHE A C 1
ATOM 3276 O O . PHE A 1 427 ? 33.119 1.311 -37.119 1.00 94.00 427 PHE A O 1
ATOM 3283 N N . GLY A 1 428 ? 32.959 -0.916 -37.438 1.00 95.69 428 GLY A N 1
ATOM 3284 C CA . GLY A 1 428 ? 32.527 -1.253 -36.086 1.00 95.69 428 GLY A CA 1
ATOM 3285 C C . GLY A 1 428 ? 31.051 -1.635 -35.967 1.00 95.69 428 GLY A C 1
ATOM 3286 O O . GLY A 1 428 ? 30.271 -1.462 -36.905 1.00 95.69 428 GLY A O 1
ATOM 3287 N N . ILE A 1 429 ? 30.681 -2.099 -34.772 1.00 97.12 429 ILE A N 1
ATOM 3288 C CA . ILE A 1 429 ? 29.310 -2.460 -34.373 1.00 97.12 429 ILE A CA 1
ATOM 3289 C C . ILE A 1 429 ? 28.818 -1.466 -33.323 1.00 97.12 429 ILE A C 1
ATOM 3291 O O . ILE A 1 429 ? 29.600 -1.032 -32.475 1.00 97.12 429 ILE A O 1
ATOM 3295 N N . ALA A 1 430 ? 27.542 -1.086 -33.368 1.00 97.12 430 ALA A N 1
ATOM 3296 C CA . ALA A 1 430 ? 26.944 -0.231 -32.349 1.00 97.12 430 ALA A CA 1
ATOM 3297 C C . ALA A 1 430 ? 26.934 -0.879 -30.943 1.00 97.12 430 ALA A C 1
ATOM 3299 O O . ALA A 1 430 ? 26.930 -2.106 -30.827 1.00 97.12 430 ALA A O 1
ATOM 3300 N N . PRO A 1 431 ? 26.942 -0.078 -29.856 1.00 97.38 431 PRO A N 1
ATOM 3301 C CA . PRO A 1 431 ? 26.728 -0.581 -28.498 1.00 97.38 431 PRO A CA 1
ATOM 3302 C C . PRO A 1 431 ? 25.299 -1.072 -28.268 1.00 97.38 431 PRO A C 1
ATOM 3304 O O . PRO A 1 431 ? 24.472 -0.349 -27.711 1.00 97.38 431 PRO A O 1
ATOM 3307 N N . VAL A 1 432 ? 25.012 -2.283 -28.733 1.00 98.38 432 VAL A N 1
ATOM 3308 C CA . VAL A 1 432 ? 23.692 -2.905 -28.651 1.00 98.38 432 VAL A CA 1
ATOM 3309 C C . VAL A 1 432 ? 23.777 -4.403 -28.381 1.00 98.38 432 VAL A C 1
ATOM 3311 O O . VAL A 1 432 ? 24.840 -5.011 -28.543 1.00 98.38 432 VAL A O 1
ATOM 3314 N N . PHE A 1 433 ? 22.644 -4.991 -28.011 1.00 98.69 433 PHE A N 1
ATOM 3315 C CA . PHE A 1 433 ? 22.488 -6.431 -27.907 1.00 98.69 433 PHE A CA 1
ATOM 3316 C C . PHE A 1 433 ? 22.443 -7.115 -29.285 1.00 98.69 433 PHE A C 1
ATOM 3318 O O . PHE A 1 433 ? 21.991 -6.549 -30.282 1.00 98.69 433 PHE A O 1
ATOM 3325 N N . ALA A 1 434 ? 22.936 -8.346 -29.339 1.00 98.62 434 ALA A N 1
ATOM 3326 C CA . ALA A 1 434 ? 22.619 -9.336 -30.357 1.00 98.62 434 ALA A CA 1
ATOM 3327 C C . ALA A 1 434 ? 21.239 -9.953 -30.074 1.00 98.62 434 ALA A C 1
ATOM 3329 O O . ALA A 1 434 ? 20.758 -9.907 -28.942 1.00 98.62 434 ALA A O 1
ATOM 3330 N N . ALA A 1 435 ? 20.608 -10.537 -31.089 1.00 98.62 435 ALA A N 1
ATOM 3331 C CA . ALA A 1 435 ? 19.282 -11.127 -30.969 1.00 98.62 435 ALA A CA 1
ATOM 3332 C C . ALA A 1 435 ? 19.309 -12.481 -30.249 1.00 98.62 435 ALA A C 1
ATOM 3334 O O . ALA A 1 435 ? 18.356 -12.790 -29.536 1.00 98.62 435 ALA A O 1
ATOM 3335 N N . GLU A 1 436 ? 20.374 -13.277 -30.409 1.00 98.75 436 GLU A N 1
ATOM 3336 C CA . GLU A 1 436 ? 20.448 -14.630 -29.843 1.00 98.75 436 GLU A CA 1
ATOM 3337 C C . GLU A 1 436 ? 21.879 -15.074 -29.499 1.00 98.75 436 GLU A C 1
ATOM 3339 O O . GLU A 1 436 ? 22.831 -14.848 -30.257 1.00 98.75 436 GLU A O 1
ATOM 3344 N N . VAL A 1 437 ? 22.013 -15.765 -28.364 1.00 98.56 437 VAL A N 1
ATOM 3345 C CA . VAL A 1 437 ? 23.238 -16.441 -27.919 1.00 98.56 437 VAL A CA 1
ATOM 3346 C C . VAL A 1 437 ? 22.970 -17.889 -27.524 1.00 98.56 437 VAL A C 1
ATOM 3348 O O . VAL A 1 437 ? 21.872 -18.252 -27.096 1.00 98.56 437 VAL A O 1
ATOM 3351 N N . THR A 1 438 ? 23.999 -18.732 -27.610 1.00 98.19 438 THR A N 1
ATOM 3352 C CA . THR A 1 438 ? 23.916 -20.131 -27.185 1.00 98.19 438 THR A CA 1
ATOM 3353 C C . THR A 1 438 ? 25.162 -20.605 -26.446 1.00 98.19 438 THR A C 1
ATOM 3355 O O . THR A 1 438 ? 26.283 -20.204 -26.756 1.00 98.19 438 THR A O 1
ATOM 3358 N N . TRP A 1 439 ? 24.966 -21.510 -25.489 1.00 96.88 439 TRP A N 1
ATOM 3359 C CA . TRP A 1 439 ? 26.018 -22.353 -24.940 1.00 96.88 439 TRP A CA 1
ATOM 3360 C C . TRP A 1 439 ? 26.114 -23.654 -25.748 1.00 96.88 439 TRP A C 1
ATOM 3362 O O . TRP A 1 439 ? 25.244 -24.528 -25.679 1.00 96.88 439 TRP A O 1
ATOM 3372 N N . ASN A 1 440 ? 27.206 -23.819 -26.499 1.00 93.38 440 ASN A N 1
ATOM 3373 C CA . ASN A 1 440 ? 27.399 -24.971 -27.392 1.00 93.38 440 ASN A CA 1
ATOM 3374 C C . ASN A 1 440 ? 28.074 -26.189 -26.724 1.00 93.38 440 ASN A C 1
ATOM 3376 O O . ASN A 1 440 ? 28.470 -27.140 -27.402 1.00 93.38 440 ASN A O 1
ATOM 3380 N N . GLY A 1 441 ? 28.237 -26.163 -25.397 1.00 89.62 441 GLY A N 1
ATOM 3381 C CA . GLY A 1 441 ? 28.918 -27.202 -24.615 1.00 89.62 441 GLY A CA 1
ATOM 3382 C C . GLY A 1 441 ? 30.424 -26.986 -24.435 1.00 89.62 441 GLY A C 1
ATOM 3383 O O . GLY A 1 441 ? 31.042 -27.692 -23.640 1.00 89.62 441 GLY A O 1
ATOM 3384 N N . SER A 1 442 ? 31.023 -26.024 -25.145 1.00 91.81 442 SER A N 1
ATOM 3385 C CA . SER A 1 442 ? 32.442 -25.658 -25.000 1.00 91.81 442 SER A CA 1
ATOM 3386 C C . SER A 1 442 ? 32.680 -24.174 -24.720 1.00 91.81 442 SER A C 1
ATOM 3388 O O . SER A 1 442 ? 33.716 -23.814 -24.162 1.00 91.81 442 SER A O 1
ATOM 3390 N N . GLY A 1 443 ? 31.729 -23.325 -25.100 1.00 93.19 443 GLY A N 1
ATOM 3391 C CA . GLY A 1 443 ? 31.779 -21.883 -24.941 1.00 93.19 443 GLY A CA 1
ATOM 3392 C C . GLY A 1 443 ? 30.433 -21.258 -25.290 1.00 93.19 443 GLY A C 1
ATOM 3393 O O . GLY A 1 443 ? 29.566 -21.908 -25.881 1.00 93.19 443 GLY A O 1
ATOM 3394 N N . TRP A 1 444 ? 30.286 -19.989 -24.925 1.00 96.38 444 TRP A N 1
ATOM 3395 C CA . TRP A 1 444 ? 29.190 -19.161 -25.402 1.00 96.38 444 TRP A CA 1
ATOM 3396 C C . TRP A 1 444 ? 29.514 -18.583 -26.781 1.00 96.38 444 TRP A C 1
ATOM 3398 O O . TRP A 1 444 ? 30.667 -18.237 -27.051 1.00 96.38 444 TRP A O 1
ATOM 3408 N N . GLU A 1 445 ? 28.504 -18.458 -27.636 1.00 95.81 445 GLU A N 1
ATOM 3409 C CA . GLU A 1 445 ? 28.615 -17.793 -28.935 1.00 95.81 445 GLU A CA 1
ATOM 3410 C C . GLU A 1 445 ? 27.322 -17.069 -29.329 1.00 95.81 445 GLU A C 1
ATOM 3412 O O . GLU A 1 445 ? 26.226 -17.471 -28.936 1.00 95.81 445 GLU A O 1
ATOM 3417 N N . VAL A 1 446 ? 27.462 -16.014 -30.135 1.00 97.75 446 VAL A N 1
ATOM 3418 C CA . VAL A 1 446 ? 26.347 -15.311 -30.783 1.00 97.75 446 VAL A CA 1
ATOM 3419 C C . VAL A 1 446 ? 25.900 -16.110 -32.006 1.00 97.75 446 VAL A C 1
ATOM 3421 O O . VAL A 1 446 ? 26.698 -16.343 -32.918 1.00 97.75 446 VAL A O 1
ATOM 3424 N N . THR A 1 447 ? 24.631 -16.512 -32.040 1.00 97.94 447 THR A N 1
ATOM 3425 C CA . THR A 1 447 ? 24.023 -17.256 -33.158 1.00 97.94 447 THR A CA 1
ATOM 3426 C C . THR A 1 447 ? 23.241 -16.352 -34.102 1.00 97.94 447 THR A C 1
ATOM 3428 O O . THR A 1 447 ? 23.195 -16.630 -35.302 1.00 97.94 447 THR A O 1
ATOM 3431 N N . ASP A 1 448 ? 22.716 -15.234 -33.596 1.00 98.12 448 ASP A N 1
ATOM 3432 C CA . ASP A 1 448 ? 22.144 -14.156 -34.400 1.00 98.12 448 ASP A CA 1
ATOM 3433 C C . ASP A 1 448 ? 22.632 -12.793 -33.894 1.00 98.12 448 ASP A C 1
ATOM 3435 O O . ASP A 1 448 ? 22.252 -12.332 -32.819 1.00 98.12 448 ASP A O 1
ATOM 3439 N N . SER A 1 449 ? 23.488 -12.141 -34.685 1.00 97.31 449 SER A N 1
ATOM 3440 C CA . SER A 1 449 ? 24.072 -10.832 -34.370 1.00 97.31 449 SER A CA 1
ATOM 3441 C C . SER A 1 449 ? 23.192 -9.648 -34.776 1.00 97.31 449 SER A C 1
ATOM 3443 O O . SER A 1 449 ? 23.623 -8.498 -34.648 1.00 97.31 449 SER A O 1
ATOM 3445 N N . ARG A 1 450 ? 21.995 -9.883 -35.326 1.00 98.25 450 ARG A N 1
ATOM 3446 C CA . ARG A 1 450 ? 21.049 -8.802 -35.622 1.00 98.25 450 ARG A CA 1
ATOM 3447 C C . ARG A 1 450 ? 20.600 -8.132 -34.329 1.00 98.25 450 ARG A C 1
ATOM 3449 O O . ARG A 1 450 ? 20.625 -8.727 -33.259 1.00 98.25 450 ARG A O 1
ATOM 3456 N N . PHE A 1 451 ? 20.174 -6.885 -34.443 1.00 98.62 451 PHE A N 1
ATOM 3457 C CA . PHE A 1 451 ? 19.462 -6.197 -33.379 1.00 98.62 451 PHE A CA 1
ATOM 3458 C C . PHE A 1 451 ? 17.970 -6.505 -33.510 1.00 98.62 451 PHE A C 1
ATOM 3460 O O . PHE A 1 451 ? 17.377 -6.141 -34.526 1.00 98.62 451 PHE A O 1
ATOM 3467 N N . ASP A 1 452 ? 17.385 -7.171 -32.515 1.00 98.62 452 ASP A N 1
ATOM 3468 C CA . ASP A 1 452 ? 15.935 -7.354 -32.382 1.00 98.62 452 ASP A CA 1
ATOM 3469 C C . ASP A 1 452 ? 15.358 -6.252 -31.488 1.00 98.62 452 ASP A C 1
ATOM 3471 O O . ASP A 1 452 ? 15.671 -6.182 -30.300 1.00 98.62 452 ASP A O 1
ATOM 3475 N N . THR A 1 453 ? 14.522 -5.382 -32.052 1.00 98.75 453 THR A N 1
ATOM 3476 C CA . THR A 1 453 ? 14.012 -4.204 -31.345 1.00 98.75 453 THR A CA 1
ATOM 3477 C C . THR A 1 453 ? 13.146 -4.583 -30.149 1.00 98.75 453 THR A C 1
ATOM 3479 O O . THR A 1 453 ? 13.278 -3.963 -29.094 1.00 98.75 453 THR A O 1
ATOM 3482 N N . ALA A 1 454 ? 12.270 -5.584 -30.291 1.00 98.50 454 ALA A N 1
ATOM 3483 C CA . ALA A 1 454 ? 11.345 -5.957 -29.225 1.00 98.50 454 ALA A CA 1
ATOM 3484 C C . ALA A 1 454 ? 12.100 -6.508 -28.012 1.00 98.50 454 ALA A C 1
ATOM 3486 O O . ALA A 1 454 ? 11.989 -5.941 -26.924 1.00 98.50 454 ALA A O 1
ATOM 3487 N N . GLY A 1 455 ? 12.918 -7.544 -28.207 1.00 98.50 455 GLY A N 1
ATOM 3488 C CA . GLY A 1 455 ? 13.662 -8.144 -27.109 1.00 98.50 455 GLY A CA 1
ATOM 3489 C C . GLY A 1 455 ? 14.747 -7.221 -26.544 1.00 98.50 455 GLY A C 1
ATOM 3490 O O . GLY A 1 455 ? 14.928 -7.171 -25.330 1.00 98.50 455 GLY A O 1
ATOM 3491 N N . ALA A 1 456 ? 15.437 -6.421 -27.372 1.00 98.81 456 ALA A N 1
ATOM 3492 C CA . ALA A 1 456 ? 16.454 -5.493 -26.868 1.00 98.81 456 ALA A CA 1
ATOM 3493 C C . ALA A 1 456 ? 15.855 -4.382 -25.996 1.00 98.81 456 ALA A C 1
ATOM 3495 O O . ALA A 1 456 ? 16.469 -3.998 -24.996 1.00 98.81 456 ALA A O 1
ATOM 3496 N N . MET A 1 457 ? 14.674 -3.859 -26.344 1.00 98.81 457 MET A N 1
ATOM 3497 C CA . MET A 1 457 ? 13.993 -2.865 -25.510 1.00 98.81 457 MET A CA 1
ATOM 3498 C C . MET A 1 457 ? 13.373 -3.489 -24.262 1.00 98.81 457 MET A C 1
ATOM 3500 O O . MET A 1 457 ? 13.490 -2.881 -23.203 1.00 98.81 457 MET A O 1
ATOM 3504 N N . HIS A 1 458 ? 12.833 -4.709 -24.339 1.00 98.69 458 HIS A N 1
ATOM 3505 C CA . HIS A 1 458 ? 12.394 -5.451 -23.153 1.00 98.69 458 HIS A CA 1
ATOM 3506 C C . HIS A 1 458 ? 13.547 -5.662 -22.161 1.00 98.69 458 HIS A C 1
ATOM 3508 O O . HIS A 1 458 ? 13.438 -5.256 -21.007 1.00 98.69 458 HIS A O 1
ATOM 3514 N N . ALA A 1 459 ? 14.697 -6.175 -22.618 1.00 98.75 459 ALA A N 1
ATOM 3515 C CA . ALA A 1 459 ? 15.886 -6.332 -21.775 1.00 98.75 459 ALA A CA 1
ATOM 3516 C C . ALA A 1 459 ? 16.343 -4.992 -21.191 1.00 98.75 459 ALA A C 1
ATOM 3518 O O . ALA A 1 459 ? 16.670 -4.888 -20.015 1.00 98.75 459 ALA A O 1
ATOM 3519 N N . SER A 1 460 ? 16.316 -3.933 -21.999 1.00 98.56 460 SER A N 1
ATOM 3520 C CA . SER A 1 460 ? 16.695 -2.597 -21.541 1.00 98.56 460 SER A CA 1
ATOM 3521 C C . SER A 1 460 ? 15.713 -2.018 -20.507 1.00 98.56 460 SER A C 1
ATOM 3523 O O . SER A 1 460 ? 16.133 -1.192 -19.693 1.00 98.56 460 SER A O 1
ATOM 3525 N N . ASN A 1 461 ? 14.431 -2.394 -20.533 1.00 98.38 461 ASN A N 1
ATOM 3526 C CA . ASN A 1 461 ? 13.452 -2.038 -19.499 1.00 98.38 461 ASN A CA 1
ATOM 3527 C C . ASN A 1 461 ? 13.767 -2.776 -18.197 1.00 98.38 461 ASN A C 1
ATOM 3529 O O . ASN A 1 461 ? 14.027 -2.132 -17.188 1.00 98.38 461 ASN A O 1
ATOM 3533 N N . GLU A 1 462 ? 13.899 -4.099 -18.247 1.00 97.81 462 GLU A N 1
ATOM 3534 C CA . GLU A 1 462 ? 14.221 -4.895 -17.056 1.00 97.81 462 GLU A CA 1
ATOM 3535 C C . GLU A 1 462 ? 15.552 -4.470 -16.412 1.00 97.81 462 GLU A C 1
ATOM 3537 O O . GLU A 1 462 ? 15.669 -4.419 -15.191 1.00 97.81 462 GLU A O 1
ATOM 3542 N N . PHE A 1 463 ? 16.541 -4.068 -17.216 1.00 98.12 463 PHE A N 1
ATOM 3543 C CA . PHE A 1 463 ? 17.856 -3.672 -16.708 1.00 98.12 463 PHE A CA 1
ATOM 3544 C C . PHE A 1 463 ? 17.884 -2.284 -16.059 1.00 98.12 463 PHE A C 1
ATOM 3546 O O . PHE A 1 463 ? 18.721 -2.051 -15.192 1.00 98.12 463 PHE A O 1
ATOM 3553 N N . ILE A 1 464 ? 17.015 -1.341 -16.457 1.00 95.62 464 ILE A N 1
ATOM 3554 C CA . ILE A 1 464 ? 16.951 -0.052 -15.738 1.00 95.62 464 ILE A CA 1
ATOM 3555 C C . ILE A 1 464 ? 16.289 -0.228 -14.367 1.00 95.62 464 ILE A C 1
ATOM 3557 O O . ILE A 1 464 ? 16.656 0.461 -13.424 1.00 95.62 464 ILE A O 1
ATOM 3561 N N . TRP A 1 465 ? 15.388 -1.203 -14.235 1.00 95.00 465 TRP A N 1
ATOM 3562 C CA . TRP A 1 465 ? 14.681 -1.510 -12.990 1.00 95.00 465 TRP A CA 1
ATOM 3563 C C . TRP A 1 465 ? 15.526 -2.264 -11.958 1.00 95.00 465 TRP A C 1
ATOM 3565 O O . TRP A 1 465 ? 15.031 -2.577 -10.875 1.00 95.00 465 TRP A O 1
ATOM 3575 N N . PHE A 1 466 ? 16.799 -2.542 -12.251 1.00 91.50 466 PHE A N 1
ATOM 3576 C CA . PHE A 1 466 ? 17.771 -2.921 -11.222 1.00 91.50 466 PHE A CA 1
ATOM 3577 C C . PHE A 1 466 ? 17.972 -1.770 -10.217 1.00 91.50 466 PHE A C 1
ATOM 3579 O O . PHE A 1 466 ? 18.088 -2.019 -9.022 1.00 91.50 466 PHE A O 1
ATOM 3586 N N . HIS A 1 467 ? 17.871 -0.517 -10.681 1.00 81.62 467 HIS A N 1
ATOM 3587 C CA . HIS A 1 467 ? 17.855 0.703 -9.863 1.00 81.62 467 HIS A CA 1
ATOM 3588 C C . HIS A 1 467 ? 16.418 1.162 -9.577 1.00 81.62 467 HIS A C 1
ATOM 3590 O O . HIS A 1 467 ? 15.981 2.256 -9.947 1.00 81.62 467 HIS A O 1
ATOM 3596 N N . ASN A 1 468 ? 15.646 0.277 -8.941 1.00 79.00 468 ASN A N 1
ATOM 3597 C CA . ASN A 1 468 ? 14.247 0.528 -8.575 1.00 79.00 468 ASN A CA 1
ATOM 3598 C C . ASN A 1 468 ? 14.074 1.738 -7.629 1.00 79.00 468 ASN A C 1
ATOM 3600 O O . ASN A 1 468 ? 12.990 2.306 -7.514 1.00 79.00 468 ASN A O 1
ATOM 3604 N N . ASP A 1 469 ? 15.144 2.139 -6.945 1.00 73.56 469 ASP A N 1
ATOM 3605 C CA . ASP A 1 469 ? 15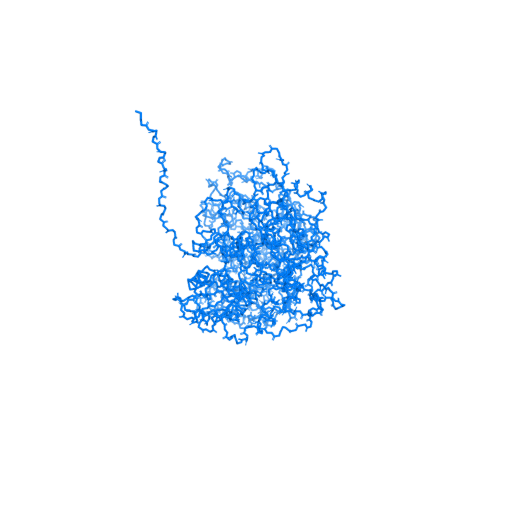.194 3.303 -6.066 1.00 73.56 469 ASP A CA 1
ATOM 3606 C C . ASP A 1 469 ? 15.150 4.645 -6.805 1.00 73.56 469 ASP A C 1
ATOM 3608 O O . ASP A 1 469 ? 14.806 5.639 -6.177 1.00 73.56 469 ASP A O 1
ATOM 3612 N N . GLU A 1 470 ? 15.456 4.689 -8.106 1.00 76.94 470 GLU A N 1
ATOM 3613 C CA . GLU A 1 470 ? 15.341 5.900 -8.933 1.00 76.94 470 GLU A CA 1
ATOM 3614 C C . GLU A 1 470 ? 14.201 5.793 -9.957 1.00 76.94 470 GLU A C 1
ATOM 3616 O O . GLU A 1 470 ? 13.466 6.762 -10.186 1.00 76.94 470 GLU A O 1
ATOM 3621 N N . VAL A 1 471 ? 14.019 4.611 -10.558 1.00 84.56 471 VAL A N 1
ATOM 3622 C CA . VAL A 1 471 ? 12.982 4.343 -11.563 1.00 84.56 471 VAL A CA 1
ATOM 3623 C C . VAL A 1 471 ? 12.263 3.037 -11.252 1.00 84.56 471 VAL A C 1
ATOM 3625 O O . VAL A 1 471 ? 12.810 1.945 -11.392 1.00 84.56 471 VAL A O 1
ATOM 3628 N N . ASN A 1 472 ? 10.993 3.166 -10.870 1.00 80.62 472 ASN A N 1
ATOM 3629 C CA . ASN A 1 472 ? 10.177 2.039 -10.449 1.00 80.62 472 ASN A CA 1
ATOM 3630 C C . ASN A 1 472 ? 9.471 1.352 -11.631 1.00 80.62 472 ASN A C 1
ATOM 3632 O O . ASN A 1 472 ? 8.497 1.880 -12.172 1.00 80.62 472 ASN A O 1
ATOM 3636 N N . GLY A 1 473 ? 9.927 0.140 -11.958 1.00 86.12 473 GLY A N 1
ATOM 3637 C CA . GLY A 1 473 ? 9.316 -0.754 -12.951 1.00 86.12 473 GLY A CA 1
ATOM 3638 C C . GLY A 1 473 ? 8.090 -1.524 -12.481 1.00 86.12 473 GLY A C 1
ATOM 3639 O O . GLY A 1 473 ? 7.538 -2.336 -13.220 1.00 86.12 473 GLY A O 1
ATOM 3640 N N . PHE A 1 474 ? 7.676 -1.296 -11.241 1.00 89.25 474 PHE A N 1
ATOM 3641 C CA . PHE A 1 474 ? 6.621 -2.037 -10.593 1.00 89.25 474 PHE A CA 1
ATOM 3642 C C . PHE A 1 474 ? 5.624 -1.094 -9.898 1.00 89.25 474 PHE A C 1
ATOM 3644 O O . PHE A 1 474 ? 5.815 -0.706 -8.736 1.00 89.25 474 PHE A O 1
ATOM 3651 N N . PRO A 1 475 ? 4.551 -0.697 -10.590 1.00 89.75 475 PRO A N 1
ATOM 3652 C CA . PRO A 1 475 ? 3.678 0.365 -10.129 1.00 89.75 475 PRO A CA 1
ATOM 3653 C C . PRO A 1 475 ? 2.891 -0.074 -8.893 1.00 89.75 475 PRO A C 1
ATOM 3655 O O . PRO A 1 475 ? 2.389 -1.193 -8.804 1.00 89.75 475 PRO A O 1
ATOM 3658 N N . GLU A 1 476 ? 2.735 0.847 -7.949 1.00 84.31 476 GLU A N 1
ATOM 3659 C CA . GLU A 1 476 ? 1.892 0.618 -6.783 1.00 84.31 476 GLU A CA 1
ATOM 3660 C C . GLU A 1 476 ? 0.428 0.784 -7.183 1.00 84.31 476 GLU A C 1
ATOM 3662 O O . GLU A 1 476 ? -0.037 1.884 -7.503 1.00 84.31 476 GLU A O 1
ATOM 3667 N N . VAL A 1 477 ? -0.320 -0.316 -7.159 1.00 79.38 477 VAL A N 1
ATOM 3668 C CA . VAL A 1 477 ? -1.771 -0.244 -7.272 1.00 79.38 477 VAL A CA 1
ATOM 3669 C C . VAL A 1 477 ? -2.285 0.217 -5.920 1.00 79.38 477 VAL A C 1
ATOM 3671 O O . VAL A 1 477 ? -2.397 -0.573 -4.985 1.00 79.38 477 VAL A O 1
ATOM 3674 N N . VAL A 1 478 ? -2.604 1.509 -5.810 1.00 56.75 478 VAL A N 1
ATOM 3675 C CA . VAL A 1 478 ? -3.416 1.993 -4.693 1.00 56.75 478 VAL A CA 1
ATOM 3676 C C . VAL A 1 478 ? -4.711 1.207 -4.777 1.00 56.75 478 VAL A C 1
ATOM 3678 O O . VAL A 1 478 ? -5.518 1.440 -5.683 1.00 56.75 478 VAL A O 1
ATOM 3681 N N . ALA A 1 479 ? -4.867 0.221 -3.890 1.00 42.44 479 ALA A N 1
ATOM 3682 C CA . ALA A 1 479 ? -6.106 -0.515 -3.789 1.00 42.44 479 ALA A CA 1
ATOM 3683 C C . ALA A 1 479 ? -7.209 0.539 -3.704 1.00 42.44 479 ALA A C 1
ATOM 3685 O O . ALA A 1 479 ? -7.126 1.457 -2.880 1.00 42.44 479 ALA A O 1
ATOM 3686 N N . LEU A 1 480 ? -8.218 0.443 -4.579 1.00 33.47 480 LEU A N 1
ATOM 3687 C CA . LEU A 1 480 ? -9.464 1.151 -4.313 1.00 33.47 480 LEU A CA 1
ATOM 3688 C C . LEU A 1 480 ? -9.783 0.908 -2.838 1.00 33.47 480 LEU A C 1
ATOM 3690 O O . LEU A 1 480 ? -9.612 -0.242 -2.413 1.00 33.47 480 LEU A O 1
ATOM 3694 N N . PRO A 1 481 ? -10.251 1.911 -2.065 1.00 32.06 481 PRO A N 1
ATOM 3695 C CA . PRO A 1 481 ? -10.943 1.587 -0.824 1.00 32.06 481 PRO A CA 1
ATOM 3696 C C . PRO A 1 481 ? -11.930 0.495 -1.225 1.00 32.06 481 PRO A C 1
ATOM 3698 O O . PRO A 1 481 ? -12.689 0.751 -2.170 1.00 32.06 481 PRO A O 1
ATOM 3701 N N . PRO A 1 482 ? -11.777 -0.738 -0.702 1.00 28.81 482 PRO A N 1
ATOM 3702 C CA . PRO A 1 482 ? -12.137 -1.932 -1.440 1.00 28.81 482 PRO A CA 1
ATOM 3703 C C . PRO A 1 482 ? -13.501 -1.725 -2.078 1.00 28.81 482 PRO A C 1
ATOM 3705 O O . PRO A 1 482 ? -14.476 -1.456 -1.371 1.00 28.81 482 PRO A O 1
ATOM 3708 N N . SER A 1 483 ? -13.600 -1.794 -3.415 1.00 32.06 483 SER A N 1
ATOM 3709 C CA . SER A 1 483 ? -14.902 -2.076 -4.008 1.00 32.06 483 SER A CA 1
ATOM 3710 C C . SER A 1 483 ? -15.192 -3.469 -3.510 1.00 32.06 483 SER A C 1
ATOM 3712 O O . SER A 1 483 ? -14.640 -4.441 -4.026 1.00 32.06 483 SER A O 1
ATOM 3714 N N . ALA A 1 484 ? -15.872 -3.529 -2.376 1.00 32.56 484 ALA A N 1
ATOM 3715 C CA . ALA A 1 484 ? -15.686 -4.664 -1.526 1.00 32.56 484 ALA A CA 1
ATOM 3716 C C . ALA A 1 484 ? -16.268 -5.863 -2.299 1.00 32.56 484 ALA A C 1
ATOM 3718 O O . ALA A 1 484 ? -17.400 -5.855 -2.775 1.00 32.56 484 ALA A O 1
ATOM 3719 N N . THR A 1 485 ? -15.390 -6.777 -2.667 1.00 29.31 485 THR A N 1
ATOM 3720 C CA . THR A 1 485 ? -15.700 -7.990 -3.411 1.00 29.31 485 THR A CA 1
ATOM 3721 C C . THR A 1 485 ? -14.478 -8.870 -3.234 1.00 29.31 485 THR A C 1
ATOM 3723 O O . THR A 1 485 ? -13.501 -8.762 -3.965 1.00 29.31 485 THR A O 1
ATOM 3726 N N . GLY A 1 486 ? -14.533 -9.713 -2.205 1.00 32.97 486 GLY A N 1
ATOM 3727 C CA . GLY A 1 486 ? -13.518 -10.727 -1.927 1.00 32.97 486 GLY A CA 1
ATOM 3728 C C . GLY A 1 486 ? -12.587 -10.353 -0.781 1.00 32.97 486 GLY A C 1
ATOM 3729 O O . GLY A 1 486 ? -11.530 -9.775 -0.991 1.00 32.97 486 GLY A O 1
ATOM 3730 N N . VAL A 1 487 ? -12.974 -10.733 0.435 1.00 34.62 487 VAL A N 1
ATOM 3731 C CA . VAL A 1 487 ? -12.064 -10.760 1.581 1.00 34.62 487 VAL A CA 1
ATOM 3732 C C . VAL A 1 487 ? -11.051 -11.890 1.392 1.00 34.62 487 VAL A C 1
ATOM 3734 O O . VAL A 1 487 ? -11.437 -13.021 1.082 1.00 34.62 487 VAL A O 1
ATOM 3737 N N . ARG A 1 488 ? -9.774 -11.582 1.629 1.00 41.84 488 ARG A N 1
ATOM 3738 C CA . ARG A 1 488 ? -8.804 -12.462 2.292 1.00 41.84 488 ARG A CA 1
ATOM 3739 C C . ARG A 1 488 ? -7.901 -11.584 3.165 1.00 41.84 488 ARG A C 1
ATOM 3741 O O . ARG A 1 488 ? -7.369 -10.605 2.653 1.00 41.84 488 ARG A O 1
ATOM 3748 N N . ASN A 1 489 ? -7.761 -11.935 4.447 1.00 46.47 489 ASN A N 1
ATOM 3749 C CA . ASN A 1 489 ? -6.696 -11.444 5.335 1.00 46.47 489 ASN A CA 1
ATOM 3750 C C . ASN A 1 489 ? -5.364 -11.538 4.588 1.00 46.47 489 ASN A C 1
ATOM 3752 O O . ASN A 1 489 ? -5.084 -12.593 4.009 1.00 46.47 489 ASN A O 1
ATOM 3756 N N . GLY A 1 490 ? -4.607 -10.448 4.506 1.00 47.97 490 GLY A N 1
ATOM 3757 C CA . GLY A 1 490 ? -3.701 -10.280 3.365 1.00 47.97 490 GLY A CA 1
ATOM 3758 C C . GLY A 1 490 ? -2.417 -9.514 3.615 1.00 47.97 490 GLY A C 1
ATOM 3759 O O . GLY A 1 490 ? -1.704 -9.233 2.657 1.00 47.97 490 GLY A O 1
ATOM 3760 N N . LEU A 1 491 ? -2.086 -9.194 4.864 1.00 46.50 491 LEU A N 1
ATOM 3761 C CA . LEU A 1 491 ? -0.694 -8.949 5.222 1.00 46.50 491 LEU A CA 1
ATOM 3762 C C . LEU A 1 491 ? -0.202 -10.162 6.006 1.00 46.50 491 LEU A C 1
ATOM 3764 O O . LEU A 1 491 ? -0.633 -10.389 7.132 1.00 46.50 491 LEU A O 1
ATOM 3768 N N . ALA A 1 492 ? 0.751 -10.912 5.445 1.00 46.91 492 ALA A N 1
ATOM 3769 C CA . ALA A 1 492 ? 1.391 -12.062 6.099 1.00 46.91 492 ALA A CA 1
ATOM 3770 C C . ALA A 1 492 ? 2.041 -11.732 7.468 1.00 46.91 492 ALA A C 1
ATOM 3772 O O . ALA A 1 492 ? 2.495 -12.631 8.174 1.00 46.91 492 ALA A O 1
ATOM 3773 N N . GLN A 1 493 ? 2.100 -10.446 7.834 1.00 56.19 493 GLN A N 1
ATOM 3774 C CA . GLN A 1 493 ? 2.682 -9.899 9.060 1.00 56.19 493 GLN A CA 1
ATOM 3775 C C . GLN A 1 493 ? 1.661 -9.209 9.988 1.00 56.19 493 GLN A C 1
ATOM 3777 O O . GLN A 1 493 ? 2.079 -8.612 10.974 1.00 56.19 493 GLN A O 1
ATOM 3782 N N . TYR A 1 494 ? 0.351 -9.238 9.699 1.00 76.69 494 TYR A N 1
ATOM 3783 C CA . TYR A 1 494 ? -0.635 -8.608 10.586 1.00 76.69 494 TYR A CA 1
ATOM 3784 C C . TYR A 1 494 ? -0.985 -9.532 11.756 1.00 76.69 494 TYR A C 1
ATOM 3786 O O . TYR A 1 494 ? -1.712 -10.515 11.605 1.00 76.69 494 TYR A O 1
ATOM 3794 N N . ASP A 1 495 ? -0.430 -9.233 12.927 1.00 86.56 495 ASP A N 1
ATOM 3795 C CA . ASP A 1 495 ? -0.603 -10.003 14.154 1.00 86.56 495 ASP A CA 1
ATOM 3796 C C . ASP A 1 495 ? -1.276 -9.179 15.264 1.00 86.56 495 ASP A C 1
ATOM 3798 O O . ASP A 1 495 ? -1.750 -8.060 15.054 1.00 86.56 495 ASP A O 1
ATOM 3802 N N . ALA A 1 496 ? -1.384 -9.766 16.460 1.00 88.12 496 ALA A N 1
ATOM 3803 C CA . ALA A 1 496 ? -2.010 -9.092 17.590 1.00 88.12 496 ALA A CA 1
ATOM 3804 C C . ALA A 1 496 ? -1.242 -7.824 17.987 1.00 88.12 496 ALA A C 1
ATOM 3806 O O . ALA A 1 496 ? -1.884 -6.843 18.336 1.00 88.12 496 ALA A O 1
ATOM 3807 N N . THR A 1 497 ? 0.089 -7.814 17.869 1.00 89.62 497 THR A N 1
ATOM 3808 C CA . THR A 1 497 ? 0.914 -6.637 18.164 1.00 89.62 497 THR A CA 1
ATOM 3809 C C . THR A 1 497 ? 0.632 -5.509 17.178 1.00 89.62 497 THR A C 1
ATOM 3811 O O . THR A 1 497 ? 0.406 -4.379 17.600 1.00 89.62 497 THR A O 1
ATOM 3814 N N . ALA A 1 498 ? 0.533 -5.799 15.878 1.00 88.19 498 ALA A N 1
ATOM 3815 C CA . ALA A 1 498 ? 0.134 -4.792 14.893 1.00 88.19 498 ALA A CA 1
ATOM 3816 C C . ALA A 1 498 ? -1.251 -4.192 15.206 1.00 88.19 498 ALA A C 1
ATOM 3818 O O . ALA A 1 498 ? -1.416 -2.973 15.159 1.00 88.19 498 ALA A O 1
ATOM 3819 N N . ALA A 1 499 ? -2.224 -5.027 15.584 1.00 93.12 499 ALA A N 1
ATOM 3820 C CA . ALA A 1 499 ? -3.559 -4.570 15.978 1.00 93.12 499 ALA A CA 1
ATOM 3821 C C . ALA A 1 499 ? -3.558 -3.738 17.275 1.00 93.12 499 ALA A C 1
ATOM 3823 O O . ALA A 1 499 ? -4.324 -2.781 17.398 1.00 93.12 499 ALA A O 1
ATOM 3824 N N . GLU A 1 500 ? -2.709 -4.079 18.247 1.00 92.88 500 GLU A N 1
ATOM 3825 C CA . GLU A 1 500 ? -2.547 -3.317 19.490 1.00 92.88 500 GLU A CA 1
ATOM 3826 C C . GLU A 1 500 ? -1.981 -1.921 19.228 1.00 92.88 500 GLU A C 1
ATOM 3828 O O . GLU A 1 500 ? -2.521 -0.925 19.721 1.00 92.88 500 GLU A O 1
ATOM 3833 N N . GLU A 1 501 ? -0.923 -1.843 18.422 1.00 91.25 501 GLU A N 1
ATOM 3834 C CA . GLU A 1 501 ? -0.286 -0.586 18.037 1.00 91.25 501 GLU A CA 1
ATOM 3835 C C . GLU A 1 501 ? -1.218 0.291 17.194 1.00 91.25 501 GLU A C 1
ATOM 3837 O O . GLU A 1 501 ? -1.434 1.464 17.512 1.00 91.25 501 GLU A O 1
ATOM 3842 N N . GLU A 1 502 ? -1.867 -0.267 16.169 1.00 92.62 502 GLU A N 1
ATOM 3843 C CA . GLU A 1 502 ? -2.843 0.491 15.381 1.00 92.62 502 GLU A CA 1
ATOM 3844 C C . GLU A 1 502 ? -4.015 0.958 16.247 1.00 92.62 502 GLU A C 1
ATOM 3846 O O . GLU A 1 502 ? -4.458 2.103 16.125 1.00 92.62 502 GLU A O 1
ATOM 3851 N N . GLY A 1 503 ? -4.488 0.109 17.165 1.00 94.88 503 GLY A N 1
ATOM 3852 C CA . GLY A 1 503 ? -5.493 0.460 18.161 1.00 94.88 503 GLY A CA 1
ATOM 3853 C C . GLY A 1 503 ? -5.091 1.697 18.961 1.00 94.88 503 GLY A C 1
ATOM 3854 O O . GLY A 1 503 ? -5.869 2.656 19.036 1.00 94.88 503 GLY A O 1
ATOM 3855 N N . TYR A 1 504 ? -3.866 1.726 19.491 1.00 93.50 504 TYR A N 1
ATOM 3856 C CA . TYR A 1 504 ? -3.308 2.879 20.201 1.00 93.50 504 TYR A CA 1
ATOM 3857 C C . TYR A 1 504 ? -3.367 4.156 19.354 1.00 93.50 504 TYR A C 1
ATOM 3859 O O . TYR A 1 504 ? -3.938 5.169 19.791 1.00 93.50 504 TYR A O 1
ATOM 3867 N N . TRP A 1 505 ? -2.869 4.101 18.116 1.00 93.00 505 TRP A N 1
ATOM 3868 C CA . TRP A 1 505 ? -2.822 5.251 17.209 1.00 93.00 505 TRP A CA 1
ATOM 3869 C C . TRP A 1 505 ? -4.202 5.721 16.760 1.00 93.00 505 TRP A C 1
ATOM 3871 O O . TRP A 1 505 ? -4.496 6.920 16.831 1.00 93.00 505 TRP A O 1
ATOM 3881 N N . TYR A 1 506 ? -5.094 4.809 16.381 1.00 95.38 506 TYR A N 1
ATOM 3882 C CA . TYR A 1 506 ? -6.475 5.141 16.021 1.00 95.38 506 TYR A CA 1
ATOM 3883 C C . TYR A 1 506 ? -7.195 5.783 17.192 1.00 95.38 506 TYR A C 1
ATOM 3885 O O . TYR A 1 506 ? -7.963 6.732 17.000 1.00 95.38 506 TYR A O 1
ATOM 3893 N N . SER A 1 507 ? -6.876 5.365 18.415 1.00 96.19 507 SER A N 1
ATOM 3894 C CA . SER A 1 507 ? -7.406 6.004 19.605 1.00 96.19 507 SER A CA 1
ATOM 3895 C C . SER A 1 507 ? -6.948 7.459 19.770 1.00 96.19 507 SER A C 1
ATOM 3897 O O . SER A 1 507 ? -7.734 8.290 20.233 1.00 96.19 507 SER A O 1
ATOM 3899 N N . ARG A 1 508 ? -5.715 7.797 19.365 1.00 93.69 508 ARG A N 1
ATOM 3900 C CA . ARG A 1 508 ? -5.198 9.179 19.350 1.00 93.69 508 ARG A CA 1
ATOM 3901 C C . ARG A 1 508 ? -5.884 10.005 18.275 1.00 93.69 508 ARG A C 1
ATOM 3903 O O . ARG A 1 508 ? -6.327 11.122 18.542 1.00 93.69 508 ARG A O 1
ATOM 3910 N N . TYR A 1 509 ? -5.961 9.465 17.060 1.00 93.81 509 TYR A N 1
ATOM 3911 C CA . TYR A 1 509 ? -6.490 10.175 15.897 1.00 93.81 509 TYR A CA 1
ATOM 3912 C C . TYR A 1 509 ? -7.962 10.517 16.080 1.00 93.81 509 TYR A C 1
ATOM 3914 O O . TYR A 1 509 ? -8.344 11.675 15.899 1.00 93.81 509 TYR A O 1
ATOM 3922 N N . ASN A 1 510 ? -8.758 9.544 16.527 1.00 96.44 510 ASN A N 1
ATOM 3923 C CA . ASN A 1 510 ? -10.177 9.740 16.787 1.00 96.44 510 ASN A CA 1
ATOM 3924 C C . ASN A 1 510 ? -10.410 10.791 17.878 1.00 96.44 510 ASN A C 1
ATOM 3926 O O . ASN A 1 510 ? -11.234 11.688 17.697 1.00 96.44 510 ASN A O 1
ATOM 3930 N N . LEU A 1 511 ? -9.659 10.714 18.987 1.00 96.19 511 LEU A N 1
ATOM 3931 C CA . LEU A 1 511 ? -9.765 11.684 20.076 1.00 96.19 511 LEU A CA 1
ATOM 3932 C C . LEU A 1 511 ? -9.461 13.099 19.579 1.00 96.19 511 LEU A C 1
ATOM 3934 O O . LEU A 1 511 ? -10.287 13.988 19.752 1.00 96.19 511 LEU A O 1
ATOM 3938 N N . LEU A 1 512 ? -8.294 13.319 18.963 1.00 93.81 512 LEU A N 1
ATOM 3939 C CA . LEU A 1 512 ? -7.876 14.657 18.529 1.00 93.81 512 LEU A CA 1
ATOM 3940 C C . LEU A 1 512 ? -8.831 15.234 17.478 1.00 93.81 512 LEU A C 1
ATOM 3942 O O . LEU A 1 512 ? -9.174 16.420 17.547 1.00 93.81 512 LEU A O 1
ATOM 3946 N N . SER A 1 513 ? -9.292 14.383 16.557 1.00 94.94 513 SER A N 1
ATOM 3947 C CA . SER A 1 513 ? -10.278 14.743 15.538 1.00 94.94 513 SER A CA 1
ATOM 3948 C C . SER A 1 513 ? -11.580 15.207 16.168 1.00 94.94 513 SER A C 1
ATOM 3950 O O . SER A 1 513 ? -12.092 16.261 15.800 1.00 94.94 513 SER A O 1
ATOM 3952 N N . LEU A 1 514 ? -12.099 14.484 17.161 1.00 96.69 514 LEU A N 1
ATOM 3953 C CA . LEU A 1 514 ? -13.321 14.889 17.842 1.00 96.69 514 LEU A CA 1
ATOM 3954 C C . LEU A 1 514 ? -13.091 16.130 18.714 1.00 96.69 514 LEU A C 1
ATOM 3956 O O . LEU A 1 514 ? -13.733 17.157 18.500 1.00 96.69 514 LEU A O 1
ATOM 3960 N N . THR A 1 515 ? -12.197 16.062 19.696 1.00 95.31 515 THR A N 1
ATOM 3961 C CA . THR A 1 515 ? -12.213 16.995 20.832 1.00 95.31 515 THR A CA 1
ATOM 3962 C C . THR A 1 515 ? -11.518 18.314 20.561 1.00 95.31 515 THR A C 1
ATOM 3964 O O . THR A 1 515 ? -11.834 19.286 21.235 1.00 95.31 515 THR A O 1
ATOM 3967 N N . LEU A 1 516 ? -10.609 18.394 19.583 1.00 94.00 516 LEU A N 1
ATOM 3968 C CA . LEU A 1 516 ? -9.887 19.633 19.267 1.00 94.00 516 LEU A CA 1
ATOM 3969 C C . LEU A 1 516 ? -10.177 20.181 17.866 1.00 94.00 516 LEU A C 1
ATOM 3971 O O . LEU A 1 516 ? -9.952 21.373 17.634 1.00 94.00 516 LEU A O 1
ATOM 3975 N N . GLN A 1 517 ? -10.645 19.344 16.938 1.00 94.19 517 GLN A N 1
ATOM 3976 C CA . GLN A 1 517 ? -10.677 19.662 15.506 1.00 94.19 517 GLN A CA 1
ATOM 3977 C C . GLN A 1 517 ? -12.094 19.734 14.924 1.00 94.19 517 GLN A C 1
ATOM 3979 O O . GLN A 1 517 ? -12.380 20.643 14.147 1.00 94.19 517 GLN A O 1
ATOM 3984 N N . SER A 1 518 ? -13.002 18.846 15.324 1.00 95.19 518 SER A N 1
ATOM 3985 C CA . SER A 1 518 ? -14.296 18.668 14.650 1.00 95.19 518 SER A CA 1
ATOM 3986 C C . SER A 1 518 ? -15.228 19.876 14.751 1.00 95.19 518 SER A C 1
ATOM 3988 O O . SER A 1 518 ? -15.924 20.215 13.794 1.00 95.19 518 SER A O 1
ATOM 3990 N N . GLY A 1 519 ? -15.264 20.530 15.917 1.00 94.38 519 GLY A N 1
ATOM 3991 C CA . GLY A 1 519 ? -16.359 21.435 16.271 1.00 94.38 519 GLY A CA 1
ATOM 3992 C C . GLY A 1 519 ? -17.706 20.725 16.482 1.00 94.38 519 GLY A C 1
ATOM 3993 O O . GLY A 1 519 ? -18.738 21.395 16.457 1.00 94.38 519 GLY A O 1
ATOM 3994 N N . ASN A 1 520 ? -17.719 19.402 16.693 1.00 96.19 520 ASN A N 1
ATOM 3995 C CA . ASN A 1 520 ? -18.920 18.588 16.908 1.00 96.19 520 ASN A CA 1
ATOM 3996 C C . ASN A 1 520 ? -19.491 18.746 18.332 1.00 96.19 520 ASN A C 1
ATOM 3998 O O . ASN A 1 520 ? -19.564 17.805 19.126 1.00 96.19 520 ASN A O 1
ATOM 4002 N N . GLY A 1 521 ? -19.852 19.979 18.680 1.00 95.75 521 GLY A N 1
ATOM 4003 C CA . GLY A 1 521 ? -20.345 20.332 20.003 1.00 95.75 521 GLY A CA 1
ATOM 4004 C C . GLY A 1 521 ? -20.301 21.830 20.281 1.00 95.75 521 GLY A C 1
ATOM 4005 O O . GLY A 1 521 ? -20.034 22.652 19.402 1.00 95.75 521 GLY A O 1
ATOM 4006 N N . GLU A 1 522 ? -20.542 22.205 21.536 1.00 96.06 522 GLU A N 1
ATOM 4007 C CA . GLU A 1 522 ? -20.297 23.575 21.985 1.00 96.06 522 GLU A CA 1
ATOM 4008 C C . GLU A 1 522 ? -18.844 23.724 22.408 1.00 96.06 522 GLU A C 1
ATOM 4010 O O . GLU A 1 522 ? -18.402 23.136 23.397 1.00 96.06 522 GLU A O 1
ATOM 4015 N N . THR A 1 523 ? -18.105 24.548 21.677 1.00 95.31 523 THR A N 1
ATOM 4016 C CA . THR A 1 523 ? -16.694 24.807 21.952 1.00 95.31 523 THR A CA 1
ATOM 4017 C C . THR A 1 523 ? -16.522 25.831 23.069 1.00 95.31 523 THR A C 1
ATOM 4019 O O . THR A 1 523 ? -17.321 26.762 23.196 1.00 95.31 523 THR A O 1
ATOM 4022 N N . PHE A 1 524 ? -15.423 25.750 23.806 1.00 94.75 524 PHE A N 1
ATOM 4023 C CA . PHE A 1 524 ? -14.938 26.846 24.644 1.00 94.75 524 PHE A CA 1
ATOM 4024 C C . PHE A 1 524 ? -13.516 27.229 24.232 1.00 94.75 524 PHE A C 1
ATOM 4026 O O . PHE A 1 524 ? -12.916 26.588 23.385 1.00 94.75 524 PHE A O 1
ATOM 4033 N N . MET A 1 525 ? -12.966 28.295 24.807 1.00 90.62 525 MET A N 1
ATOM 4034 C CA . MET A 1 525 ? -11.530 28.562 24.734 1.00 90.62 525 MET A CA 1
ATOM 4035 C C . MET A 1 525 ? -11.040 28.893 26.137 1.00 90.62 525 MET A C 1
ATOM 4037 O O . MET A 1 525 ? -11.620 29.783 26.772 1.00 90.62 525 MET A O 1
ATOM 4041 N N . PRO A 1 526 ? -10.005 28.204 26.652 1.00 87.00 526 PRO A N 1
ATOM 4042 C CA . PRO A 1 526 ? -9.452 28.547 27.950 1.00 87.00 526 PRO A CA 1
ATOM 4043 C C . PRO A 1 526 ? -8.933 29.994 27.949 1.00 87.00 526 PRO A C 1
ATOM 4045 O O . PRO A 1 526 ? -8.413 30.463 26.929 1.00 87.00 526 PRO A O 1
ATOM 4048 N N . PRO A 1 527 ? -9.032 30.719 29.079 1.00 87.62 527 PRO A N 1
ATOM 4049 C CA . PRO A 1 527 ? -8.416 32.033 29.209 1.00 87.62 527 PRO A CA 1
ATOM 4050 C C . PRO A 1 527 ? -6.926 31.977 28.864 1.00 87.62 527 PRO A C 1
ATOM 4052 O O . PRO A 1 527 ? -6.238 31.003 29.180 1.00 87.62 527 PRO A O 1
ATOM 4055 N N . LYS A 1 528 ? -6.400 33.044 28.255 1.00 85.44 528 LYS A N 1
ATOM 4056 C CA . LYS A 1 528 ? -4.995 33.105 27.824 1.00 85.44 528 LYS A CA 1
ATOM 4057 C C . LYS A 1 528 ? -4.032 32.811 28.975 1.00 85.44 528 LYS A C 1
ATOM 4059 O O . LYS A 1 528 ? -3.019 32.149 28.782 1.00 85.44 528 LYS A O 1
ATOM 4064 N N . GLU A 1 529 ? -4.347 33.289 30.171 1.00 86.56 529 GLU A N 1
ATOM 4065 C CA . GLU A 1 529 ? -3.549 33.087 31.378 1.00 86.56 529 GLU A CA 1
ATOM 4066 C C . GLU A 1 529 ? -3.435 31.603 31.736 1.00 86.56 529 GLU A C 1
ATOM 4068 O O . GLU A 1 529 ? -2.366 31.154 32.140 1.00 86.56 529 GLU A O 1
ATOM 4073 N N . MET A 1 530 ? -4.512 30.842 31.533 1.00 86.19 530 MET A N 1
ATOM 4074 C CA . MET A 1 530 ? -4.548 29.403 31.772 1.00 86.19 530 MET A CA 1
ATOM 4075 C C . MET A 1 530 ? -3.705 28.643 30.747 1.00 86.19 530 MET A C 1
ATOM 4077 O O . MET A 1 530 ? -2.911 27.793 31.136 1.00 86.19 530 MET A O 1
ATOM 4081 N N . LEU A 1 531 ? -3.806 28.996 29.461 1.00 86.00 531 LEU A N 1
ATOM 4082 C CA . LEU A 1 531 ? -2.965 28.406 28.411 1.00 86.00 531 LEU A CA 1
ATOM 4083 C C . LEU A 1 531 ? -1.479 28.682 28.666 1.00 86.00 531 LEU A C 1
ATOM 4085 O O . LEU A 1 531 ? -0.656 27.778 28.588 1.00 86.00 531 LEU A O 1
ATOM 4089 N N . MET A 1 532 ? -1.134 29.916 29.044 1.00 86.06 532 MET A N 1
ATOM 4090 C CA . MET A 1 532 ? 0.247 30.274 29.381 1.00 86.06 532 MET A CA 1
ATOM 4091 C C . MET A 1 532 ? 0.750 29.561 30.641 1.00 86.06 532 MET A C 1
ATOM 4093 O O . MET A 1 532 ? 1.942 29.279 30.738 1.00 86.06 532 MET A O 1
ATOM 4097 N N . ALA A 1 533 ? -0.122 29.299 31.617 1.00 86.44 533 ALA A N 1
ATOM 4098 C CA . ALA A 1 533 ? 0.228 28.502 32.788 1.00 86.44 533 ALA A CA 1
ATOM 4099 C C . ALA A 1 533 ? 0.468 27.035 32.407 1.00 86.44 533 ALA A C 1
ATOM 4101 O O . ALA A 1 533 ? 1.467 26.472 32.840 1.00 86.44 533 ALA A O 1
ATOM 4102 N N . ALA A 1 534 ? -0.381 26.461 31.550 1.00 87.75 534 ALA A N 1
ATOM 4103 C CA . ALA A 1 534 ? -0.214 25.104 31.042 1.00 87.75 534 ALA A CA 1
ATOM 4104 C C . ALA A 1 534 ? 1.104 24.946 30.270 1.00 87.75 534 ALA A C 1
ATOM 4106 O O . ALA A 1 534 ? 1.849 24.024 30.569 1.00 87.75 534 ALA A O 1
ATOM 4107 N N . ILE A 1 535 ? 1.447 25.879 29.370 1.00 88.06 535 ILE A N 1
ATOM 4108 C CA . ILE A 1 535 ? 2.734 25.869 28.643 1.00 88.06 535 ILE A CA 1
ATOM 4109 C C . ILE A 1 535 ? 3.914 25.825 29.626 1.00 88.06 535 ILE A C 1
ATOM 4111 O O . ILE A 1 535 ? 4.776 24.964 29.520 1.00 88.06 535 ILE A O 1
ATOM 4115 N N . LYS A 1 536 ? 3.913 26.686 30.651 1.00 85.44 536 LYS A N 1
ATOM 4116 C CA . LYS A 1 536 ? 4.986 26.720 31.662 1.00 85.44 536 LYS A CA 1
ATOM 4117 C C . LYS A 1 536 ? 5.081 25.465 32.530 1.00 85.44 536 LYS A C 1
ATOM 4119 O O . LYS A 1 536 ? 6.115 25.244 33.145 1.00 85.44 536 LYS A O 1
ATOM 4124 N N . MET A 1 537 ? 3.995 24.707 32.670 1.00 85.81 537 MET A N 1
ATOM 4125 C CA . MET A 1 537 ? 3.988 23.464 33.448 1.00 85.81 537 MET A CA 1
ATOM 4126 C C . MET A 1 537 ? 4.575 22.286 32.671 1.00 85.81 537 MET A C 1
ATOM 4128 O O . MET A 1 537 ? 4.923 21.281 33.283 1.00 85.81 537 MET A O 1
ATOM 4132 N N . VAL A 1 538 ? 4.646 22.384 31.342 1.00 88.00 538 VAL A N 1
ATOM 4133 C CA . VAL A 1 538 ? 5.053 21.273 30.473 1.00 88.00 538 VAL A CA 1
ATOM 4134 C C . VAL A 1 538 ? 6.388 21.488 29.780 1.00 88.00 538 VAL A C 1
ATOM 4136 O O . VAL A 1 538 ? 6.936 20.527 29.254 1.00 88.00 538 VAL A O 1
ATOM 4139 N N . ASP A 1 539 ? 6.889 22.715 29.797 1.00 86.06 539 ASP A N 1
ATOM 4140 C CA . ASP A 1 539 ? 8.140 23.139 29.181 1.00 86.06 539 ASP A CA 1
ATOM 4141 C C . ASP A 1 539 ? 8.851 24.083 30.167 1.00 86.06 539 ASP A C 1
ATOM 4143 O O . ASP A 1 539 ? 8.451 25.242 30.358 1.00 86.06 539 ASP A O 1
ATOM 4147 N N . ALA A 1 540 ? 9.833 23.536 30.889 1.00 79.69 540 ALA A N 1
ATOM 4148 C CA . ALA A 1 540 ? 10.606 24.264 31.891 1.00 79.69 540 ALA A CA 1
ATOM 4149 C C . ALA A 1 540 ? 11.748 25.091 31.269 1.00 79.69 540 ALA A C 1
ATOM 4151 O O . ALA A 1 540 ? 12.154 26.097 31.866 1.00 79.69 540 ALA A O 1
ATOM 4152 N N . ASP A 1 541 ? 12.223 24.716 30.076 1.00 78.44 541 ASP A N 1
ATOM 4153 C CA . ASP A 1 541 ? 13.255 25.418 29.312 1.00 78.44 541 ASP A CA 1
ATOM 4154 C C . ASP A 1 541 ? 12.870 25.543 27.824 1.00 78.44 541 ASP A C 1
ATOM 4156 O O . ASP A 1 541 ? 13.371 24.797 26.987 1.00 78.44 541 ASP A O 1
ATOM 4160 N N . PRO A 1 542 ? 12.100 26.580 27.443 1.00 72.06 542 PRO A N 1
ATOM 4161 C CA . PRO A 1 542 ? 11.645 26.762 26.062 1.00 72.06 542 PRO A CA 1
ATOM 4162 C C . PRO A 1 542 ? 12.776 27.077 25.066 1.00 72.06 542 PRO A C 1
ATOM 4164 O O . PRO A 1 542 ? 12.504 27.410 23.911 1.00 72.06 542 PRO A O 1
ATOM 4167 N N . SER A 1 543 ? 14.041 27.079 25.502 1.00 74.00 543 SER A N 1
ATOM 4168 C CA . SER A 1 543 ? 15.212 27.337 24.663 1.00 74.00 543 SER A CA 1
ATOM 4169 C C . SER A 1 543 ? 15.938 26.079 24.183 1.00 74.00 543 SER A C 1
ATOM 4171 O O . SER A 1 543 ? 16.848 26.200 23.358 1.00 74.00 543 SER A O 1
ATOM 4173 N N . ASP A 1 544 ? 15.536 24.894 24.644 1.00 74.19 544 ASP A N 1
ATOM 4174 C CA . ASP A 1 544 ? 16.154 23.610 24.287 1.00 74.19 544 ASP A CA 1
ATOM 4175 C C . ASP A 1 544 ? 15.738 23.067 22.904 1.00 74.19 544 ASP A C 1
ATOM 4177 O O . ASP A 1 544 ? 16.372 22.149 22.381 1.00 74.19 544 ASP A O 1
ATOM 4181 N N . GLY A 1 545 ? 14.740 23.694 22.274 1.00 71.06 545 GLY A N 1
ATOM 4182 C CA . GLY A 1 545 ? 14.221 23.333 20.955 1.00 71.06 545 GLY A CA 1
ATOM 4183 C C . GLY A 1 545 ? 12.918 22.528 20.981 1.00 71.06 545 GLY A C 1
ATOM 4184 O O . GLY A 1 545 ? 12.317 22.366 19.919 1.00 71.06 545 GLY A O 1
ATOM 4185 N N . ASP A 1 546 ? 12.438 22.099 22.152 1.00 80.81 546 ASP A N 1
ATOM 4186 C CA . ASP A 1 546 ? 11.160 21.400 22.357 1.00 80.81 546 ASP A CA 1
ATOM 4187 C C . ASP A 1 546 ? 10.066 22.375 22.824 1.00 80.81 546 ASP A C 1
ATOM 4189 O O . ASP A 1 546 ? 9.493 22.274 23.904 1.00 80.81 546 ASP A O 1
ATOM 4193 N N . THR A 1 547 ? 9.783 23.389 22.003 1.00 81.44 547 THR A N 1
ATOM 4194 C CA . THR A 1 547 ? 8.810 24.428 22.362 1.00 81.44 547 THR A CA 1
ATOM 4195 C C . THR A 1 547 ? 7.381 24.021 22.010 1.00 81.44 547 THR A C 1
ATOM 4197 O O . THR A 1 547 ? 7.085 23.633 20.878 1.00 81.44 547 THR A O 1
ATOM 4200 N N . VAL A 1 548 ? 6.450 24.238 22.942 1.00 85.88 548 VAL A N 1
ATOM 4201 C CA . VAL A 1 548 ? 5.009 24.098 22.677 1.00 85.88 548 VAL A CA 1
ATOM 4202 C C . VAL A 1 548 ? 4.551 25.090 21.606 1.00 85.88 548 VAL A C 1
ATOM 4204 O O . VAL A 1 548 ? 4.682 26.308 21.762 1.00 85.88 548 VAL A O 1
ATOM 4207 N N . VAL A 1 549 ? 3.900 24.576 20.565 1.00 84.88 549 VAL A N 1
ATOM 4208 C CA . VAL A 1 549 ? 3.213 25.370 19.542 1.00 84.88 549 VAL A CA 1
ATOM 4209 C C . VAL A 1 549 ? 1.713 25.094 19.656 1.00 84.88 549 VAL A C 1
ATOM 4211 O O . VAL A 1 549 ? 1.226 24.064 19.179 1.00 84.88 549 VAL A O 1
ATOM 4214 N N . PRO A 1 550 ? 0.942 25.985 20.311 1.00 80.94 550 PRO A N 1
ATOM 4215 C CA . PRO A 1 550 ? -0.500 25.825 20.376 1.00 80.94 550 PRO A CA 1
ATOM 4216 C C . PRO A 1 550 ? -1.097 25.798 18.963 1.00 80.94 550 PRO A C 1
ATOM 4218 O O . PRO A 1 550 ? -0.712 26.628 18.133 1.00 80.94 550 PRO A O 1
ATOM 4221 N N . PRO A 1 551 ? -2.043 24.886 18.683 1.00 83.12 551 PRO A N 1
ATOM 4222 C CA . PRO A 1 551 ? -2.684 24.817 17.376 1.00 83.12 551 PRO A CA 1
ATOM 4223 C C . PRO A 1 551 ? -3.415 26.124 17.053 1.00 83.12 551 PRO A C 1
ATOM 4225 O O . PRO A 1 551 ? -3.916 26.813 17.949 1.00 83.12 551 PRO A O 1
ATOM 4228 N N . VAL A 1 552 ? -3.502 26.460 15.766 1.00 89.38 552 VAL A N 1
ATOM 4229 C CA . VAL A 1 552 ? -4.308 27.590 15.292 1.00 89.38 552 VAL A CA 1
ATOM 4230 C C . VAL A 1 552 ? -5.777 27.159 15.249 1.00 89.38 552 VAL A C 1
ATOM 4232 O O . VAL A 1 552 ? -6.096 26.071 14.783 1.00 89.38 552 VAL A O 1
ATOM 4235 N N . ASN A 1 553 ? -6.671 28.007 15.770 1.00 91.69 553 ASN A N 1
ATOM 4236 C CA . ASN A 1 553 ? -8.125 27.792 15.822 1.00 91.69 553 ASN A CA 1
ATOM 4237 C C . ASN A 1 553 ? -8.588 26.427 16.395 1.00 91.69 553 ASN A C 1
ATOM 4239 O O . ASN A 1 553 ? -9.432 25.762 15.779 1.00 91.69 553 ASN A O 1
ATOM 4243 N N . PRO A 1 554 ? -8.118 25.989 17.579 1.00 92.94 554 PRO A N 1
ATOM 4244 C CA . PRO A 1 554 ? -8.641 24.774 18.195 1.00 92.94 554 PRO A CA 1
ATOM 4245 C C . PRO A 1 554 ? -10.103 24.965 18.621 1.00 92.94 554 PRO A C 1
ATOM 4247 O O . PRO A 1 554 ? -10.549 26.083 18.888 1.00 92.94 554 PRO A O 1
ATOM 4250 N N . ALA A 1 555 ? -10.846 23.865 18.697 1.00 94.00 555 ALA A N 1
ATOM 4251 C CA . ALA A 1 555 ? -12.243 23.819 19.123 1.00 94.00 555 ALA A CA 1
ATOM 4252 C C . ALA A 1 555 ? -12.445 22.837 20.291 1.00 94.00 555 ALA A C 1
ATOM 4254 O O . ALA A 1 555 ? -13.155 21.849 20.118 1.00 94.00 555 ALA A O 1
ATOM 4255 N N . PRO A 1 556 ? -11.849 23.087 21.476 1.00 96.06 556 PRO A N 1
ATOM 4256 C CA . PRO A 1 556 ? -12.038 22.205 22.620 1.00 96.06 556 PRO A CA 1
ATOM 4257 C C . PRO A 1 556 ? -13.514 22.176 23.033 1.00 96.06 556 PRO A C 1
ATOM 4259 O O . PRO A 1 556 ? -14.156 23.227 23.149 1.00 96.06 556 PRO A O 1
ATOM 4262 N N . LEU A 1 557 ? -14.060 20.977 23.237 1.00 96.12 557 LEU A N 1
ATOM 4263 C CA . LEU A 1 557 ? -15.491 20.767 23.463 1.00 96.12 557 LEU A CA 1
ATOM 4264 C C . LEU A 1 557 ? -15.861 20.886 24.949 1.00 96.12 557 LEU A C 1
ATOM 4266 O O . LEU A 1 557 ? -15.283 20.233 25.816 1.00 96.12 557 LEU A O 1
ATOM 4270 N N . ARG A 1 558 ? -16.863 21.721 25.241 1.00 95.62 558 ARG A N 1
ATOM 4271 C CA . ARG A 1 558 ? -17.523 21.841 26.553 1.00 95.62 558 ARG A CA 1
ATOM 4272 C C . ARG A 1 558 ? -18.792 20.998 26.623 1.00 95.62 558 ARG A C 1
ATOM 4274 O O . ARG A 1 558 ? -19.096 20.445 27.670 1.00 95.62 558 ARG A O 1
ATOM 4281 N N . ILE A 1 559 ? -19.552 20.946 25.533 1.00 96.19 559 ILE A N 1
ATOM 4282 C CA . ILE A 1 559 ? -20.693 20.041 25.364 1.00 96.19 559 ILE A CA 1
ATOM 4283 C C . ILE A 1 559 ? -20.431 19.236 24.107 1.00 96.19 559 ILE A C 1
ATOM 4285 O O . ILE A 1 559 ? -20.095 19.819 23.079 1.00 96.19 559 ILE A O 1
ATOM 4289 N N . VAL A 1 560 ? -20.603 17.923 24.200 1.00 96.62 560 VAL A N 1
ATOM 4290 C CA . VAL A 1 560 ? -20.343 16.985 23.112 1.00 96.62 560 VAL A CA 1
ATOM 4291 C C . VAL A 1 560 ? -21.669 16.569 22.484 1.00 96.62 560 VAL A C 1
ATOM 4293 O O . VAL A 1 560 ? -22.626 16.244 23.192 1.00 96.62 560 VAL A O 1
ATOM 4296 N N . TYR A 1 561 ? -21.744 16.611 21.156 1.00 97.44 561 TYR A N 1
ATOM 4297 C CA . TYR A 1 561 ? -22.912 16.128 20.427 1.00 97.44 561 TYR A CA 1
ATOM 4298 C C . TYR A 1 561 ? -22.877 14.607 20.247 1.00 97.44 561 TYR A C 1
ATOM 4300 O O . TYR A 1 561 ? -21.813 13.991 20.180 1.00 97.44 561 TYR A O 1
ATOM 4308 N N . ALA A 1 562 ? -24.062 14.000 20.189 1.00 96.19 562 ALA A N 1
ATOM 4309 C CA . ALA A 1 562 ? -24.260 12.555 20.141 1.00 96.19 562 ALA A CA 1
ATOM 4310 C C . ALA A 1 562 ? -23.680 11.925 18.872 1.00 96.19 562 ALA A C 1
ATOM 4312 O O . ALA A 1 562 ? -23.269 10.770 18.902 1.00 96.19 562 ALA A O 1
ATOM 4313 N N . GLY A 1 563 ? -23.615 12.688 17.784 1.00 95.12 563 GLY A N 1
ATOM 4314 C CA . GLY A 1 563 ? -22.971 12.252 16.559 1.00 95.12 563 GLY A CA 1
ATOM 4315 C C . GLY A 1 563 ? -22.658 13.402 15.617 1.00 95.12 563 GLY A C 1
ATOM 4316 O O . GLY A 1 563 ? -22.938 14.561 15.917 1.00 95.12 563 GLY A O 1
ATOM 4317 N N . GLY A 1 564 ? -22.052 13.082 14.481 1.00 94.81 564 GLY A N 1
ATOM 4318 C CA . GLY A 1 564 ? -21.564 14.053 13.504 1.00 94.81 564 GLY A CA 1
ATOM 4319 C C . GLY A 1 564 ? -21.467 13.461 12.101 1.00 94.81 564 GLY A C 1
ATOM 4320 O O . GLY A 1 564 ? -21.580 12.255 11.930 1.00 94.81 564 GLY A O 1
ATOM 4321 N N . ASP A 1 565 ? -21.248 14.309 11.110 1.00 95.81 565 ASP A N 1
ATOM 4322 C CA . ASP A 1 565 ? -20.814 13.945 9.769 1.00 95.81 565 ASP A CA 1
ATOM 4323 C C . ASP A 1 565 ? -19.320 14.295 9.663 1.00 95.81 565 ASP A C 1
ATOM 4325 O O . ASP A 1 565 ? -18.983 15.483 9.602 1.00 95.81 565 ASP A O 1
ATOM 4329 N N . PRO A 1 566 ? -18.416 13.298 9.681 1.00 96.19 566 PRO A N 1
ATOM 4330 C CA . PRO A 1 566 ? -16.978 13.530 9.772 1.00 96.19 566 PRO A CA 1
ATOM 4331 C C . PRO A 1 566 ? -16.336 14.042 8.475 1.00 96.19 566 PRO A C 1
ATOM 4333 O O . PRO A 1 566 ? -15.113 14.215 8.426 1.00 96.19 566 PRO A O 1
ATOM 4336 N N . HIS A 1 567 ? -17.119 14.298 7.422 1.00 95.12 567 HIS A N 1
ATOM 4337 C CA . HIS A 1 567 ? -16.627 14.983 6.232 1.00 95.12 567 HIS A CA 1
ATOM 4338 C C . HIS A 1 567 ? -16.096 16.377 6.585 1.00 95.12 567 HIS A C 1
ATOM 4340 O O . HIS A 1 567 ? -16.677 17.109 7.391 1.00 95.12 567 HIS A O 1
ATOM 4346 N N . LEU A 1 568 ? -14.986 16.764 5.959 1.00 93.44 568 LEU A N 1
ATOM 4347 C CA . LEU A 1 568 ? -14.387 18.075 6.178 1.00 93.44 568 LEU A CA 1
ATOM 4348 C C . LEU A 1 568 ? -15.179 19.149 5.430 1.00 93.44 568 LEU A C 1
ATOM 4350 O O . LEU A 1 568 ? -15.524 18.993 4.260 1.00 93.44 568 LEU A O 1
ATOM 4354 N N . ALA A 1 569 ? -15.460 20.267 6.099 1.00 91.69 569 ALA A N 1
ATOM 4355 C CA . ALA A 1 569 ? -16.234 21.369 5.524 1.00 91.69 569 ALA A CA 1
ATOM 4356 C C . ALA A 1 569 ? -15.437 22.222 4.516 1.00 91.69 569 ALA A C 1
ATOM 4358 O O . ALA A 1 569 ? -16.015 23.045 3.803 1.00 91.69 569 ALA A O 1
ATOM 4359 N N . GLN A 1 570 ? -14.114 22.064 4.479 1.00 92.06 570 GLN A N 1
ATOM 4360 C CA . GLN A 1 570 ? -13.197 22.801 3.614 1.00 92.06 570 GLN A CA 1
ATOM 4361 C C . GLN A 1 570 ? -11.884 22.031 3.435 1.00 92.06 570 GLN A C 1
ATOM 4363 O O . GLN A 1 570 ? -11.619 21.072 4.154 1.00 92.06 570 GLN A O 1
ATOM 4368 N N . ALA A 1 571 ? -11.057 22.470 2.481 1.00 84.56 571 ALA A N 1
ATOM 4369 C CA . ALA A 1 571 ? -9.760 21.858 2.213 1.00 84.56 571 ALA A CA 1
ATOM 4370 C C . ALA A 1 571 ? -8.861 21.858 3.462 1.00 84.56 571 ALA A C 1
ATOM 4372 O O . ALA A 1 571 ? -8.723 22.881 4.136 1.00 84.56 571 ALA A O 1
ATOM 4373 N N . LEU A 1 572 ? -8.253 20.702 3.725 1.00 84.38 572 LEU A N 1
ATOM 4374 C CA . LEU A 1 572 ? -7.430 20.429 4.897 1.00 84.38 572 LEU A CA 1
ATOM 4375 C C . LEU A 1 572 ? -6.121 21.238 4.885 1.00 84.38 572 LEU A C 1
ATOM 4377 O O . LEU A 1 572 ? -5.321 21.135 3.958 1.00 84.38 572 LEU A O 1
ATOM 4381 N N . ASP A 1 573 ? -5.891 21.987 5.962 1.00 84.69 573 ASP A N 1
ATOM 4382 C CA . ASP A 1 573 ? -4.613 22.587 6.349 1.00 84.69 573 ASP A CA 1
ATOM 4383 C C . ASP A 1 573 ? -4.298 22.147 7.790 1.00 84.69 573 ASP A C 1
ATOM 4385 O O . ASP A 1 573 ? -4.910 22.638 8.742 1.00 84.69 573 ASP A O 1
ATOM 4389 N N . PRO A 1 574 ? -3.339 21.232 7.993 1.00 79.00 574 PRO A N 1
ATOM 4390 C CA . PRO A 1 574 ? -3.016 20.713 9.318 1.00 79.00 574 PRO A CA 1
ATOM 4391 C C . PRO A 1 574 ? -2.516 21.765 10.311 1.00 79.00 574 PRO A C 1
ATOM 4393 O O . PRO A 1 574 ? -2.549 21.532 11.520 1.00 79.00 574 PRO A O 1
ATOM 4396 N N . SER A 1 575 ? -2.025 22.904 9.815 1.00 83.38 575 SER A N 1
ATOM 4397 C CA . SER A 1 575 ? -1.550 23.999 10.660 1.00 83.38 575 SER A CA 1
ATOM 4398 C C . SER A 1 575 ? -2.692 24.838 11.243 1.00 83.38 575 SER A C 1
ATOM 4400 O O . SER A 1 575 ? -2.490 25.524 12.247 1.00 83.38 575 SER A O 1
ATOM 4402 N N . ASP A 1 576 ? -3.898 24.736 10.671 1.00 90.06 576 ASP A N 1
ATOM 4403 C CA . ASP A 1 576 ? -5.107 25.433 11.101 1.00 90.06 576 ASP A CA 1
ATOM 4404 C C . ASP A 1 576 ? -6.253 24.446 11.350 1.00 90.06 576 ASP A C 1
ATOM 4406 O O . ASP A 1 576 ? -6.935 23.980 10.434 1.00 90.06 576 ASP A O 1
ATOM 4410 N N . PHE A 1 577 ? -6.536 24.182 12.629 1.00 92.88 577 PHE A N 1
ATOM 4411 C CA . PHE A 1 577 ? -7.598 23.259 13.032 1.00 92.88 577 PHE A CA 1
ATOM 4412 C C . PHE A 1 577 ? -8.986 23.754 12.618 1.00 92.88 577 PHE A C 1
ATOM 4414 O O . PHE A 1 577 ? -9.916 22.955 12.573 1.00 92.88 577 PHE A O 1
ATOM 4421 N N . GLY A 1 578 ? -9.153 25.035 12.277 1.00 92.62 578 GLY A N 1
ATOM 4422 C CA . GLY A 1 578 ? -10.384 25.554 11.683 1.00 92.62 578 GLY A CA 1
ATOM 4423 C C . GLY A 1 578 ? -10.725 24.902 10.341 1.00 92.62 578 GLY A C 1
ATOM 4424 O O . GLY A 1 578 ? -11.899 24.829 9.988 1.00 92.62 578 GLY A O 1
ATOM 4425 N N . THR A 1 579 ? -9.730 24.373 9.624 1.00 91.75 579 THR A N 1
ATOM 4426 C CA . THR A 1 579 ? -9.940 23.633 8.372 1.00 91.75 579 THR A CA 1
ATOM 4427 C C . THR A 1 579 ? -10.389 22.188 8.576 1.00 91.75 579 THR A C 1
ATOM 4429 O O . THR A 1 579 ? -10.920 21.574 7.659 1.00 91.75 579 THR A O 1
ATOM 4432 N N . LEU A 1 580 ? -10.239 21.666 9.795 1.00 93.12 580 LEU A N 1
ATOM 4433 C CA . LEU A 1 580 ? -10.569 20.290 10.169 1.00 93.12 580 LEU A CA 1
ATOM 4434 C C . LEU A 1 580 ? -11.999 20.156 10.722 1.00 93.12 580 LEU A C 1
ATOM 4436 O O . LEU A 1 580 ? -12.354 19.143 11.325 1.00 93.12 580 LEU A O 1
ATOM 4440 N N . ARG A 1 581 ? -12.821 21.198 10.541 1.00 95.25 581 ARG A N 1
ATOM 4441 C CA . ARG A 1 581 ? -14.210 21.231 10.998 1.00 95.25 581 ARG A CA 1
ATOM 4442 C C . ARG A 1 581 ? -15.082 20.301 10.173 1.00 95.25 581 ARG A C 1
ATOM 4444 O O . ARG A 1 581 ? -14.949 20.213 8.953 1.00 95.25 581 ARG A O 1
ATOM 4451 N N . TRP A 1 582 ? -16.007 19.662 10.868 1.00 95.44 582 TRP A N 1
ATOM 4452 C CA . TRP A 1 582 ? -16.971 18.740 10.291 1.00 95.44 582 TRP A CA 1
ATOM 4453 C C . TRP A 1 582 ? -18.158 19.495 9.685 1.00 95.44 582 TRP A C 1
ATOM 4455 O O . TRP A 1 582 ? -18.458 20.621 10.094 1.00 95.44 582 TRP A O 1
ATOM 4465 N N . VAL A 1 583 ? -18.853 18.889 8.718 1.00 88.31 583 VAL A N 1
ATOM 4466 C CA . VAL A 1 583 ? -20.003 19.519 8.030 1.00 88.31 583 VAL A CA 1
ATOM 4467 C C . VAL A 1 583 ? -21.179 19.802 8.987 1.00 88.31 583 VAL A C 1
ATOM 4469 O O . VAL A 1 583 ? -21.974 20.713 8.746 1.00 88.31 583 VAL A O 1
ATOM 4472 N N . GLY A 1 584 ? -21.282 19.074 10.100 1.00 82.00 584 GLY A N 1
ATOM 4473 C CA . GLY A 1 584 ? -22.348 19.198 11.101 1.00 82.00 584 GLY A CA 1
ATOM 4474 C C . GLY A 1 584 ? -22.838 17.818 11.528 1.00 82.00 584 GLY A C 1
ATOM 4475 O O . GLY A 1 584 ? -22.095 16.862 11.386 1.00 82.00 584 GLY A O 1
ATOM 4476 N N . GLY A 1 585 ? -24.064 17.679 12.044 1.00 83.88 585 GLY A N 1
ATOM 4477 C CA . GLY A 1 585 ? -24.645 16.355 12.307 1.00 83.88 585 GLY A CA 1
ATOM 4478 C C . GLY A 1 585 ? -25.673 16.317 13.433 1.00 83.88 585 GLY A C 1
ATOM 4479 O O . GLY A 1 585 ? -26.466 17.248 13.599 1.00 83.88 585 GLY A O 1
ATOM 4480 N N . ASP A 1 586 ? -25.689 15.211 14.175 1.00 89.12 586 ASP A N 1
ATOM 4481 C CA . ASP A 1 586 ? -26.646 14.955 15.248 1.00 89.12 586 ASP A CA 1
ATOM 4482 C C . ASP A 1 586 ? -26.327 15.767 16.507 1.00 89.12 586 ASP A C 1
ATOM 4484 O O . ASP A 1 586 ? -25.620 15.324 17.408 1.00 89.12 586 ASP A O 1
ATOM 4488 N N . THR A 1 587 ? -26.933 16.948 16.598 1.00 93.12 587 THR A N 1
ATOM 4489 C CA . THR A 1 587 ? -26.744 17.877 17.717 1.00 93.12 587 THR A CA 1
ATOM 4490 C C . THR A 1 587 ? -27.465 17.469 19.007 1.00 93.12 587 THR A C 1
ATOM 4492 O O . THR A 1 587 ? -27.604 18.301 19.910 1.00 93.12 587 THR A O 1
ATOM 4495 N N . ARG A 1 588 ? -28.016 16.249 19.110 1.00 95.50 588 ARG A N 1
ATOM 4496 C CA . ARG A 1 588 ? -28.520 15.743 20.396 1.00 95.50 588 ARG A CA 1
ATOM 4497 C C . ARG A 1 588 ? -27.374 15.699 21.400 1.00 95.50 588 ARG A C 1
ATOM 4499 O O . ARG A 1 588 ? -26.225 15.496 21.035 1.00 95.50 588 ARG A O 1
ATOM 4506 N N . ILE A 1 589 ? -27.695 15.878 22.673 1.00 96.50 589 ILE A N 1
ATOM 4507 C CA . ILE A 1 589 ? -26.719 15.808 23.758 1.00 96.50 589 ILE A CA 1
ATOM 4508 C C . ILE A 1 589 ? -27.102 14.610 24.606 1.00 96.50 589 ILE A C 1
ATOM 4510 O O . ILE A 1 589 ? -28.197 14.572 25.172 1.00 96.50 589 ILE A O 1
ATOM 4514 N N . THR A 1 590 ? -26.216 13.622 24.663 1.00 97.12 590 THR A N 1
ATOM 4515 C CA . THR A 1 590 ? -26.420 12.437 25.493 1.00 97.12 590 THR A CA 1
ATOM 4516 C C . THR A 1 590 ? -25.396 12.398 26.613 1.00 97.12 590 THR A C 1
ATOM 4518 O O . THR A 1 590 ? -24.242 12.824 26.462 1.00 97.12 590 THR A O 1
ATOM 4521 N N . THR A 1 591 ? -25.832 11.891 27.762 1.00 98.00 591 THR A N 1
ATOM 4522 C CA . THR A 1 591 ? -24.947 11.641 28.900 1.00 98.00 591 THR A CA 1
ATOM 4523 C C . THR A 1 591 ? -23.864 10.639 28.501 1.00 98.00 591 THR A C 1
ATOM 4525 O O . THR A 1 591 ? -22.708 10.826 28.856 1.00 98.00 591 THR A O 1
ATOM 4528 N N . GLU A 1 592 ? -24.210 9.628 27.700 1.00 97.81 592 GLU A N 1
ATOM 4529 C CA . GLU A 1 592 ? -23.287 8.572 27.272 1.00 97.81 592 GLU A CA 1
ATOM 4530 C C . GLU A 1 592 ? -22.159 9.079 26.360 1.00 97.81 592 GLU A C 1
ATOM 4532 O O . GLU A 1 592 ? -20.994 8.793 26.626 1.00 97.81 592 GLU A O 1
ATOM 4537 N N . ALA A 1 593 ? -22.467 9.893 25.340 1.00 97.62 593 ALA A N 1
ATOM 4538 C CA . ALA A 1 593 ? -21.444 10.471 24.461 1.00 97.62 593 ALA A CA 1
ATOM 4539 C C . ALA A 1 593 ? -20.478 11.371 25.241 1.00 97.62 593 ALA A C 1
ATOM 4541 O O . ALA A 1 593 ? -19.262 11.308 25.058 1.00 97.62 593 ALA A O 1
ATOM 4542 N N . THR A 1 594 ? -21.021 12.178 26.157 1.00 98.00 594 THR A N 1
ATOM 4543 C CA . THR A 1 594 ? -20.220 13.052 27.022 1.00 98.00 594 THR A CA 1
ATOM 4544 C C . THR A 1 594 ? -19.340 12.232 27.960 1.00 98.00 594 THR A C 1
ATOM 4546 O O . THR A 1 594 ? -18.149 12.497 28.068 1.00 98.00 594 THR A O 1
ATOM 4549 N N . ALA A 1 595 ? -19.900 11.207 28.601 1.00 98.50 595 ALA A N 1
ATOM 4550 C CA . ALA A 1 595 ? -19.176 10.357 29.532 1.00 98.50 595 ALA A CA 1
ATOM 4551 C C . ALA A 1 595 ? -18.006 9.623 28.870 1.00 98.50 595 ALA A C 1
ATOM 4553 O O . ALA A 1 595 ? -16.885 9.708 29.363 1.00 98.50 595 ALA A O 1
ATOM 4554 N N . TRP A 1 596 ? -18.230 8.950 27.738 1.00 98.44 596 TRP A N 1
ATOM 4555 C CA . TRP A 1 596 ? -17.151 8.238 27.050 1.00 98.44 596 TRP A CA 1
ATOM 4556 C C . TRP A 1 596 ? -16.075 9.177 26.502 1.00 98.44 596 TRP A C 1
ATOM 4558 O O . TRP A 1 596 ? -14.899 8.810 26.506 1.00 98.44 596 TRP A O 1
ATOM 4568 N N . THR A 1 597 ? -16.451 10.396 26.100 1.00 98.56 597 THR A N 1
ATOM 4569 C CA . THR A 1 597 ? -15.482 11.439 25.728 1.00 98.56 597 THR A CA 1
ATOM 4570 C C . THR A 1 597 ? -14.625 11.848 26.928 1.00 98.56 597 THR A C 1
ATOM 4572 O O . THR A 1 597 ? -13.405 11.872 26.803 1.00 98.56 597 THR A O 1
ATOM 4575 N N . ILE A 1 598 ? -15.231 12.079 28.102 1.00 98.69 598 ILE A N 1
ATOM 4576 C CA . ILE A 1 598 ? -14.501 12.395 29.342 1.00 98.69 598 ILE A CA 1
ATOM 4577 C C . ILE A 1 598 ? -13.494 11.296 29.675 1.00 98.69 598 ILE A C 1
ATOM 4579 O O . ILE A 1 598 ? -12.330 11.598 29.924 1.00 98.69 598 ILE A O 1
ATOM 4583 N N . VAL A 1 599 ? -13.934 10.033 29.676 1.00 98.19 599 VAL A N 1
ATOM 4584 C CA . VAL A 1 599 ? -13.049 8.886 29.939 1.00 98.19 599 VAL A CA 1
ATOM 4585 C C . VAL A 1 599 ? -11.874 8.938 28.972 1.00 98.19 599 VAL A C 1
ATOM 4587 O O . VAL A 1 599 ? -10.728 8.923 29.400 1.00 98.19 599 VAL A O 1
ATOM 4590 N N . LYS A 1 600 ? -12.137 9.142 27.678 1.00 97.50 600 LYS A N 1
ATOM 4591 C CA . LYS A 1 600 ? -11.082 9.144 26.667 1.00 97.50 600 LYS A CA 1
ATOM 4592 C C . LYS A 1 600 ? -10.071 10.267 26.822 1.00 97.50 600 LYS A C 1
ATOM 4594 O O . LYS A 1 600 ? -8.871 10.049 26.639 1.00 97.50 600 LYS A O 1
ATOM 4599 N N . GLU A 1 601 ? -10.550 11.460 27.143 1.00 98.19 601 GLU A N 1
ATOM 4600 C CA . GLU A 1 601 ? -9.704 12.606 27.456 1.00 98.19 601 GLU A CA 1
ATOM 4601 C C . GLU A 1 601 ? -8.826 12.308 28.684 1.00 98.19 601 GLU A C 1
ATOM 4603 O O . GLU A 1 601 ? -7.620 12.554 28.652 1.00 98.19 601 GLU A O 1
ATOM 4608 N N . LEU A 1 602 ? -9.381 11.703 29.738 1.00 97.75 602 LEU A N 1
ATOM 4609 C CA . LEU A 1 602 ? -8.626 11.325 30.937 1.00 97.75 602 LEU A CA 1
ATOM 4610 C C . LEU A 1 602 ? -7.603 10.208 30.671 1.00 97.75 602 LEU A C 1
ATOM 4612 O O . LEU A 1 602 ? -6.468 10.316 31.137 1.00 97.75 602 LEU A O 1
ATOM 4616 N N . GLU A 1 603 ? -7.947 9.182 29.888 1.00 96.12 603 GLU A N 1
ATOM 4617 C CA . GLU A 1 603 ? -7.018 8.114 29.487 1.00 96.12 603 GLU A CA 1
ATOM 4618 C C . GLU A 1 603 ? -5.817 8.670 28.711 1.00 96.12 603 GLU A C 1
ATOM 4620 O O . GLU A 1 603 ? -4.666 8.381 29.039 1.00 96.12 603 GLU A O 1
ATOM 4625 N N . TRP A 1 604 ? -6.046 9.555 27.737 1.00 95.69 604 TRP A N 1
ATOM 4626 C CA . TRP A 1 604 ? -4.943 10.200 27.017 1.00 95.69 604 TRP A CA 1
ATOM 4627 C C . TRP A 1 604 ? -4.192 11.235 27.850 1.00 95.69 604 TRP A C 1
ATOM 4629 O O . TRP A 1 604 ? -3.001 11.452 27.626 1.00 95.69 604 TRP A O 1
ATOM 4639 N N . ALA A 1 605 ? -4.843 11.873 28.825 1.00 96.00 605 ALA A N 1
ATOM 4640 C CA . ALA A 1 605 ? -4.133 12.693 29.795 1.00 96.00 605 ALA A CA 1
ATOM 4641 C C . ALA A 1 605 ? -3.154 11.826 30.604 1.00 96.00 605 ALA A C 1
ATOM 4643 O O . ALA A 1 605 ? -1.990 12.211 30.733 1.00 96.00 605 ALA A O 1
ATOM 4644 N N . LYS A 1 606 ? -3.573 10.651 31.093 1.00 94.94 606 LYS A N 1
ATOM 4645 C CA . LYS A 1 606 ? -2.680 9.684 31.758 1.00 94.94 606 LYS A CA 1
ATOM 4646 C C . LYS A 1 606 ? -1.524 9.283 30.834 1.00 94.94 606 LYS A C 1
ATOM 4648 O O . LYS A 1 606 ? -0.373 9.416 31.240 1.00 94.94 606 LYS A O 1
ATOM 4653 N N . GLN A 1 607 ? -1.815 8.951 29.577 1.00 94.31 607 GLN A N 1
ATOM 4654 C CA . GLN A 1 607 ? -0.796 8.561 28.599 1.00 94.31 607 GLN A CA 1
ATOM 4655 C C . GLN A 1 607 ? 0.247 9.653 28.338 1.00 94.31 607 GLN A C 1
ATOM 4657 O O . GLN A 1 607 ? 1.443 9.436 28.499 1.00 94.31 607 GLN A O 1
ATOM 4662 N N . PHE A 1 608 ? -0.184 10.882 28.041 1.00 93.62 608 PHE A N 1
ATOM 4663 C CA . PHE A 1 608 ? 0.725 12.020 27.838 1.00 93.62 608 PHE A CA 1
ATOM 4664 C C . PHE A 1 608 ? 1.455 12.475 29.112 1.00 93.62 608 PHE A C 1
ATOM 4666 O O . PHE A 1 608 ? 2.137 13.503 29.101 1.00 93.62 608 PHE A O 1
ATOM 4673 N N . HIS A 1 609 ? 1.280 11.765 30.226 1.00 92.31 609 HIS A N 1
ATOM 4674 C CA . HIS A 1 609 ? 1.992 11.996 31.472 1.00 92.31 609 HIS A CA 1
ATOM 4675 C C . HIS A 1 609 ? 3.068 10.947 31.780 1.00 92.31 609 HIS A C 1
ATOM 4677 O O . HIS A 1 609 ? 3.813 11.147 32.734 1.00 92.31 609 HIS A O 1
ATOM 4683 N N . VAL A 1 610 ? 3.185 9.877 30.991 1.00 92.00 610 VAL A N 1
ATOM 4684 C CA . VAL A 1 610 ? 4.214 8.843 31.166 1.00 92.00 610 VAL A CA 1
ATOM 4685 C C . VAL A 1 610 ? 5.605 9.454 30.949 1.00 92.00 610 VAL A C 1
ATOM 4687 O O . VAL A 1 610 ? 5.968 9.810 29.825 1.00 92.00 610 VAL A O 1
ATOM 4690 N N . ASP A 1 611 ? 6.403 9.568 32.019 1.00 90.75 611 ASP A N 1
ATOM 4691 C CA . ASP A 1 611 ? 7.678 10.308 32.003 1.00 90.75 611 ASP A CA 1
ATOM 4692 C C . ASP A 1 611 ? 8.712 9.653 31.069 1.00 90.75 611 ASP A C 1
ATOM 4694 O O . ASP A 1 611 ? 9.511 10.343 30.439 1.00 90.75 611 ASP A O 1
ATOM 4698 N N . ASN A 1 612 ? 8.706 8.321 30.960 1.00 87.44 612 ASN A N 1
ATOM 4699 C CA . ASN A 1 612 ? 9.653 7.593 30.109 1.00 87.44 612 ASN A CA 1
ATOM 4700 C C . ASN A 1 612 ? 9.322 7.691 28.612 1.00 87.44 612 ASN A C 1
ATOM 4702 O O . ASN A 1 612 ? 10.225 7.534 27.796 1.00 87.44 612 ASN A O 1
ATOM 4706 N N . HIS A 1 613 ? 8.059 7.949 28.265 1.00 88.75 613 HIS A N 1
ATOM 4707 C CA . HIS A 1 613 ? 7.587 8.009 26.880 1.00 88.75 613 HIS A CA 1
ATOM 4708 C C . HIS A 1 613 ? 7.577 9.457 26.377 1.00 88.75 613 HIS A C 1
ATOM 4710 O O . HIS A 1 613 ? 8.112 9.762 25.314 1.00 88.75 613 HIS A O 1
ATOM 4716 N N . PHE A 1 614 ? 7.026 10.379 27.171 1.00 90.75 614 PHE A N 1
ATOM 4717 C CA . PHE A 1 614 ? 6.861 11.782 26.785 1.00 90.75 614 PHE A CA 1
ATOM 4718 C C . PHE A 1 614 ? 7.732 12.744 27.579 1.00 90.75 614 PHE A C 1
ATOM 4720 O O . PHE A 1 614 ? 7.505 13.943 27.474 1.00 90.75 614 PHE A O 1
ATOM 4727 N N . GLY A 1 615 ? 8.704 12.264 28.355 1.00 88.94 615 GLY A N 1
ATOM 4728 C CA . GLY A 1 615 ? 9.646 13.101 29.097 1.00 88.94 615 GLY A CA 1
ATOM 4729 C C . GLY A 1 615 ? 9.036 13.820 30.306 1.00 88.94 615 GLY A C 1
ATOM 4730 O O . GLY A 1 615 ? 7.821 13.949 30.460 1.00 88.94 615 GLY A O 1
ATOM 4731 N N . THR A 1 616 ? 9.902 14.347 31.169 1.00 90.50 616 THR A N 1
ATOM 4732 C CA . THR A 1 616 ? 9.521 15.307 32.218 1.00 90.50 616 THR A CA 1
ATOM 4733 C C . THR A 1 616 ? 9.524 16.738 31.655 1.00 90.50 616 THR A C 1
ATOM 4735 O O . THR A 1 616 ? 10.034 16.957 30.560 1.00 90.50 616 THR A O 1
ATOM 4738 N N . PRO A 1 617 ? 9.008 17.759 32.370 1.00 88.31 617 PRO A N 1
ATOM 4739 C CA . PRO A 1 617 ? 9.066 19.149 31.895 1.00 88.31 617 PRO A CA 1
ATOM 4740 C C . PRO A 1 617 ? 10.476 19.701 31.625 1.00 88.31 617 PRO A C 1
ATOM 4742 O O . PRO A 1 617 ? 10.593 20.699 30.923 1.00 88.31 617 PRO A O 1
ATOM 4745 N N . ASP A 1 618 ? 11.515 19.074 32.187 1.00 86.44 618 ASP A N 1
ATOM 4746 C CA . ASP A 1 618 ? 12.928 19.412 31.958 1.00 86.44 618 ASP A CA 1
ATOM 4747 C C . ASP A 1 618 ? 13.563 18.583 30.816 1.00 86.44 618 ASP A C 1
ATOM 4749 O O . ASP A 1 618 ? 14.766 18.690 30.567 1.00 86.44 618 ASP A O 1
ATOM 4753 N N . ALA A 1 619 ? 12.803 17.684 30.180 1.00 87.12 619 ALA A N 1
ATOM 4754 C CA . ALA A 1 619 ? 13.289 16.832 29.101 1.00 87.12 619 ALA A CA 1
ATOM 4755 C C . ALA A 1 619 ? 13.193 17.549 27.740 1.00 87.12 619 ALA A C 1
ATOM 4757 O O . ALA A 1 619 ? 12.165 18.169 27.471 1.00 87.12 619 ALA A O 1
ATOM 4758 N N . PRO A 1 620 ? 14.191 17.377 26.847 1.00 87.06 620 PRO A N 1
ATOM 4759 C CA . PRO A 1 620 ? 14.273 18.083 25.562 1.00 87.06 620 PRO A CA 1
ATOM 4760 C C . PRO A 1 620 ? 13.413 17.443 24.454 1.00 87.06 620 PRO A C 1
ATOM 4762 O O . PRO A 1 620 ? 13.800 17.430 23.285 1.00 87.06 620 PRO A O 1
ATOM 4765 N N . PHE A 1 621 ? 12.302 16.807 24.824 1.00 88.69 621 PHE A N 1
ATOM 4766 C CA . PHE A 1 621 ? 11.339 16.184 23.914 1.00 88.69 621 PHE A CA 1
ATOM 4767 C C . PHE A 1 621 ? 9.982 16.008 24.613 1.00 88.69 621 PHE A C 1
ATOM 4769 O O . PHE A 1 621 ? 9.923 15.817 25.830 1.00 88.69 621 PHE A O 1
ATOM 4776 N N . GLY A 1 622 ? 8.893 16.017 23.837 1.00 88.81 622 GLY A N 1
ATOM 4777 C CA . GLY A 1 622 ? 7.543 15.680 24.300 1.00 88.81 622 GLY A CA 1
ATOM 4778 C C . GLY A 1 622 ? 6.719 16.842 24.871 1.00 88.81 622 GLY A C 1
ATOM 4779 O O . GLY A 1 622 ? 5.573 16.621 25.273 1.00 88.81 622 GLY A O 1
ATOM 4780 N N . ALA A 1 623 ? 7.218 18.083 24.886 1.00 91.00 623 ALA A N 1
ATOM 4781 C CA . ALA A 1 623 ? 6.502 19.244 25.430 1.00 91.00 623 ALA A CA 1
ATOM 4782 C C . ALA A 1 623 ? 5.135 19.463 24.774 1.00 91.00 623 ALA A C 1
ATOM 4784 O O . ALA A 1 623 ? 4.159 19.776 25.463 1.00 91.00 623 ALA A O 1
ATOM 4785 N N . GLN A 1 624 ? 5.026 19.253 23.459 1.00 90.38 624 GLN A N 1
ATOM 4786 C CA . GLN A 1 624 ? 3.759 19.383 22.738 1.00 90.38 624 GLN A CA 1
ATOM 4787 C C . GLN A 1 624 ? 2.726 18.343 23.199 1.00 90.38 624 GLN A C 1
ATOM 4789 O O . GLN A 1 624 ? 1.584 18.695 23.491 1.00 90.38 624 GLN A O 1
ATOM 4794 N N . GLN A 1 625 ? 3.114 17.072 23.302 1.00 91.94 625 GLN A N 1
ATOM 4795 C CA . GLN A 1 625 ? 2.271 15.975 23.792 1.00 91.94 625 GLN A CA 1
ATOM 4796 C C . GLN A 1 625 ? 1.850 16.239 25.234 1.00 91.94 625 GLN A C 1
ATOM 4798 O O . GLN A 1 625 ? 0.667 16.178 25.578 1.00 91.94 625 GLN A O 1
ATOM 4803 N N . ARG A 1 626 ? 2.804 16.670 26.063 1.00 92.69 626 ARG A N 1
ATOM 4804 C CA . ARG A 1 626 ? 2.538 17.108 27.426 1.00 92.69 626 ARG A CA 1
ATOM 4805 C C . ARG A 1 626 ? 1.525 18.261 27.453 1.00 92.69 626 ARG A C 1
ATOM 4807 O O . ARG A 1 626 ? 0.615 18.229 28.282 1.00 92.69 626 ARG A O 1
ATOM 4814 N N . PHE A 1 627 ? 1.624 19.261 26.581 1.00 93.19 627 PHE A N 1
ATOM 4815 C CA . PHE A 1 627 ? 0.642 20.349 26.491 1.00 93.19 627 PHE A CA 1
ATOM 4816 C C . PHE A 1 627 ? -0.751 19.842 26.098 1.00 93.19 627 PHE A C 1
ATOM 4818 O O . PHE A 1 627 ? -1.744 20.225 26.720 1.00 93.19 627 PHE A O 1
ATOM 4825 N N . VAL A 1 628 ? -0.832 18.945 25.112 1.00 92.69 628 VAL A N 1
ATOM 4826 C CA . VAL A 1 628 ? -2.093 18.302 24.715 1.00 92.69 628 VAL A CA 1
ATOM 4827 C C . VAL A 1 628 ? -2.705 17.560 25.905 1.00 92.69 628 VAL A C 1
ATOM 4829 O O . VAL A 1 628 ? -3.883 17.760 26.185 1.00 92.69 628 VAL A O 1
ATOM 4832 N N . GLY A 1 629 ? -1.914 16.817 26.683 1.00 94.50 629 GLY A N 1
ATOM 4833 C CA . GLY A 1 629 ? -2.379 16.176 27.919 1.00 94.50 629 GLY A CA 1
ATOM 4834 C C . GLY A 1 629 ? -2.980 17.155 28.937 1.00 94.50 629 GLY A C 1
ATOM 4835 O O . GLY A 1 629 ? -4.006 16.856 29.539 1.00 94.50 629 GLY A O 1
ATOM 4836 N N . MET A 1 630 ? -2.431 18.370 29.078 1.00 94.19 630 MET A N 1
ATOM 4837 C CA . MET A 1 630 ? -3.030 19.412 29.935 1.00 94.19 630 MET A CA 1
ATOM 4838 C C . MET A 1 630 ? -4.398 19.880 29.423 1.00 94.19 630 MET A C 1
ATOM 4840 O O . MET A 1 630 ? -5.289 20.165 30.224 1.00 94.19 630 MET A O 1
ATOM 4844 N N . MET A 1 631 ? -4.579 19.956 28.102 1.00 93.94 631 MET A N 1
ATOM 4845 C CA . MET A 1 631 ? -5.878 20.261 27.497 1.00 93.94 631 MET A CA 1
ATOM 4846 C C . MET A 1 631 ? -6.874 19.120 27.723 1.00 93.94 631 MET A C 1
ATOM 4848 O O . MET A 1 631 ? -8.006 19.383 28.129 1.00 93.94 631 MET A O 1
ATOM 4852 N N . MET A 1 632 ? -6.438 17.868 27.556 1.00 95.62 632 MET A N 1
ATOM 4853 C CA . MET A 1 632 ? -7.250 16.676 27.826 1.00 95.62 632 MET A CA 1
ATOM 4854 C C . MET A 1 632 ? -7.610 16.534 29.311 1.00 95.62 632 MET A C 1
ATOM 4856 O O . MET A 1 632 ? -8.683 16.062 29.641 1.00 95.62 632 MET A O 1
ATOM 4860 N N . ALA A 1 633 ? -6.788 17.039 30.232 1.00 96.31 633 ALA A N 1
ATOM 4861 C CA . ALA A 1 633 ? -7.138 17.118 31.650 1.00 96.31 633 ALA A CA 1
ATOM 4862 C C . ALA A 1 633 ? -8.050 18.313 31.995 1.00 96.31 633 ALA A C 1
ATOM 4864 O O . ALA A 1 633 ? -8.579 18.386 33.106 1.00 96.31 633 ALA A O 1
ATOM 4865 N N . LEU A 1 634 ? -8.231 19.284 31.097 1.00 95.50 634 LEU A N 1
ATOM 4866 C CA . LEU A 1 634 ? -9.071 20.463 31.325 1.00 95.50 634 LEU A CA 1
ATOM 4867 C C . LEU A 1 634 ? -10.497 20.277 30.799 1.00 95.50 634 LEU A C 1
ATOM 4869 O O . LEU A 1 634 ? -11.453 20.664 31.476 1.00 95.50 634 LEU A O 1
ATOM 4873 N N . MET A 1 635 ? -10.640 19.723 29.596 1.00 97.00 635 MET A N 1
ATOM 4874 C CA . MET A 1 635 ? -11.938 19.544 28.936 1.00 97.00 635 MET A CA 1
ATOM 4875 C C . MET A 1 635 ? -12.951 18.757 29.790 1.00 97.00 635 MET A C 1
ATOM 4877 O O . MET A 1 635 ? -14.063 19.274 29.956 1.00 97.00 635 MET A O 1
ATOM 4881 N N . PRO A 1 636 ? -12.571 17.676 30.504 1.00 98.38 636 PRO A N 1
ATOM 4882 C CA . PRO A 1 636 ? -13.478 16.955 31.391 1.00 98.38 636 PRO A CA 1
ATOM 4883 C C . PRO A 1 636 ? -14.076 17.824 32.491 1.00 98.38 636 PRO A C 1
ATOM 4885 O O . PRO A 1 636 ? -15.257 17.710 32.812 1.00 98.38 636 PRO A O 1
ATOM 4888 N N . LYS A 1 637 ? -13.294 18.754 33.057 1.00 97.50 637 LYS A N 1
ATOM 4889 C CA . LYS A 1 637 ? -13.781 19.676 34.098 1.00 97.50 637 LYS A CA 1
ATOM 4890 C C . LYS A 1 637 ? -14.902 20.557 33.560 1.00 97.50 637 LYS A C 1
ATOM 4892 O O . LYS A 1 637 ? -15.867 20.842 34.267 1.00 97.50 637 LYS A O 1
ATOM 4897 N N . MET A 1 638 ? -14.767 21.008 32.315 1.00 97.44 638 MET A N 1
ATOM 4898 C CA . MET A 1 638 ? -15.758 21.862 31.661 1.00 97.44 638 MET A CA 1
ATOM 4899 C C . MET A 1 638 ? -16.996 21.067 31.244 1.00 97.44 638 MET A C 1
ATOM 4901 O O . MET A 1 638 ? -18.109 21.570 31.402 1.00 97.44 638 MET A O 1
ATOM 4905 N N . GLN A 1 639 ? -16.808 19.831 30.785 1.00 98.19 639 GLN A N 1
ATOM 4906 C CA . GLN A 1 639 ? -17.881 18.913 30.406 1.00 98.19 639 GLN A CA 1
ATOM 4907 C C . GLN A 1 639 ? -18.705 18.459 31.616 1.00 98.19 639 GLN A C 1
ATOM 4909 O O . GLN A 1 639 ? -19.927 18.585 31.596 1.00 98.19 639 GLN A O 1
ATOM 4914 N N . VAL A 1 640 ? -18.067 18.049 32.718 1.00 98.25 640 VAL A N 1
ATOM 4915 C CA . VAL A 1 640 ? -18.766 17.700 33.971 1.00 98.25 640 VAL A CA 1
ATOM 4916 C C . VAL A 1 640 ? -19.510 18.902 34.536 1.00 98.25 640 VAL A C 1
ATOM 4918 O O . VAL A 1 640 ? -20.664 18.780 34.943 1.00 98.25 640 VAL A O 1
ATOM 4921 N N . LYS A 1 641 ? -18.899 20.092 34.509 1.00 97.38 641 LYS A N 1
ATOM 4922 C CA . LYS A 1 641 ? -19.583 21.316 34.932 1.00 97.38 641 LYS A CA 1
ATOM 4923 C C . LYS A 1 641 ? -20.828 21.590 34.084 1.00 97.38 641 LYS A C 1
ATOM 4925 O O . LYS A 1 641 ? -21.877 21.885 34.647 1.00 97.38 641 LYS A O 1
ATOM 4930 N N . ALA A 1 642 ? -20.734 21.457 32.760 1.00 97.44 642 ALA A N 1
ATOM 4931 C CA . ALA A 1 642 ? -21.883 21.603 31.868 1.00 97.44 642 ALA A CA 1
ATOM 4932 C C . ALA A 1 642 ? -22.970 20.556 32.161 1.00 97.44 642 ALA A C 1
ATOM 4934 O O . ALA A 1 642 ? -24.140 20.911 32.263 1.00 97.44 642 ALA A O 1
ATOM 4935 N N . TRP A 1 643 ? -22.587 19.296 32.375 1.00 97.56 643 TRP A N 1
ATOM 4936 C CA . TRP A 1 643 ? -23.505 18.218 32.748 1.00 97.56 643 TRP A CA 1
ATOM 4937 C C . TRP A 1 643 ? -24.238 18.494 34.069 1.00 97.56 643 TRP A C 1
ATOM 4939 O O . TRP A 1 643 ? -25.443 18.274 34.164 1.00 97.56 643 TRP A O 1
ATOM 4949 N N . MET A 1 644 ? -23.550 19.045 35.074 1.00 96.62 644 MET A N 1
ATOM 4950 C CA . MET A 1 644 ? -24.155 19.398 36.364 1.00 96.62 644 MET A CA 1
ATOM 4951 C C . MET A 1 644 ? -25.049 20.645 36.292 1.00 96.62 644 MET A C 1
ATOM 4953 O O . MET A 1 644 ? -26.109 20.682 36.919 1.00 96.62 644 MET A O 1
ATOM 4957 N N . GLU A 1 645 ? -24.614 21.687 35.581 1.00 97.00 645 GLU A N 1
ATOM 4958 C CA . GLU A 1 645 ? -25.301 22.987 35.528 1.00 97.00 645 GLU A CA 1
ATOM 4959 C C . GLU A 1 645 ? -26.464 23.009 34.526 1.00 97.00 645 GLU A C 1
ATOM 4961 O O . GLU A 1 645 ? -27.411 23.776 34.705 1.00 97.00 645 GLU A O 1
ATOM 4966 N N . GLU A 1 646 ? -26.414 22.157 33.500 1.00 96.56 646 GLU A N 1
ATOM 4967 C CA . GLU A 1 646 ? -27.377 22.089 32.394 1.00 96.56 646 GLU A CA 1
ATOM 4968 C C . GLU A 1 646 ? -27.965 20.676 32.237 1.00 96.56 646 GLU A C 1
ATOM 4970 O O . GLU A 1 646 ? -28.216 20.207 31.127 1.00 96.56 646 GLU A O 1
ATOM 4975 N N . ALA A 1 647 ? -28.175 19.978 33.357 1.00 92.19 647 ALA A N 1
ATOM 4976 C CA . ALA A 1 647 ? -28.599 18.575 33.394 1.00 92.19 647 ALA A CA 1
ATOM 4977 C C . ALA A 1 647 ? -29.894 18.272 32.610 1.00 92.19 647 ALA A C 1
ATOM 4979 O O . ALA A 1 647 ? -30.113 17.138 32.196 1.00 92.19 647 ALA A O 1
ATOM 4980 N N . ASP A 1 648 ? -30.761 19.263 32.387 1.00 95.12 648 ASP A N 1
ATOM 4981 C CA . ASP A 1 648 ? -31.996 19.125 31.607 1.00 95.12 648 ASP A CA 1
ATOM 4982 C C . ASP A 1 648 ? -31.761 18.966 30.097 1.00 95.12 648 ASP A C 1
ATOM 4984 O O . ASP A 1 648 ? -32.664 18.529 29.379 1.00 95.12 648 ASP A O 1
ATOM 4988 N N . ARG A 1 649 ? -30.559 19.297 29.613 1.00 95.31 649 ARG A N 1
ATOM 4989 C CA . ARG A 1 649 ? -30.161 19.138 28.209 1.00 95.31 649 ARG A CA 1
ATOM 4990 C C . ARG A 1 649 ? -29.687 17.730 27.869 1.00 95.31 649 ARG A C 1
ATOM 4992 O O . ARG A 1 649 ? -29.701 17.374 26.693 1.00 95.31 649 ARG A O 1
ATOM 4999 N N . PHE A 1 650 ? -29.251 16.967 28.867 1.00 96.12 650 PHE A N 1
ATOM 5000 C CA . PHE A 1 650 ? -28.692 15.633 28.689 1.00 96.12 650 PHE A CA 1
ATOM 5001 C C . PHE A 1 650 ? -29.795 14.581 28.804 1.00 96.12 650 PHE A C 1
ATOM 5003 O O . PHE A 1 650 ? -30.713 14.689 29.624 1.00 96.12 650 PHE A O 1
ATOM 5010 N N . ASP A 1 651 ? -29.724 13.548 27.968 1.00 91.50 651 ASP A N 1
ATOM 5011 C CA . ASP A 1 651 ? -30.636 12.418 28.087 1.00 91.50 651 ASP A CA 1
ATOM 5012 C C . ASP A 1 651 ? -30.407 11.616 29.383 1.00 91.50 651 ASP A C 1
ATOM 5014 O O . ASP A 1 651 ? -29.360 11.678 30.027 1.00 91.50 651 ASP A O 1
ATOM 5018 N N . ASN A 1 652 ? -31.434 10.868 29.790 1.00 83.69 652 ASN A N 1
ATOM 5019 C CA . ASN A 1 652 ? -31.430 10.068 31.016 1.00 83.69 652 ASN A CA 1
ATOM 5020 C C . ASN A 1 652 ? -31.483 8.567 30.687 1.00 83.69 652 ASN A C 1
ATOM 5022 O O . ASN A 1 652 ? -32.459 7.893 31.026 1.00 83.69 652 ASN A O 1
ATOM 5026 N N . SER A 1 653 ? -30.468 8.054 29.988 1.00 93.56 653 SER A N 1
ATOM 5027 C CA . SER A 1 653 ? -30.315 6.615 29.735 1.00 93.56 653 SER A CA 1
ATOM 5028 C C . SER A 1 653 ? -29.546 5.925 30.872 1.00 93.56 653 SER A C 1
ATOM 5030 O O . SER A 1 653 ? -28.700 6.538 31.521 1.00 93.56 653 SER A O 1
ATOM 5032 N N . LEU A 1 654 ? -29.827 4.636 31.114 1.00 94.81 654 LEU A N 1
ATOM 5033 C CA . LEU A 1 654 ? -29.082 3.850 32.109 1.00 94.81 654 LEU A CA 1
ATOM 5034 C C . LEU A 1 654 ? -27.611 3.698 31.714 1.00 94.81 654 LEU A C 1
ATOM 5036 O O . LEU A 1 654 ? -26.736 3.928 32.541 1.00 94.81 654 LEU A O 1
ATOM 5040 N N . ALA A 1 655 ? -27.338 3.378 30.447 1.00 94.31 655 ALA A N 1
ATOM 5041 C CA . ALA A 1 655 ? -25.974 3.290 29.939 1.00 94.31 655 ALA A CA 1
ATOM 5042 C C . ALA A 1 655 ? -25.210 4.615 30.091 1.00 94.31 655 ALA A C 1
ATOM 5044 O O . ALA A 1 655 ? -24.058 4.606 30.519 1.00 94.31 655 ALA A O 1
ATOM 5045 N N . GLY A 1 656 ? -25.871 5.752 29.843 1.00 96.88 656 GLY A N 1
ATOM 5046 C CA . GLY A 1 656 ? -25.308 7.076 30.089 1.00 96.88 656 GLY A CA 1
ATOM 5047 C C . GLY A 1 656 ? -24.994 7.319 31.563 1.00 96.88 656 GLY A C 1
ATOM 5048 O O . GLY A 1 656 ? -23.897 7.770 31.877 1.00 96.88 656 GLY A O 1
ATOM 5049 N N . ASP A 1 657 ? -25.903 6.968 32.478 1.00 97.81 657 ASP A N 1
ATOM 5050 C CA . ASP A 1 657 ? -25.648 7.063 33.922 1.00 97.81 657 ASP A CA 1
ATOM 5051 C C . ASP A 1 657 ? -24.459 6.185 34.357 1.00 97.81 657 ASP A C 1
ATOM 5053 O O . ASP A 1 657 ? -23.645 6.610 35.177 1.00 97.81 657 ASP A O 1
ATOM 5057 N N . TYR A 1 658 ? -24.330 4.970 33.818 1.00 98.44 658 TYR A N 1
ATOM 5058 C CA . TYR A 1 658 ? -23.216 4.075 34.139 1.00 98.44 658 TYR A CA 1
ATOM 5059 C C . TYR A 1 658 ? -21.890 4.593 33.577 1.00 98.44 658 TYR A C 1
ATOM 5061 O O . TYR A 1 658 ? -20.922 4.714 34.326 1.00 98.44 658 TYR A O 1
ATOM 5069 N N . ALA A 1 659 ? -21.849 4.976 32.300 1.00 98.25 659 ALA A N 1
ATOM 5070 C CA . ALA A 1 659 ? -20.661 5.568 31.692 1.00 98.25 659 ALA A CA 1
ATOM 5071 C C . ALA A 1 659 ? -20.240 6.849 32.429 1.00 98.25 659 ALA A C 1
ATOM 5073 O O . ALA A 1 659 ? -19.057 7.059 32.686 1.00 98.25 659 ALA A O 1
ATOM 5074 N N . MET A 1 660 ? -21.194 7.694 32.838 1.00 98.56 660 MET A N 1
ATOM 5075 C CA . MET A 1 660 ? -20.887 8.913 33.591 1.00 98.56 660 MET A CA 1
ATOM 5076 C C . MET A 1 660 ? -20.363 8.601 34.995 1.00 98.56 660 MET A C 1
ATOM 5078 O O . MET A 1 660 ? -19.443 9.268 35.457 1.00 98.56 660 MET A O 1
ATOM 5082 N N . LEU A 1 661 ? -20.879 7.571 35.677 1.00 98.69 661 LEU A N 1
ATOM 5083 C CA . LEU A 1 661 ? -20.307 7.135 36.955 1.00 98.69 661 LEU A CA 1
ATOM 5084 C C . LEU A 1 661 ? -18.846 6.693 36.786 1.00 98.69 661 LEU A C 1
ATOM 5086 O O . LEU A 1 661 ? -18.014 7.039 37.625 1.00 98.69 661 LEU A O 1
ATOM 5090 N N . LEU A 1 662 ? -18.531 5.982 35.700 1.00 98.31 662 LEU A N 1
ATOM 5091 C CA . LEU A 1 662 ? -17.164 5.600 35.345 1.00 98.31 662 LEU A CA 1
ATOM 5092 C C . LEU A 1 662 ? -16.287 6.845 35.140 1.00 98.31 662 LEU A C 1
ATOM 5094 O O . LEU A 1 662 ? -15.291 7.007 35.842 1.00 98.31 662 LEU A O 1
ATOM 5098 N N . ALA A 1 663 ? -16.716 7.762 34.269 1.00 98.50 663 ALA A N 1
ATOM 5099 C CA . ALA A 1 663 ? -16.030 9.018 33.956 1.00 98.50 663 ALA A CA 1
ATOM 5100 C C . ALA A 1 663 ? -15.739 9.873 35.201 1.00 98.50 663 ALA A C 1
ATOM 5102 O O . ALA A 1 663 ? -14.635 10.388 35.387 1.00 98.50 663 ALA A O 1
ATOM 5103 N N . LEU A 1 664 ? -16.732 10.007 36.086 1.00 98.75 664 LEU A N 1
ATOM 5104 C CA . LEU A 1 664 ? -16.600 10.758 37.332 1.00 98.75 664 LEU A CA 1
ATOM 5105 C C . LEU A 1 664 ? -15.625 10.081 38.302 1.00 98.75 664 LEU A C 1
ATOM 5107 O O . LEU A 1 664 ? -14.869 10.763 38.993 1.00 98.75 664 LEU A O 1
ATOM 5111 N N . SER A 1 665 ? -15.629 8.749 38.347 1.00 98.38 665 SER A N 1
ATOM 5112 C CA . SER A 1 665 ? -14.745 7.976 39.222 1.00 98.38 665 SER A CA 1
ATOM 5113 C C . SER A 1 665 ? -13.291 8.035 38.759 1.00 98.38 665 SER A C 1
ATOM 5115 O O . SER A 1 665 ? -12.415 8.284 39.584 1.00 98.38 665 SER A O 1
ATOM 5117 N N . ASP A 1 666 ? -13.039 7.875 37.456 1.00 97.25 666 ASP A N 1
ATOM 5118 C CA . ASP A 1 666 ? -11.695 8.011 36.882 1.00 97.25 666 ASP A CA 1
ATOM 5119 C C . ASP A 1 666 ? -11.162 9.436 37.068 1.00 97.25 666 ASP A C 1
ATOM 5121 O O . ASP A 1 666 ? -10.067 9.628 37.589 1.00 97.25 666 ASP A O 1
ATOM 5125 N N . GLY A 1 667 ? -11.971 10.463 36.778 1.00 97.94 667 GLY A N 1
ATOM 5126 C CA . GLY A 1 667 ? -11.551 11.852 36.975 1.00 97.94 667 GLY A CA 1
ATOM 5127 C C . GLY A 1 667 ? -11.258 12.191 38.441 1.00 97.94 667 GLY A C 1
ATOM 5128 O O . GLY A 1 667 ? -10.289 12.895 38.726 1.00 97.94 667 GLY A O 1
ATOM 5129 N N . ALA A 1 668 ? -12.029 11.652 39.393 1.00 97.94 668 ALA A N 1
ATOM 5130 C CA . ALA A 1 668 ? -11.719 11.791 40.818 1.00 97.94 668 ALA A CA 1
ATOM 5131 C C . ALA A 1 668 ? -10.349 11.181 41.167 1.00 97.94 668 ALA A C 1
ATOM 5133 O O . ALA A 1 668 ? -9.584 11.798 41.913 1.00 97.94 668 ALA A O 1
ATOM 5134 N N . GLY A 1 669 ? -10.024 10.016 40.596 1.00 95.31 669 GLY A N 1
ATOM 5135 C CA . GLY A 1 669 ? -8.712 9.381 40.714 1.00 95.31 669 GLY A CA 1
ATOM 5136 C C . GLY A 1 669 ? -7.598 10.226 40.098 1.00 95.31 669 GLY A C 1
ATOM 5137 O O . GLY A 1 669 ? -6.632 10.568 40.779 1.00 95.31 669 GLY A O 1
ATOM 5138 N N . VAL A 1 670 ? -7.766 10.646 38.842 1.00 96.38 670 VAL A N 1
ATOM 5139 C CA . VAL A 1 670 ? -6.777 11.433 38.090 1.00 96.38 670 VAL A CA 1
ATOM 5140 C C . VAL A 1 670 ? -6.465 12.760 38.771 1.00 96.38 670 VAL A C 1
ATOM 5142 O O . VAL A 1 670 ? -5.297 13.103 38.908 1.00 96.38 670 VAL A O 1
ATOM 5145 N N . TYR A 1 671 ? -7.461 13.522 39.225 1.00 98.12 671 TYR A N 1
ATOM 5146 C CA . TYR A 1 671 ? -7.206 14.821 39.863 1.00 98.12 671 TYR A CA 1
ATOM 5147 C C . TYR A 1 671 ? -6.811 14.709 41.340 1.00 98.12 671 TYR A C 1
ATOM 5149 O O . TYR A 1 671 ? -6.235 15.654 41.883 1.00 98.12 671 TYR A O 1
ATOM 5157 N N . GLY A 1 672 ? -7.153 13.599 42.001 1.00 96.38 672 GLY A N 1
ATOM 5158 C CA . GLY A 1 672 ? -6.916 13.377 43.428 1.00 96.38 672 GLY A CA 1
ATOM 5159 C C . GLY A 1 672 ? -5.608 12.656 43.756 1.00 96.38 672 GLY A C 1
ATOM 5160 O O . GLY A 1 672 ? -5.145 12.743 44.894 1.00 96.38 672 GLY A O 1
ATOM 5161 N N . ALA A 1 673 ? -5.011 11.949 42.794 1.00 94.25 673 ALA A N 1
ATOM 5162 C CA . ALA A 1 673 ? -3.782 11.195 43.005 1.00 94.25 673 ALA A CA 1
ATOM 5163 C C . ALA A 1 673 ? -2.561 12.109 43.206 1.00 94.25 673 ALA A C 1
ATOM 5165 O O . ALA A 1 673 ? -2.416 13.135 42.542 1.00 94.25 673 ALA A O 1
ATOM 5166 N N . GLU A 1 674 ? -1.648 11.712 44.095 1.00 93.56 674 GLU A N 1
ATOM 5167 C CA . GLU A 1 674 ? -0.357 12.397 44.275 1.00 93.56 674 GLU A CA 1
ATOM 5168 C C . GLU A 1 674 ? 0.595 12.123 43.099 1.00 93.56 674 GLU A C 1
ATOM 5170 O O . GLU A 1 674 ? 1.301 13.024 42.646 1.00 93.56 674 GLU A O 1
ATOM 5175 N N . THR A 1 675 ? 0.567 10.896 42.574 1.00 93.31 675 THR A N 1
ATOM 5176 C CA . THR A 1 675 ? 1.316 10.453 41.393 1.00 93.31 675 THR A CA 1
ATOM 5177 C C . THR A 1 675 ? 0.403 9.662 40.468 1.00 93.31 675 THR A C 1
ATOM 5179 O O . THR A 1 675 ? -0.483 8.946 40.937 1.00 93.31 675 THR A O 1
ATOM 5182 N N . LEU A 1 676 ? 0.641 9.752 39.163 1.00 91.75 676 LEU A N 1
ATOM 5183 C CA . LEU A 1 676 ? 0.031 8.851 38.184 1.00 91.75 676 LEU A CA 1
ATOM 5184 C C . LEU A 1 676 ? 1.014 7.732 37.802 1.00 91.75 676 LEU A C 1
ATOM 5186 O O . LEU A 1 676 ? 2.217 7.870 38.053 1.00 91.75 676 LEU A O 1
ATOM 5190 N N . PRO A 1 677 ? 0.528 6.603 37.251 1.00 87.44 677 PRO A N 1
ATOM 5191 C CA . PRO A 1 677 ? 1.394 5.521 36.789 1.00 87.44 677 PRO A CA 1
ATOM 5192 C C . PRO A 1 677 ? 2.526 6.039 35.892 1.00 87.44 677 PRO A C 1
ATOM 5194 O O . PRO A 1 677 ? 2.321 6.931 35.075 1.00 87.44 677 PRO A O 1
ATOM 5197 N N . HIS A 1 678 ? 3.731 5.490 36.073 1.00 90.06 678 HIS A N 1
ATOM 5198 C CA . HIS A 1 678 ? 4.927 5.826 35.285 1.00 90.06 678 HIS A CA 1
ATOM 5199 C C . HIS A 1 678 ? 5.358 7.305 35.319 1.00 90.06 678 HIS A C 1
ATOM 5201 O O . HIS A 1 678 ? 6.135 7.729 34.463 1.00 90.06 678 HIS A O 1
ATOM 5207 N N . SER A 1 679 ? 4.919 8.076 36.322 1.00 88.94 679 SER A N 1
ATOM 5208 C CA . SER A 1 679 ? 5.376 9.451 36.543 1.00 88.94 679 SER A CA 1
ATOM 5209 C C . SER A 1 679 ? 5.868 9.694 37.971 1.00 88.94 679 SER A C 1
ATOM 5211 O O . SER A 1 679 ? 5.404 9.085 38.938 1.00 88.94 679 SER A O 1
ATOM 5213 N N . ALA A 1 680 ? 6.818 10.618 38.116 1.00 86.50 680 ALA A N 1
ATOM 5214 C CA . ALA A 1 680 ? 7.329 11.081 39.404 1.00 86.50 680 ALA A CA 1
ATOM 5215 C C . ALA A 1 680 ? 6.343 11.981 40.178 1.00 86.50 680 ALA A C 1
ATOM 5217 O O . ALA A 1 680 ? 6.577 12.274 41.353 1.00 86.50 680 ALA A O 1
ATOM 5218 N N . GLY A 1 681 ? 5.266 12.446 39.541 1.00 91.31 681 GLY A N 1
ATOM 5219 C CA . GLY A 1 681 ? 4.278 13.349 40.129 1.00 91.31 681 GLY A CA 1
ATOM 5220 C C . GLY A 1 681 ? 2.910 13.219 39.469 1.00 91.31 681 GLY A C 1
ATOM 5221 O O . GLY A 1 681 ? 2.667 12.302 38.693 1.00 91.31 681 GLY A O 1
ATOM 5222 N N . ASN A 1 682 ? 2.007 14.142 39.795 1.00 94.12 682 ASN A N 1
ATOM 5223 C CA . ASN A 1 682 ? 0.759 14.332 39.070 1.00 94.12 682 ASN A CA 1
ATOM 5224 C C . ASN A 1 682 ? 0.597 15.805 38.695 1.00 94.12 682 ASN A C 1
ATOM 5226 O O . ASN A 1 682 ? 0.223 16.647 39.514 1.00 94.12 682 ASN A O 1
ATOM 5230 N N . ARG A 1 683 ? 0.859 16.122 37.430 1.00 92.94 683 ARG A N 1
ATOM 5231 C CA . ARG A 1 683 ? 0.745 17.495 36.910 1.00 92.94 683 ARG A CA 1
ATOM 5232 C C . ARG A 1 683 ? -0.696 17.982 36.751 1.00 92.94 683 ARG A C 1
ATOM 5234 O O . ARG A 1 683 ? -0.922 19.179 36.591 1.00 92.94 683 ARG A O 1
ATOM 5241 N N . TYR A 1 684 ? -1.661 17.069 36.799 1.00 95.12 684 TYR A N 1
ATOM 5242 C CA . TYR A 1 684 ? -3.084 17.379 36.700 1.00 95.12 684 TYR A CA 1
ATOM 5243 C C . TYR A 1 684 ? -3.756 17.532 38.063 1.00 95.12 684 TYR A C 1
ATOM 5245 O O . TYR A 1 684 ? -4.932 17.900 38.095 1.00 95.12 684 TYR A O 1
ATOM 5253 N N . ALA A 1 685 ? -3.034 17.266 39.160 1.00 96.00 685 ALA A N 1
ATOM 5254 C CA . ALA A 1 685 ? -3.566 17.301 40.514 1.00 96.00 685 ALA A CA 1
ATOM 5255 C C . ALA A 1 685 ? -4.320 18.611 40.783 1.00 96.00 685 ALA A C 1
ATOM 5257 O O . ALA A 1 685 ? -3.779 19.715 40.673 1.00 96.00 685 ALA A O 1
ATOM 5258 N N . ASP A 1 686 ? -5.592 18.476 41.136 1.00 96.38 686 ASP A N 1
ATOM 5259 C CA . ASP A 1 686 ? -6.507 19.586 41.367 1.00 96.38 686 ASP A CA 1
ATOM 5260 C C . ASP A 1 686 ? -7.533 19.143 42.418 1.00 96.38 686 ASP A C 1
ATOM 5262 O O . ASP A 1 686 ? -8.533 18.507 42.075 1.00 96.38 686 ASP A O 1
ATOM 5266 N N . PRO A 1 687 ? -7.290 19.442 43.708 1.00 96.56 687 PRO A N 1
ATOM 5267 C CA . PRO A 1 687 ? -8.151 18.987 44.795 1.00 96.56 687 PRO A CA 1
ATOM 5268 C C . PRO A 1 687 ? -9.608 19.447 44.675 1.00 96.56 687 PRO A C 1
ATOM 5270 O O . PRO A 1 687 ? -10.508 18.729 45.113 1.00 96.56 687 PRO A O 1
ATOM 5273 N N . ASP A 1 688 ? -9.854 20.615 44.075 1.00 97.19 688 ASP A N 1
ATOM 5274 C CA . ASP A 1 688 ? -11.209 21.138 43.890 1.00 97.19 688 ASP A CA 1
ATOM 5275 C C . ASP A 1 688 ? -11.934 20.362 42.781 1.00 97.19 688 ASP A C 1
ATOM 5277 O O . ASP A 1 688 ? -13.095 19.977 42.950 1.00 97.19 688 ASP A O 1
ATOM 5281 N N . ALA A 1 689 ? -11.244 20.065 41.672 1.00 97.38 689 ALA A N 1
ATOM 5282 C CA . ALA A 1 689 ? -11.783 19.195 40.627 1.00 97.38 689 ALA A CA 1
ATOM 5283 C C . ALA A 1 689 ? -11.997 17.763 41.139 1.00 97.38 689 ALA A C 1
ATOM 5285 O O . ALA A 1 689 ? -13.066 17.198 40.919 1.00 97.38 689 ALA A O 1
ATOM 5286 N N . ALA A 1 690 ? -11.043 17.201 41.886 1.00 98.19 690 ALA A N 1
ATOM 5287 C CA . ALA A 1 690 ? -11.171 15.876 42.492 1.00 98.19 690 ALA A CA 1
ATOM 5288 C C . ALA A 1 690 ? -12.407 15.792 43.402 1.00 98.19 690 ALA A C 1
ATOM 5290 O O . ALA A 1 690 ? -13.201 14.857 43.294 1.00 98.19 690 ALA A O 1
ATOM 5291 N N . ALA A 1 691 ? -12.623 16.803 44.252 1.00 97.75 691 ALA A N 1
ATOM 5292 C CA . ALA A 1 691 ? -13.795 16.881 45.119 1.00 97.75 691 ALA A CA 1
ATOM 5293 C C . ALA A 1 691 ? -15.107 17.029 44.330 1.00 97.75 691 ALA A C 1
ATOM 5295 O O . ALA A 1 691 ? -16.107 16.411 44.696 1.00 97.75 691 ALA A O 1
ATOM 5296 N N . MET A 1 692 ? -15.113 17.817 43.248 1.00 98.12 692 MET A N 1
ATOM 5297 C CA . MET A 1 692 ? -16.274 17.967 42.362 1.00 98.12 692 MET A CA 1
ATOM 5298 C C . MET A 1 692 ? -16.659 16.632 41.713 1.00 98.12 692 MET A C 1
ATOM 5300 O O . MET A 1 692 ? -17.821 16.231 41.787 1.00 98.12 692 MET A O 1
ATOM 5304 N N . PHE A 1 693 ? -15.686 15.934 41.122 1.00 98.56 693 PHE A N 1
ATOM 5305 C CA . PHE A 1 693 ? -15.888 14.639 40.470 1.00 98.56 693 PHE A CA 1
ATOM 5306 C C . PHE A 1 693 ? -16.353 13.576 41.472 1.00 98.56 693 PHE A C 1
ATOM 5308 O O . PHE A 1 693 ? -17.362 12.913 41.238 1.00 98.56 693 PHE A O 1
ATOM 5315 N N . ALA A 1 694 ? -15.697 13.478 42.633 1.00 98.12 694 ALA A N 1
ATOM 5316 C CA . ALA A 1 694 ? -16.067 12.527 43.681 1.00 98.12 694 ALA A CA 1
ATOM 5317 C C . ALA A 1 694 ? -17.485 12.773 44.229 1.00 98.12 694 ALA A C 1
ATOM 5319 O O . ALA A 1 694 ? -18.261 11.832 44.386 1.00 98.12 694 ALA A O 1
ATOM 5320 N N . ALA A 1 695 ? -17.858 14.033 44.481 1.00 97.25 695 ALA A N 1
ATOM 5321 C CA . ALA A 1 695 ? -19.194 14.369 44.974 1.00 97.25 695 ALA A CA 1
ATOM 5322 C C . ALA A 1 695 ? -20.291 14.047 43.946 1.00 97.25 695 ALA A C 1
ATOM 5324 O O . ALA A 1 695 ? -21.351 13.532 44.308 1.00 97.25 695 ALA A O 1
ATOM 5325 N N . ALA A 1 696 ? -20.034 14.322 42.664 1.00 97.88 696 ALA A N 1
ATOM 5326 C CA . ALA A 1 696 ? -20.940 13.957 41.582 1.00 97.88 696 ALA A CA 1
ATOM 5327 C C . ALA A 1 696 ? -21.063 12.429 41.436 1.00 97.88 696 ALA A C 1
ATOM 5329 O O . ALA A 1 696 ? -22.179 11.925 41.288 1.00 97.88 696 ALA A O 1
ATOM 5330 N N . ALA A 1 697 ? -19.953 11.689 41.555 1.00 98.50 697 ALA A N 1
ATOM 5331 C CA . ALA A 1 697 ? -19.945 10.226 41.533 1.00 98.50 697 ALA A CA 1
ATOM 5332 C C . ALA A 1 697 ? -20.777 9.639 42.684 1.00 98.50 697 ALA A C 1
ATOM 5334 O O . ALA A 1 697 ? -21.627 8.782 42.454 1.00 98.50 697 ALA A O 1
ATOM 5335 N N . ASP A 1 698 ? -20.609 10.143 43.911 1.00 97.31 698 ASP A N 1
ATOM 5336 C CA . ASP A 1 698 ? -21.379 9.710 45.086 1.00 97.31 698 ASP A CA 1
ATOM 5337 C C . ASP A 1 698 ? -22.885 9.948 44.923 1.00 97.31 698 ASP A C 1
ATOM 5339 O O . ASP A 1 698 ? -23.707 9.110 45.312 1.00 97.31 698 ASP A O 1
ATOM 5343 N N . GLN A 1 699 ? -23.264 11.087 44.340 1.00 95.69 699 GLN A N 1
ATOM 5344 C CA . GLN A 1 699 ? -24.662 11.398 44.060 1.00 95.69 699 GLN A CA 1
ATOM 5345 C C . GLN A 1 699 ? -25.239 10.457 42.994 1.00 95.69 699 GLN A C 1
ATOM 5347 O O . GLN A 1 699 ? -26.353 9.947 43.158 1.00 95.69 699 GLN A O 1
ATOM 5352 N N . LEU A 1 700 ? -24.492 10.214 41.916 1.00 97.56 700 LEU A N 1
ATOM 5353 C CA . LEU A 1 700 ? -24.922 9.357 40.815 1.00 97.56 700 LEU A CA 1
ATOM 5354 C C . LEU A 1 700 ? -24.974 7.879 41.221 1.00 97.56 700 LEU A C 1
ATOM 5356 O O . LEU A 1 700 ? -25.903 7.174 40.825 1.00 97.56 700 LEU A O 1
ATOM 5360 N N . LEU A 1 701 ? -24.067 7.428 42.094 1.00 98.25 701 LEU A N 1
ATOM 5361 C CA . LEU A 1 701 ? -24.054 6.069 42.635 1.00 98.25 701 LEU A CA 1
ATOM 5362 C C . LEU A 1 701 ? -25.414 5.679 43.216 1.00 98.25 701 LEU A C 1
ATOM 5364 O O . LEU A 1 701 ? -25.881 4.571 42.980 1.00 98.25 701 LEU A O 1
ATOM 5368 N N . GLN A 1 702 ? -26.087 6.569 43.949 1.00 95.25 702 GLN A N 1
ATOM 5369 C CA . GLN A 1 702 ? -27.387 6.242 44.548 1.00 95.25 702 GLN A CA 1
ATOM 5370 C C . GLN A 1 702 ? -28.450 5.931 43.483 1.00 95.25 702 GLN A C 1
ATOM 5372 O O . GLN A 1 702 ? -29.261 5.022 43.665 1.00 95.25 702 GLN A O 1
ATOM 5377 N N . LYS A 1 703 ? -28.417 6.642 42.349 1.00 95.38 703 LYS A N 1
ATOM 5378 C CA . LYS A 1 703 ? -29.277 6.369 41.187 1.00 95.38 703 LYS A CA 1
ATOM 5379 C C . LYS A 1 703 ? -28.914 5.023 40.550 1.00 95.38 703 LYS A C 1
ATOM 5381 O O . LYS A 1 703 ? -29.806 4.223 40.279 1.00 95.38 703 LYS A O 1
ATOM 5386 N N . VAL A 1 704 ? -27.619 4.739 40.396 1.00 97.19 704 VAL A N 1
ATOM 5387 C CA . VAL A 1 704 ? -27.100 3.472 39.848 1.00 97.19 704 VAL A CA 1
ATOM 5388 C C . VAL A 1 704 ? -27.463 2.277 40.737 1.00 97.19 704 VAL A C 1
ATOM 5390 O O . VAL A 1 704 ? -27.994 1.285 40.244 1.00 97.19 704 VAL A O 1
ATOM 5393 N N . LEU A 1 705 ? -27.283 2.368 42.054 1.00 96.56 705 LEU A N 1
ATOM 5394 C CA . LEU A 1 705 ? -27.637 1.303 42.999 1.00 96.56 705 LEU A CA 1
ATOM 5395 C C . LEU A 1 705 ? -29.146 1.031 43.037 1.00 96.56 705 LEU A C 1
ATOM 5397 O O . LEU A 1 705 ? -29.550 -0.119 43.227 1.00 96.56 705 LEU A O 1
ATOM 5401 N N . ALA A 1 706 ? -29.971 2.061 42.836 1.00 95.69 706 ALA A N 1
ATOM 5402 C CA . ALA A 1 706 ? -31.424 1.935 42.744 1.00 95.69 706 ALA A CA 1
ATOM 5403 C C . ALA A 1 706 ? -31.907 1.383 41.391 1.00 95.69 706 ALA A C 1
ATOM 5405 O O . ALA A 1 706 ? -33.075 1.015 41.273 1.00 95.69 706 ALA A O 1
ATOM 5406 N N . SER A 1 707 ? -31.038 1.322 40.379 1.00 95.31 707 SER A N 1
ATOM 5407 C CA . SER A 1 707 ? -31.390 0.773 39.072 1.00 95.31 707 SER A CA 1
ATOM 5408 C C . SER A 1 707 ? -31.469 -0.762 39.084 1.00 95.31 707 SER A C 1
ATOM 5410 O O . SER A 1 707 ? -30.807 -1.454 39.874 1.00 95.31 707 SER A O 1
ATOM 5412 N N . GLU A 1 708 ? -32.298 -1.288 38.183 1.00 92.00 708 GLU A N 1
ATOM 5413 C CA . GLU A 1 708 ? -32.522 -2.718 37.954 1.00 92.00 708 GLU A CA 1
ATOM 5414 C C . GLU A 1 708 ? -32.325 -3.028 36.457 1.00 92.00 708 GLU A C 1
ATOM 5416 O O . GLU A 1 708 ? -33.304 -3.220 35.730 1.00 92.00 708 GLU A O 1
ATOM 5421 N N . PRO A 1 709 ? -31.074 -3.002 35.954 1.00 93.25 709 PRO A N 1
ATOM 5422 C CA . PRO A 1 709 ? -30.794 -3.290 34.554 1.00 93.25 709 PRO A CA 1
ATOM 5423 C C . PRO A 1 709 ? -31.153 -4.742 34.228 1.00 93.25 709 PRO A C 1
ATOM 5425 O O . PRO A 1 709 ? -30.893 -5.660 35.007 1.00 93.25 709 PRO A O 1
ATOM 5428 N N . THR A 1 710 ? -31.765 -4.943 33.063 1.00 87.50 710 THR A N 1
ATOM 5429 C CA . THR A 1 710 ? -32.203 -6.272 32.596 1.00 87.50 710 THR A CA 1
ATOM 5430 C C . THR A 1 710 ? -31.536 -6.697 31.290 1.00 87.50 710 THR A C 1
ATOM 5432 O O . THR A 1 710 ? -31.537 -7.884 30.972 1.00 87.50 710 THR A O 1
ATOM 5435 N N . GLY A 1 711 ? -30.944 -5.756 30.546 1.00 94.06 711 GLY A N 1
ATOM 5436 C CA . GLY A 1 711 ? -30.180 -6.035 29.333 1.00 94.06 711 GLY A CA 1
ATOM 5437 C C . GLY A 1 711 ? -28.725 -6.391 29.633 1.00 94.06 711 GLY A C 1
ATOM 5438 O O . GLY A 1 711 ? -28.139 -5.881 30.588 1.00 94.06 711 GLY A O 1
ATOM 5439 N N . VAL A 1 712 ? -28.125 -7.238 28.790 1.00 96.75 712 VAL A N 1
ATOM 5440 C CA . VAL A 1 712 ? -26.711 -7.643 28.917 1.00 96.75 712 VAL A CA 1
ATOM 5441 C C . VAL A 1 712 ? -25.749 -6.452 28.855 1.00 96.75 712 VAL A C 1
ATOM 5443 O O . VAL A 1 712 ? -24.823 -6.392 29.660 1.00 96.75 712 VAL A O 1
ATOM 5446 N N . ARG A 1 713 ? -26.006 -5.475 27.970 1.00 95.88 713 ARG A N 1
ATOM 5447 C CA . ARG A 1 713 ? -25.202 -4.248 27.829 1.00 95.88 713 ARG A CA 1
ATOM 5448 C C . ARG A 1 713 ? -25.233 -3.399 29.095 1.00 95.88 713 ARG A C 1
ATOM 5450 O O . ARG A 1 713 ? -24.184 -3.109 29.660 1.00 95.88 713 ARG A O 1
ATOM 5457 N N . ASP A 1 714 ? -26.432 -3.082 29.578 1.00 96.31 714 ASP A N 1
ATOM 5458 C CA . ASP A 1 714 ? -26.628 -2.280 30.790 1.00 96.31 714 ASP A CA 1
ATOM 5459 C C . ASP A 1 714 ? -25.990 -2.941 32.021 1.00 96.31 714 ASP A C 1
ATOM 5461 O O . ASP A 1 714 ? -25.308 -2.276 32.796 1.00 96.31 714 ASP A O 1
ATOM 5465 N N . LEU A 1 715 ? -26.163 -4.258 32.188 1.00 97.69 715 LEU A N 1
ATOM 5466 C CA . LEU A 1 715 ? -25.527 -5.013 33.271 1.00 97.69 715 LEU A CA 1
ATOM 5467 C C . LEU A 1 715 ? -23.996 -4.965 33.179 1.00 97.69 715 LEU A C 1
ATOM 5469 O O . LEU A 1 715 ? -23.337 -4.735 34.189 1.00 97.69 715 LEU A O 1
ATOM 5473 N N . SER A 1 716 ? -23.426 -5.173 31.990 1.00 98.12 716 SER A N 1
ATOM 5474 C CA . SER A 1 716 ? -21.971 -5.212 31.800 1.00 98.12 716 SER A CA 1
ATOM 5475 C C . SER A 1 716 ? -21.314 -3.849 32.029 1.00 98.12 716 SER A C 1
ATOM 5477 O O . SER A 1 716 ? -20.370 -3.753 32.816 1.00 98.12 716 SER A O 1
ATOM 5479 N N . ILE A 1 717 ? -21.843 -2.779 31.423 1.00 97.56 717 ILE A N 1
ATOM 5480 C CA . ILE A 1 717 ? -21.341 -1.410 31.633 1.00 97.56 717 ILE A CA 1
ATOM 5481 C C . ILE A 1 717 ? -21.578 -0.977 33.086 1.00 97.56 717 ILE A C 1
ATOM 5483 O O . ILE A 1 717 ? -20.702 -0.377 33.704 1.00 97.56 717 ILE A O 1
ATOM 5487 N N . GLY A 1 718 ? -22.726 -1.331 33.673 1.00 98.12 718 GLY A N 1
ATOM 5488 C CA . GLY A 1 718 ? -23.024 -1.059 35.078 1.00 98.12 718 GLY A CA 1
ATOM 5489 C C . GLY A 1 718 ? -22.027 -1.710 36.040 1.00 98.12 718 GLY A C 1
ATOM 5490 O O . GLY A 1 718 ? -21.588 -1.064 36.991 1.00 98.12 718 GLY A O 1
ATOM 5491 N N . ILE A 1 719 ? -21.626 -2.962 35.786 1.00 98.50 719 ILE A N 1
ATOM 5492 C CA . ILE A 1 719 ? -20.564 -3.636 36.549 1.00 98.50 719 ILE A CA 1
ATOM 5493 C C . ILE A 1 719 ? -19.246 -2.870 36.409 1.00 98.50 719 ILE A C 1
ATOM 5495 O O . ILE A 1 719 ? -18.651 -2.523 37.427 1.00 98.50 719 ILE A O 1
ATOM 5499 N N . GLN A 1 720 ? -18.817 -2.558 35.183 1.00 97.81 720 GLN A N 1
ATOM 5500 C CA . GLN A 1 720 ? -17.577 -1.813 34.932 1.00 97.81 720 GLN A CA 1
ATOM 5501 C C . GLN A 1 720 ? -17.564 -0.466 35.672 1.00 97.81 720 GLN A C 1
ATOM 5503 O O . GLN A 1 720 ? -16.621 -0.163 36.401 1.00 97.81 720 GLN A O 1
ATOM 5508 N N . ALA A 1 721 ? -18.647 0.305 35.580 1.00 98.38 721 ALA A N 1
ATOM 5509 C CA . ALA A 1 721 ? -18.785 1.587 36.263 1.00 98.38 721 ALA A CA 1
ATOM 5510 C C . ALA A 1 721 ? -18.677 1.470 37.792 1.00 98.38 721 ALA A C 1
ATOM 5512 O O . ALA A 1 721 ? -18.015 2.284 38.437 1.00 98.38 721 ALA A O 1
ATOM 5513 N N . LEU A 1 722 ? -19.295 0.443 38.385 1.00 98.50 722 LEU A N 1
ATOM 5514 C CA . LEU A 1 722 ? -19.196 0.187 39.823 1.00 98.50 722 LEU A CA 1
ATOM 5515 C C . LEU A 1 722 ? -17.785 -0.232 40.242 1.00 98.50 722 LEU A C 1
ATOM 5517 O O . LEU A 1 722 ? -17.367 0.116 41.345 1.00 98.50 722 LEU A O 1
ATOM 5521 N N . VAL A 1 723 ? -17.051 -0.953 39.390 1.00 98.06 723 VAL A N 1
ATOM 5522 C CA . VAL A 1 723 ? -15.653 -1.328 39.649 1.00 98.06 723 VAL A CA 1
ATOM 5523 C C . VAL A 1 723 ? -14.767 -0.084 39.688 1.00 98.06 723 VAL A C 1
ATOM 5525 O O . VAL A 1 723 ? -14.040 0.120 40.662 1.00 98.06 723 VAL A O 1
ATOM 5528 N N . TRP A 1 724 ? -14.899 0.795 38.694 1.00 97.19 724 TRP A N 1
ATOM 5529 C CA . TRP A 1 724 ? -14.208 2.086 38.663 1.00 97.19 724 TRP A CA 1
ATOM 5530 C C . TRP A 1 724 ? -14.541 2.957 39.875 1.00 97.19 724 TRP A C 1
ATOM 5532 O O . TRP A 1 724 ? -13.642 3.531 40.497 1.00 97.19 724 TRP A O 1
ATOM 5542 N N . TYR A 1 725 ? -15.816 3.008 40.261 1.00 98.44 725 TYR A N 1
ATOM 5543 C CA . TYR A 1 725 ? -16.245 3.712 41.465 1.00 98.44 725 TYR A CA 1
ATOM 5544 C C . TYR A 1 725 ? -15.633 3.110 42.737 1.00 98.44 725 TYR A C 1
ATOM 5546 O O . TYR A 1 725 ? -15.093 3.838 43.573 1.00 98.44 725 TYR A O 1
ATOM 5554 N N . ALA A 1 726 ? -15.682 1.785 42.895 1.00 97.81 726 ALA A N 1
ATOM 5555 C CA . ALA A 1 726 ? -15.168 1.092 44.074 1.00 97.81 726 ALA A CA 1
ATOM 5556 C C . ALA A 1 726 ? -13.653 1.288 44.254 1.00 97.81 726 ALA A C 1
ATOM 5558 O O . ALA A 1 726 ? -13.197 1.440 45.393 1.00 97.81 726 ALA A O 1
ATOM 5559 N N . ALA A 1 727 ? -12.902 1.327 43.150 1.00 95.31 727 ALA A N 1
ATOM 5560 C CA . ALA A 1 727 ? -11.463 1.573 43.149 1.00 95.31 727 ALA A CA 1
ATOM 5561 C C . ALA A 1 727 ? -11.102 3.001 43.599 1.00 95.31 727 ALA A C 1
ATOM 5563 O O . ALA A 1 727 ? -10.132 3.185 44.331 1.00 95.31 727 ALA A O 1
ATOM 5564 N N . ASN A 1 728 ? -11.907 4.002 43.225 1.00 95.06 728 ASN A N 1
ATOM 5565 C CA . ASN A 1 728 ? -11.578 5.418 43.437 1.00 95.06 728 ASN A CA 1
ATOM 5566 C C . ASN A 1 728 ? -12.275 6.067 44.646 1.00 95.06 728 ASN A C 1
ATOM 5568 O O . ASN A 1 728 ? -11.820 7.095 45.149 1.00 95.06 728 ASN A O 1
ATOM 5572 N N . THR A 1 729 ? -13.372 5.498 45.154 1.00 95.94 729 THR A N 1
ATOM 5573 C CA . THR A 1 729 ? -14.085 6.088 46.296 1.00 95.94 729 THR A CA 1
ATOM 5574 C C . THR A 1 729 ? -13.297 5.950 47.599 1.00 95.94 729 THR A C 1
ATOM 5576 O O . THR A 1 729 ? -12.787 4.879 47.939 1.00 95.94 729 THR A O 1
ATOM 5579 N N . SER A 1 730 ? -13.250 7.024 48.389 1.00 93.06 730 SER A N 1
ATOM 5580 C CA . SER A 1 730 ? -12.735 6.998 49.768 1.00 93.06 730 SER A CA 1
ATOM 5581 C C . SER A 1 730 ? -13.799 6.585 50.795 1.00 93.06 730 SER A C 1
ATOM 5583 O O . SER A 1 730 ? -13.481 6.343 51.962 1.00 93.06 730 SER A O 1
ATOM 5585 N N . ASN A 1 731 ? -15.066 6.479 50.380 1.00 95.56 731 ASN A N 1
ATOM 5586 C CA . ASN A 1 731 ? -16.172 6.093 51.244 1.00 95.56 731 ASN A CA 1
ATOM 5587 C C . ASN A 1 731 ? -16.299 4.563 51.303 1.00 95.56 731 ASN A C 1
ATOM 5589 O O . ASN A 1 731 ? -16.810 3.926 50.382 1.00 95.56 731 ASN A O 1
ATOM 5593 N N . ALA A 1 732 ? -15.858 3.978 52.419 1.00 95.25 732 ALA A N 1
ATOM 5594 C CA . ALA A 1 732 ? -15.863 2.531 52.626 1.00 95.25 732 ALA A CA 1
ATOM 5595 C C . ALA A 1 732 ? -17.269 1.900 52.565 1.00 95.25 732 ALA A C 1
ATOM 5597 O O . ALA A 1 732 ? -17.402 0.782 52.069 1.00 95.25 732 ALA A O 1
ATOM 5598 N N . ASP A 1 733 ? -18.311 2.607 53.017 1.00 96.69 733 ASP A N 1
ATOM 5599 C CA . ASP A 1 733 ? -19.687 2.096 52.986 1.00 96.69 733 ASP A CA 1
ATOM 5600 C C . ASP A 1 733 ? -20.206 2.043 51.545 1.00 96.69 733 ASP A C 1
ATOM 5602 O O . ASP A 1 733 ? -20.743 1.025 51.108 1.00 96.69 733 ASP A O 1
ATOM 5606 N N . ASN A 1 734 ? -19.982 3.108 50.768 1.00 97.19 734 ASN A N 1
ATOM 5607 C CA . ASN A 1 734 ? -20.343 3.121 49.351 1.00 97.19 734 ASN A CA 1
ATOM 5608 C C . ASN A 1 734 ? -19.534 2.092 48.550 1.00 97.19 734 ASN A C 1
ATOM 5610 O O . ASN A 1 734 ? -20.090 1.447 47.662 1.00 97.19 734 ASN A O 1
ATOM 5614 N N . ARG A 1 735 ? -18.249 1.899 48.879 1.00 97.00 735 ARG A N 1
ATOM 5615 C CA . ARG A 1 735 ? -17.421 0.843 48.281 1.00 97.00 735 ARG A CA 1
ATOM 5616 C C . ARG A 1 735 ? -18.029 -0.533 48.533 1.00 97.00 735 ARG A C 1
ATOM 5618 O O . ARG A 1 735 ? -18.192 -1.297 47.590 1.00 97.00 735 ARG A O 1
ATOM 5625 N N . ALA A 1 736 ? -18.399 -0.838 49.777 1.00 96.75 736 ALA A N 1
ATOM 5626 C CA . ALA A 1 736 ? -19.029 -2.112 50.118 1.00 96.75 736 ALA A CA 1
ATOM 5627 C C . ALA A 1 736 ? -20.347 -2.320 49.352 1.00 96.75 736 ALA A C 1
ATOM 5629 O O . ALA A 1 736 ? -20.552 -3.381 48.769 1.00 96.75 736 ALA A O 1
ATOM 5630 N N . LEU A 1 737 ? -21.195 -1.288 49.266 1.00 97.56 737 LEU A N 1
ATOM 5631 C CA . LEU A 1 737 ? -22.436 -1.339 48.485 1.00 97.56 737 LEU A CA 1
ATOM 5632 C C . LEU A 1 737 ? -22.186 -1.586 46.991 1.00 97.56 737 LEU A C 1
ATOM 5634 O O . LEU A 1 737 ? -22.923 -2.349 46.367 1.00 97.56 737 LEU A O 1
ATOM 5638 N N . ALA A 1 738 ? -21.160 -0.956 46.414 1.00 97.88 738 ALA A N 1
ATOM 5639 C CA . ALA A 1 738 ? -20.779 -1.177 45.024 1.00 97.88 738 ALA A CA 1
ATOM 5640 C C . ALA A 1 738 ? -20.314 -2.624 44.797 1.00 97.88 738 ALA A C 1
ATOM 5642 O O . ALA A 1 738 ? -20.782 -3.260 43.856 1.00 97.88 738 ALA A O 1
ATOM 5643 N N . LEU A 1 739 ? -19.476 -3.174 45.683 1.00 97.75 739 LEU A N 1
ATOM 5644 C CA . LEU A 1 739 ? -19.000 -4.563 45.607 1.00 97.75 739 LEU A CA 1
ATOM 5645 C C . LEU A 1 739 ? -20.139 -5.584 45.725 1.00 97.75 739 LEU A C 1
ATOM 5647 O O . LEU A 1 739 ? -20.203 -6.521 44.928 1.00 97.75 739 LEU A O 1
ATOM 5651 N N . ASP A 1 740 ? -21.074 -5.371 46.654 1.00 97.75 740 ASP A N 1
ATOM 5652 C CA . ASP A 1 740 ? -22.267 -6.214 46.791 1.00 97.75 740 ASP A CA 1
ATOM 5653 C C . ASP A 1 740 ? -23.110 -6.193 45.506 1.00 97.75 740 ASP A C 1
ATOM 5655 O O . ASP A 1 740 ? -23.599 -7.227 45.038 1.00 97.75 740 ASP A O 1
ATOM 5659 N N . LYS A 1 741 ? -23.261 -5.010 44.898 1.00 98.12 741 LYS A N 1
ATOM 5660 C CA . LYS A 1 741 ? -24.016 -4.838 43.654 1.00 98.12 741 LYS A CA 1
ATOM 5661 C C . LYS A 1 741 ? -23.294 -5.465 42.454 1.00 98.12 741 LYS A C 1
ATOM 5663 O O . LYS A 1 741 ? -23.962 -6.107 41.649 1.00 98.12 741 LYS A O 1
ATOM 5668 N N . ILE A 1 742 ? -21.965 -5.354 42.367 1.00 98.31 742 ILE A N 1
ATOM 5669 C CA . ILE A 1 742 ? -21.132 -6.017 41.347 1.00 98.31 742 ILE A CA 1
ATOM 5670 C C . ILE A 1 742 ? -21.338 -7.532 41.393 1.00 98.31 742 ILE A C 1
ATOM 5672 O O . ILE A 1 742 ? -21.591 -8.142 40.355 1.00 98.31 742 ILE A O 1
ATOM 5676 N N . ALA A 1 743 ? -21.290 -8.139 42.584 1.00 97.69 743 ALA A N 1
ATOM 5677 C CA . ALA A 1 743 ? -21.517 -9.574 42.742 1.00 97.69 743 ALA A CA 1
ATOM 5678 C C . ALA A 1 743 ? -22.923 -9.980 42.264 1.00 97.69 743 ALA A C 1
ATOM 5680 O O . ALA A 1 743 ? -23.066 -10.883 41.438 1.00 97.69 743 ALA A O 1
ATOM 5681 N N . ALA A 1 744 ? -23.959 -9.268 42.722 1.00 97.75 744 ALA A N 1
ATOM 5682 C CA . ALA A 1 744 ? -25.348 -9.558 42.363 1.00 97.75 744 ALA A CA 1
ATOM 5683 C C . ALA A 1 744 ? -25.632 -9.375 40.859 1.00 97.75 744 ALA A C 1
ATOM 5685 O O . ALA A 1 744 ? -26.336 -10.181 40.241 1.00 97.75 744 ALA A O 1
ATOM 5686 N N . TRP A 1 745 ? -25.089 -8.321 40.248 1.00 98.31 745 TRP A N 1
ATOM 5687 C CA . TRP A 1 745 ? -25.213 -8.088 38.810 1.00 98.31 745 TRP A CA 1
ATOM 5688 C C . TRP A 1 745 ? -24.392 -9.072 37.989 1.00 98.31 745 TRP A C 1
ATOM 5690 O O . TRP A 1 745 ? -24.881 -9.498 36.949 1.00 98.31 745 TRP A O 1
ATOM 5700 N N . GLY A 1 746 ? -23.224 -9.511 38.462 1.00 98.19 746 GLY A N 1
ATOM 5701 C CA . GLY A 1 746 ? -22.455 -10.586 37.830 1.00 98.19 746 GLY A CA 1
ATOM 5702 C C . GLY A 1 746 ? -23.237 -11.901 37.779 1.00 98.19 746 GLY A C 1
ATOM 5703 O O . GLY A 1 746 ? -23.338 -12.525 36.723 1.00 98.19 746 GLY A O 1
ATOM 5704 N N . GLU A 1 747 ? -23.880 -12.290 38.883 1.00 97.69 747 GLU A N 1
ATOM 5705 C CA . GLU A 1 747 ? -24.757 -13.472 38.913 1.00 97.69 747 GLU A CA 1
ATOM 5706 C C . GLU A 1 747 ? -25.963 -13.333 37.976 1.00 97.69 747 GLU A C 1
ATOM 5708 O O . GLU A 1 747 ? -26.345 -14.300 37.313 1.00 97.69 747 GLU A O 1
ATOM 5713 N N . THR A 1 748 ? -26.546 -12.134 37.904 1.00 97.88 748 THR A N 1
ATOM 5714 C CA . THR A 1 748 ? -27.664 -11.836 36.998 1.00 97.88 748 THR A CA 1
ATOM 5715 C C . THR A 1 748 ? -27.213 -11.915 35.540 1.00 97.88 748 THR A C 1
ATOM 5717 O O . THR A 1 748 ? -27.833 -12.617 34.747 1.00 97.88 748 THR A O 1
ATOM 5720 N N . LEU A 1 749 ? -26.093 -11.272 35.196 1.00 98.06 749 LEU A N 1
ATOM 5721 C CA . LEU A 1 749 ? -25.511 -11.246 33.855 1.00 98.06 749 LEU A CA 1
ATOM 5722 C C . LEU A 1 749 ? -25.196 -12.654 33.340 1.00 98.06 749 LEU A C 1
ATOM 5724 O O . LEU A 1 749 ? -25.513 -12.964 32.195 1.00 98.06 749 LEU A O 1
ATOM 5728 N N . ALA A 1 750 ? -24.665 -13.532 34.197 1.00 97.06 750 ALA A N 1
ATOM 5729 C CA . ALA A 1 750 ? -24.399 -14.932 33.855 1.00 97.06 750 ALA A CA 1
ATOM 5730 C C . ALA A 1 750 ? -25.668 -15.732 33.489 1.00 97.06 750 ALA A C 1
ATOM 5732 O O . ALA A 1 750 ? -25.575 -16.794 32.870 1.00 97.06 750 ALA A O 1
ATOM 5733 N N . GLN A 1 751 ? -26.852 -15.254 33.886 1.00 95.56 751 GLN A N 1
ATOM 5734 C CA . GLN A 1 751 ? -28.146 -15.905 33.651 1.00 95.56 751 GLN A CA 1
ATOM 5735 C C . GLN A 1 751 ? -28.992 -15.205 32.578 1.00 95.56 751 GLN A C 1
ATOM 5737 O O . GLN A 1 751 ? -29.980 -15.783 32.116 1.00 95.56 751 GLN A O 1
ATOM 5742 N N . THR A 1 752 ? -28.633 -13.985 32.176 1.00 95.56 752 THR A N 1
ATOM 5743 C CA . THR A 1 752 ? -29.395 -13.199 31.201 1.00 95.56 752 THR A CA 1
ATOM 5744 C C . THR A 1 752 ? -29.319 -13.842 29.808 1.00 95.56 752 THR A C 1
ATOM 5746 O O . THR A 1 752 ? -28.217 -14.068 29.304 1.00 95.56 752 THR A O 1
ATOM 5749 N N . PRO A 1 753 ? -30.456 -14.142 29.150 1.00 90.31 753 PRO A N 1
ATOM 5750 C CA . PRO A 1 753 ? -30.465 -14.719 27.806 1.00 90.31 753 PRO A CA 1
ATOM 5751 C C . PRO A 1 753 ? -29.838 -13.793 26.759 1.00 90.31 753 PRO A C 1
ATOM 5753 O O . PRO A 1 753 ? -30.093 -12.593 26.768 1.00 90.31 753 PRO A O 1
ATOM 5756 N N . HIS A 1 754 ? -29.073 -14.374 25.837 1.00 92.19 754 HIS A N 1
ATOM 5757 C CA . HIS A 1 754 ? -28.438 -13.697 24.705 1.00 92.19 754 HIS A CA 1
ATOM 5758 C C . HIS A 1 754 ? -28.071 -14.719 23.621 1.00 92.19 754 HIS A C 1
ATOM 5760 O O . HIS A 1 754 ? -28.103 -15.931 23.868 1.00 92.19 754 HIS A O 1
ATOM 5766 N N . SER A 1 755 ? -27.759 -14.244 22.419 1.00 89.44 755 SER A N 1
ATOM 5767 C CA . SER A 1 755 ? -27.447 -15.107 21.273 1.00 89.44 755 SER A CA 1
ATOM 5768 C C . SER A 1 755 ? -26.484 -14.517 20.246 1.00 89.44 755 SER A C 1
ATOM 5770 O O . SER A 1 755 ? -25.953 -15.281 19.442 1.00 89.44 755 SER A O 1
ATOM 5772 N N . LEU A 1 756 ? -26.262 -13.201 20.237 1.00 94.69 756 LEU A N 1
ATOM 5773 C CA . LEU A 1 756 ? -25.368 -12.573 19.266 1.00 94.69 756 LEU A CA 1
ATOM 5774 C C . LEU A 1 756 ? -23.902 -12.648 19.725 1.00 94.69 756 LEU A C 1
ATOM 5776 O O . LEU A 1 756 ? -23.636 -12.604 20.930 1.00 94.69 756 LEU A O 1
ATOM 5780 N N . PRO A 1 757 ? -22.937 -12.708 18.789 1.00 96.94 757 PRO A N 1
ATOM 5781 C CA . PRO A 1 757 ? -21.511 -12.614 19.094 1.00 96.94 757 PRO A CA 1
ATOM 5782 C C . PRO A 1 757 ? -21.160 -11.428 20.002 1.00 96.94 757 PRO A C 1
ATOM 5784 O O . PRO A 1 757 ? -20.554 -11.633 21.054 1.00 96.94 757 PRO A O 1
ATOM 5787 N N . VAL A 1 758 ? -21.612 -10.209 19.680 1.00 97.75 758 VAL A N 1
ATOM 5788 C CA . VAL A 1 758 ? -21.346 -9.046 20.543 1.00 97.75 758 VAL A CA 1
ATOM 5789 C C . VAL A 1 758 ? -21.914 -9.215 21.954 1.00 97.75 758 VAL A C 1
ATOM 5791 O O . VAL A 1 758 ? -21.250 -8.858 22.919 1.00 97.75 758 VAL A O 1
ATOM 5794 N N . GLU A 1 759 ? -23.079 -9.847 22.122 1.00 97.62 759 GLU A N 1
ATOM 5795 C CA . GLU A 1 759 ? -23.648 -10.090 23.452 1.00 97.62 759 GLU A CA 1
ATOM 5796 C C . GLU A 1 759 ? -22.809 -11.101 24.254 1.00 97.62 759 GLU A C 1
ATOM 5798 O O . GLU A 1 759 ? -22.647 -10.941 25.465 1.00 97.62 759 GLU A O 1
ATOM 5803 N N . HIS A 1 760 ? -22.225 -12.113 23.598 1.00 98.12 760 HIS A N 1
ATOM 5804 C CA . HIS A 1 760 ? -21.252 -13.006 24.237 1.00 98.12 760 HIS A CA 1
ATOM 5805 C C . HIS A 1 760 ? -20.011 -12.241 24.712 1.00 98.12 760 HIS A C 1
ATOM 5807 O O . HIS A 1 760 ? -19.555 -12.476 25.834 1.00 98.12 760 HIS A O 1
ATOM 5813 N N . ALA A 1 761 ? -19.501 -11.309 23.902 1.00 98.38 761 ALA A N 1
ATOM 5814 C CA . ALA A 1 761 ? -18.401 -10.428 24.289 1.00 98.38 761 ALA A CA 1
ATOM 5815 C C . ALA A 1 761 ? -18.787 -9.530 25.477 1.00 98.38 761 ALA A C 1
ATOM 5817 O O . ALA A 1 761 ? -18.079 -9.495 26.483 1.00 98.38 761 ALA A O 1
ATOM 5818 N N . THR A 1 762 ? -19.957 -8.884 25.415 1.00 98.38 762 THR A N 1
ATOM 5819 C CA . THR A 1 762 ? -20.512 -8.043 26.487 1.00 98.38 762 THR A CA 1
ATOM 5820 C C . THR A 1 762 ? -20.588 -8.796 27.814 1.00 98.38 762 THR A C 1
ATOM 5822 O O . THR A 1 762 ? -20.161 -8.280 28.850 1.00 98.38 762 THR A O 1
ATOM 5825 N N . VAL A 1 763 ? -21.119 -10.022 27.793 1.00 98.62 763 VAL A N 1
ATOM 5826 C CA . VAL A 1 763 ? -21.249 -10.877 28.979 1.00 98.62 763 VAL A CA 1
ATOM 5827 C C . VAL A 1 763 ? -19.873 -11.276 29.502 1.00 98.62 763 VAL A C 1
ATOM 5829 O O . VAL A 1 763 ? -19.625 -11.141 30.697 1.00 98.62 763 VAL A O 1
ATOM 5832 N N . ALA A 1 764 ? -18.959 -11.714 28.630 1.00 98.50 764 ALA A N 1
ATOM 5833 C CA . ALA A 1 764 ? -17.602 -12.075 29.032 1.00 98.50 764 ALA A CA 1
ATOM 5834 C C . ALA A 1 764 ? -16.877 -10.897 29.707 1.00 98.50 764 ALA A C 1
ATOM 5836 O O . ALA A 1 764 ? -16.362 -11.064 30.812 1.00 98.50 764 ALA A O 1
ATOM 5837 N N . ARG A 1 765 ? -16.917 -9.698 29.108 1.00 97.81 765 ARG A N 1
ATOM 5838 C CA . ARG A 1 765 ? -16.306 -8.472 29.650 1.00 97.81 765 ARG A CA 1
ATOM 5839 C C . ARG A 1 765 ? -16.803 -8.149 31.063 1.00 97.81 765 ARG A C 1
ATOM 5841 O O . ARG A 1 765 ? -15.988 -7.936 31.958 1.00 97.81 765 ARG A O 1
ATOM 5848 N N . GLY A 1 766 ? -18.121 -8.157 31.280 1.00 98.19 766 GLY A N 1
ATOM 5849 C CA . GLY A 1 766 ? -18.718 -7.849 32.586 1.00 98.19 766 GLY A CA 1
ATOM 5850 C C . GLY A 1 766 ? -18.475 -8.938 33.637 1.00 98.19 766 GLY A C 1
ATOM 5851 O O . GLY A 1 766 ? -18.259 -8.636 34.810 1.00 98.19 766 GLY A O 1
ATOM 5852 N N . LEU A 1 767 ? -18.458 -10.212 33.236 1.00 98.69 767 LEU A N 1
ATOM 5853 C CA . LEU A 1 767 ? -18.173 -11.327 34.142 1.00 98.69 767 LEU A CA 1
ATOM 5854 C C . LEU A 1 767 ? -16.696 -11.411 34.544 1.00 98.69 767 LEU A C 1
ATOM 5856 O O . LEU A 1 767 ? -16.419 -11.793 35.680 1.00 98.69 767 LEU A O 1
ATOM 5860 N N . ILE A 1 768 ? -15.762 -11.031 33.663 1.00 98.50 768 ILE A N 1
ATOM 5861 C CA . ILE A 1 768 ? -14.339 -10.892 34.016 1.00 98.50 768 ILE A CA 1
ATOM 5862 C C . ILE A 1 768 ? -14.183 -9.856 35.129 1.00 98.50 768 ILE A C 1
ATOM 5864 O O . ILE A 1 768 ? -13.544 -10.137 36.139 1.00 98.50 768 ILE A O 1
ATOM 5868 N N . GLU A 1 769 ? -14.822 -8.695 34.983 1.00 97.88 769 GLU A N 1
ATOM 5869 C CA . GLU A 1 769 ? -14.812 -7.631 35.992 1.00 97.88 769 GLU A CA 1
ATOM 5870 C C . GLU A 1 769 ? -15.421 -8.083 37.314 1.00 97.88 769 GLU A C 1
ATOM 5872 O O . GLU A 1 769 ? -14.778 -8.013 38.362 1.00 97.88 769 GLU A O 1
ATOM 5877 N N . ALA A 1 770 ? -16.639 -8.622 37.280 1.00 98.31 770 ALA A N 1
ATOM 5878 C CA . ALA A 1 770 ? -17.285 -9.104 38.492 1.00 98.31 770 ALA A CA 1
ATOM 5879 C C . ALA A 1 770 ? -16.463 -10.216 39.161 1.00 98.31 770 ALA A C 1
ATOM 5881 O O . ALA A 1 770 ? -16.252 -10.184 40.373 1.00 98.31 770 ALA A O 1
ATOM 5882 N N . GLY A 1 771 ? -15.958 -11.176 38.384 1.00 97.94 771 GLY A N 1
ATOM 5883 C CA . GLY A 1 771 ? -15.168 -12.301 38.871 1.00 97.94 771 GLY A CA 1
ATOM 5884 C C . GLY A 1 771 ? -13.847 -11.875 39.504 1.00 97.94 771 GLY A C 1
ATOM 5885 O O . GLY A 1 771 ? -13.574 -12.270 40.638 1.00 97.94 771 GLY A O 1
ATOM 5886 N N . ARG A 1 772 ? -13.056 -11.032 38.824 1.00 96.88 772 ARG A N 1
ATOM 5887 C CA . ARG A 1 772 ? -11.736 -10.595 39.317 1.00 96.88 772 ARG A CA 1
ATOM 5888 C C . ARG A 1 772 ? -11.856 -9.753 40.587 1.00 96.88 772 ARG A C 1
ATOM 5890 O O . ARG A 1 772 ? -11.084 -9.939 41.520 1.00 96.88 772 ARG A O 1
ATOM 5897 N N . ILE A 1 773 ? -12.857 -8.875 40.646 1.00 96.81 773 ILE A N 1
ATOM 5898 C CA . ILE A 1 773 ? -13.051 -7.933 41.755 1.00 96.81 773 ILE A CA 1
ATOM 5899 C C . ILE A 1 773 ? -13.637 -8.622 42.989 1.00 96.81 773 ILE A C 1
ATOM 5901 O O . ILE A 1 773 ? -13.284 -8.282 44.116 1.00 96.81 773 ILE A O 1
ATOM 5905 N N . THR A 1 774 ? -14.509 -9.614 42.799 1.00 95.75 774 THR A N 1
ATOM 5906 C CA . THR A 1 774 ? -15.138 -10.351 43.912 1.00 95.75 774 THR A CA 1
ATOM 5907 C C . THR A 1 774 ? -14.387 -11.625 44.304 1.00 95.75 774 THR A C 1
ATOM 5909 O O . THR A 1 774 ? -14.749 -12.267 45.291 1.00 95.75 774 THR A O 1
ATOM 5912 N N . GLY A 1 775 ? -13.354 -12.015 43.549 1.00 95.69 775 GLY A N 1
ATOM 5913 C CA . GLY A 1 775 ? -12.659 -13.293 43.722 1.00 95.69 775 GLY A CA 1
ATOM 5914 C C . GLY A 1 775 ? -13.547 -14.506 43.420 1.00 95.69 775 GLY A C 1
ATOM 5915 O O . GLY A 1 775 ? -13.373 -15.567 44.020 1.00 95.69 775 GLY A O 1
ATOM 5916 N N . ASN A 1 776 ? -14.539 -14.352 42.539 1.00 97.50 776 ASN A N 1
ATOM 5917 C CA . ASN A 1 776 ? -15.508 -15.394 42.220 1.00 97.50 776 ASN A CA 1
ATOM 5918 C C . ASN A 1 776 ? -15.110 -16.162 40.951 1.00 97.50 776 ASN A C 1
ATOM 5920 O O . ASN A 1 776 ? -15.475 -15.789 39.834 1.00 97.50 776 ASN A O 1
ATOM 5924 N N . ASP A 1 777 ? -14.426 -17.291 41.142 1.00 97.62 777 ASP A N 1
ATOM 5925 C CA . ASP A 1 777 ? -14.001 -18.182 40.054 1.00 97.62 777 ASP A CA 1
ATOM 5926 C C . ASP A 1 777 ? -15.166 -18.703 39.201 1.00 97.62 777 ASP A C 1
ATOM 5928 O O . ASP A 1 777 ? -14.989 -18.938 38.011 1.00 97.62 777 ASP A O 1
ATOM 5932 N N . THR A 1 778 ? -16.377 -18.834 39.757 1.00 98.00 778 THR A N 1
ATOM 5933 C CA . THR A 1 778 ? -17.540 -19.294 38.974 1.00 98.00 778 THR A CA 1
ATOM 5934 C C . THR A 1 778 ? -17.930 -18.273 37.904 1.00 98.00 778 THR A C 1
ATOM 5936 O O . THR A 1 778 ? -18.342 -18.660 36.810 1.00 98.00 778 THR A O 1
ATOM 5939 N N . LEU A 1 779 ? -17.778 -16.974 38.189 1.00 98.31 779 LEU A N 1
ATOM 5940 C CA . LEU A 1 779 ? -18.011 -15.921 37.199 1.00 98.31 779 LEU A CA 1
ATOM 5941 C C . LEU A 1 779 ? -16.892 -15.890 36.149 1.00 98.31 779 LEU A C 1
ATOM 5943 O O . LEU A 1 779 ? -17.193 -15.723 34.971 1.00 98.31 779 LEU A O 1
ATOM 5947 N N . LEU A 1 780 ? -15.634 -16.129 36.540 1.00 98.56 780 LEU A N 1
ATOM 5948 C CA . LEU A 1 780 ? -14.512 -16.236 35.595 1.00 98.56 780 LEU A CA 1
ATOM 5949 C C . LEU A 1 780 ? -14.656 -17.448 34.661 1.00 98.56 780 LEU A C 1
ATOM 5951 O O . LEU A 1 780 ? -14.436 -17.331 33.456 1.00 98.56 780 LEU A O 1
ATOM 5955 N N . ASP A 1 781 ? -15.089 -18.595 35.183 1.00 98.31 781 ASP A N 1
ATOM 5956 C CA . ASP A 1 781 ? -15.361 -19.792 34.381 1.00 98.31 781 ASP A CA 1
ATOM 5957 C C . ASP A 1 781 ? -16.549 -19.571 33.430 1.00 98.31 781 ASP A C 1
ATOM 5959 O O . ASP A 1 781 ? -16.530 -20.007 32.274 1.00 98.31 781 ASP A O 1
ATOM 5963 N N . ALA A 1 782 ? -17.582 -18.852 33.884 1.00 98.25 782 ALA A N 1
ATOM 5964 C CA . ALA A 1 782 ? -18.681 -18.432 33.023 1.00 98.25 782 ALA A CA 1
ATOM 5965 C C . ALA A 1 782 ? -18.190 -17.476 31.924 1.00 98.25 782 ALA A C 1
ATOM 5967 O O . ALA A 1 782 ? -18.515 -17.685 30.755 1.00 98.25 782 ALA A O 1
ATOM 5968 N N . ALA A 1 783 ? -17.353 -16.490 32.253 1.00 98.62 783 ALA A N 1
ATOM 5969 C CA . ALA A 1 783 ? -16.766 -15.584 31.272 1.00 98.62 783 ALA A CA 1
ATOM 5970 C C . ALA A 1 783 ? -15.958 -16.336 30.204 1.00 98.62 783 ALA A C 1
ATOM 5972 O O . ALA A 1 783 ? -16.183 -16.131 29.012 1.00 98.62 783 ALA A O 1
ATOM 5973 N N . ALA A 1 784 ? -15.096 -17.270 30.619 1.00 98.56 784 ALA A N 1
ATOM 5974 C CA . ALA A 1 784 ? -14.323 -18.123 29.717 1.00 98.56 784 ALA A CA 1
ATOM 5975 C C . ALA A 1 784 ? -15.220 -18.943 28.782 1.00 98.56 784 ALA A C 1
ATOM 5977 O O . ALA A 1 784 ? -14.931 -19.071 27.592 1.00 98.56 784 ALA A O 1
ATOM 5978 N N . LYS A 1 785 ? -16.356 -19.443 29.283 1.00 98.19 785 LYS A N 1
ATOM 5979 C CA . LYS A 1 785 ? -17.355 -20.125 28.454 1.00 98.19 785 LYS A CA 1
ATOM 5980 C C . LYS A 1 785 ? -17.958 -19.197 27.393 1.00 98.19 785 LYS A C 1
ATOM 5982 O O . LYS A 1 785 ? -18.091 -19.621 26.247 1.00 98.19 785 LYS A O 1
ATOM 5987 N N . HIS A 1 786 ? -18.336 -17.967 27.747 1.00 98.25 786 HIS A N 1
ATOM 5988 C CA . HIS A 1 786 ? -18.893 -17.008 26.780 1.00 98.25 786 HIS A CA 1
ATOM 5989 C C . HIS A 1 786 ? -17.850 -16.569 25.750 1.00 98.25 786 HIS A C 1
ATOM 5991 O O . HIS A 1 786 ? -18.159 -16.540 24.560 1.00 98.25 786 HIS A O 1
ATOM 5997 N N . LEU A 1 787 ? -16.604 -16.345 26.172 1.00 97.94 787 LEU A N 1
ATOM 5998 C CA . LEU A 1 787 ? -15.512 -16.046 25.253 1.00 97.94 787 LEU A CA 1
ATOM 5999 C C . LEU A 1 787 ? -15.236 -17.230 24.315 1.00 97.94 787 LEU A C 1
ATOM 6001 O O . LEU A 1 787 ? -15.114 -17.047 23.112 1.00 97.94 787 LEU A O 1
ATOM 6005 N N . GLY A 1 788 ? -15.258 -18.466 24.819 1.00 97.62 788 GLY A N 1
ATOM 6006 C CA . GLY A 1 788 ? -15.145 -19.668 23.989 1.00 97.62 788 GLY A CA 1
ATOM 6007 C C . GLY A 1 788 ? -16.235 -19.784 22.915 1.00 97.62 788 GLY A C 1
ATOM 6008 O O . GLY A 1 788 ? -15.947 -20.242 21.809 1.00 97.62 788 GLY A O 1
ATOM 6009 N N . LEU A 1 789 ? -17.466 -19.341 23.204 1.00 96.69 789 LEU A N 1
ATOM 6010 C CA . LEU A 1 789 ? -18.554 -19.274 22.218 1.00 96.69 789 LEU A CA 1
ATOM 6011 C C . LEU A 1 789 ? -18.299 -18.196 21.159 1.00 96.69 789 LEU A C 1
ATOM 6013 O O . LEU A 1 789 ? -18.475 -18.474 19.975 1.00 96.69 789 LEU A O 1
ATOM 6017 N N . LEU A 1 790 ? -17.822 -17.015 21.565 1.00 97.69 790 LEU A N 1
ATOM 6018 C CA . LEU A 1 790 ? -17.407 -15.955 20.641 1.00 97.69 790 LEU A CA 1
ATOM 6019 C C . LEU A 1 790 ? -16.306 -16.453 19.689 1.00 97.69 790 LEU A C 1
ATOM 6021 O O . LEU A 1 790 ? -16.465 -16.404 18.473 1.00 97.69 790 LEU A O 1
ATOM 6025 N N . LEU A 1 791 ? -15.234 -17.037 20.233 1.00 96.88 791 LEU A N 1
ATOM 6026 C CA . LEU A 1 791 ? -14.118 -17.595 19.457 1.00 96.88 791 LEU A CA 1
ATOM 6027 C C . LEU A 1 791 ? -14.546 -18.748 18.534 1.00 96.88 791 LEU A C 1
ATOM 6029 O O . LEU A 1 791 ? -13.867 -19.048 17.553 1.00 96.88 791 LEU A O 1
ATOM 6033 N N . ALA A 1 792 ? -15.615 -19.471 18.871 1.00 95.75 792 ALA A N 1
ATOM 6034 C CA . ALA A 1 792 ? -16.163 -20.529 18.023 1.00 95.75 792 ALA A CA 1
ATOM 6035 C C . ALA A 1 792 ? -17.010 -19.982 16.866 1.00 95.75 792 ALA A C 1
ATOM 6037 O O . ALA A 1 792 ? -17.133 -20.659 15.849 1.00 95.75 792 ALA A O 1
ATOM 6038 N N . ALA A 1 793 ? -17.578 -18.784 17.017 1.00 95.94 793 ALA A N 1
ATOM 6039 C CA . ALA A 1 793 ? -18.364 -18.124 15.983 1.00 95.94 793 ALA A CA 1
ATOM 6040 C C . ALA A 1 793 ? -17.501 -17.378 14.952 1.00 95.94 793 ALA A C 1
ATOM 6042 O O . ALA A 1 793 ? -18.031 -17.014 13.905 1.00 95.94 793 ALA A O 1
ATOM 6043 N N . TYR A 1 794 ? -16.217 -17.142 15.235 1.00 96.31 794 TYR A N 1
ATOM 6044 C CA . TYR A 1 794 ? -15.312 -16.393 14.363 1.00 96.31 794 TYR A CA 1
ATOM 6045 C C . TYR A 1 794 ? -15.096 -17.077 13.004 1.00 96.31 794 TYR A C 1
ATOM 6047 O O . TYR A 1 794 ? -14.862 -18.286 12.937 1.00 96.31 794 TYR A O 1
ATOM 6055 N N . VAL A 1 795 ? -15.154 -16.286 11.934 1.00 90.50 795 VAL A N 1
ATOM 6056 C CA . VAL A 1 795 ? -14.974 -16.693 10.537 1.00 90.50 795 VAL A CA 1
ATOM 6057 C C . VAL A 1 795 ? -13.744 -15.973 9.992 1.00 90.50 795 VAL A C 1
ATOM 6059 O O . VAL A 1 795 ? -13.794 -14.791 9.654 1.00 90.50 795 VAL A O 1
ATOM 6062 N N . SER A 1 796 ? -12.627 -16.693 9.904 1.00 83.75 796 SER A N 1
ATOM 6063 C CA . SER A 1 796 ? -11.339 -16.137 9.469 1.00 83.75 796 SER A CA 1
ATOM 6064 C C . SER A 1 796 ? -11.375 -15.540 8.066 1.00 83.75 796 SER A C 1
ATOM 6066 O O . SER A 1 796 ? -10.654 -14.595 7.788 1.00 83.75 796 SER A O 1
ATOM 6068 N N . GLU A 1 797 ? -12.220 -16.073 7.185 1.00 78.25 797 GLU A N 1
ATOM 6069 C CA . GLU A 1 797 ? -12.332 -15.638 5.796 1.00 78.25 797 GLU A CA 1
ATOM 6070 C C . GLU A 1 797 ? -12.951 -14.253 5.648 1.00 78.25 797 GLU A C 1
ATOM 6072 O O . GLU A 1 797 ? -12.799 -13.661 4.591 1.00 78.25 797 GLU A O 1
ATOM 6077 N N . THR A 1 798 ? -13.681 -13.760 6.649 1.00 80.12 798 THR A N 1
ATOM 6078 C CA . THR A 1 798 ? -14.289 -12.421 6.633 1.00 80.12 798 THR A CA 1
ATOM 6079 C C . THR A 1 798 ? -13.716 -11.503 7.709 1.00 80.12 798 THR A C 1
ATOM 6081 O O . THR A 1 798 ? -13.974 -10.303 7.672 1.00 80.12 798 THR A O 1
ATOM 6084 N N . GLY A 1 799 ? -12.996 -12.063 8.687 1.00 88.06 799 GLY A N 1
ATOM 6085 C CA . GLY A 1 799 ? -12.622 -11.378 9.923 1.00 88.06 799 GLY A CA 1
ATOM 6086 C C . GLY A 1 799 ? -13.819 -11.030 10.817 1.00 88.06 799 GLY A C 1
ATOM 6087 O O . GLY A 1 799 ? -13.696 -10.233 11.738 1.00 88.06 799 GLY A O 1
ATOM 6088 N N . ALA A 1 800 ? -14.993 -11.619 10.565 1.00 92.75 800 ALA A N 1
ATOM 6089 C CA . ALA A 1 800 ? -16.231 -11.351 11.297 1.00 92.75 800 ALA A CA 1
ATOM 6090 C C . ALA A 1 800 ? -16.709 -12.585 12.081 1.00 92.75 800 ALA A C 1
ATOM 6092 O O . ALA A 1 800 ? -16.095 -13.652 12.064 1.00 92.75 800 ALA A O 1
ATOM 6093 N N . PHE A 1 801 ? -17.840 -12.462 12.771 1.00 95.62 801 PHE A N 1
ATOM 6094 C CA . PHE A 1 801 ? -18.469 -13.545 13.522 1.00 95.62 801 PHE A CA 1
ATOM 6095 C C . PHE A 1 801 ? -19.745 -14.019 12.834 1.00 95.62 801 PHE A C 1
ATOM 6097 O O . PHE A 1 801 ? -20.637 -13.241 12.508 1.00 95.62 801 PHE A O 1
ATOM 6104 N N . SER A 1 802 ? -19.876 -15.332 12.683 1.00 93.94 802 SER A N 1
ATOM 6105 C CA . SER A 1 802 ? -21.106 -15.950 12.198 1.00 93.94 802 SER A CA 1
ATOM 6106 C C . SER A 1 802 ? -22.314 -15.534 13.050 1.00 93.94 802 SER A C 1
ATOM 6108 O O . SER A 1 802 ? -22.295 -15.602 14.279 1.00 93.94 802 SER A O 1
ATOM 6110 N N . GLY A 1 803 ? -23.381 -15.099 12.376 1.00 92.38 803 GLY A N 1
ATOM 6111 C CA . GLY A 1 803 ? -24.602 -14.611 13.021 1.00 92.38 803 GLY A CA 1
ATOM 6112 C C . GLY A 1 803 ? -24.624 -13.108 13.313 1.00 92.38 803 GLY A C 1
ATOM 6113 O O . GLY A 1 803 ? -25.632 -12.634 13.837 1.00 92.38 803 GLY A O 1
ATOM 6114 N N . GLN A 1 804 ? -23.573 -12.361 12.958 1.00 95.44 804 GLN A N 1
ATOM 6115 C CA . GLN A 1 804 ? -23.556 -10.903 13.017 1.00 95.44 804 GLN A CA 1
ATOM 6116 C C . GLN A 1 804 ? -22.841 -10.321 11.797 1.00 95.44 804 GLN A C 1
ATOM 6118 O O . GLN A 1 804 ? -21.644 -10.497 11.621 1.00 95.44 804 GLN A O 1
ATOM 6123 N N . ASP A 1 805 ? -23.598 -9.602 10.977 1.00 94.06 805 ASP A N 1
ATOM 6124 C CA . ASP A 1 805 ? -23.090 -9.019 9.734 1.00 94.06 805 ASP A CA 1
ATOM 6125 C C . ASP A 1 805 ? -22.832 -7.511 9.859 1.00 94.06 805 ASP A C 1
ATOM 6127 O O . ASP A 1 805 ? -22.061 -6.951 9.089 1.00 94.06 805 ASP A O 1
ATOM 6131 N N . THR A 1 806 ? -23.451 -6.844 10.838 1.00 97.19 806 THR A N 1
ATOM 6132 C CA . THR A 1 806 ? -23.262 -5.415 11.113 1.00 97.19 806 THR A CA 1
ATOM 6133 C C . THR A 1 806 ? -22.557 -5.227 12.449 1.00 97.19 806 THR A C 1
ATOM 6135 O O . THR A 1 806 ? -22.956 -5.812 13.460 1.00 97.19 806 THR A O 1
ATOM 6138 N N . TYR A 1 807 ? -21.543 -4.369 12.444 1.00 98.25 807 TYR A N 1
ATOM 6139 C CA . TYR A 1 807 ? -20.789 -3.949 13.615 1.00 98.25 807 TYR A CA 1
ATOM 6140 C C . TYR A 1 807 ? -20.864 -2.435 13.721 1.00 98.25 807 TYR A C 1
ATOM 6142 O O . TYR A 1 807 ? -20.380 -1.719 12.846 1.00 98.25 807 TYR A O 1
ATOM 6150 N N . THR A 1 808 ? -21.495 -1.940 14.777 1.00 98.56 808 THR A N 1
ATOM 6151 C CA . THR A 1 808 ? -21.354 -0.539 15.180 1.00 98.56 808 THR A CA 1
ATOM 6152 C C . THR A 1 808 ? -19.953 -0.294 15.733 1.00 98.56 808 THR A C 1
ATOM 6154 O O . THR A 1 808 ? -19.241 -1.247 16.063 1.00 98.56 808 THR A O 1
ATOM 6157 N N . ALA A 1 809 ? -19.560 0.974 15.876 1.00 98.00 809 ALA A N 1
ATOM 6158 C CA . ALA A 1 809 ? -18.351 1.300 16.626 1.00 98.00 809 ALA A CA 1
ATOM 6159 C C . ALA A 1 809 ? -18.397 0.631 18.016 1.00 98.00 809 ALA A C 1
ATOM 6161 O O . ALA A 1 809 ? -17.541 -0.192 18.315 1.00 98.00 809 ALA A O 1
ATOM 6162 N N . ASP A 1 810 ? -19.470 0.847 18.790 1.00 97.94 810 ASP A N 1
ATOM 6163 C CA . ASP A 1 810 ? -19.670 0.255 20.128 1.00 97.94 810 ASP A CA 1
ATOM 6164 C C . ASP A 1 810 ? -19.483 -1.275 20.169 1.00 97.94 810 ASP A C 1
ATOM 6166 O O . ASP A 1 810 ? -18.883 -1.805 21.111 1.00 97.94 810 ASP A O 1
ATOM 6170 N N . ASP A 1 811 ? -19.958 -1.990 19.141 1.00 98.44 811 ASP A N 1
ATOM 6171 C CA . ASP A 1 811 ? -19.783 -3.442 19.031 1.00 98.44 811 ASP A CA 1
ATOM 6172 C C . ASP A 1 811 ? -18.304 -3.822 18.894 1.00 98.44 811 ASP A C 1
ATOM 6174 O O . ASP A 1 811 ? -17.845 -4.755 19.559 1.00 98.44 811 ASP A O 1
ATOM 6178 N N . ALA A 1 812 ? -17.552 -3.100 18.056 1.00 98.06 812 ALA A N 1
ATOM 6179 C CA . ALA A 1 812 ? -16.123 -3.336 17.868 1.00 98.06 812 ALA A CA 1
ATOM 6180 C C . ALA A 1 812 ? -15.345 -3.083 19.166 1.00 98.06 812 ALA A C 1
ATOM 6182 O O . ALA A 1 812 ? -14.549 -3.932 19.568 1.00 98.06 812 ALA A O 1
ATOM 6183 N N . GLY A 1 813 ? -15.639 -1.984 19.868 1.00 97.69 813 GLY A N 1
ATOM 6184 C CA . GLY A 1 813 ? -15.094 -1.705 21.198 1.00 97.69 813 GLY A CA 1
ATOM 6185 C C . GLY A 1 813 ? -15.360 -2.829 22.194 1.00 97.69 813 GLY A C 1
ATOM 6186 O O . GLY A 1 813 ? -14.442 -3.357 22.816 1.00 97.69 813 GLY A O 1
ATOM 6187 N N . THR A 1 814 ? -16.616 -3.265 22.280 1.00 98.25 814 THR A N 1
ATOM 6188 C CA . THR A 1 814 ? -17.057 -4.321 23.201 1.00 98.25 814 THR A CA 1
ATOM 6189 C C . THR A 1 814 ? -16.371 -5.663 22.928 1.00 98.25 814 THR A C 1
ATOM 6191 O O . THR A 1 814 ? -15.961 -6.356 23.862 1.00 98.25 814 THR A O 1
ATOM 6194 N N . ILE A 1 815 ? -16.250 -6.050 21.656 1.00 98.56 815 ILE A N 1
ATOM 6195 C CA . ILE A 1 815 ? -15.587 -7.292 21.239 1.00 98.56 815 ILE A CA 1
ATOM 6196 C C . ILE A 1 815 ? -14.095 -7.230 21.557 1.00 98.56 815 ILE A C 1
ATOM 6198 O O . ILE A 1 815 ? -13.576 -8.138 22.212 1.00 98.56 815 ILE A O 1
ATOM 6202 N N . MET A 1 816 ? -13.419 -6.158 21.144 1.00 98.06 816 MET A N 1
ATOM 6203 C CA . MET A 1 816 ? -11.983 -6.002 21.365 1.00 98.06 816 MET A CA 1
ATOM 6204 C C . MET A 1 816 ? -11.636 -5.909 22.851 1.00 98.06 816 MET A C 1
ATOM 6206 O O . MET A 1 816 ? -10.706 -6.575 23.306 1.00 98.06 816 MET A O 1
ATOM 6210 N N . GLY A 1 817 ? -12.432 -5.176 23.630 1.00 97.00 817 GLY A N 1
ATOM 6211 C CA . GLY A 1 817 ? -12.292 -5.087 25.081 1.00 97.00 817 GLY A CA 1
ATOM 6212 C C . GLY A 1 817 ? -12.473 -6.431 25.781 1.00 97.00 817 GLY A C 1
ATOM 6213 O O . GLY A 1 817 ? -11.707 -6.786 26.678 1.00 97.00 817 GLY A O 1
ATOM 6214 N N . ALA A 1 818 ? -13.450 -7.238 25.352 1.00 98.38 818 ALA A N 1
ATOM 6215 C CA . ALA A 1 818 ? -13.662 -8.580 25.896 1.00 98.38 818 ALA A CA 1
ATOM 6216 C C . ALA A 1 818 ? -12.506 -9.538 25.569 1.00 98.38 818 ALA A C 1
ATOM 6218 O O . ALA A 1 818 ? -12.095 -10.314 26.436 1.00 98.38 818 ALA A O 1
ATOM 6219 N N . LEU A 1 819 ? -11.978 -9.485 24.341 1.00 98.06 819 LEU A N 1
ATOM 6220 C CA . LEU A 1 819 ? -10.815 -10.274 23.932 1.00 98.06 819 LEU A CA 1
ATOM 6221 C C . LEU A 1 819 ? -9.579 -9.859 24.740 1.00 98.06 819 LEU A C 1
ATOM 6223 O O . LEU A 1 819 ? -8.948 -10.728 25.342 1.00 98.06 819 LEU A O 1
ATOM 6227 N N . ASN A 1 820 ? -9.295 -8.555 24.848 1.00 96.69 820 ASN A N 1
ATOM 6228 C CA . ASN A 1 820 ? -8.179 -8.034 25.641 1.00 96.69 820 ASN A CA 1
ATOM 6229 C C . ASN A 1 820 ? -8.284 -8.457 27.117 1.00 96.69 820 ASN A C 1
ATOM 6231 O O . ASN A 1 820 ? -7.362 -9.061 27.665 1.00 96.69 820 ASN A O 1
ATOM 6235 N N . ALA A 1 821 ? -9.447 -8.247 27.743 1.00 96.62 821 ALA A N 1
ATOM 6236 C CA . ALA A 1 821 ? -9.711 -8.673 29.119 1.00 96.62 821 ALA A CA 1
ATOM 6237 C C . ALA A 1 821 ? -9.531 -10.191 29.304 1.00 96.62 821 ALA A C 1
ATOM 6239 O O . ALA A 1 821 ? -9.019 -10.649 30.328 1.00 96.62 821 ALA A O 1
ATOM 6240 N N . GLY A 1 822 ? -9.941 -10.984 28.310 1.00 97.38 822 GLY A N 1
ATOM 6241 C CA . GLY A 1 822 ? -9.754 -12.431 28.300 1.00 97.38 822 GLY A CA 1
ATOM 6242 C C . GLY A 1 822 ? -8.282 -12.826 28.373 1.00 97.38 822 GLY A C 1
ATOM 6243 O O . GLY A 1 822 ? -7.921 -13.666 29.204 1.00 97.38 822 GLY A O 1
ATOM 6244 N N . ARG A 1 823 ? -7.430 -12.182 27.564 1.00 95.06 823 ARG A N 1
ATOM 6245 C CA . ARG A 1 823 ? -5.978 -12.420 27.573 1.00 95.06 823 ARG A CA 1
ATOM 6246 C C . ARG A 1 823 ? -5.369 -12.141 28.940 1.00 95.06 823 ARG A C 1
ATOM 6248 O O . ARG A 1 823 ? -4.627 -12.965 29.467 1.00 95.06 823 ARG A O 1
ATOM 6255 N N . LEU A 1 824 ? -5.757 -11.019 29.541 1.00 93.94 824 LEU A N 1
ATOM 6256 C CA . LEU A 1 824 ? -5.191 -10.547 30.803 1.00 93.94 824 LEU A CA 1
ATOM 6257 C C . LEU A 1 824 ? -5.621 -11.380 32.018 1.00 93.94 824 LEU A C 1
ATOM 6259 O O . LEU A 1 824 ? -4.802 -11.644 32.897 1.00 93.94 824 LEU A O 1
ATOM 6263 N N . PHE A 1 825 ? -6.890 -11.798 32.093 1.00 96.81 825 PHE A N 1
ATOM 6264 C CA . PHE A 1 825 ? -7.464 -12.270 33.363 1.00 96.81 825 PHE A CA 1
ATOM 6265 C C . PHE A 1 825 ? -7.964 -13.716 33.372 1.00 96.81 825 PHE A C 1
ATOM 6267 O O . PHE A 1 825 ? -8.221 -14.255 34.451 1.00 96.81 825 PHE A O 1
ATOM 6274 N N . LEU A 1 826 ? -8.113 -14.376 32.220 1.00 96.88 826 LEU A N 1
ATOM 6275 C CA . LEU A 1 826 ? -8.644 -15.746 32.187 1.00 96.88 826 LEU A CA 1
ATOM 6276 C C . LEU A 1 826 ? -7.557 -16.828 32.185 1.00 96.88 826 LEU A C 1
ATOM 6278 O O . LEU A 1 826 ? -7.844 -17.955 32.602 1.00 96.88 826 LEU A O 1
ATOM 6282 N N . GLY A 1 827 ? -6.316 -16.496 31.811 1.00 93.88 827 GLY A N 1
ATOM 6283 C CA . GLY A 1 827 ? -5.178 -17.422 31.836 1.00 93.88 827 GLY A CA 1
ATOM 6284 C C . GLY A 1 827 ? -5.485 -18.733 31.106 1.00 93.88 827 GLY A C 1
ATOM 6285 O O . GLY A 1 827 ? -6.016 -18.711 29.997 1.00 93.88 827 GLY A O 1
ATOM 6286 N N . ASP A 1 828 ? -5.227 -19.867 31.761 1.00 95.56 828 ASP A N 1
ATOM 6287 C CA . ASP A 1 828 ? -5.426 -21.219 31.209 1.00 95.56 828 ASP A CA 1
ATOM 6288 C C . ASP A 1 828 ? -6.904 -21.629 31.025 1.00 95.56 828 ASP A C 1
ATOM 6290 O O . ASP A 1 828 ? -7.194 -22.742 30.579 1.00 95.56 828 ASP A O 1
ATOM 6294 N N . ARG A 1 829 ? -7.872 -20.771 31.384 1.00 97.62 829 ARG A N 1
ATOM 6295 C CA . ARG A 1 829 ? -9.308 -21.056 31.176 1.00 97.62 829 ARG A CA 1
ATOM 6296 C C . ARG A 1 829 ? -9.726 -20.956 29.710 1.00 97.62 829 ARG A C 1
ATOM 6298 O O . ARG A 1 829 ? -10.803 -21.435 29.358 1.00 97.62 829 ARG A O 1
ATOM 6305 N N . ILE A 1 830 ? -8.906 -20.323 28.875 1.00 96.25 830 ILE A N 1
ATOM 6306 C CA . ILE A 1 830 ? -9.151 -20.106 27.449 1.00 96.25 830 ILE A CA 1
ATOM 6307 C C . ILE A 1 830 ? -7.906 -20.455 26.632 1.00 96.25 830 ILE A C 1
ATOM 6309 O O . ILE A 1 830 ? -6.797 -20.530 27.153 1.00 96.25 830 ILE A O 1
ATOM 6313 N N . ASP A 1 831 ? -8.096 -20.660 25.332 1.00 92.56 831 ASP A N 1
ATOM 6314 C CA . ASP A 1 831 ? -6.995 -20.820 24.385 1.00 92.56 831 ASP A CA 1
ATOM 6315 C C . ASP A 1 831 ? -6.444 -19.437 24.007 1.00 92.56 831 ASP A C 1
ATOM 6317 O O . ASP A 1 831 ? -7.037 -18.733 23.189 1.00 92.56 831 ASP A O 1
ATOM 6321 N N . GLN A 1 832 ? -5.337 -19.044 24.642 1.00 91.69 832 GLN A N 1
ATOM 6322 C CA . GLN A 1 832 ? -4.712 -17.728 24.467 1.00 91.69 832 GLN A CA 1
ATOM 6323 C C . GLN A 1 832 ? -4.290 -17.469 23.017 1.00 91.69 832 GLN A C 1
ATOM 6325 O O . GLN A 1 832 ? -4.614 -16.424 22.462 1.00 91.69 832 GLN A O 1
ATOM 6330 N N . ALA A 1 833 ? -3.677 -18.459 22.363 1.00 88.19 833 ALA A N 1
ATOM 6331 C CA . ALA A 1 833 ? -3.248 -18.331 20.972 1.00 88.19 833 ALA A CA 1
ATOM 6332 C C . ALA A 1 833 ? -4.445 -18.121 20.034 1.00 88.19 833 ALA A C 1
ATOM 6334 O O . ALA A 1 833 ? -4.393 -17.326 19.095 1.00 88.19 833 ALA A O 1
ATOM 6335 N N . LYS A 1 834 ? -5.566 -18.802 20.303 1.00 91.44 834 LYS A N 1
ATOM 6336 C CA . LYS A 1 834 ? -6.797 -18.579 19.539 1.00 91.44 834 LYS A CA 1
ATOM 6337 C C . LYS A 1 834 ? -7.379 -17.184 19.777 1.00 91.44 834 LYS A C 1
ATOM 6339 O O . LYS A 1 834 ? -7.909 -16.595 18.839 1.00 91.44 834 LYS A O 1
ATOM 6344 N N . VAL A 1 835 ? -7.312 -16.662 21.000 1.00 94.88 835 VAL A N 1
ATOM 6345 C CA . VAL A 1 835 ? -7.770 -15.297 21.311 1.00 94.88 835 VAL A CA 1
ATOM 6346 C C . VAL A 1 835 ? -6.932 -14.270 20.564 1.00 94.88 835 VAL A C 1
ATOM 6348 O O . VAL A 1 835 ? -7.514 -13.391 19.945 1.00 94.88 835 VAL A O 1
ATOM 6351 N N . GLU A 1 836 ? -5.605 -14.407 20.562 1.00 90.62 836 GLU A N 1
ATOM 6352 C CA . GLU A 1 836 ? -4.691 -13.529 19.816 1.00 90.62 836 GLU A CA 1
ATOM 6353 C C . GLU A 1 836 ? -4.988 -13.544 18.312 1.00 90.62 836 GLU A C 1
ATOM 6355 O O . GLU A 1 836 ? -5.116 -12.488 17.696 1.00 90.62 836 GLU A O 1
ATOM 6360 N N . ALA A 1 837 ? -5.198 -14.728 17.731 1.00 87.88 837 ALA A N 1
ATOM 6361 C CA . ALA A 1 837 ? -5.546 -14.853 16.317 1.00 87.88 837 ALA A CA 1
ATOM 6362 C C . ALA A 1 837 ? -6.896 -14.192 15.975 1.00 87.88 837 ALA A C 1
ATOM 6364 O O . ALA A 1 837 ? -7.028 -13.546 14.936 1.00 87.88 837 ALA A O 1
ATOM 6365 N N . VAL A 1 838 ? -7.906 -14.342 16.841 1.00 94.94 838 VAL A N 1
ATOM 6366 C CA . VAL A 1 838 ? -9.219 -13.697 16.655 1.00 94.94 838 VAL A CA 1
ATOM 6367 C C . VAL A 1 838 ? -9.134 -12.189 16.882 1.00 94.94 838 VAL A C 1
ATOM 6369 O O . VAL A 1 838 ? -9.790 -11.444 16.166 1.00 94.94 838 VAL A O 1
ATOM 6372 N N . PHE A 1 839 ? -8.327 -11.735 17.841 1.00 96.25 839 PHE A N 1
ATOM 6373 C CA . PHE A 1 839 ? -8.083 -10.319 18.113 1.00 96.25 839 PHE A CA 1
ATOM 6374 C C . PHE A 1 839 ? -7.503 -9.621 16.881 1.00 96.25 839 PHE A C 1
ATOM 6376 O O . PHE A 1 839 ? -8.098 -8.663 16.392 1.00 96.25 839 PHE A O 1
ATOM 6383 N N . ALA A 1 840 ? -6.407 -10.155 16.336 1.00 92.94 840 ALA A N 1
ATOM 6384 C CA . ALA A 1 840 ? -5.764 -9.613 15.143 1.00 92.94 840 ALA A CA 1
ATOM 6385 C C . ALA A 1 840 ? -6.707 -9.639 13.935 1.00 92.94 840 ALA A C 1
ATOM 6387 O O . ALA A 1 840 ? -6.933 -8.619 13.292 1.00 92.94 840 ALA A O 1
ATOM 6388 N N . GLY A 1 841 ? -7.317 -10.794 13.659 1.00 92.44 841 GLY A N 1
ATOM 6389 C CA . GLY A 1 841 ? -8.138 -10.952 12.465 1.00 92.44 841 GLY A CA 1
ATOM 6390 C C . GLY A 1 841 ? -9.482 -10.213 12.518 1.00 92.44 841 GLY A C 1
ATOM 6391 O O . GLY A 1 841 ? -9.967 -9.779 11.476 1.00 92.44 841 GLY A O 1
ATOM 6392 N N . PHE A 1 842 ? -10.075 -10.007 13.702 1.00 96.38 842 PHE A N 1
ATOM 6393 C CA . PHE A 1 842 ? -11.251 -9.140 13.835 1.00 96.38 842 PHE A CA 1
ATOM 6394 C C . PHE A 1 842 ? -10.892 -7.669 13.624 1.00 96.38 842 PHE A C 1
ATOM 6396 O O . PHE A 1 842 ? -11.634 -6.953 12.951 1.00 96.38 842 PHE A O 1
ATOM 6403 N N . PHE A 1 843 ? -9.756 -7.215 14.157 1.00 96.69 843 PHE A N 1
ATOM 6404 C CA . PHE A 1 843 ? -9.303 -5.845 13.939 1.00 96.69 843 PHE A CA 1
ATOM 6405 C C . PHE A 1 843 ? -8.963 -5.608 12.458 1.00 96.69 843 PHE A C 1
ATOM 6407 O O . PHE A 1 843 ? -9.499 -4.682 11.850 1.00 96.69 843 PHE A O 1
ATOM 6414 N N . GLU A 1 844 ? -8.192 -6.501 11.831 1.00 92.62 844 GLU A N 1
ATOM 6415 C CA . GLU A 1 844 ? -7.905 -6.450 10.390 1.00 92.62 844 GLU A CA 1
ATOM 6416 C C . GLU A 1 844 ? -9.202 -6.460 9.566 1.00 92.62 844 GLU A C 1
ATOM 6418 O O . GLU A 1 844 ? -9.410 -5.606 8.706 1.00 92.62 844 GLU A O 1
ATOM 6423 N N . GLY A 1 845 ? -10.110 -7.397 9.844 1.00 91.19 845 GLY A N 1
ATOM 6424 C CA . GLY A 1 845 ? -11.316 -7.601 9.048 1.00 91.19 845 GLY A CA 1
ATOM 6425 C C . GLY A 1 845 ? -12.373 -6.513 9.206 1.00 91.19 845 GLY A C 1
ATOM 6426 O O . GLY A 1 845 ? -12.899 -6.033 8.205 1.00 91.19 845 GLY A O 1
ATOM 6427 N N . VAL A 1 846 ? -12.701 -6.119 10.439 1.00 95.44 846 VAL A N 1
ATOM 6428 C CA . VAL A 1 846 ? -13.805 -5.186 10.734 1.00 95.44 846 VAL A CA 1
ATOM 6429 C C . VAL A 1 846 ? -13.312 -3.751 10.873 1.00 95.44 846 VAL A C 1
ATOM 6431 O O . VAL A 1 846 ? -13.936 -2.845 10.317 1.00 95.44 846 VAL A O 1
ATOM 6434 N N . VAL A 1 847 ? -12.204 -3.526 11.588 1.00 96.50 847 VAL A N 1
ATOM 6435 C CA . VAL A 1 847 ? -11.693 -2.167 11.829 1.00 96.50 847 VAL A CA 1
ATOM 6436 C C . VAL A 1 847 ? -11.039 -1.610 10.569 1.00 96.50 847 VAL A C 1
ATOM 6438 O O . VAL A 1 847 ? -11.439 -0.541 10.105 1.00 96.50 847 VAL A O 1
ATOM 6441 N N . ASN A 1 848 ? -10.113 -2.364 9.974 1.00 94.00 848 ASN A N 1
ATOM 6442 C CA . ASN A 1 848 ? -9.334 -1.911 8.820 1.00 94.00 848 ASN A CA 1
ATOM 6443 C C . ASN A 1 848 ? -10.053 -2.159 7.491 1.00 94.00 848 ASN A C 1
ATOM 6445 O O . ASN A 1 848 ? -10.506 -1.222 6.833 1.00 94.00 848 ASN A O 1
ATOM 6449 N N . LEU A 1 849 ? -10.188 -3.424 7.089 1.00 87.38 849 LEU A N 1
ATOM 6450 C CA . LEU A 1 849 ? -10.755 -3.819 5.794 1.00 87.38 849 LEU A CA 1
ATOM 6451 C C . LEU A 1 849 ? -12.257 -3.531 5.704 1.00 87.38 849 LEU A C 1
ATOM 6453 O O . LEU A 1 849 ? -12.777 -3.254 4.621 1.00 87.38 849 LEU A O 1
ATOM 6457 N N . GLY A 1 850 ? -12.945 -3.562 6.845 1.00 89.75 850 GLY A N 1
ATOM 6458 C CA . GLY A 1 850 ? -14.349 -3.201 6.973 1.00 89.75 850 GLY A CA 1
ATOM 6459 C C . GLY A 1 850 ? -14.615 -1.711 6.799 1.00 89.75 850 GLY A C 1
ATOM 6460 O O . GLY A 1 850 ? -15.769 -1.319 6.611 1.00 89.75 850 GLY A O 1
ATOM 6461 N N . GLY A 1 851 ? -13.573 -0.878 6.846 1.00 92.25 851 GLY A N 1
ATOM 6462 C CA . GLY A 1 851 ? -13.689 0.575 6.792 1.00 92.25 851 GLY A CA 1
ATOM 6463 C C . GLY A 1 851 ? -14.371 1.166 8.023 1.00 92.25 851 GLY A C 1
ATOM 6464 O O . GLY A 1 851 ? -14.906 2.272 7.938 1.00 92.25 851 GLY A O 1
ATOM 6465 N N . LEU A 1 852 ? -14.404 0.439 9.153 1.00 96.81 852 LEU A N 1
ATOM 6466 C CA . LEU A 1 852 ? -14.899 1.023 10.395 1.00 96.81 852 LEU A CA 1
ATOM 6467 C C . LEU A 1 852 ? -13.969 2.154 10.826 1.00 96.81 852 LEU A C 1
ATOM 6469 O O . LEU A 1 852 ? -14.487 3.196 11.178 1.00 96.81 852 LEU A O 1
ATOM 6473 N N . GLN A 1 853 ? -12.642 2.030 10.728 1.00 97.25 853 GLN A N 1
ATOM 6474 C CA . GLN A 1 853 ? -11.780 3.213 10.661 1.00 97.25 853 GLN A CA 1
ATOM 6475 C C . GLN A 1 853 ? -11.879 3.796 9.244 1.00 97.25 853 GLN A C 1
ATOM 6477 O O . GLN A 1 853 ? -11.618 3.097 8.269 1.00 97.25 853 GLN A O 1
ATOM 6482 N N . ILE A 1 854 ? -12.275 5.069 9.117 1.00 93.25 854 ILE A N 1
ATOM 6483 C CA . ILE A 1 854 ? -12.556 5.678 7.803 1.00 93.25 854 ILE A CA 1
ATOM 6484 C C . ILE A 1 854 ? -11.275 6.171 7.127 1.00 93.25 854 ILE A C 1
ATOM 6486 O O . ILE A 1 854 ? -11.077 5.988 5.927 1.00 93.25 854 ILE A O 1
ATOM 6490 N N . SER A 1 855 ? -10.413 6.843 7.890 1.00 91.62 855 SER A N 1
ATOM 6491 C CA . SER A 1 855 ? -9.155 7.397 7.394 1.00 91.62 855 SER A CA 1
ATOM 6492 C C . SER A 1 855 ? -8.107 7.472 8.503 1.00 91.62 855 SER A C 1
ATOM 6494 O O . SER A 1 855 ? -8.438 7.423 9.688 1.00 91.62 855 SER A O 1
ATOM 6496 N N . ALA A 1 856 ? -6.831 7.590 8.142 1.00 90.06 856 ALA A N 1
ATOM 6497 C CA . ALA A 1 856 ? -5.744 7.868 9.084 1.00 90.06 856 ALA A CA 1
ATOM 6498 C C . ALA A 1 856 ? -4.826 8.949 8.516 1.00 90.06 856 ALA A C 1
ATOM 6500 O O . ALA A 1 856 ? -4.589 8.984 7.307 1.00 90.06 856 ALA A O 1
ATOM 6501 N N . PRO A 1 857 ? -4.294 9.848 9.353 1.00 84.25 857 PRO A N 1
ATOM 6502 C CA . PRO A 1 857 ? -3.463 10.929 8.861 1.00 84.25 857 PRO A CA 1
ATOM 6503 C C . PRO A 1 857 ? -2.133 10.422 8.272 1.00 84.25 857 PRO A C 1
ATOM 6505 O O . PRO A 1 857 ? -1.699 9.307 8.571 1.00 84.25 857 PRO A O 1
ATOM 6508 N N . PRO A 1 858 ? -1.442 11.249 7.468 1.00 76.06 858 PRO A N 1
ATOM 6509 C CA . PRO A 1 858 ? -0.061 10.980 7.078 1.00 76.06 858 PRO A CA 1
ATOM 6510 C C . PRO A 1 858 ? 0.846 10.788 8.305 1.00 76.06 858 PRO A C 1
ATOM 6512 O O . PRO A 1 858 ? 0.713 11.512 9.295 1.00 76.06 858 PRO A O 1
ATOM 6515 N N . ILE A 1 859 ? 1.796 9.849 8.223 1.00 69.19 859 ILE A N 1
ATOM 6516 C CA . ILE A 1 859 ? 2.687 9.455 9.335 1.00 69.19 859 ILE A CA 1
ATOM 6517 C C . ILE A 1 859 ? 3.425 10.659 9.940 1.00 69.19 859 ILE A C 1
ATOM 6519 O O . ILE A 1 859 ? 3.565 10.771 11.155 1.00 69.19 859 ILE A O 1
ATOM 6523 N N . ASN A 1 860 ? 3.852 11.600 9.100 1.00 67.12 860 ASN A N 1
ATOM 6524 C CA . ASN A 1 860 ? 4.590 12.790 9.514 1.00 67.12 860 ASN A CA 1
ATOM 6525 C C . ASN A 1 860 ? 3.727 13.871 10.189 1.00 67.12 860 ASN A C 1
ATOM 6527 O O . ASN A 1 860 ? 4.279 14.853 10.678 1.00 67.12 860 ASN A O 1
ATOM 6531 N N . LEU A 1 861 ? 2.398 13.731 10.203 1.00 67.62 861 LEU A N 1
ATOM 6532 C CA . LEU A 1 861 ? 1.503 14.810 10.616 1.00 67.62 861 LEU A CA 1
ATOM 6533 C C . LEU A 1 861 ? 1.139 14.791 12.105 1.00 67.62 861 LEU A C 1
ATOM 6535 O O . LEU A 1 861 ? 0.961 15.848 12.703 1.00 67.62 861 LEU A O 1
ATOM 6539 N N . PHE A 1 862 ? 1.036 13.609 12.716 1.00 62.97 862 PHE A N 1
ATOM 6540 C CA . PHE A 1 862 ? 0.609 13.463 14.120 1.00 62.97 862 PHE A CA 1
ATOM 6541 C C . PHE A 1 862 ? 1.666 12.841 15.037 1.00 62.97 862 PHE A C 1
ATOM 6543 O O . PHE A 1 862 ? 1.427 12.708 16.242 1.00 62.97 862 PHE A O 1
ATOM 6550 N N . LYS A 1 863 ? 2.828 12.498 14.477 1.00 67.06 863 LYS A N 1
ATOM 6551 C CA . LYS A 1 863 ? 3.947 11.853 15.160 1.00 67.06 863 LYS A CA 1
ATOM 6552 C C . LYS A 1 863 ? 5.027 12.888 15.447 1.00 67.06 863 LYS A C 1
ATOM 6554 O O . LYS A 1 863 ? 5.474 13.575 14.524 1.00 67.06 863 LYS A O 1
ATOM 6559 N N . ALA A 1 864 ? 5.462 13.007 16.701 1.00 69.44 864 ALA A N 1
ATOM 6560 C CA . ALA A 1 864 ? 6.704 13.725 16.955 1.00 69.44 864 ALA A CA 1
ATOM 6561 C C . ALA A 1 864 ? 7.863 12.987 16.268 1.00 69.44 864 ALA A C 1
ATOM 6563 O O . ALA A 1 864 ? 7.806 11.763 16.156 1.00 69.44 864 ALA A O 1
ATOM 6564 N N . PRO A 1 865 ? 8.924 13.686 15.830 1.00 69.62 865 PRO A N 1
ATOM 6565 C CA . PRO A 1 865 ? 10.061 13.046 15.171 1.00 69.62 865 PRO A CA 1
ATOM 6566 C C . PRO A 1 865 ? 10.638 11.850 15.943 1.00 69.62 865 PRO A C 1
ATOM 6568 O O . PRO A 1 865 ? 10.988 10.857 15.325 1.00 69.62 865 PRO A O 1
ATOM 6571 N N . PHE A 1 866 ? 10.667 11.907 17.281 1.00 71.69 866 PHE A N 1
ATOM 6572 C CA . PHE A 1 866 ? 11.175 10.816 18.124 1.00 71.69 866 PHE A CA 1
ATOM 6573 C C . PHE A 1 866 ? 10.251 9.595 18.187 1.00 71.69 866 PHE A C 1
ATOM 6575 O O . PHE A 1 866 ? 10.710 8.498 18.463 1.00 71.69 866 PHE A O 1
ATOM 6582 N N . GLU A 1 867 ? 8.955 9.765 17.921 1.00 72.12 867 GLU A N 1
ATOM 6583 C CA . GLU A 1 867 ? 8.033 8.636 17.862 1.00 72.12 867 GLU A CA 1
ATOM 6584 C C . GLU A 1 867 ? 8.268 7.857 16.541 1.00 72.12 867 GLU A C 1
ATOM 6586 O O . GLU A 1 867 ? 7.918 6.685 16.478 1.00 72.12 867 GLU A O 1
ATOM 6591 N N . GLN A 1 868 ? 8.849 8.461 15.478 1.00 66.81 868 GLN A N 1
ATOM 6592 C CA . GLN A 1 868 ? 8.863 7.976 14.074 1.00 66.81 868 GLN A CA 1
ATOM 6593 C C . GLN A 1 868 ? 9.592 6.647 13.786 1.00 66.81 868 GLN A C 1
ATOM 6595 O O . GLN A 1 868 ? 9.504 6.179 12.656 1.00 66.81 868 GLN A O 1
ATOM 6600 N N . GLU A 1 869 ? 10.211 6.003 14.772 1.00 69.00 869 GLU A N 1
ATOM 6601 C CA . GLU A 1 869 ? 11.044 4.802 14.577 1.00 69.00 869 GLU A CA 1
ATOM 6602 C C . GLU A 1 869 ? 10.247 3.493 14.379 1.00 69.00 869 GLU A C 1
ATOM 6604 O O . GLU A 1 869 ? 10.793 2.519 13.865 1.00 69.00 869 GLU A O 1
ATOM 6609 N N . GLU A 1 870 ? 8.954 3.481 14.721 1.00 70.44 870 GLU A N 1
ATOM 6610 C CA . GLU A 1 870 ? 8.092 2.295 14.571 1.00 70.44 870 GLU A CA 1
ATOM 6611 C C . GLU A 1 870 ? 7.760 1.925 13.108 1.00 70.44 870 GLU A C 1
ATOM 6613 O O . GLU A 1 870 ? 7.560 2.827 12.279 1.00 70.44 870 GLU A O 1
ATOM 6618 N N . PRO A 1 871 ? 7.597 0.620 12.793 1.00 76.38 871 PRO A N 1
ATOM 6619 C CA . PRO A 1 871 ? 7.105 0.140 11.504 1.00 76.38 871 PRO A CA 1
ATOM 6620 C C . PRO A 1 871 ? 5.837 0.877 11.034 1.00 76.38 871 PRO A C 1
ATOM 6622 O O . PRO A 1 871 ? 4.906 1.054 11.820 1.00 76.38 871 PRO A O 1
ATOM 6625 N N . PRO A 1 872 ? 5.716 1.255 9.745 1.00 76.50 872 PRO A N 1
ATOM 6626 C CA . PRO A 1 872 ? 4.535 1.965 9.243 1.00 76.50 872 PRO A CA 1
ATOM 6627 C C . PRO A 1 872 ? 3.200 1.254 9.508 1.00 76.50 872 PRO A C 1
ATOM 6629 O O . PRO A 1 872 ? 2.197 1.926 9.742 1.00 76.50 872 PRO A O 1
ATOM 6632 N N . ILE A 1 873 ? 3.205 -0.085 9.507 1.00 78.12 873 ILE A N 1
ATOM 6633 C CA . ILE A 1 873 ? 2.026 -0.919 9.781 1.00 78.12 873 ILE A CA 1
ATOM 6634 C C . ILE A 1 873 ? 1.485 -0.741 11.203 1.00 78.12 873 ILE A C 1
ATOM 6636 O O . ILE A 1 873 ? 0.296 -0.884 11.413 1.00 78.12 873 ILE A O 1
ATOM 6640 N N . PHE A 1 874 ? 2.314 -0.353 12.172 1.00 83.88 874 PHE A N 1
ATOM 6641 C CA . PHE A 1 874 ? 1.859 -0.073 13.538 1.00 83.88 874 PHE A CA 1
ATOM 6642 C C . PHE A 1 874 ? 1.069 1.233 13.632 1.00 83.88 874 PHE A C 1
ATOM 6644 O O . PHE A 1 874 ? 0.350 1.464 14.594 1.00 83.88 874 PHE A O 1
ATOM 6651 N N . LEU A 1 875 ? 1.197 2.112 12.638 1.00 82.62 875 LEU A N 1
ATOM 6652 C CA . LEU A 1 875 ? 0.615 3.454 12.671 1.00 82.62 875 LEU A CA 1
ATOM 6653 C C . LEU A 1 875 ? -0.720 3.512 11.939 1.00 82.62 875 LEU A C 1
ATOM 6655 O O . LEU A 1 875 ? -1.626 4.254 12.325 1.00 82.62 875 LEU A O 1
ATOM 6659 N N . ARG A 1 876 ? -0.813 2.787 10.824 1.00 86.44 876 ARG A N 1
ATOM 6660 C CA . ARG A 1 876 ? -2.026 2.682 10.026 1.00 86.44 876 ARG A CA 1
ATOM 6661 C C . ARG A 1 876 ? -1.952 1.490 9.087 1.00 86.44 876 ARG A C 1
ATOM 6663 O O . ARG A 1 876 ? -0.919 1.242 8.460 1.00 86.44 876 ARG A O 1
ATOM 6670 N N . TYR A 1 877 ? -3.123 0.929 8.831 1.00 87.00 877 TYR A N 1
ATOM 6671 C CA . TYR A 1 877 ? -3.260 -0.084 7.812 1.00 87.00 877 TYR A CA 1
ATOM 6672 C C . TYR A 1 877 ? -2.975 0.495 6.411 1.00 87.00 877 TYR A C 1
ATOM 6674 O O . TYR A 1 877 ? -3.483 1.577 6.089 1.00 87.00 877 TYR A O 1
ATOM 6682 N N . PRO A 1 878 ? -2.200 -0.184 5.542 1.00 78.62 878 PRO A N 1
ATOM 6683 C CA . PRO A 1 878 ? -1.787 0.349 4.241 1.00 78.62 878 PRO A CA 1
ATOM 6684 C C . PRO A 1 878 ? -2.950 0.760 3.335 1.00 78.62 878 PRO A C 1
ATOM 6686 O O . PRO A 1 878 ? -2.858 1.772 2.641 1.00 78.62 878 PRO A O 1
ATOM 6689 N N . ALA A 1 879 ? -4.057 0.011 3.382 1.00 77.00 879 ALA A N 1
ATOM 6690 C CA . ALA A 1 879 ? -5.251 0.281 2.580 1.00 77.00 879 ALA A CA 1
ATOM 6691 C C . ALA A 1 879 ? -6.117 1.435 3.120 1.00 77.00 879 ALA A C 1
ATOM 6693 O O . ALA A 1 879 ? -7.063 1.855 2.454 1.00 77.00 879 ALA A O 1
ATOM 6694 N N . LEU A 1 880 ? -5.824 1.956 4.316 1.00 82.69 880 LEU A N 1
ATOM 6695 C CA . LEU A 1 880 ? -6.604 3.030 4.913 1.00 82.69 880 LEU A CA 1
ATOM 6696 C C . LEU A 1 880 ? -6.251 4.375 4.243 1.00 82.69 880 LEU A C 1
ATOM 6698 O O . LEU A 1 880 ? -5.080 4.791 4.250 1.00 82.69 880 LEU A O 1
ATOM 6702 N N . PRO A 1 881 ? -7.223 5.100 3.659 1.00 79.62 881 PRO A N 1
ATOM 6703 C CA . PRO A 1 881 ? -6.938 6.349 2.970 1.00 79.62 881 PRO A CA 1
ATOM 6704 C C . PRO A 1 881 ? -6.499 7.442 3.953 1.00 79.62 881 PRO A C 1
ATOM 6706 O O . PRO A 1 881 ? -6.879 7.461 5.125 1.00 79.62 881 PRO A O 1
ATOM 6709 N N . VAL A 1 882 ? -5.703 8.394 3.463 1.00 85.00 882 VAL A N 1
ATOM 6710 C CA . VAL A 1 882 ? -5.485 9.671 4.169 1.00 85.00 882 VAL A CA 1
ATOM 6711 C C . VAL A 1 882 ? -6.714 10.569 4.014 1.00 85.00 882 VAL A C 1
ATOM 6713 O O . VAL A 1 882 ? -7.444 10.389 3.039 1.00 85.00 882 VAL A O 1
ATOM 6716 N N . PRO A 1 883 ? -6.958 11.559 4.901 1.00 85.12 883 PRO A N 1
ATOM 6717 C CA . PRO A 1 883 ? -8.223 12.292 4.917 1.00 85.12 883 PRO A CA 1
ATOM 6718 C C . PRO A 1 883 ? -8.657 12.854 3.552 1.00 85.12 883 PRO A C 1
ATOM 6720 O O . PRO A 1 883 ? -9.781 12.551 3.158 1.00 85.12 883 PRO A O 1
ATOM 6723 N N . PRO A 1 884 ? -7.800 13.536 2.754 1.00 77.44 884 PRO A N 1
ATOM 6724 C CA . PRO A 1 884 ? -8.181 14.003 1.410 1.00 77.44 884 PRO A CA 1
ATOM 6725 C C . PRO A 1 884 ? -8.594 12.905 0.415 1.00 77.44 884 PRO A C 1
ATOM 6727 O O . PRO A 1 884 ? -9.266 13.197 -0.568 1.00 77.44 884 PRO A O 1
ATOM 6730 N N . MET A 1 885 ? -8.177 11.657 0.647 1.00 69.38 885 MET A N 1
ATOM 6731 C CA . MET A 1 885 ? -8.456 10.499 -0.211 1.00 69.38 885 MET A CA 1
ATOM 6732 C C . MET A 1 885 ? -9.599 9.619 0.320 1.00 69.38 885 MET A C 1
ATOM 6734 O O . MET A 1 885 ? -9.971 8.648 -0.330 1.00 69.38 885 MET A O 1
ATOM 6738 N N . ALA A 1 886 ? -10.167 9.939 1.488 1.00 73.69 886 ALA A N 1
ATOM 6739 C CA . ALA A 1 886 ? -11.171 9.112 2.161 1.00 73.69 886 ALA A CA 1
ATOM 6740 C C . ALA A 1 886 ? -12.611 9.301 1.639 1.00 73.69 886 ALA A C 1
ATOM 6742 O O . ALA A 1 886 ? -13.534 8.668 2.142 1.00 73.69 886 ALA A O 1
ATOM 6743 N N . GLY A 1 887 ? -12.807 10.149 0.624 1.00 72.00 887 GLY A N 1
ATOM 6744 C CA . GLY A 1 887 ? -14.118 10.508 0.071 1.00 72.00 887 GLY A CA 1
ATOM 6745 C C . GLY A 1 887 ? -14.597 11.904 0.490 1.00 72.00 887 GLY A C 1
ATOM 6746 O O . GLY A 1 887 ? -13.971 12.577 1.302 1.00 72.00 887 GLY A O 1
ATOM 6747 N N . GLY A 1 888 ? -15.706 12.359 -0.102 1.00 77.06 888 GLY A N 1
ATOM 6748 C CA . GLY A 1 888 ? -16.234 13.717 0.084 1.00 77.06 888 GLY A CA 1
ATOM 6749 C C . GLY A 1 888 ? -15.494 14.809 -0.690 1.00 77.06 888 GLY A C 1
ATOM 6750 O O . GLY A 1 888 ? -14.432 14.579 -1.260 1.00 77.06 888 GLY A O 1
ATOM 6751 N N . ASP A 1 889 ? -16.059 16.021 -0.692 1.00 76.12 889 ASP A N 1
ATOM 6752 C CA . ASP A 1 889 ? -15.524 17.160 -1.459 1.00 76.12 889 ASP A CA 1
ATOM 6753 C C . ASP A 1 889 ? -14.138 17.618 -0.967 1.00 76.12 889 ASP A C 1
ATOM 6755 O O . ASP A 1 889 ? -13.347 18.149 -1.748 1.00 76.12 889 ASP A O 1
ATOM 6759 N N . PHE A 1 890 ? -13.837 17.409 0.319 1.00 80.56 890 PHE A N 1
ATOM 6760 C CA . PHE A 1 890 ? -12.590 17.846 0.957 1.00 80.56 890 PHE A CA 1
ATOM 6761 C C . PHE A 1 890 ? -11.908 16.764 1.806 1.00 80.56 890 PHE A C 1
ATOM 6763 O O . PHE A 1 890 ? -10.943 17.061 2.513 1.00 80.56 890 PHE A O 1
ATOM 6770 N N . GLY A 1 891 ? -12.388 15.521 1.738 1.00 87.38 891 GLY A N 1
ATOM 6771 C CA . GLY A 1 891 ? -11.915 14.426 2.578 1.00 87.38 891 GLY A CA 1
ATOM 6772 C C . GLY A 1 891 ? -12.794 14.126 3.796 1.00 87.38 891 GLY A C 1
ATOM 6773 O O . GLY A 1 891 ? -13.754 14.844 4.091 1.00 87.38 891 GLY A O 1
ATOM 6774 N N . ILE A 1 892 ? -12.420 13.078 4.536 1.00 91.56 892 ILE A N 1
ATOM 6775 C CA . ILE A 1 892 ? -13.074 12.644 5.785 1.00 91.56 892 ILE A CA 1
ATOM 6776 C C . ILE A 1 892 ? -12.051 12.595 6.918 1.00 91.56 892 ILE A C 1
ATOM 6778 O O . ILE A 1 892 ? -10.962 12.042 6.744 1.00 91.56 892 ILE A O 1
ATOM 6782 N N . ALA A 1 893 ? -12.397 13.158 8.079 1.00 93.81 893 ALA A N 1
ATOM 6783 C CA . ALA A 1 893 ? -11.551 13.159 9.272 1.00 93.81 893 ALA A CA 1
ATOM 6784 C C . ALA A 1 893 ? -11.144 11.734 9.711 1.00 93.81 893 ALA A C 1
ATOM 6786 O O . ALA A 1 893 ? -11.891 10.787 9.455 1.00 93.81 893 ALA A O 1
ATOM 6787 N N . PRO A 1 894 ? -9.987 11.563 10.386 1.00 94.19 894 PRO A N 1
ATOM 6788 C CA . PRO A 1 894 ? -9.503 10.249 10.794 1.00 94.19 894 PRO A CA 1
ATOM 6789 C C . PRO A 1 894 ? -10.241 9.739 12.031 1.00 94.19 894 PRO A C 1
ATOM 6791 O O . PRO A 1 894 ? -9.742 9.790 13.158 1.00 94.19 894 PRO A O 1
ATOM 6794 N N . VAL A 1 895 ? -11.458 9.252 11.793 1.00 96.50 895 VAL A N 1
ATOM 6795 C CA . VAL A 1 895 ? -12.366 8.721 12.806 1.00 96.50 895 VAL A CA 1
ATOM 6796 C C . VAL A 1 895 ? -12.996 7.388 12.404 1.00 96.50 895 VAL A C 1
ATOM 6798 O O . VAL A 1 895 ? -12.913 6.974 11.247 1.00 96.50 895 VAL A O 1
ATOM 6801 N N . LEU A 1 896 ? -13.644 6.733 13.368 1.00 97.75 896 LEU A N 1
ATOM 6802 C CA . LEU A 1 896 ? -14.490 5.574 13.139 1.00 97.75 896 LEU A CA 1
ATOM 6803 C C . LEU A 1 896 ? -15.816 5.978 12.467 1.00 97.75 896 LEU A C 1
ATOM 6805 O O . LEU A 1 896 ? -16.421 6.986 12.823 1.00 97.75 896 LEU A O 1
ATOM 6809 N N . ALA A 1 897 ? -16.308 5.167 11.539 1.00 96.62 897 ALA A N 1
ATOM 6810 C CA . ALA A 1 897 ? -17.684 5.189 11.067 1.00 96.62 897 ALA A CA 1
ATOM 6811 C C . ALA A 1 897 ? -18.636 4.738 12.180 1.00 96.62 897 ALA A C 1
ATOM 6813 O O . ALA A 1 897 ? -18.259 3.979 13.074 1.00 96.62 897 ALA A O 1
ATOM 6814 N N . ALA A 1 898 ? -19.902 5.151 12.105 1.00 96.00 898 ALA A N 1
ATOM 6815 C CA . ALA A 1 898 ? -20.921 4.705 13.054 1.00 96.00 898 ALA A CA 1
ATOM 6816 C C . ALA A 1 898 ? -21.112 3.181 13.015 1.00 96.00 898 ALA A C 1
ATOM 6818 O O . ALA A 1 898 ? -21.355 2.555 14.049 1.00 96.00 898 ALA A O 1
ATOM 6819 N N . SER A 1 899 ? -21.001 2.577 11.828 1.00 97.94 899 SER A N 1
ATOM 6820 C CA . SER A 1 899 ? -21.043 1.126 11.655 1.00 97.94 899 SER A CA 1
ATOM 6821 C C . SER A 1 899 ? -20.392 0.669 10.353 1.00 97.94 899 SER A C 1
ATOM 6823 O O . SER A 1 899 ? -20.227 1.455 9.419 1.00 97.94 899 SER A O 1
ATOM 6825 N N . THR A 1 900 ? -20.085 -0.622 10.273 1.00 97.50 900 THR A N 1
ATOM 6826 C CA . THR A 1 900 ? -19.771 -1.333 9.033 1.00 97.50 900 THR A CA 1
ATOM 6827 C C . THR A 1 900 ? -20.615 -2.598 8.906 1.00 97.50 900 THR A C 1
ATOM 6829 O O . THR A 1 900 ? -20.990 -3.212 9.906 1.00 97.50 900 THR A O 1
ATOM 6832 N N . THR A 1 901 ? -20.983 -2.965 7.680 1.00 95.38 901 THR A N 1
ATOM 6833 C CA . THR A 1 901 ? -21.822 -4.134 7.386 1.00 95.38 901 THR A CA 1
ATOM 6834 C C . THR A 1 901 ? -21.218 -5.001 6.294 1.00 95.38 901 THR A C 1
ATOM 6836 O O . THR A 1 901 ? -20.851 -4.498 5.234 1.00 95.38 901 THR A O 1
ATOM 6839 N N . TRP A 1 902 ? -21.184 -6.308 6.535 1.00 89.50 902 TRP A N 1
ATOM 6840 C CA . TRP A 1 902 ? -20.842 -7.346 5.575 1.00 89.50 902 TRP A CA 1
ATOM 6841 C C . TRP A 1 902 ? -22.103 -7.871 4.878 1.00 89.50 902 TRP A C 1
ATOM 6843 O O . TRP A 1 902 ? -22.951 -8.499 5.501 1.00 89.50 902 TRP A O 1
ATOM 6853 N N . ASP A 1 903 ? -22.254 -7.660 3.570 1.00 84.56 903 ASP A N 1
ATOM 6854 C CA . ASP A 1 903 ? -23.453 -8.107 2.833 1.00 84.56 903 ASP A CA 1
ATOM 6855 C C . ASP A 1 903 ? -23.373 -9.546 2.282 1.00 84.56 903 ASP A C 1
ATOM 6857 O O . ASP A 1 903 ? -24.229 -9.977 1.504 1.00 84.56 903 ASP A O 1
ATOM 6861 N N . GLY A 1 904 ? -22.340 -10.300 2.672 1.00 75.56 904 GLY A N 1
ATOM 6862 C CA . GLY A 1 904 ? -22.033 -11.633 2.145 1.00 75.56 904 GLY A CA 1
ATOM 6863 C C . GLY A 1 904 ? -21.023 -11.626 0.996 1.00 75.56 904 GLY A C 1
ATOM 6864 O O . GLY A 1 904 ? -20.437 -12.664 0.692 1.00 75.56 904 GLY A O 1
ATOM 6865 N N . SER A 1 905 ? -20.791 -10.470 0.378 1.00 75.31 905 SER A N 1
ATOM 6866 C CA . SER A 1 905 ? -19.747 -10.275 -0.631 1.00 75.31 905 SER A CA 1
ATOM 6867 C C . SER A 1 905 ? -18.754 -9.189 -0.246 1.00 75.31 905 SER A C 1
ATOM 6869 O O . SER A 1 905 ? -17.614 -9.202 -0.730 1.00 75.31 905 SER A O 1
ATOM 6871 N N . ARG A 1 906 ? -19.205 -8.241 0.588 1.00 79.56 906 ARG A N 1
ATOM 6872 C CA . ARG A 1 906 ? -18.522 -6.974 0.745 1.00 79.56 906 ARG A CA 1
ATOM 6873 C C . ARG A 1 906 ? -18.826 -6.213 2.022 1.00 79.56 906 ARG A C 1
ATOM 6875 O O . ARG A 1 906 ? -19.962 -6.214 2.486 1.00 79.56 906 ARG A O 1
ATOM 6882 N N . TRP A 1 907 ? -17.823 -5.487 2.508 1.00 88.06 907 TRP A N 1
ATOM 6883 C CA . TRP A 1 907 ? -17.964 -4.485 3.554 1.00 88.06 907 TRP A CA 1
ATOM 6884 C C . TRP A 1 907 ? -18.537 -3.171 3.018 1.00 88.06 907 TRP A C 1
ATOM 6886 O O . TRP A 1 907 ? -18.273 -2.753 1.890 1.00 88.06 907 TRP A O 1
ATOM 6896 N N . THR A 1 908 ? -19.353 -2.506 3.824 1.00 89.06 908 THR A N 1
ATOM 6897 C CA . THR A 1 908 ? -19.836 -1.146 3.579 1.00 89.06 908 THR A CA 1
ATOM 6898 C C . THR A 1 908 ? -19.893 -0.409 4.907 1.00 89.06 908 THR A C 1
ATOM 6900 O O . THR A 1 908 ? -20.636 -0.815 5.799 1.00 89.06 908 THR A O 1
ATOM 6903 N N . ALA A 1 909 ? -19.126 0.675 5.017 1.00 93.88 909 ALA A N 1
ATOM 6904 C CA . ALA A 1 909 ? -19.098 1.537 6.190 1.00 93.88 909 ALA A CA 1
ATOM 6905 C C . ALA A 1 909 ? -20.072 2.716 6.052 1.00 93.88 909 ALA A C 1
ATOM 6907 O O . ALA A 1 909 ? -20.236 3.284 4.969 1.00 93.88 909 ALA A O 1
ATOM 6908 N N . ASP A 1 910 ? -20.697 3.105 7.160 1.00 94.81 910 ASP A N 1
ATOM 6909 C CA . ASP A 1 910 ? -21.516 4.312 7.264 1.00 94.81 910 ASP A CA 1
ATOM 6910 C C . ASP A 1 910 ? -20.628 5.538 7.513 1.00 94.81 910 ASP A C 1
ATOM 6912 O O . ASP A 1 910 ? -20.546 6.067 8.619 1.00 94.81 910 ASP A O 1
ATOM 6916 N N . THR A 1 911 ? -19.915 5.971 6.473 1.00 91.75 911 THR A N 1
ATOM 6917 C CA . THR A 1 911 ? -18.927 7.060 6.565 1.00 91.75 911 THR A CA 1
ATOM 6918 C C . THR A 1 911 ? -19.547 8.452 6.709 1.00 91.75 911 THR A C 1
ATOM 6920 O O . THR A 1 911 ? -18.834 9.416 6.976 1.00 91.75 911 THR A O 1
ATOM 6923 N N . ALA A 1 912 ? -20.867 8.572 6.535 1.00 90.56 912 ALA A N 1
ATOM 6924 C CA . ALA A 1 912 ? -21.599 9.828 6.683 1.00 90.56 912 ALA A CA 1
ATOM 6925 C C . ALA A 1 912 ? -22.058 10.086 8.126 1.00 90.56 912 ALA A C 1
ATOM 6927 O O . ALA A 1 912 ? -22.508 11.188 8.438 1.00 90.56 912 ALA A O 1
ATOM 6928 N N . HIS A 1 913 ? -21.963 9.081 9.000 1.00 94.75 913 HIS A N 1
ATOM 6929 C CA . HIS A 1 913 ? -22.367 9.196 10.392 1.00 94.75 913 HIS A CA 1
ATOM 6930 C C . HIS A 1 913 ? -21.229 8.773 11.313 1.00 94.75 913 HIS A C 1
ATOM 6932 O O . HIS A 1 913 ? -20.621 7.717 11.167 1.00 94.75 913 HIS A O 1
ATOM 6938 N N . PHE A 1 914 ? -20.989 9.603 12.312 1.00 96.62 914 PHE A N 1
ATOM 6939 C CA . PHE A 1 914 ? -20.125 9.354 13.448 1.00 96.62 914 PHE A CA 1
ATOM 6940 C C . PHE A 1 914 ? -21.015 9.209 14.683 1.00 96.62 914 PHE A C 1
ATOM 6942 O O . PHE A 1 914 ? -21.752 10.142 15.002 1.00 96.62 914 PHE A O 1
ATOM 6949 N N . ASP A 1 915 ? -20.971 8.063 15.364 1.00 97.56 915 ASP A N 1
ATOM 6950 C CA . ASP A 1 915 ? -21.624 7.867 16.664 1.00 97.56 915 ASP A CA 1
ATOM 6951 C C . ASP A 1 915 ? -20.617 8.149 17.777 1.00 97.56 915 ASP A C 1
ATOM 6953 O O . ASP A 1 915 ? -19.708 7.353 18.017 1.00 97.56 915 ASP A O 1
ATOM 6957 N N . THR A 1 916 ? -20.769 9.281 18.464 1.00 98.00 916 THR A N 1
ATOM 6958 C CA . THR A 1 916 ? -19.788 9.717 19.458 1.00 98.00 916 THR A CA 1
ATOM 6959 C C . THR A 1 916 ? -19.683 8.739 20.622 1.00 98.00 916 THR A C 1
ATOM 6961 O O . THR A 1 916 ? -18.577 8.480 21.091 1.00 98.00 916 THR A O 1
ATOM 6964 N N . ALA A 1 917 ? -20.803 8.182 21.093 1.00 97.75 917 ALA A N 1
ATOM 6965 C CA . ALA A 1 917 ? -20.788 7.260 22.226 1.00 97.75 917 ALA A CA 1
ATOM 6966 C C . ALA A 1 917 ? -20.045 5.966 21.870 1.00 97.75 917 ALA A C 1
ATOM 6968 O O . ALA A 1 917 ? -19.078 5.616 22.549 1.00 97.75 917 ALA A O 1
ATOM 6969 N N . GLY A 1 918 ? -20.444 5.306 20.778 1.00 97.94 918 GLY A N 1
ATOM 6970 C CA . GLY A 1 918 ? -19.810 4.072 20.325 1.00 97.94 918 GLY A CA 1
ATOM 6971 C C . GLY A 1 918 ? -18.352 4.263 19.916 1.00 97.94 918 GLY A C 1
ATOM 6972 O O . GLY A 1 918 ? -17.496 3.464 20.300 1.00 97.94 918 GLY A O 1
ATOM 6973 N N . ALA A 1 919 ? -18.029 5.341 19.195 1.00 98.12 919 ALA A N 1
ATOM 6974 C CA . ALA A 1 919 ? -16.657 5.620 18.783 1.00 98.12 919 ALA A CA 1
ATOM 6975 C C . ALA A 1 919 ? -15.748 5.868 19.989 1.00 98.12 919 ALA A C 1
ATOM 6977 O O . ALA A 1 919 ? -14.691 5.245 20.074 1.00 98.12 919 ALA A O 1
ATOM 6978 N N . MET A 1 920 ? -16.165 6.716 20.940 1.00 98.38 920 MET A N 1
ATOM 6979 C CA . MET A 1 920 ? -15.374 7.015 22.140 1.00 98.38 920 MET A CA 1
ATOM 6980 C C . MET A 1 920 ? -15.221 5.801 23.057 1.00 98.38 920 MET A C 1
ATOM 6982 O O . MET A 1 920 ? -14.125 5.570 23.563 1.00 98.38 920 MET A O 1
ATOM 6986 N N . HIS A 1 921 ? -16.267 4.990 23.239 1.00 98.06 921 HIS A N 1
ATOM 6987 C CA . HIS A 1 921 ? -16.155 3.719 23.960 1.00 98.06 921 HIS A CA 1
ATOM 6988 C C . HIS A 1 921 ? -15.131 2.786 23.298 1.00 98.06 921 HIS A C 1
ATOM 6990 O O . HIS A 1 921 ? -14.236 2.279 23.969 1.00 98.06 921 HIS A O 1
ATOM 6996 N N . SER A 1 922 ? -15.185 2.637 21.974 1.00 98.19 922 SER A N 1
ATOM 6997 C CA . SER A 1 922 ? -14.261 1.764 21.237 1.00 98.19 922 SER A CA 1
ATOM 6998 C C . SER A 1 922 ? -12.818 2.180 21.385 1.00 98.19 922 SER A C 1
ATOM 7000 O O . SER A 1 922 ? -11.955 1.367 21.697 1.00 98.19 922 SER A O 1
ATOM 7002 N N . ILE A 1 923 ? -12.547 3.469 21.208 1.00 97.12 923 ILE A N 1
ATOM 7003 C CA . ILE A 1 923 ? -11.179 3.951 21.311 1.00 97.12 923 ILE A CA 1
ATOM 7004 C C . ILE A 1 923 ? -10.692 4.007 22.767 1.00 97.12 923 ILE A C 1
ATOM 7006 O O . ILE A 1 923 ? -9.483 4.052 22.987 1.00 97.12 923 ILE A O 1
ATOM 7010 N N . ASN A 1 924 ? -11.577 4.000 23.770 1.00 96.75 924 ASN A N 1
ATOM 7011 C CA . ASN A 1 924 ? -11.183 3.728 25.157 1.00 96.75 924 ASN A CA 1
ATOM 7012 C C . ASN A 1 924 ? -10.683 2.290 25.303 1.00 96.75 924 ASN A C 1
ATOM 7014 O O . ASN A 1 924 ? -9.577 2.084 25.786 1.00 96.75 924 ASN A O 1
ATOM 7018 N N . GLU A 1 925 ? -11.424 1.312 24.785 1.00 96.75 925 GLU A N 1
ATOM 7019 C CA . GLU A 1 925 ? -10.970 -0.083 24.793 1.00 96.75 925 GLU A CA 1
ATOM 7020 C C . GLU A 1 925 ? -9.649 -0.262 24.019 1.00 96.75 925 GLU A C 1
ATOM 7022 O O . GLU A 1 925 ? -8.787 -1.020 24.456 1.00 96.75 925 GLU A O 1
ATOM 7027 N N . PHE A 1 926 ? -9.427 0.495 22.935 1.00 96.38 926 PHE A N 1
ATOM 7028 C CA . PHE A 1 926 ? -8.196 0.391 22.140 1.00 96.38 926 PHE A CA 1
ATOM 7029 C C . PHE A 1 926 ? -6.945 0.926 22.845 1.00 96.38 926 PHE A C 1
ATOM 7031 O O . PHE A 1 926 ? -5.868 0.363 22.680 1.00 96.38 926 PHE A O 1
ATOM 7038 N N . ILE A 1 927 ? -7.044 1.999 23.640 1.00 94.06 927 ILE A N 1
ATOM 7039 C CA . ILE A 1 927 ? -5.863 2.478 24.386 1.00 94.06 927 ILE A CA 1
ATOM 7040 C C . ILE A 1 927 ? -5.482 1.514 25.513 1.00 94.06 927 ILE A C 1
ATOM 7042 O O . ILE A 1 927 ? -4.312 1.411 25.858 1.00 94.06 927 ILE A O 1
ATOM 7046 N N . TRP A 1 928 ? -6.442 0.751 26.038 1.00 94.31 928 TRP A N 1
ATOM 7047 C CA . TRP A 1 928 ? -6.204 -0.238 27.092 1.00 94.31 928 TRP A CA 1
ATOM 7048 C C . TRP A 1 928 ? -5.535 -1.528 26.604 1.00 94.31 928 TRP A C 1
ATOM 7050 O O . TRP A 1 928 ? -5.292 -2.435 27.403 1.00 94.31 928 TRP A O 1
ATOM 7060 N N . PHE A 1 929 ? -5.232 -1.632 25.309 1.00 92.06 929 PHE A N 1
ATOM 7061 C CA . PHE A 1 929 ? -4.328 -2.654 24.785 1.00 92.06 929 PHE A CA 1
ATOM 7062 C C . PHE A 1 929 ? -2.905 -2.467 25.337 1.00 92.06 929 PHE A C 1
ATOM 7064 O O . PHE A 1 929 ? -2.254 -3.450 25.676 1.00 92.06 929 PHE A O 1
ATOM 7071 N N . HIS A 1 930 ? -2.491 -1.210 25.532 1.00 85.75 930 HIS A N 1
ATOM 7072 C CA . HIS A 1 930 ? -1.220 -0.791 26.138 1.00 85.75 930 HIS A CA 1
ATOM 7073 C C . HIS A 1 930 ? -1.356 -0.702 27.661 1.00 85.75 930 HIS A C 1
ATOM 7075 O O . HIS A 1 930 ? -1.238 0.357 28.284 1.00 85.75 930 HIS A O 1
ATOM 7081 N N . ASN A 1 931 ? -1.724 -1.827 28.274 1.00 81.06 931 ASN A N 1
ATOM 7082 C CA . ASN A 1 931 ? -2.062 -1.897 29.696 1.00 81.06 931 ASN A CA 1
ATOM 7083 C C . ASN A 1 931 ? -0.870 -1.649 30.638 1.00 81.06 931 ASN A C 1
ATOM 7085 O O . ASN A 1 931 ? -1.070 -1.444 31.838 1.00 81.06 931 ASN A O 1
ATOM 7089 N N . ASP A 1 932 ? 0.347 -1.701 30.108 1.00 76.94 932 ASP A N 1
ATOM 7090 C CA . ASP A 1 932 ? 1.596 -1.392 30.787 1.00 76.94 932 ASP A CA 1
ATOM 7091 C C . ASP A 1 932 ? 1.833 0.113 30.939 1.00 76.94 932 ASP A C 1
ATOM 7093 O O . ASP A 1 932 ? 2.591 0.492 31.825 1.00 76.94 932 ASP A O 1
ATOM 7097 N N . GLU A 1 933 ? 1.162 0.955 30.148 1.00 79.75 933 GLU A N 1
ATOM 7098 C CA . GLU A 1 933 ? 1.212 2.417 30.270 1.00 79.75 933 GLU A CA 1
ATOM 7099 C C . GLU A 1 933 ? -0.110 2.996 30.801 1.00 79.75 933 GLU A C 1
ATOM 7101 O O . GLU A 1 933 ? -0.110 3.872 31.676 1.00 79.75 933 GLU A O 1
ATOM 7106 N N . VAL A 1 934 ? -1.251 2.470 30.333 1.00 82.62 934 VAL A N 1
ATOM 7107 C CA . VAL A 1 934 ? -2.595 2.931 30.711 1.00 82.62 934 VAL A CA 1
ATOM 7108 C C . VAL A 1 934 ? -3.485 1.763 31.122 1.00 82.62 934 VAL A C 1
ATOM 7110 O O . VAL A 1 934 ? -3.951 0.970 30.305 1.00 82.62 934 VAL A O 1
ATOM 7113 N N . ASN A 1 935 ? -3.801 1.686 32.415 1.00 79.50 935 ASN A N 1
ATOM 7114 C CA . ASN A 1 935 ? -4.619 0.602 32.945 1.00 79.50 935 ASN A CA 1
ATOM 7115 C C . ASN A 1 935 ? -6.132 0.883 32.830 1.00 79.50 935 ASN A C 1
ATOM 7117 O O . ASN A 1 935 ? -6.692 1.629 33.635 1.00 79.50 935 ASN A O 1
ATOM 7121 N N . GLY A 1 936 ? -6.803 0.202 31.897 1.00 85.12 936 GLY A N 1
ATOM 7122 C CA . GLY A 1 936 ? -8.270 0.183 31.765 1.00 85.12 936 GLY A CA 1
ATOM 7123 C C . GLY A 1 936 ? -9.024 -0.698 32.766 1.00 85.12 936 GLY A C 1
ATOM 7124 O O . GLY A 1 936 ? -10.256 -0.749 32.762 1.00 85.12 936 GLY A O 1
ATOM 7125 N N . PHE A 1 937 ? -8.300 -1.414 33.623 1.00 91.12 937 PHE A N 1
ATOM 7126 C CA . PHE A 1 937 ? -8.824 -2.393 34.570 1.00 91.12 937 PHE A CA 1
ATOM 7127 C C . PHE A 1 937 ? -8.393 -2.010 35.989 1.00 91.12 937 PHE A C 1
ATOM 7129 O O . PHE A 1 937 ? -7.442 -2.582 36.532 1.00 91.12 937 PHE A O 1
ATOM 7136 N N . PRO A 1 938 ? -9.074 -1.047 36.635 1.00 90.12 938 PRO A N 1
ATOM 7137 C CA . PRO A 1 938 ? -8.631 -0.526 37.920 1.00 90.12 938 PRO A CA 1
ATOM 7138 C C . PRO A 1 938 ? -8.594 -1.636 38.977 1.00 90.12 938 PRO A C 1
ATOM 7140 O O . PRO A 1 938 ? -9.433 -2.547 38.990 1.00 90.12 938 PRO A O 1
ATOM 7143 N N . GLU A 1 939 ? -7.596 -1.566 39.851 1.00 87.56 939 GLU A N 1
ATOM 7144 C CA . GLU A 1 939 ? -7.429 -2.473 40.984 1.00 87.56 939 GLU A CA 1
ATOM 7145 C C . GLU A 1 939 ? -8.115 -1.903 42.230 1.00 87.56 939 GLU A C 1
ATOM 7147 O O . GLU A 1 939 ? -8.219 -0.687 42.401 1.00 87.56 939 GLU A O 1
ATOM 7152 N N . LEU A 1 940 ? -8.597 -2.780 43.115 1.00 84.50 940 LEU A N 1
ATOM 7153 C CA . LEU A 1 940 ? -9.100 -2.338 44.413 1.00 84.50 940 LEU A CA 1
ATOM 7154 C C . LEU A 1 940 ? -7.929 -2.080 45.376 1.00 84.50 940 LEU A C 1
ATOM 7156 O O . LEU A 1 940 ? -7.037 -2.927 45.462 1.00 84.50 940 LEU A O 1
ATOM 7160 N N . PRO A 1 941 ? -7.954 -0.968 46.132 1.00 67.62 941 PRO A N 1
ATOM 7161 C CA . PRO A 1 941 ? -6.951 -0.666 47.151 1.00 67.62 941 PRO A CA 1
ATOM 7162 C C . PRO A 1 941 ? -7.089 -1.488 48.439 1.00 67.62 941 PRO A C 1
ATOM 7164 O O . PRO A 1 941 ? -8.212 -1.961 48.751 1.00 67.62 941 PRO A O 1
#

Radius of gyration: 34.06 Å; chains: 1; bounding box: 107×61×100 Å

Sequence (941 aa):
TQPPPTPTQSVEPTATPIPFDGTAAEEEGYWYSRYNLGNLVFRSALGETFKPDPEIIKSFIQLADANPDDGDTAAPKKGVAPLRAVYASGDPHYIQKLDVNDFGTQRWDPASFDTTITARAMGWTMIKEIEWSKQFHVDNHFGTPQDDFGAQWRFVGLLLNAEAKQQGLYALQNLKNEQGLIADSDGQIDWSGQWVMLEAYSDLAAALKADALPHSASNRYHNPQQASVFGGAADMLFASLTDRQPADIEELSLAIQALTWYAATTDKNGNQADALQRITRFGDMLAAAQPANATERAFVIRGLIEAYRTTGNDTYLAAAAAAFEAMAADFNPETGAFDSQNTYTIDNVAVIMGALNSLKFFGGNAVDAGEVEDIFTNFFLNAVNKSGLQQSVPPIPVAKGEFEQDEPPIFFGYPTIPKPPMAGGDFGIAPVFAAEVTWNGSGWEVTDSRFDTAGAMHASNEFIWFHNDEVNGFPEVVALPPSATGVRNGLAQYDATAAEEEGYWYSRYNLLSLTLQSGNGETFMPPKEMLMAAIKMVDADPSDGDTVVPPVNPAPLRIVYAGGDPHLAQALDPSDFGTLRWVGGDTRITTEATAWTIVKELEWAKQFHVDNHFGTPDAPFGAQQRFVGMMMALMPKMQVKAWMEEADRFDNSLAGDYAMLLALSDGAGVYGAETLPHSAGNRYADPDAAAMFAAAADQLLQKVLASEPTGVRDLSIGIQALVWYAANTSNADNRALALDKIAAWGETLAQTPHSLPVEHATVARGLIEAGRITGNDTLLDAAAKHLGLLLAAYVSETGAFSGQDTYTADDAGTIMGALNAGRLFLGDRIDQAKVEAVFAGFFEGVVNLGGLQISAPPINLFKAPFEQEEPPIFLRYPALPVPPMAGGDFGIAPVLAASTTWDGSRWTADTAHFDTAGAMHSINEFIWFHNDEVNGFPELP